Protein AF-0000000072275595 (afdb_homodimer)

Organism: Rhodospirillum rubrum (strain ATCC 11170 / ATH 1.1.1 / DSM 467 / LMG 4362 / NCIMB 8255 / S1) (NCBI:txid269796)

Structure (mmCIF, N/CA/C/O backbone):
data_AF-0000000072275595-model_v1
#
loop_
_entity.id
_entity.type
_entity.pdbx_description
1 polymer 'ABC transporter, transmembrane region'
#
loop_
_atom_site.group_PDB
_atom_site.id
_atom_site.type_symbol
_atom_site.label_atom_id
_atom_site.label_alt_id
_atom_site.label_comp_id
_atom_site.label_asym_id
_atom_site.label_entity_id
_atom_site.label_seq_id
_atom_site.pdbx_PDB_ins_code
_atom_site.Cartn_x
_atom_site.Cartn_y
_atom_site.Cartn_z
_atom_site.occupancy
_atom_site.B_iso_or_equiv
_atom_site.auth_seq_id
_atom_site.auth_comp_id
_atom_site.auth_asym_id
_atom_site.auth_atom_id
_atom_site.pdbx_PDB_model_num
ATOM 1 N N . MET A 1 1 ? -19.344 17.109 -0.827 1 80.06 1 MET A N 1
ATOM 2 C CA . MET A 1 1 ? -19.906 16.859 0.5 1 80.06 1 MET A CA 1
ATOM 3 C C . MET A 1 1 ? -21.375 16.453 0.407 1 80.06 1 MET A C 1
ATOM 5 O O . MET A 1 1 ? -21.781 15.461 1.021 1 80.06 1 MET A O 1
ATOM 9 N N . ASN A 1 2 ? -22.094 17.125 -0.398 1 80.25 2 ASN A N 1
ATOM 10 C CA . ASN A 1 2 ? -23.516 16.781 -0.571 1 80.25 2 ASN A CA 1
ATOM 11 C C . ASN A 1 2 ? -23.688 15.375 -1.135 1 80.25 2 ASN A C 1
ATOM 13 O O . ASN A 1 2 ? -24.594 14.648 -0.724 1 80.25 2 ASN A O 1
ATOM 17 N N . ARG A 1 3 ? -22.875 15.078 -1.979 1 83.25 3 ARG A N 1
ATOM 18 C CA . ARG A 1 3 ? -22.938 13.75 -2.576 1 83.25 3 ARG A CA 1
ATOM 19 C C . ARG A 1 3 ? -22.703 12.672 -1.527 1 83.25 3 ARG A C 1
ATOM 21 O O . ARG A 1 3 ? -23.406 11.648 -1.514 1 83.25 3 ARG A O 1
ATOM 28 N N . VAL A 1 4 ? -21.734 12.922 -0.68 1 84.81 4 VAL A N 1
ATOM 29 C CA . VAL A 1 4 ? -21.375 11.938 0.339 1 84.81 4 VAL A CA 1
ATOM 30 C C . VAL A 1 4 ? -22.516 11.82 1.354 1 84.81 4 VAL A C 1
ATOM 32 O O . VAL A 1 4 ? -22.859 10.719 1.775 1 84.81 4 VAL A O 1
ATOM 35 N N . ILE A 1 5 ? -23.078 12.953 1.67 1 85.62 5 ILE A N 1
ATOM 36 C CA . ILE A 1 5 ? -24.172 12.977 2.631 1 85.62 5 ILE A CA 1
ATOM 37 C C . ILE A 1 5 ? -25.391 12.281 2.039 1 85.62 5 ILE A C 1
ATOM 39 O O . ILE A 1 5 ? -26.062 11.5 2.723 1 85.62 5 ILE A O 1
ATOM 43 N N . ALA A 1 6 ? -25.656 12.445 0.818 1 84.62 6 ALA A N 1
ATOM 44 C CA . ALA A 1 6 ? -26.797 11.82 0.156 1 84.62 6 ALA A CA 1
ATOM 45 C C . ALA A 1 6 ? -26.609 10.312 0.046 1 84.62 6 ALA A C 1
ATOM 47 O O . ALA A 1 6 ? -27.562 9.547 0.236 1 84.62 6 ALA A O 1
ATOM 48 N N . THR A 1 7 ? -25.422 9.961 -0.141 1 83.94 7 THR A N 1
ATOM 49 C CA . THR A 1 7 ? -25.125 8.547 -0.344 1 83.94 7 THR A CA 1
ATOM 50 C C . THR A 1 7 ? -25.156 7.789 0.98 1 83.94 7 THR A C 1
ATOM 52 O O . THR A 1 7 ? -25.5 6.605 1.018 1 83.94 7 THR A O 1
ATOM 55 N N . SER A 1 8 ? -24.766 8.352 2.041 1 86 8 SER A N 1
ATOM 56 C CA . SER A 1 8 ? -24.703 7.68 3.334 1 86 8 SER A CA 1
ATOM 57 C C . SER A 1 8 ? -26.094 7.332 3.855 1 86 8 SER A C 1
ATOM 59 O O . SER A 1 8 ? -26.25 6.348 4.582 1 86 8 SER A O 1
ATOM 61 N N . GLY A 1 9 ? -27.109 8.062 3.502 1 81.25 9 GLY A N 1
ATOM 62 C CA . GLY A 1 9 ? -28.484 7.824 3.939 1 81.25 9 GLY A CA 1
ATOM 63 C C . GLY A 1 9 ? -28.672 8.008 5.434 1 81.25 9 GLY A C 1
ATOM 64 O O . GLY A 1 9 ? -29.641 7.52 6.008 1 81.25 9 GLY A O 1
ATOM 65 N N . ARG A 1 10 ? -27.703 8.602 6.125 1 83.19 10 ARG A N 1
ATOM 66 C CA . ARG A 1 10 ? -27.766 8.758 7.574 1 83.19 10 ARG A CA 1
ATOM 67 C C . ARG A 1 10 ? -28.172 10.18 7.953 1 83.19 10 ARG A C 1
ATOM 69 O O . ARG A 1 10 ? -28.078 11.102 7.133 1 83.19 10 ARG A O 1
ATOM 76 N N . PRO A 1 11 ? -28.641 10.258 9.156 1 80.94 11 PRO A N 1
ATOM 77 C CA . PRO A 1 11 ? -29.031 11.602 9.586 1 80.94 11 PRO A CA 1
ATOM 78 C C . PRO A 1 11 ? -27.844 12.539 9.766 1 80.94 11 PRO A C 1
ATOM 80 O O . PRO A 1 11 ? -26.781 12.109 10.219 1 80.94 11 PRO A O 1
ATOM 83 N N . LYS A 1 12 ? -28.094 13.766 9.375 1 85.25 12 LYS A N 1
ATOM 84 C CA . LYS A 1 12 ? -27.016 14.75 9.414 1 85.25 12 LYS A CA 1
ATOM 85 C C . LYS A 1 12 ? -27.188 15.703 10.602 1 85.25 12 LYS A C 1
ATOM 87 O O . LYS A 1 12 ? -26.484 16.703 10.703 1 85.25 12 LYS A O 1
ATOM 92 N N . GLY A 1 13 ? -28.094 15.414 11.477 1 88.06 13 GLY A N 1
ATOM 93 C CA . GLY A 1 13 ? -28.422 16.312 12.57 1 88.06 13 GLY A CA 1
ATOM 94 C C . GLY A 1 13 ? -27.25 16.547 13.516 1 88.06 13 GLY A C 1
ATOM 95 O O . GLY A 1 13 ? -26.969 17.672 13.891 1 88.06 13 GLY A O 1
ATOM 96 N N . ALA A 1 14 ? -26.562 15.508 13.844 1 89.12 14 ALA A N 1
ATOM 97 C CA . ALA A 1 14 ? -25.453 15.617 14.781 1 89.12 14 ALA A CA 1
ATOM 98 C C . ALA A 1 14 ? -24.328 16.453 14.195 1 89.12 14 ALA A C 1
ATOM 100 O O . ALA A 1 14 ? -23.688 17.234 14.906 1 89.12 14 ALA A O 1
ATOM 101 N N . LEU A 1 15 ? -24.109 16.344 12.953 1 88.88 15 LEU A N 1
ATOM 102 C CA . LEU A 1 15 ? -23.047 17.094 12.289 1 88.88 15 LEU A CA 1
ATOM 103 C C . LEU A 1 15 ? -23.359 18.594 12.312 1 88.88 15 LEU A C 1
ATOM 105 O O . LEU A 1 15 ? -22.5 19.406 12.648 1 88.88 15 LEU A O 1
ATOM 109 N N . TRP A 1 16 ? -24.609 18.984 12.055 1 89.19 16 TRP A N 1
ATOM 110 C CA . TRP A 1 16 ? -25 20.391 12.023 1 89.19 16 TRP A CA 1
ATOM 111 C C . TRP A 1 16 ? -25.031 20.984 13.43 1 89.19 16 TRP A C 1
ATOM 113 O O . TRP A 1 16 ? -24.688 22.156 13.625 1 89.19 16 TRP A O 1
ATOM 123 N N . ARG A 1 17 ? -25.406 20.141 14.32 1 91.31 17 ARG A N 1
ATOM 124 C CA . ARG A 1 17 ? -25.359 20.578 15.711 1 91.31 17 ARG A CA 1
ATOM 125 C C . ARG A 1 17 ? -23.938 20.844 16.172 1 91.31 17 ARG A C 1
ATOM 127 O O . ARG A 1 17 ? -23.672 21.828 16.875 1 91.31 17 ARG A O 1
ATOM 134 N N . GLY A 1 18 ? -23.109 19.953 15.742 1 91.31 18 GLY A N 1
ATOM 135 C CA . GLY A 1 18 ? -21.703 20.141 16.094 1 91.31 18 GLY A CA 1
ATOM 136 C C . GLY A 1 18 ? -21.109 21.406 15.484 1 91.31 18 GLY A C 1
ATOM 137 O O . GLY A 1 18 ? -20.406 22.156 16.156 1 91.31 18 GLY A O 1
ATOM 138 N N . LEU A 1 19 ? -21.484 21.734 14.289 1 89.69 19 LEU A N 1
ATOM 139 C CA . LEU A 1 19 ? -21 22.938 13.617 1 89.69 19 LEU A CA 1
ATOM 140 C C . LEU A 1 19 ? -21.562 24.188 14.273 1 89.69 19 LEU A C 1
ATOM 142 O O . LEU A 1 19 ? -20.859 25.188 14.414 1 89.69 19 LEU A O 1
ATOM 146 N N . GLY A 1 20 ? -22.812 24.094 14.641 1 91.19 20 GLY A N 1
ATOM 147 C CA . GLY A 1 20 ? -23.422 25.219 15.352 1 91.19 20 GLY A CA 1
ATOM 148 C C . GLY A 1 20 ? -22.75 25.516 16.672 1 91.19 20 GLY A C 1
ATOM 149 O O . GLY A 1 20 ? -22.531 26.672 17.016 1 91.19 20 GLY A O 1
ATOM 150 N N . LEU A 1 21 ? -22.422 24.453 17.359 1 92.69 21 LEU A N 1
ATOM 151 C CA . LEU A 1 21 ? -21.75 24.609 18.641 1 92.69 21 LEU A CA 1
ATOM 152 C C . LEU A 1 21 ? -20.344 25.172 18.469 1 92.69 21 LEU A C 1
ATOM 154 O O . LEU A 1 21 ? -19.859 25.922 19.312 1 92.69 21 LEU A O 1
ATOM 158 N N . ARG A 1 22 ? -19.812 24.875 17.375 1 87.25 22 ARG A N 1
ATOM 159 C CA . ARG A 1 22 ? -18.469 25.406 17.109 1 87.25 22 ARG A CA 1
ATOM 160 C C . ARG A 1 22 ? -18.516 26.906 16.812 1 87.25 22 ARG A C 1
ATOM 162 O O . ARG A 1 22 ? -17.609 27.641 17.203 1 87.25 22 ARG A O 1
ATOM 169 N N . VAL A 1 23 ? -19.562 27.297 16.141 1 88.94 23 VAL A N 1
ATOM 170 C CA . VAL A 1 23 ? -19.734 28.719 15.875 1 88.94 23 VAL A CA 1
ATOM 171 C C . VAL A 1 23 ? -19.984 29.469 17.188 1 88.94 23 VAL A C 1
ATOM 173 O O . VAL A 1 23 ? -19.453 30.547 17.406 1 88.94 23 VAL A O 1
ATOM 176 N N . LEU A 1 24 ? -20.766 28.828 18 1 90.94 24 LEU A N 1
ATOM 177 C CA . LEU A 1 24 ? -21.031 29.406 19.312 1 90.94 24 LEU A CA 1
ATOM 178 C C . LEU A 1 24 ? -19.75 29.5 20.125 1 90.94 24 LEU A C 1
ATOM 180 O O . LEU A 1 24 ? -19.547 30.469 20.875 1 90.94 24 LEU A O 1
ATOM 184 N N . GLU A 1 25 ? -18.938 28.5 20 1 89.56 25 GLU A N 1
ATOM 185 C CA . GLU A 1 25 ? -17.641 28.5 20.672 1 89.56 25 GLU A CA 1
ATOM 186 C C . GLU A 1 25 ? -16.812 29.703 20.266 1 89.56 25 GLU A C 1
ATOM 188 O O . GLU A 1 25 ? -16.141 30.312 21.094 1 89.56 25 GLU A O 1
ATOM 193 N N . ARG A 1 26 ? -16.859 30.062 19.031 1 84 26 ARG A N 1
ATOM 194 C CA . ARG A 1 26 ? -16.109 31.203 18.547 1 84 26 ARG A CA 1
ATOM 195 C C . ARG A 1 26 ? -16.656 32.5 19.125 1 84 26 ARG A C 1
ATOM 197 O O . ARG A 1 26 ? -15.891 33.438 19.391 1 84 26 ARG A O 1
ATOM 204 N N . ILE A 1 27 ? -17.875 32.531 19.312 1 87.31 27 ILE A N 1
ATOM 205 C CA . ILE A 1 27 ? -18.484 33.719 19.906 1 87.31 27 ILE A CA 1
ATOM 206 C C . ILE A 1 27 ? -18 33.875 21.344 1 87.31 27 ILE A C 1
ATOM 208 O O . ILE A 1 27 ? -17.641 35 21.766 1 87.31 27 ILE A O 1
ATOM 212 N N . PHE A 1 28 ? -17.906 32.781 22.031 1 88.06 28 PHE A N 1
ATOM 213 C CA . PHE A 1 28 ? -17.391 32.812 23.391 1 88.06 28 PHE A CA 1
ATOM 214 C C . PHE A 1 28 ? -15.93 33.219 23.422 1 88.06 28 PHE A C 1
ATOM 216 O O . PHE A 1 28 ? -15.469 33.844 24.375 1 88.06 28 PHE A O 1
ATOM 223 N N . ALA A 1 29 ? -15.281 32.844 22.391 1 81.06 29 ALA A N 1
ATOM 224 C CA . ALA A 1 29 ? -13.844 33.094 22.344 1 81.06 29 ALA A CA 1
ATOM 225 C C . ALA A 1 29 ? -13.539 34.531 22.047 1 81.06 29 ALA A C 1
ATOM 227 O O . ALA A 1 29 ? -12.516 35.062 22.484 1 81.06 29 ALA A O 1
ATOM 228 N N . ILE A 1 30 ? -14.477 35.188 21.422 1 81.06 30 ILE A N 1
ATOM 229 C CA . ILE A 1 30 ? -14.242 36.562 20.969 1 81.06 30 ILE A CA 1
ATOM 230 C C . ILE A 1 30 ? -14.75 37.562 22.016 1 81.06 30 ILE A C 1
ATOM 232 O O . ILE A 1 30 ? -14.172 38.625 22.203 1 81.06 30 ILE A O 1
ATOM 236 N N . THR A 1 31 ? -15.672 37.219 22.828 1 82 31 THR A N 1
ATOM 237 C CA . THR A 1 31 ? -16.406 38.094 23.734 1 82 31 THR A CA 1
ATOM 238 C C . THR A 1 31 ? -15.484 38.656 24.812 1 82 31 THR A C 1
ATOM 240 O O . THR A 1 31 ? -15.594 39.812 25.203 1 82 31 THR A O 1
ATOM 243 N N . PRO A 1 32 ? -14.516 37.844 25.25 1 80.31 32 PRO A N 1
ATOM 244 C CA . PRO A 1 32 ? -13.648 38.344 26.312 1 80.31 32 PRO A CA 1
ATOM 245 C C . PRO A 1 32 ? -12.852 39.594 25.859 1 80.31 32 PRO A C 1
ATOM 247 O O . PRO A 1 32 ? -12.602 40.469 26.656 1 80.31 32 PRO A O 1
ATOM 250 N N . PHE A 1 33 ? -12.5 39.625 24.656 1 77 33 PHE A N 1
ATOM 251 C CA . PHE A 1 33 ? -11.703 40.75 24.156 1 77 33 PHE A CA 1
ATOM 252 C C . PHE A 1 33 ? -12.523 42.031 24.141 1 77 33 PHE A C 1
ATOM 254 O O . PHE A 1 33 ? -12.016 43.125 24.453 1 77 33 PHE A O 1
ATOM 261 N N . PHE A 1 34 ? -13.742 41.938 23.906 1 78.5 34 PHE A N 1
ATOM 262 C CA . PHE A 1 34 ? -14.617 43.094 23.875 1 78.5 34 PHE A CA 1
ATOM 263 C C . PHE A 1 34 ? -14.961 43.562 25.297 1 78.5 34 PHE A C 1
ATOM 265 O O . PHE A 1 34 ? -14.93 44.75 25.578 1 78.5 34 PHE A O 1
ATOM 272 N N . LEU A 1 35 ? -15.195 42.594 26.094 1 78.06 35 LEU A N 1
ATOM 273 C CA . LEU A 1 35 ? -15.5 42.938 27.484 1 78.06 35 LEU A CA 1
ATOM 274 C C . LEU A 1 35 ? -14.289 43.531 28.188 1 78.06 35 LEU A C 1
ATOM 276 O O . LEU A 1 35 ? -14.414 44.5 28.938 1 78.06 35 LEU A O 1
ATOM 280 N N . GLY A 1 36 ? -13.203 42.906 27.938 1 74.12 36 GLY A N 1
ATOM 281 C CA . GLY A 1 36 ? -11.977 43.406 28.531 1 74.12 36 GLY A CA 1
ATOM 282 C C . GLY A 1 36 ? -11.625 44.812 28.031 1 74.12 36 GLY A C 1
ATOM 283 O O . GLY A 1 36 ? -11.211 45.656 28.828 1 74.12 36 GLY A O 1
ATOM 284 N N . SER A 1 37 ? -11.836 45.125 26.812 1 72.5 37 SER A N 1
ATOM 285 C CA . SER A 1 37 ? -11.539 46.438 26.25 1 72.5 37 SER A CA 1
ATOM 286 C C . SER A 1 37 ? -12.477 47.5 26.797 1 72.5 37 SER A C 1
ATOM 288 O O . SER A 1 37 ? -12.055 48.625 27.062 1 72.5 37 SER A O 1
ATOM 290 N N . LEU A 1 38 ? -13.703 47.125 27 1 73.19 38 LEU A N 1
ATOM 291 C CA . LEU A 1 38 ? -14.672 48.062 27.531 1 73.19 38 LEU A CA 1
ATOM 292 C C . LEU A 1 38 ? -14.344 48.438 28.984 1 73.19 38 LEU A C 1
ATOM 294 O O . LEU A 1 38 ? -14.438 49.594 29.375 1 73.19 38 LEU A O 1
ATOM 298 N N . TRP A 1 39 ? -13.977 47.438 29.625 1 76.19 39 TRP A N 1
ATOM 299 C CA . TRP A 1 39 ? -13.617 47.656 31.016 1 76.19 39 TRP A CA 1
ATOM 300 C C . TRP A 1 39 ? -12.367 48.531 31.125 1 76.19 39 TRP A C 1
ATOM 302 O O . TRP A 1 39 ? -12.305 49.438 31.953 1 76.19 39 TRP A O 1
ATOM 312 N N . LEU A 1 40 ? -11.461 48.25 30.328 1 70.94 40 LEU A N 1
ATOM 313 C CA . LEU A 1 40 ? -10.203 49 30.344 1 70.94 40 LEU A CA 1
ATOM 314 C C . LEU A 1 40 ? -10.422 50.438 29.922 1 70.94 40 LEU A C 1
ATOM 316 O O . LEU A 1 40 ? -9.773 51.344 30.438 1 70.94 40 LEU A O 1
ATOM 320 N N . ALA A 1 41 ? -11.289 50.625 29.047 1 69 41 ALA A N 1
ATOM 321 C CA . ALA A 1 41 ? -11.617 51.969 28.594 1 69 41 ALA A CA 1
ATOM 322 C C . ALA A 1 41 ? -12.18 52.812 29.75 1 69 41 ALA A C 1
ATOM 324 O O . ALA A 1 41 ? -11.82 53.969 29.906 1 69 41 ALA A O 1
ATOM 325 N N . ASP A 1 42 ? -12.953 52.188 30.516 1 71.81 42 ASP A N 1
ATOM 326 C CA . ASP A 1 42 ? -13.539 52.906 31.656 1 71.81 42 ASP A CA 1
ATOM 327 C C . ASP A 1 42 ? -12.492 53.188 32.719 1 71.81 42 ASP A C 1
ATOM 329 O O . ASP A 1 42 ? -12.477 54.281 33.281 1 71.81 42 ASP A O 1
ATOM 333 N N . ALA A 1 43 ? -11.68 52.344 32.875 1 68.44 43 ALA A N 1
ATOM 334 C CA . ALA A 1 43 ? -10.656 52.5 33.906 1 68.44 43 ALA A CA 1
ATOM 335 C C . ALA A 1 43 ? -9.664 53.594 33.562 1 68.44 43 ALA A C 1
ATOM 337 O O . ALA A 1 43 ? -9.227 54.344 34.438 1 68.44 43 ALA A O 1
ATOM 338 N N . VAL A 1 44 ? -9.336 53.656 32.312 1 65.31 44 VAL A N 1
ATOM 339 C CA . VAL A 1 44 ? -8.336 54.625 31.875 1 65.31 44 VAL A CA 1
ATOM 340 C C . VAL A 1 44 ? -8.953 56.031 31.812 1 65.31 44 VAL A C 1
ATOM 342 O O . VAL A 1 44 ? -8.281 57.031 32.062 1 65.31 44 VAL A O 1
ATOM 345 N N . SER A 1 45 ? -10.188 56.094 31.5 1 65.94 45 SER A N 1
ATOM 346 C CA . SER A 1 45 ? -10.859 57.375 31.375 1 65.94 45 SER A CA 1
ATOM 347 C C . SER A 1 45 ? -11.234 57.938 32.75 1 65.94 45 SER A C 1
ATOM 349 O O . SER A 1 45 ? -11.727 59.062 32.844 1 65.94 45 SER A O 1
ATOM 351 N N . GLY A 1 46 ? -10.789 57.281 33.812 1 65.12 46 GLY A N 1
ATOM 352 C CA . GLY A 1 46 ? -11.086 57.75 35.156 1 65.12 46 GLY A CA 1
ATOM 353 C C . GLY A 1 46 ? -12.531 57.562 35.562 1 65.12 46 GLY A C 1
ATOM 354 O O . GLY A 1 46 ? -12.984 58.094 36.562 1 65.12 46 GLY A O 1
ATOM 355 N N . ARG A 1 47 ? -13.188 56.938 34.656 1 70.5 47 ARG A N 1
ATOM 356 C CA . ARG A 1 47 ? -14.578 56.625 34.969 1 70.5 47 ARG A CA 1
ATOM 357 C C . ARG A 1 47 ? -14.68 55.344 35.812 1 70.5 47 ARG A C 1
ATOM 359 O O . ARG A 1 47 ? -13.766 54.531 35.812 1 70.5 47 ARG A O 1
ATOM 366 N N . GLU A 1 48 ? -15.562 55.344 36.656 1 71.38 48 GLU A N 1
ATOM 367 C CA . GLU A 1 48 ? -15.781 54.125 37.406 1 71.38 48 GLU A CA 1
ATOM 368 C C . GLU A 1 48 ? -16.188 52.969 36.5 1 71.38 48 GLU A C 1
ATOM 370 O O . GLU A 1 48 ? -17.188 53.062 35.781 1 71.38 48 GLU A O 1
ATOM 375 N N . PRO A 1 49 ? -15.336 51.969 36.375 1 73.44 49 PRO A N 1
ATOM 376 C CA . PRO A 1 49 ? -15.672 50.875 35.469 1 73.44 49 PRO A CA 1
ATOM 377 C C . PRO A 1 49 ? -17.031 50.25 35.781 1 73.44 49 PRO A C 1
ATOM 379 O O . PRO A 1 49 ? -17.422 50.188 36.969 1 73.44 49 PRO A O 1
ATOM 382 N N . ALA A 1 50 ? -17.875 50.094 34.75 1 70.69 50 ALA A N 1
ATOM 383 C CA . ALA A 1 50 ? -19.219 49.531 34.906 1 70.69 50 ALA A CA 1
ATOM 384 C C . ALA A 1 50 ? -19.203 48.219 35.688 1 70.69 50 ALA A C 1
ATOM 386 O O . ALA A 1 50 ? -20.141 47.938 36.406 1 70.69 50 ALA A O 1
ATOM 387 N N . LEU A 1 51 ? -18.125 47.469 35.531 1 78.81 51 LEU A N 1
ATOM 388 C CA . LEU A 1 51 ? -18 46.188 36.25 1 78.81 51 LEU A CA 1
ATOM 389 C C . LEU A 1 51 ? -16.844 46.219 37.219 1 78.81 51 LEU A C 1
ATOM 391 O O . LEU A 1 51 ? -15.781 46.812 36.938 1 78.81 51 LEU A O 1
ATOM 395 N N . SER A 1 52 ? -17.188 45.719 38.438 1 82.94 52 SER A N 1
ATOM 396 C CA . SER A 1 52 ? -16.094 45.562 39.375 1 82.94 52 SER A CA 1
ATOM 397 C C . SER A 1 52 ? -15.094 44.531 38.875 1 82.94 52 SER A C 1
ATOM 399 O O . SER A 1 52 ? -15.414 43.719 38.031 1 82.94 52 SER A O 1
ATOM 401 N N . LEU A 1 53 ? -13.922 44.562 39.25 1 82.44 53 LEU A N 1
ATOM 402 C CA . LEU A 1 53 ? -12.859 43.688 38.812 1 82.44 53 LEU A CA 1
ATOM 403 C C . LEU A 1 53 ? -13.211 42.219 39.094 1 82.44 53 LEU A C 1
ATOM 405 O O . LEU A 1 53 ? -13.016 41.344 38.219 1 82.44 53 LEU A O 1
ATOM 409 N N . PRO A 1 54 ? -13.734 41.906 40.25 1 83.88 54 PRO A N 1
ATOM 410 C CA . PRO A 1 54 ? -14.109 40.531 40.469 1 83.88 54 PRO A CA 1
ATOM 411 C C . PRO A 1 54 ? -15.242 40.062 39.562 1 83.88 54 PRO A C 1
ATOM 413 O O . PRO A 1 54 ? -15.266 38.906 39.156 1 83.88 54 PRO A O 1
ATOM 416 N N . LEU A 1 55 ? -16.125 40.969 39.281 1 86.44 55 LEU A N 1
ATOM 417 C CA . LEU A 1 55 ? -17.219 40.594 38.375 1 86.44 55 LEU A CA 1
ATOM 418 C C . LEU A 1 55 ? -16.719 40.406 36.969 1 86.44 55 LEU A C 1
ATOM 420 O O . LEU A 1 55 ? -17.203 39.531 36.219 1 86.44 55 LEU A O 1
ATOM 424 N N . LEU A 1 56 ? -15.805 41.188 36.562 1 86.31 56 LEU A N 1
ATOM 425 C CA . LEU A 1 56 ? -15.18 41 35.281 1 86.31 56 LEU A CA 1
ATOM 426 C C . LEU A 1 56 ? -14.477 39.656 35.188 1 86.31 56 LEU A C 1
ATOM 428 O O . LEU A 1 56 ? -14.594 38.938 34.188 1 86.31 56 LEU A O 1
ATOM 432 N N . GLY A 1 57 ? -13.758 39.344 36.25 1 85.94 57 GLY A N 1
ATOM 433 C CA . GLY A 1 57 ? -13.086 38.062 36.312 1 85.94 57 GLY A CA 1
ATOM 434 C C . GLY A 1 57 ? -14.039 36.875 36.219 1 85.94 57 GLY A C 1
ATOM 435 O O . GLY A 1 57 ? -13.758 35.906 35.5 1 85.94 57 GLY A O 1
ATOM 436 N N . MET A 1 58 ? -15.109 36.969 36.844 1 88.38 58 MET A N 1
ATOM 437 C CA . MET A 1 58 ? -16.109 35.906 36.812 1 88.38 58 MET A CA 1
ATOM 438 C C . MET A 1 58 ? -16.734 35.812 35.438 1 88.38 58 MET A C 1
ATOM 440 O O . MET A 1 58 ? -16.984 34.688 34.969 1 88.38 58 MET A O 1
ATOM 444 N N . CYS A 1 59 ? -16.984 36.906 34.781 1 90 59 CYS A N 1
ATOM 445 C CA . CYS A 1 59 ? -17.547 36.906 33.438 1 90 59 CYS A CA 1
ATOM 446 C C . CYS A 1 59 ? -16.562 36.281 32.469 1 90 59 CYS A C 1
ATOM 448 O O . CYS A 1 59 ? -16.969 35.469 31.609 1 90 59 CYS A O 1
ATOM 450 N N . LEU A 1 60 ? -15.328 36.625 32.625 1 88.56 60 LEU A N 1
ATOM 451 C CA . LEU A 1 60 ? -14.32 36.062 31.734 1 88.56 60 LEU A CA 1
ATOM 452 C C . LEU A 1 60 ? -14.164 34.562 31.953 1 88.56 60 LEU A C 1
ATOM 454 O O . LEU A 1 60 ? -14.008 33.812 30.984 1 88.56 60 LEU A O 1
ATOM 458 N N . ALA A 1 61 ? -14.219 34.156 33.156 1 87.19 61 ALA A N 1
ATOM 459 C CA . ALA A 1 61 ? -14.141 32.719 33.469 1 87.19 61 ALA A CA 1
ATOM 460 C C . ALA A 1 61 ? -15.328 31.969 32.906 1 87.19 61 ALA A C 1
ATOM 462 O O . ALA A 1 61 ? -15.18 30.859 32.406 1 87.19 61 ALA A O 1
ATOM 463 N N . ALA A 1 62 ? -16.438 32.562 33.031 1 91.31 62 ALA A N 1
ATOM 464 C CA . ALA A 1 62 ? -17.656 31.953 32.5 1 91.31 62 ALA A CA 1
ATOM 465 C C . ALA A 1 62 ? -17.578 31.828 30.969 1 91.31 62 ALA A C 1
ATOM 467 O O . ALA A 1 62 ? -18.031 30.828 30.406 1 91.31 62 ALA A O 1
ATOM 468 N N . LEU A 1 63 ? -17.062 32.781 30.328 1 91.44 63 LEU A N 1
ATOM 469 C CA . LEU A 1 63 ? -16.922 32.75 28.875 1 91.44 63 LEU A CA 1
ATOM 470 C C . LEU A 1 63 ? -15.906 31.688 28.453 1 91.44 63 LEU A C 1
ATOM 472 O O . LEU A 1 63 ? -16.109 31 27.453 1 91.44 63 LEU A O 1
ATOM 476 N N . LEU A 1 64 ? -14.875 31.594 29.203 1 88.62 64 LEU A N 1
ATOM 477 C CA . LEU A 1 64 ? -13.883 30.562 28.922 1 88.62 64 LEU A CA 1
ATOM 478 C C . LEU A 1 64 ? -14.477 29.172 29.109 1 88.62 64 LEU A C 1
ATOM 480 O O . LEU A 1 64 ? -14.195 28.266 28.328 1 88.62 64 LEU A O 1
ATOM 484 N N . ALA A 1 65 ? -15.211 29.047 30.141 1 89.25 65 ALA A N 1
ATOM 485 C CA . ALA A 1 65 ? -15.875 27.766 30.391 1 89.25 65 ALA A CA 1
ATOM 486 C C . ALA A 1 65 ? -16.875 27.453 29.281 1 89.25 65 ALA A C 1
ATOM 488 O O . ALA A 1 65 ? -16.984 26.297 28.844 1 89.25 65 ALA A O 1
ATOM 489 N N . GLY A 1 66 ? -17.641 28.469 28.953 1 92.19 66 GLY A N 1
ATOM 490 C CA . GLY A 1 66 ? -18.562 28.297 27.844 1 92.19 66 GLY A CA 1
ATOM 491 C C . GLY A 1 66 ? -17.859 27.922 26.547 1 92.19 66 GLY A C 1
ATOM 492 O O . GLY A 1 66 ? -18.359 27.062 25.797 1 92.19 66 GLY A O 1
ATOM 493 N N . GLN A 1 67 ? -16.797 28.5 26.297 1 90 67 GLN A N 1
ATOM 494 C CA . GLN A 1 67 ? -16 28.172 25.109 1 90 67 GLN A CA 1
ATOM 495 C C . GLN A 1 67 ? -15.539 26.719 25.141 1 90 67 GLN A C 1
ATOM 497 O O . GLN A 1 67 ? -15.641 26.016 24.141 1 90 67 GLN A O 1
ATOM 502 N N . MET A 1 68 ? -15.086 26.359 26.266 1 88.38 68 MET A N 1
ATOM 503 C CA . MET A 1 68 ? -14.586 25 26.422 1 88.38 68 MET A CA 1
ATOM 504 C C . MET A 1 68 ? -15.703 23.984 26.219 1 88.38 68 MET A C 1
ATOM 506 O O . MET A 1 68 ? -15.516 22.969 25.531 1 88.38 68 MET A O 1
ATOM 510 N N . LEU A 1 69 ? -16.766 24.312 26.812 1 91.12 69 LEU A N 1
ATOM 511 C CA . LEU A 1 69 ? -17.891 23.391 26.719 1 91.12 69 LEU A CA 1
ATOM 512 C C . LEU A 1 69 ? -18.406 23.297 25.297 1 91.12 69 LEU A C 1
ATOM 514 O O . LEU A 1 69 ? -18.641 22.188 24.797 1 91.12 69 LEU A O 1
ATOM 518 N N . CYS A 1 70 ? -18.562 24.391 24.656 1 91.88 70 CYS A N 1
ATOM 519 C CA . CYS A 1 70 ? -19.031 24.391 23.281 1 91.88 70 CYS A CA 1
ATOM 520 C C . CYS A 1 70 ? -18.016 23.75 22.344 1 91.88 70 CYS A C 1
ATOM 522 O O . CYS A 1 70 ? -18.391 23.047 21.391 1 91.88 70 CYS A O 1
ATOM 524 N N . SER A 1 71 ? -16.828 23.938 22.656 1 88 71 SER A N 1
ATOM 525 C CA . SER A 1 71 ? -15.773 23.344 21.844 1 88 71 SER A CA 1
ATOM 526 C C . SER A 1 71 ? -15.773 21.828 21.969 1 88 71 SER A C 1
ATOM 528 O O . SER A 1 71 ? -15.719 21.109 20.969 1 88 71 SER A O 1
ATOM 530 N N . TYR A 1 72 ? -15.867 21.375 23.172 1 87.94 72 TYR A N 1
ATOM 531 C CA . TYR A 1 72 ? -15.836 19.938 23.422 1 87.94 72 TYR A CA 1
ATOM 532 C C . TYR A 1 72 ? -17.078 19.266 22.875 1 87.94 72 TYR A C 1
ATOM 534 O O . TYR A 1 72 ? -16.984 18.266 22.141 1 87.94 72 TYR A O 1
ATOM 542 N N . LEU A 1 73 ? -18.188 19.844 23.203 1 90.94 73 LEU A N 1
ATOM 543 C CA . LEU A 1 73 ? -19.438 19.25 22.75 1 90.94 73 LEU A CA 1
ATOM 544 C C . LEU A 1 73 ? -19.578 19.344 21.234 1 90.94 73 LEU A C 1
ATOM 546 O O . LEU A 1 73 ? -20.125 18.453 20.594 1 90.94 73 LEU A O 1
ATOM 550 N N . GLY A 1 74 ? -19.172 20.453 20.766 1 89.06 74 GLY A N 1
ATOM 551 C CA . GLY A 1 74 ? -19.203 20.625 19.328 1 89.06 74 GLY A CA 1
ATOM 552 C C . GLY A 1 74 ? -18.328 19.625 18.594 1 89.06 74 GLY A C 1
ATOM 553 O O . GLY A 1 74 ? -18.75 19.047 17.578 1 89.06 74 GLY A O 1
ATOM 554 N N . GLN A 1 75 ? -17.172 19.406 19.094 1 86.31 75 GLN A N 1
ATOM 555 C CA . GLN A 1 75 ? -16.25 18.453 18.5 1 86.31 75 GLN A CA 1
ATOM 556 C C . GLN A 1 75 ? -16.812 17.031 18.562 1 86.31 75 GLN A C 1
ATOM 558 O O . GLN A 1 75 ? -16.766 16.297 17.578 1 86.31 75 GLN A O 1
ATOM 563 N N . MET A 1 76 ? -17.312 16.719 19.688 1 88.31 76 MET A N 1
ATOM 564 C CA . MET A 1 76 ? -17.875 15.383 19.875 1 88.31 76 MET A CA 1
ATOM 565 C C . MET A 1 76 ? -19.078 15.156 18.969 1 88.31 76 MET A C 1
ATOM 567 O O . MET A 1 76 ? -19.219 14.078 18.391 1 88.31 76 MET A O 1
ATOM 571 N N . ALA A 1 77 ? -19.844 16.156 18.906 1 90.19 77 ALA A N 1
ATOM 572 C CA . ALA A 1 77 ? -21.016 16.047 18.047 1 90.19 77 ALA A CA 1
ATOM 573 C C . ALA A 1 77 ? -20.625 15.898 16.578 1 90.19 77 ALA A C 1
ATOM 575 O O . ALA A 1 77 ? -21.234 15.117 15.836 1 90.19 77 ALA A O 1
ATOM 576 N N . CYS A 1 78 ? -19.672 16.594 16.188 1 87.88 78 CYS A N 1
ATOM 577 C CA . CYS A 1 78 ? -19.203 16.516 14.805 1 87.88 78 CYS A CA 1
ATOM 578 C C . CYS A 1 78 ? -18.625 15.141 14.508 1 87.88 78 CYS A C 1
ATOM 580 O O . CYS A 1 78 ? -18.875 14.57 13.453 1 87.88 78 CYS A O 1
ATOM 582 N N . PHE A 1 79 ? -17.922 14.578 15.43 1 87.19 79 PHE A N 1
ATOM 583 C CA . PHE A 1 79 ? -17.312 13.273 15.227 1 87.19 79 PHE A CA 1
ATOM 584 C C . PHE A 1 79 ? -18.359 12.18 15.195 1 87.19 79 PHE A C 1
ATOM 586 O O . PHE A 1 79 ? -18.281 11.258 14.383 1 87.19 79 PHE A O 1
ATOM 593 N N . LEU A 1 80 ? -19.297 12.359 16.109 1 88.62 80 LEU A N 1
ATOM 594 C CA . LEU A 1 80 ? -20.391 11.391 16.125 1 88.62 80 LEU A CA 1
ATOM 595 C C . LEU A 1 80 ? -21.156 11.422 14.797 1 88.62 80 LEU A C 1
ATOM 597 O O . LEU A 1 80 ? -21.438 10.367 14.219 1 88.62 80 LEU A O 1
ATOM 601 N N . GLY A 1 81 ? -21.453 12.602 14.375 1 87.56 81 GLY A N 1
ATOM 602 C CA . GLY A 1 81 ? -22.125 12.742 13.094 1 87.56 81 GLY A CA 1
ATOM 603 C C . GLY A 1 81 ? -21.297 12.258 11.922 1 87.56 81 GLY A C 1
ATOM 604 O O . GLY A 1 81 ? -21.812 11.594 11.023 1 87.56 81 GLY A O 1
ATOM 605 N N . ALA A 1 82 ? -20.047 12.57 11.914 1 87.94 82 ALA A N 1
ATOM 606 C CA . ALA A 1 82 ? -19.141 12.211 10.812 1 87.94 82 ALA A CA 1
ATOM 607 C C . ALA A 1 82 ? -18.984 10.703 10.719 1 87.94 82 ALA A C 1
ATOM 609 O O . ALA A 1 82 ? -19.031 10.133 9.625 1 87.94 82 ALA A O 1
ATOM 610 N N . TYR A 1 83 ? -18.812 10.062 11.875 1 86.94 83 TYR A N 1
ATOM 611 C CA . TYR A 1 83 ? -18.609 8.625 11.859 1 86.94 83 TYR A CA 1
ATOM 612 C C . TYR A 1 83 ? -19.875 7.898 11.422 1 86.94 83 TYR A C 1
ATOM 614 O O . TYR A 1 83 ? -19.812 6.898 10.703 1 86.94 83 TYR A O 1
ATOM 622 N N . ASP A 1 84 ? -20.969 8.414 11.859 1 87.62 84 ASP A N 1
ATOM 623 C CA . ASP A 1 84 ? -22.234 7.824 11.422 1 87.62 84 ASP A CA 1
ATOM 624 C C . ASP A 1 84 ? -22.406 7.949 9.906 1 87.62 84 ASP A C 1
ATOM 626 O O . ASP A 1 84 ? -22.812 6.992 9.25 1 87.62 84 ASP A O 1
ATOM 630 N N . LEU A 1 85 ? -22.125 9.047 9.453 1 87.62 85 LEU A N 1
ATOM 631 C CA . LEU A 1 85 ? -22.219 9.289 8.016 1 87.62 85 LEU A CA 1
ATOM 632 C C . LEU A 1 85 ? -21.25 8.375 7.25 1 87.62 85 LEU A C 1
ATOM 634 O O . LEU A 1 85 ? -21.609 7.836 6.199 1 87.62 85 LEU A O 1
ATOM 638 N N . MET A 1 86 ? -20.125 8.18 7.762 1 86.88 86 MET A N 1
ATOM 639 C CA . MET A 1 86 ? -19.094 7.434 7.051 1 86.88 86 MET A CA 1
ATOM 640 C C . MET A 1 86 ? -19.375 5.938 7.078 1 86.88 86 MET A C 1
ATOM 642 O O . MET A 1 86 ? -19.047 5.223 6.129 1 86.88 86 MET A O 1
ATOM 646 N N . ILE A 1 87 ? -19.953 5.473 8.164 1 85.31 87 ILE A N 1
ATOM 647 C CA . ILE A 1 87 ? -20.359 4.07 8.219 1 85.31 87 ILE A CA 1
ATOM 648 C C . ILE A 1 87 ? -21.391 3.783 7.137 1 85.31 87 ILE A C 1
ATOM 650 O O . ILE A 1 87 ? -21.281 2.799 6.398 1 85.31 87 ILE A O 1
ATOM 654 N N . GLY A 1 88 ? -22.312 4.672 7.066 1 86.56 88 GLY A N 1
ATOM 655 C CA . GLY A 1 88 ? -23.297 4.523 6.012 1 86.56 88 GLY A CA 1
ATOM 656 C C . GLY A 1 88 ? -22.703 4.598 4.617 1 86.56 88 GLY A C 1
ATOM 657 O O . GLY A 1 88 ? -23.078 3.826 3.734 1 86.56 88 GLY A O 1
ATOM 658 N N . TYR A 1 89 ? -21.812 5.457 4.441 1 89.19 89 TYR A N 1
ATOM 659 C CA . TYR A 1 89 ? -21.156 5.641 3.154 1 89.19 89 TYR A CA 1
ATOM 660 C C . TYR A 1 89 ? -20.344 4.406 2.773 1 89.19 89 TYR A C 1
ATOM 662 O O . TYR A 1 89 ? -20.438 3.92 1.644 1 89.19 89 TYR A O 1
ATOM 670 N N . ARG A 1 90 ? -19.578 3.928 3.654 1 85.88 90 ARG A N 1
ATOM 671 C CA . ARG A 1 90 ? -18.766 2.74 3.42 1 85.88 90 ARG A CA 1
ATOM 672 C C . ARG A 1 90 ? -19.641 1.53 3.104 1 85.88 90 ARG A C 1
ATOM 674 O O . ARG A 1 90 ? -19.297 0.725 2.232 1 85.88 90 ARG A O 1
ATOM 681 N N . GLU A 1 91 ? -20.703 1.395 3.834 1 86.31 91 GLU A N 1
ATOM 682 C CA . GLU A 1 91 ? -21.625 0.287 3.615 1 86.31 91 GLU A CA 1
ATOM 683 C C . GLU A 1 91 ? -22.172 0.302 2.193 1 86.31 91 GLU A C 1
ATOM 685 O O . GLU A 1 91 ? -22.281 -0.745 1.551 1 86.31 91 GLU A O 1
ATOM 690 N N . GLN A 1 92 ? -22.484 1.439 1.764 1 88.44 92 GLN A N 1
ATOM 691 C CA . GLN A 1 92 ? -23.031 1.556 0.421 1 88.44 92 GLN A CA 1
ATOM 692 C C . GLN A 1 92 ? -21.984 1.23 -0.641 1 88.44 92 GLN A C 1
ATOM 694 O O . GLN A 1 92 ? -22.312 0.629 -1.669 1 88.44 92 GLN A O 1
ATOM 699 N N . VAL A 1 93 ? -20.812 1.684 -0.411 1 89.19 93 VAL A N 1
ATOM 700 C CA . VAL A 1 93 ? -19.75 1.438 -1.367 1 89.19 93 VAL A CA 1
ATOM 701 C C . VAL A 1 93 ? -19.422 -0.053 -1.412 1 89.19 93 VAL A C 1
ATOM 703 O O . VAL A 1 93 ? -19.312 -0.637 -2.492 1 89.19 93 VAL A O 1
ATOM 706 N N . ILE A 1 94 ? -19.344 -0.662 -0.276 1 89.06 94 ILE A N 1
ATOM 707 C CA . ILE A 1 94 ? -19.016 -2.078 -0.193 1 89.06 94 ILE A CA 1
ATOM 708 C C . ILE A 1 94 ? -20.156 -2.916 -0.766 1 89.06 94 ILE A C 1
ATOM 710 O O . ILE A 1 94 ? -19.922 -3.91 -1.455 1 89.06 94 ILE A O 1
ATOM 714 N N . ASP A 1 95 ? -21.344 -2.504 -0.433 1 88.06 95 ASP A N 1
ATOM 715 C CA . ASP A 1 95 ? -22.5 -3.191 -0.989 1 88.06 95 ASP A CA 1
ATOM 716 C C . ASP A 1 95 ? -22.5 -3.129 -2.514 1 88.06 95 ASP A C 1
ATOM 718 O O . ASP A 1 95 ? -22.812 -4.117 -3.182 1 88.06 95 ASP A O 1
ATOM 722 N N . HIS A 1 96 ? -22.125 -2.023 -2.996 1 89.38 96 HIS A N 1
ATOM 723 C CA . HIS A 1 96 ? -22.078 -1.874 -4.445 1 89.38 96 HIS A CA 1
ATOM 724 C C . HIS A 1 96 ? -21 -2.764 -5.051 1 89.38 96 HIS A C 1
ATOM 726 O O . HIS A 1 96 ? -21.203 -3.389 -6.094 1 89.38 96 HIS A O 1
ATOM 732 N N . ILE A 1 97 ? -19.875 -2.828 -4.48 1 87.75 97 ILE A N 1
ATOM 733 C CA . ILE A 1 97 ? -18.781 -3.672 -4.941 1 87.75 97 ILE A CA 1
ATOM 734 C C . ILE A 1 97 ? -19.219 -5.137 -4.918 1 87.75 97 ILE A C 1
ATOM 736 O O . ILE A 1 97 ? -18.891 -5.898 -5.832 1 87.75 97 ILE A O 1
ATOM 740 N N . GLY A 1 98 ? -19.922 -5.492 -3.883 1 86.62 98 GLY A N 1
ATOM 741 C CA . GLY A 1 98 ? -20.406 -6.855 -3.752 1 86.62 98 GLY A CA 1
ATOM 742 C C . GLY A 1 98 ? -21.391 -7.246 -4.844 1 86.62 98 GLY A C 1
ATOM 743 O O . GLY A 1 98 ? -21.562 -8.43 -5.137 1 86.62 98 GLY A O 1
ATOM 744 N N . ARG A 1 99 ? -21.953 -6.191 -5.496 1 86.56 99 ARG A N 1
ATOM 745 C CA . ARG A 1 99 ? -22.984 -6.469 -6.492 1 86.56 99 ARG A CA 1
ATOM 746 C C . ARG A 1 99 ? -22.469 -6.234 -7.906 1 86.56 99 ARG A C 1
ATOM 748 O O . ARG A 1 99 ? -23.172 -6.48 -8.883 1 86.56 99 ARG A O 1
ATOM 755 N N . LEU A 1 100 ? -21.219 -5.852 -7.977 1 86.5 100 LEU A N 1
ATOM 756 C CA . LEU A 1 100 ? -20.625 -5.609 -9.289 1 86.5 100 LEU A CA 1
ATOM 757 C C . LEU A 1 100 ? -20.453 -6.918 -10.055 1 86.5 100 LEU A C 1
ATOM 759 O O . LEU A 1 100 ? -20.203 -7.965 -9.461 1 86.5 100 LEU A O 1
ATOM 763 N N . PRO A 1 101 ? -20.594 -6.789 -11.391 1 85.12 101 PRO A N 1
ATOM 764 C CA . PRO A 1 101 ? -20.328 -8 -12.172 1 85.12 101 PRO A CA 1
ATOM 765 C C . PRO A 1 101 ? -18.906 -8.539 -11.961 1 85.12 101 PRO A C 1
ATOM 767 O O . PRO A 1 101 ? -17.953 -7.766 -11.852 1 85.12 101 PRO A O 1
ATOM 770 N N . LEU A 1 102 ? -18.812 -9.797 -11.797 1 80.75 102 LEU A N 1
ATOM 771 C CA . LEU A 1 102 ? -17.531 -10.438 -11.508 1 80.75 102 LEU A CA 1
ATOM 772 C C . LEU A 1 102 ? -16.531 -10.188 -12.625 1 80.75 102 LEU A C 1
ATOM 774 O O . LEU A 1 102 ? -15.32 -10.18 -12.391 1 80.75 102 LEU A O 1
ATOM 778 N N . GLY A 1 103 ? -17.031 -9.961 -13.805 1 76.44 103 GLY A N 1
ATOM 779 C CA . GLY A 1 103 ? -16.156 -9.648 -14.922 1 76.44 103 GLY A CA 1
ATOM 780 C C . GLY A 1 103 ? -15.406 -8.336 -14.75 1 76.44 103 GLY A C 1
ATOM 781 O O . GLY A 1 103 ? -14.25 -8.219 -15.156 1 76.44 103 GLY A O 1
ATOM 782 N N . VAL A 1 104 ? -16.109 -7.426 -14.188 1 72.69 104 VAL A N 1
ATOM 783 C CA . VAL A 1 104 ? -15.516 -6.117 -13.938 1 72.69 104 VAL A CA 1
ATOM 784 C C . VAL A 1 104 ? -14.406 -6.246 -12.891 1 72.69 104 VAL A C 1
ATOM 786 O O . VAL A 1 104 ? -13.367 -5.59 -12.992 1 72.69 104 VAL A O 1
ATOM 789 N N . LEU A 1 105 ? -14.633 -7.082 -11.977 1 72.44 105 LEU A N 1
ATOM 790 C CA . LEU A 1 105 ? -13.68 -7.289 -10.891 1 72.44 105 LEU A CA 1
ATOM 791 C C . LEU A 1 105 ? -12.406 -7.945 -11.398 1 72.44 105 LEU A C 1
ATOM 793 O O . LEU A 1 105 ? -11.328 -7.738 -10.844 1 72.44 105 LEU A O 1
ATOM 797 N N . GLN A 1 106 ? -12.531 -8.742 -12.375 1 65.62 106 GLN A N 1
ATOM 798 C CA . GLN A 1 106 ? -11.383 -9.414 -12.969 1 65.62 106 GLN A CA 1
ATOM 799 C C . GLN A 1 106 ? -10.5 -8.43 -13.727 1 65.62 106 GLN A C 1
ATOM 801 O O . GLN A 1 106 ? -9.273 -8.594 -13.766 1 65.62 106 GLN A O 1
ATOM 806 N N . LYS A 1 107 ? -11.148 -7.477 -14.273 1 60.19 107 LYS A N 1
ATOM 807 C CA . LYS A 1 107 ? -10.445 -6.492 -15.094 1 60.19 107 LYS A CA 1
ATOM 808 C C . LYS A 1 107 ? -9.656 -5.52 -14.219 1 60.19 107 LYS A C 1
ATOM 810 O O . LYS A 1 107 ? -8.586 -5.055 -14.602 1 60.19 107 LYS A O 1
ATOM 815 N N . ARG A 1 108 ? -10.305 -5.34 -13.164 1 59.88 108 ARG A N 1
ATOM 816 C CA . ARG A 1 108 ? -9.656 -4.371 -12.297 1 59.88 108 ARG A CA 1
ATOM 817 C C . ARG A 1 108 ? -8.656 -5.055 -11.359 1 59.88 108 ARG A C 1
ATOM 819 O O . ARG A 1 108 ? -8.875 -6.191 -10.938 1 59.88 108 ARG A O 1
ATOM 826 N N . ARG A 1 109 ? -7.629 -4.363 -11.219 1 62.91 109 ARG A N 1
ATOM 827 C CA . ARG A 1 109 ? -6.633 -4.863 -10.273 1 62.91 109 ARG A CA 1
ATOM 828 C C . ARG A 1 109 ? -7.184 -4.875 -8.852 1 62.91 109 ARG A C 1
ATOM 830 O O . ARG A 1 109 ? -7.711 -3.867 -8.375 1 62.91 109 ARG A O 1
ATOM 837 N N . ILE A 1 110 ? -7.289 -6.055 -8.336 1 67.81 110 ILE A N 1
ATOM 838 C CA . ILE A 1 110 ? -7.793 -6.281 -6.984 1 67.81 110 ILE A CA 1
ATOM 839 C C . ILE A 1 110 ? -7.156 -5.285 -6.02 1 67.81 110 ILE A C 1
ATOM 841 O O . ILE A 1 110 ? -7.828 -4.746 -5.141 1 67.81 110 ILE A O 1
ATOM 845 N N . GLY A 1 111 ? -5.957 -5 -6.262 1 64.69 111 GLY A N 1
ATOM 846 C CA . GLY A 1 111 ? -5.254 -4.051 -5.414 1 64.69 111 GLY A CA 1
ATOM 847 C C . GLY A 1 111 ? -5.812 -2.643 -5.508 1 64.69 111 GLY A C 1
ATOM 848 O O . GLY A 1 111 ? -5.902 -1.939 -4.5 1 64.69 111 GLY A O 1
ATOM 849 N N . HIS A 1 112 ? -6.238 -2.293 -6.699 1 73.5 112 HIS A N 1
ATOM 850 C CA . HIS A 1 112 ? -6.797 -0.964 -6.918 1 73.5 112 HIS A CA 1
ATOM 851 C C . HIS A 1 112 ? -8.148 -0.815 -6.227 1 73.5 112 HIS A C 1
ATOM 853 O O . HIS A 1 112 ? -8.422 0.209 -5.598 1 73.5 112 HIS A O 1
ATOM 859 N N . LEU A 1 113 ? -8.961 -1.813 -6.375 1 79.62 113 LEU A N 1
ATOM 860 C CA . LEU A 1 113 ? -10.266 -1.778 -5.73 1 79.62 113 LEU A CA 1
ATOM 861 C C . LEU A 1 113 ? -10.125 -1.743 -4.211 1 79.62 113 LEU A C 1
ATOM 863 O O . LEU A 1 113 ? -10.836 -1.001 -3.531 1 79.62 113 LEU A O 1
ATOM 867 N N . ALA A 1 114 ? -9.242 -2.52 -3.771 1 78.5 114 ALA A N 1
ATOM 868 C CA . ALA A 1 114 ? -8.984 -2.531 -2.334 1 78.5 114 ALA A CA 1
ATOM 869 C C . ALA A 1 114 ? -8.508 -1.163 -1.851 1 78.5 114 ALA A C 1
ATOM 871 O O . ALA A 1 114 ? -8.906 -0.705 -0.777 1 78.5 114 ALA A O 1
ATOM 872 N N . ALA A 1 115 ? -7.703 -0.454 -2.625 1 75 115 ALA A N 1
ATOM 873 C CA . ALA A 1 115 ? -7.18 0.865 -2.275 1 75 115 ALA A CA 1
ATOM 874 C C . ALA A 1 115 ? -8.305 1.901 -2.227 1 75 115 ALA A C 1
ATOM 876 O O . ALA A 1 115 ? -8.289 2.799 -1.381 1 75 115 ALA A O 1
ATOM 877 N N . ILE A 1 116 ? -9.234 1.82 -3.082 1 80.88 116 ILE A N 1
ATOM 878 C CA . ILE A 1 116 ? -10.359 2.75 -3.117 1 80.88 116 ILE A CA 1
ATOM 879 C C . ILE A 1 116 ? -11.188 2.605 -1.843 1 80.88 116 ILE A C 1
ATOM 881 O O . ILE A 1 116 ? -11.531 3.604 -1.205 1 80.88 116 ILE A O 1
ATOM 885 N N . VAL A 1 117 ? -11.375 1.385 -1.462 1 82.5 117 VAL A N 1
ATOM 886 C CA . VAL A 1 117 ? -12.25 1.124 -0.322 1 82.5 117 VAL A CA 1
ATOM 887 C C . VAL A 1 117 ? -11.531 1.482 0.975 1 82.5 117 VAL A C 1
ATOM 889 O O . VAL A 1 117 ? -12.156 1.928 1.939 1 82.5 117 VAL A O 1
ATOM 892 N N . THR A 1 118 ? -10.25 1.37 0.943 1 80.56 118 THR A N 1
ATOM 893 C CA . THR A 1 118 ? -9.508 1.616 2.176 1 80.56 118 THR A CA 1
ATOM 894 C C . THR A 1 118 ? -9 3.055 2.225 1 80.56 118 THR A C 1
ATOM 896 O O . THR A 1 118 ? -9.484 3.863 3.018 1 80.56 118 THR A O 1
ATOM 899 N N . ASP A 1 119 ? -8.258 3.453 1.252 1 77 119 ASP A N 1
ATOM 900 C CA . ASP A 1 119 ? -7.555 4.73 1.298 1 77 119 ASP A CA 1
ATOM 901 C C . ASP A 1 119 ? -8.477 5.879 0.902 1 77 119 ASP A C 1
ATOM 903 O O . ASP A 1 119 ? -8.523 6.91 1.579 1 77 119 ASP A O 1
ATOM 907 N N . ASP A 1 120 ? -9.156 5.719 -0.189 1 81.44 120 ASP A N 1
ATOM 908 C CA . ASP A 1 120 ? -9.984 6.809 -0.686 1 81.44 120 ASP A CA 1
ATOM 909 C C . ASP A 1 120 ? -11.156 7.082 0.262 1 81.44 120 ASP A C 1
ATOM 911 O O . ASP A 1 120 ? -11.492 8.242 0.518 1 81.44 120 ASP A O 1
ATOM 915 N N . VAL A 1 121 ? -11.711 6.039 0.771 1 84.12 121 VAL A N 1
ATOM 916 C CA . VAL A 1 121 ? -12.82 6.223 1.703 1 84.12 121 VAL A CA 1
ATOM 917 C C . VAL A 1 121 ? -12.32 6.891 2.98 1 84.12 121 VAL A C 1
ATOM 919 O O . VAL A 1 121 ? -13 7.742 3.555 1 84.12 121 VAL A O 1
ATOM 922 N N . LYS A 1 122 ? -11.188 6.559 3.393 1 82.75 122 LYS A N 1
ATOM 923 C CA . LYS A 1 122 ? -10.594 7.188 4.566 1 82.75 122 LYS A CA 1
ATOM 924 C C . LYS A 1 122 ? -10.359 8.68 4.332 1 82.75 122 LYS A C 1
ATOM 926 O O . LYS A 1 122 ? -10.594 9.5 5.227 1 82.75 122 LYS A O 1
ATOM 931 N N . ARG A 1 123 ? -9.945 9.031 3.217 1 81.12 123 ARG A N 1
ATOM 932 C CA . ARG A 1 123 ? -9.719 10.43 2.877 1 81.12 123 ARG A CA 1
ATOM 933 C C . ARG A 1 123 ? -11.031 11.219 2.912 1 81.12 123 ARG A C 1
ATOM 935 O O . ARG A 1 123 ? -11.062 12.352 3.387 1 81.12 123 ARG A O 1
ATOM 942 N N . VAL A 1 124 ? -12.07 10.586 2.41 1 85.62 124 VAL A N 1
ATOM 943 C CA . VAL A 1 124 ? -13.375 11.234 2.426 1 85.62 124 VAL A CA 1
ATOM 944 C C . VAL A 1 124 ? -13.867 11.383 3.865 1 85.62 124 VAL A C 1
ATOM 946 O O . VAL A 1 124 ? -14.492 12.383 4.215 1 85.62 124 VAL A O 1
ATOM 949 N N . GLU A 1 125 ? -13.57 10.375 4.645 1 84.88 125 GLU A N 1
ATOM 950 C CA . GLU A 1 125 ? -13.922 10.43 6.059 1 84.88 125 GLU A CA 1
ATOM 951 C C . GLU A 1 125 ? -13.266 11.625 6.746 1 84.88 125 GLU A C 1
ATOM 953 O O . GLU A 1 125 ? -13.898 12.305 7.559 1 84.88 125 GLU A O 1
ATOM 958 N N . GLU A 1 126 ? -12.086 11.938 6.414 1 83 126 GLU A N 1
ATOM 959 C CA . GLU A 1 126 ? -11.328 13.023 7.031 1 83 126 GLU A CA 1
ATOM 960 C C . GLU A 1 126 ? -11.945 14.383 6.699 1 83 126 GLU A C 1
ATOM 962 O O . GLU A 1 126 ? -11.781 15.344 7.457 1 83 126 GLU A O 1
ATOM 967 N N . ILE A 1 127 ? -12.656 14.445 5.594 1 83.31 127 ILE A N 1
ATOM 968 C CA . ILE A 1 127 ? -13.352 15.68 5.227 1 83.31 127 ILE A CA 1
ATOM 969 C C . ILE A 1 127 ? -14.375 16.031 6.301 1 83.31 127 ILE A C 1
ATOM 971 O O . ILE A 1 127 ? -14.438 17.188 6.754 1 83.31 127 ILE A O 1
ATOM 975 N N . PHE A 1 128 ? -15.023 15.008 6.781 1 82.25 128 PHE A N 1
ATOM 976 C CA . PHE A 1 128 ? -16.156 15.258 7.672 1 82.25 128 PHE A CA 1
ATOM 977 C C . PHE A 1 128 ? -15.719 15.234 9.125 1 82.25 128 PHE A C 1
ATOM 979 O O . PHE A 1 128 ? -16.344 15.859 9.984 1 82.25 128 PHE A O 1
ATOM 986 N N . THR A 1 129 ? -14.586 14.594 9.336 1 79.44 129 THR A N 1
ATOM 987 C CA . THR A 1 129 ? -14.164 14.469 10.727 1 79.44 129 THR A CA 1
ATOM 988 C C . THR A 1 129 ? -13.258 15.633 11.125 1 79.44 129 THR A C 1
ATOM 990 O O . THR A 1 129 ? -13.203 16.016 12.297 1 79.44 129 THR A O 1
ATOM 993 N N . HIS A 1 130 ? -12.5 16.125 10.117 1 79.81 130 HIS A N 1
ATOM 994 C CA . HIS A 1 130 ? -11.516 17.141 10.5 1 79.81 130 HIS A CA 1
ATOM 995 C C . HIS A 1 130 ? -11.625 18.375 9.617 1 79.81 130 HIS A C 1
ATOM 997 O O . HIS A 1 130 ? -12 19.453 10.102 1 79.81 130 HIS A O 1
ATOM 1003 N N . VAL A 1 131 ? -11.586 18.234 8.367 1 80.44 131 VAL A N 1
ATOM 1004 C CA . VAL A 1 131 ? -11.359 19.344 7.449 1 80.44 131 VAL A CA 1
ATOM 1005 C C . VAL A 1 131 ? -12.578 20.266 7.445 1 80.44 131 VAL A C 1
ATOM 1007 O O . VAL A 1 131 ? -12.445 21.484 7.566 1 80.44 131 VAL A O 1
ATOM 1010 N N . ALA A 1 132 ? -13.742 19.688 7.352 1 79.56 132 ALA A N 1
ATOM 1011 C CA . ALA A 1 132 ? -14.953 20.5 7.297 1 79.56 132 ALA A CA 1
ATOM 1012 C C . ALA A 1 132 ? -15.148 21.281 8.594 1 79.56 132 ALA A C 1
ATOM 1014 O O . ALA A 1 132 ? -15.531 22.453 8.562 1 79.56 132 ALA A O 1
ATOM 1015 N N . ILE A 1 133 ? -14.82 20.672 9.664 1 78.81 133 ILE A N 1
ATOM 1016 C CA . ILE A 1 133 ? -14.977 21.297 10.969 1 78.81 133 ILE A CA 1
ATOM 1017 C C . ILE A 1 133 ? -14 22.469 11.109 1 78.81 133 ILE A C 1
ATOM 1019 O O . ILE A 1 133 ? -14.383 23.562 11.516 1 78.81 133 ILE A O 1
ATOM 1023 N N . ASP A 1 134 ? -12.812 22.234 10.703 1 79.75 134 ASP A N 1
ATOM 1024 C CA . ASP A 1 134 ? -11.766 23.25 10.828 1 79.75 134 ASP A CA 1
ATOM 1025 C C . ASP A 1 134 ? -11.992 24.391 9.844 1 79.75 134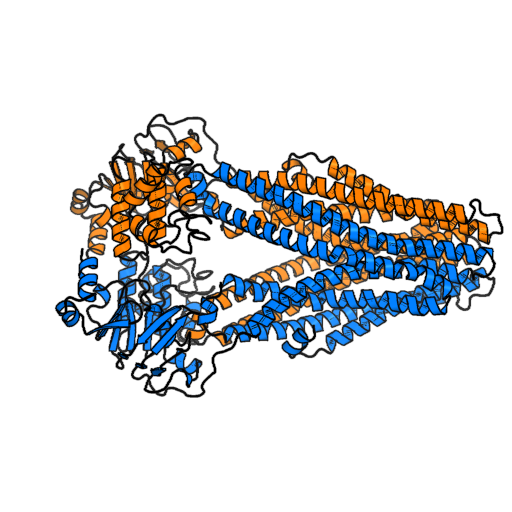 ASP A C 1
ATOM 1027 O O . ASP A 1 134 ? -11.703 25.547 10.164 1 79.75 134 ASP A O 1
ATOM 1031 N N . LEU A 1 135 ? -12.508 24.062 8.727 1 81.5 135 LEU A N 1
ATOM 1032 C CA . LEU A 1 135 ? -12.789 25.078 7.719 1 81.5 135 LEU A CA 1
ATOM 1033 C C . LEU A 1 135 ? -13.898 26.016 8.18 1 81.5 135 LEU A C 1
ATOM 1035 O O . LEU A 1 135 ? -13.812 27.234 8 1 81.5 135 LEU A O 1
ATOM 1039 N N . VAL A 1 136 ? -14.93 25.484 8.766 1 80.5 136 VAL A N 1
ATOM 1040 C CA . VAL A 1 136 ? -16.031 26.281 9.273 1 80.5 136 VAL A CA 1
ATOM 1041 C C . VAL A 1 136 ? -15.562 27.156 10.43 1 80.5 136 VAL A C 1
ATOM 1043 O O . VAL A 1 136 ? -15.906 28.344 10.508 1 80.5 136 VAL A O 1
ATOM 1046 N N . ALA A 1 137 ? -14.773 26.531 11.234 1 74.81 137 ALA A N 1
ATOM 1047 C CA . ALA A 1 137 ? -14.227 27.297 12.359 1 74.81 137 ALA A CA 1
ATOM 1048 C C . ALA A 1 137 ? -13.305 28.406 11.867 1 74.81 137 ALA A C 1
ATOM 1050 O O . ALA A 1 137 ? -13.344 29.531 12.391 1 74.81 137 ALA A O 1
ATOM 1051 N N . ALA A 1 138 ? -12.516 28.109 10.867 1 78.81 138 ALA A N 1
ATOM 1052 C CA . ALA A 1 138 ? -11.547 29.062 10.336 1 78.81 138 ALA A CA 1
ATOM 1053 C C . ALA A 1 138 ? -12.242 30.203 9.602 1 78.81 138 ALA A C 1
ATOM 1055 O O . ALA A 1 138 ? -11.75 31.328 9.578 1 78.81 138 ALA A O 1
ATOM 1056 N N . ALA A 1 139 ? -13.391 29.953 9.086 1 80.69 139 ALA A N 1
ATOM 1057 C CA . ALA A 1 139 ? -14.133 30.984 8.336 1 80.69 139 ALA A CA 1
ATOM 1058 C C . ALA A 1 139 ? -15.016 31.797 9.266 1 80.69 139 ALA A C 1
ATOM 1060 O O . ALA A 1 139 ? -15.156 33 9.094 1 80.69 139 ALA A O 1
ATOM 1061 N N . SER A 1 140 ? -15.539 31.203 10.258 1 82.62 140 SER A N 1
ATOM 1062 C CA . SER A 1 140 ? -16.516 31.875 11.109 1 82.62 140 SER A CA 1
ATOM 1063 C C . SER A 1 140 ? -15.852 32.938 12 1 82.62 140 SER A C 1
ATOM 1065 O O . SER A 1 140 ? -16.375 34.031 12.172 1 82.62 140 SER A O 1
ATOM 1067 N N . ALA A 1 141 ? -14.688 32.594 12.422 1 79.88 141 ALA A N 1
ATOM 1068 C CA . ALA A 1 141 ? -14.031 33.5 13.367 1 79.88 141 ALA A CA 1
ATOM 1069 C C . ALA A 1 141 ? -13.703 34.812 12.711 1 79.88 141 ALA A C 1
ATOM 1071 O O . ALA A 1 141 ? -14.102 35.875 13.211 1 79.88 141 ALA A O 1
ATOM 1072 N N . PRO A 1 142 ? -13.039 34.812 11.57 1 79.69 142 PRO A N 1
ATOM 1073 C CA . PRO A 1 142 ? -12.727 36.094 10.938 1 79.69 142 PRO A CA 1
ATOM 1074 C C . PRO A 1 142 ? -13.977 36.906 10.562 1 79.69 142 PRO A C 1
ATOM 1076 O O . PRO A 1 142 ? -14 38.125 10.703 1 79.69 142 PRO A O 1
ATOM 1079 N N . LEU A 1 143 ? -14.961 36.25 10.211 1 83.94 143 LEU A N 1
ATOM 1080 C CA . LEU A 1 143 ? -16.188 36.938 9.82 1 83.94 143 LEU A CA 1
ATOM 1081 C C . LEU A 1 143 ? -16.859 37.594 11.023 1 83.94 143 LEU A C 1
ATOM 1083 O O . LEU A 1 143 ? -17.328 38.719 10.93 1 83.94 143 LEU A O 1
ATOM 1087 N N . LEU A 1 144 ? -16.891 36.906 12.094 1 83.81 144 LEU A N 1
ATOM 1088 C CA . LEU A 1 144 ? -17.5 37.438 13.297 1 83.81 144 LEU A CA 1
ATOM 1089 C C . LEU A 1 144 ? -16.688 38.594 13.844 1 83.81 144 LEU A C 1
ATOM 1091 O O . LEU A 1 144 ? -17.234 39.625 14.234 1 83.81 144 LEU A O 1
ATOM 1095 N N . PHE A 1 145 ? -15.406 38.438 13.852 1 82.44 145 PHE A N 1
ATOM 1096 C CA . PHE A 1 145 ? -14.531 39.531 14.305 1 82.44 145 PHE A CA 1
ATOM 1097 C C . PHE A 1 145 ? -14.68 40.75 13.422 1 82.44 145 PHE A C 1
ATOM 1099 O O . PHE A 1 145 ? -14.758 41.875 13.922 1 82.44 145 PHE A O 1
ATOM 1106 N N . LEU A 1 146 ? -14.719 40.469 12.18 1 83.31 146 LEU A N 1
ATOM 1107 C CA . LEU A 1 146 ? -14.812 41.594 11.242 1 83.31 146 LEU A CA 1
ATOM 1108 C C . LEU A 1 146 ? -16.141 42.312 11.414 1 83.31 146 LEU A C 1
ATOM 1110 O O . LEU A 1 146 ? -16.172 43.562 11.312 1 83.31 146 LEU A O 1
ATOM 1114 N N . ALA A 1 147 ? -17.156 41.625 11.672 1 85.5 147 ALA A N 1
ATOM 1115 C CA . ALA A 1 147 ? -18.469 42.219 11.859 1 85.5 147 ALA A CA 1
ATOM 1116 C C . ALA A 1 147 ? -18.469 43.156 13.086 1 85.5 147 ALA A C 1
ATOM 1118 O O . ALA A 1 147 ? -18.938 44.281 13.016 1 85.5 147 ALA A O 1
ATOM 1119 N N . VAL A 1 148 ? -17.875 42.75 14.117 1 82.75 148 VAL A N 1
ATOM 1120 C CA . VAL A 1 148 ? -17.875 43.5 15.359 1 82.75 148 VAL A CA 1
ATOM 1121 C C . VAL A 1 148 ? -16.906 44.688 15.234 1 82.75 148 VAL A C 1
ATOM 1123 O O . VAL A 1 148 ? -17.203 45.781 15.68 1 82.75 148 VAL A O 1
ATOM 1126 N N . LEU A 1 149 ? -15.766 44.438 14.625 1 86.12 149 LEU A N 1
ATOM 1127 C CA . LEU A 1 149 ? -14.742 45.469 14.5 1 86.12 149 LEU A CA 1
ATOM 1128 C C . LEU A 1 149 ? -15.219 46.594 13.578 1 86.12 149 LEU A C 1
ATOM 1130 O O . LEU A 1 149 ? -14.906 47.781 13.805 1 86.12 149 LEU A O 1
ATOM 1134 N N . THR A 1 150 ? -15.953 46.25 12.57 1 87.69 150 THR A N 1
ATOM 1135 C CA . THR A 1 150 ? -16.5 47.25 11.664 1 87.69 150 THR A CA 1
ATOM 1136 C C . THR A 1 150 ? -17.5 48.156 12.383 1 87.69 150 THR A C 1
ATOM 1138 O O . THR A 1 150 ? -17.609 49.344 12.078 1 87.69 150 THR A O 1
ATOM 1141 N N . TRP A 1 151 ? -18.156 47.594 13.305 1 85 151 TRP A N 1
ATOM 1142 C CA . TRP A 1 151 ? -19.094 48.344 14.102 1 85 151 TRP A CA 1
ATOM 1143 C C . TRP A 1 151 ? -18.375 49.344 15.008 1 85 151 TRP A C 1
ATOM 1145 O O . TRP A 1 151 ? -18.859 50.438 15.25 1 85 151 TRP A O 1
ATOM 1155 N N . VAL A 1 152 ? -17.203 49 15.484 1 84.25 152 VAL A N 1
ATOM 1156 C CA . VAL A 1 152 ? -16.422 49.844 16.359 1 84.25 152 VAL A CA 1
ATOM 1157 C C . VAL A 1 152 ? -15.781 50.969 15.555 1 84.25 152 VAL A C 1
ATOM 1159 O O . VAL A 1 152 ? -15.938 52.156 15.867 1 84.25 152 VAL A O 1
ATOM 1162 N N . ASP A 1 153 ? -15.016 50.625 14.57 1 89.06 153 ASP A N 1
ATOM 1163 C CA . ASP A 1 153 ? -14.391 51.594 13.68 1 89.06 153 ASP A CA 1
ATOM 1164 C C . ASP A 1 153 ? -14.195 51.031 12.281 1 89.06 153 ASP A C 1
ATOM 1166 O O . ASP A 1 153 ? -13.328 50.156 12.07 1 89.06 153 ASP A O 1
ATOM 1170 N N . TRP A 1 154 ? -14.875 51.469 11.359 1 88.56 154 TRP A N 1
ATOM 1171 C CA . TRP A 1 154 ? -14.852 50.906 10.016 1 88.56 154 TRP A CA 1
ATOM 1172 C C . TRP A 1 154 ? -13.547 51.25 9.305 1 88.56 154 TRP A C 1
ATOM 1174 O O . TRP A 1 154 ? -13.125 50.531 8.391 1 88.56 154 TRP A O 1
ATOM 1184 N N . ARG A 1 155 ? -12.875 52.344 9.688 1 90.19 155 ARG A N 1
ATOM 1185 C CA . ARG A 1 155 ? -11.633 52.75 9.039 1 90.19 155 ARG A CA 1
ATOM 1186 C C . ARG A 1 155 ? -10.5 51.781 9.359 1 90.19 155 ARG A C 1
ATOM 1188 O O . ARG A 1 155 ? -9.758 51.375 8.461 1 90.19 155 ARG A O 1
ATOM 1195 N N . LEU A 1 156 ? -10.438 51.406 10.648 1 89.19 156 LEU A N 1
ATOM 1196 C CA . LEU A 1 156 ? -9.406 50.469 11.07 1 89.19 156 LEU A CA 1
ATOM 1197 C C . LEU A 1 156 ? -9.688 49.062 10.508 1 89.19 156 LEU A C 1
ATOM 1199 O O . LEU A 1 156 ? -8.766 48.344 10.148 1 89.19 156 LEU A O 1
ATOM 1203 N N . SER A 1 157 ? -10.969 48.719 10.461 1 89.56 157 SER A N 1
ATOM 1204 C CA . SER A 1 157 ? -11.352 47.438 9.891 1 89.56 157 SER A CA 1
ATOM 1205 C C . SER A 1 157 ? -10.969 47.344 8.422 1 89.56 157 SER A C 1
ATOM 1207 O O . SER A 1 157 ? -10.5 46.312 7.957 1 89.56 157 SER A O 1
ATOM 1209 N N . LEU A 1 158 ? -11.172 48.375 7.699 1 89.56 158 LEU A N 1
ATOM 1210 C CA . LEU A 1 158 ? -10.828 48.375 6.285 1 89.56 158 LEU A CA 1
ATOM 1211 C C . LEU A 1 158 ? -9.312 48.312 6.09 1 89.56 158 LEU A C 1
ATOM 1213 O O . LEU A 1 158 ? -8.844 47.688 5.141 1 89.56 158 LEU A O 1
ATOM 1217 N N . ALA A 1 159 ? -8.57 48.906 6.984 1 87.81 159 ALA A N 1
ATOM 1218 C CA . ALA A 1 159 ? -7.113 48.844 6.91 1 87.81 159 ALA A CA 1
ATOM 1219 C C . ALA A 1 159 ? -6.609 47.438 7.098 1 87.81 159 ALA A C 1
ATOM 1221 O O . ALA A 1 159 ? -5.637 47 6.461 1 87.81 159 ALA A O 1
ATOM 1222 N N . LEU A 1 160 ? -7.289 46.719 7.949 1 84.5 160 LEU A N 1
ATOM 1223 C CA . LEU A 1 160 ? -6.902 45.344 8.227 1 84.5 160 LEU A CA 1
ATOM 1224 C C . LEU A 1 160 ? -7.293 44.438 7.066 1 84.5 160 LEU A C 1
ATOM 1226 O O . LEU A 1 160 ? -6.562 43.469 6.742 1 84.5 160 LEU A O 1
ATOM 1230 N N . MET A 1 161 ? -8.391 44.688 6.375 1 85.19 161 MET A N 1
ATOM 1231 C CA . MET A 1 161 ? -8.953 43.812 5.375 1 85.19 161 MET A CA 1
ATOM 1232 C C . MET A 1 161 ? -8.422 44.125 3.986 1 85.19 161 MET A C 1
ATOM 1234 O O . MET A 1 161 ? -8.523 43.312 3.07 1 85.19 161 MET A O 1
ATOM 1238 N N . VAL A 1 162 ? -7.852 45.188 3.877 1 83.69 162 VAL A N 1
ATOM 1239 C CA . VAL A 1 162 ? -7.461 45.688 2.557 1 83.69 162 VAL A CA 1
ATOM 1240 C C . VAL A 1 162 ? -6.434 44.75 1.938 1 83.69 162 VAL A C 1
ATOM 1242 O O . VAL A 1 162 ? -6.359 44.625 0.713 1 83.69 162 VAL A O 1
ATOM 1245 N N . THR A 1 163 ? -5.711 44.031 2.766 1 81.81 163 THR A N 1
ATOM 1246 C CA . THR A 1 163 ? -4.645 43.219 2.217 1 81.81 163 THR A CA 1
ATOM 1247 C C . THR A 1 163 ? -5.156 41.812 1.918 1 81.81 163 THR A C 1
ATOM 1249 O O . THR A 1 163 ? -4.461 41 1.283 1 81.81 163 THR A O 1
ATOM 1252 N N . LEU A 1 164 ? -6.375 41.531 2.33 1 81.25 164 LEU A N 1
ATOM 1253 C CA . LEU A 1 164 ? -6.91 40.188 2.195 1 81.25 164 LEU A CA 1
ATOM 1254 C C . LEU A 1 164 ? -7.074 39.781 0.726 1 81.25 164 LEU A C 1
ATOM 1256 O O . LEU A 1 164 ? -6.688 38.688 0.315 1 81.25 164 LEU A O 1
ATOM 1260 N N . PRO A 1 165 ? -7.664 40.719 -0.031 1 81 165 PRO A N 1
ATOM 1261 C CA . PRO A 1 165 ? -7.77 40.375 -1.45 1 81 165 PRO A CA 1
ATOM 1262 C C . PRO A 1 165 ? -6.41 40.125 -2.1 1 81 165 PRO A C 1
ATOM 1264 O O . PRO A 1 165 ? -6.273 39.219 -2.932 1 81 165 PRO A O 1
ATOM 1267 N N . MET A 1 166 ? -5.457 40.875 -1.664 1 81.19 166 MET A N 1
ATOM 1268 C CA . MET A 1 166 ? -4.113 40.688 -2.199 1 81.19 166 MET A CA 1
ATOM 1269 C C . MET A 1 166 ? -3.537 39.344 -1.781 1 81.19 166 MET A C 1
ATOM 1271 O O . MET A 1 166 ? -2.82 38.719 -2.553 1 81.19 166 MET A O 1
ATOM 1275 N N . ALA A 1 167 ? -3.844 38.969 -0.62 1 81.94 167 ALA A N 1
ATOM 1276 C CA . ALA A 1 167 ? -3.387 37.688 -0.123 1 81.94 167 ALA A CA 1
ATOM 1277 C C . ALA A 1 167 ? -4.008 36.531 -0.92 1 81.94 167 ALA A C 1
ATOM 1279 O O . ALA A 1 167 ? -3.312 35.594 -1.313 1 81.94 167 ALA A O 1
ATOM 1280 N N . ILE A 1 168 ? -5.23 36.688 -1.203 1 79.81 168 ILE A N 1
ATOM 1281 C CA . ILE A 1 168 ? -5.953 35.625 -1.919 1 79.81 168 ILE A CA 1
ATOM 1282 C C . ILE A 1 168 ? -5.449 35.562 -3.359 1 79.81 168 ILE A C 1
ATOM 1284 O O . ILE A 1 168 ? -5.273 34.469 -3.9 1 79.81 168 ILE A O 1
ATOM 1288 N N . ILE A 1 169 ? -5.234 36.656 -3.904 1 78 169 ILE A N 1
ATOM 1289 C CA . ILE A 1 169 ? -4.723 36.719 -5.27 1 78 169 ILE A CA 1
ATOM 1290 C C . ILE A 1 169 ? -3.324 36.125 -5.324 1 78 169 ILE A C 1
ATOM 1292 O O . ILE A 1 169 ? -3.008 35.344 -6.238 1 78 169 ILE A O 1
ATOM 1296 N N . GLY A 1 170 ? -2.488 36.469 -4.344 1 73.19 170 GLY A N 1
ATOM 1297 C CA . GLY A 1 170 ? -1.153 35.906 -4.281 1 73.19 170 GLY A CA 1
ATOM 1298 C C . GLY A 1 170 ? -1.156 34.406 -4.133 1 73.19 170 GLY A C 1
ATOM 1299 O O . GLY A 1 170 ? -0.375 33.688 -4.785 1 73.19 170 GLY A O 1
ATOM 1300 N N . LEU A 1 171 ? -2.08 33.938 -3.363 1 75.25 171 LEU A N 1
ATOM 1301 C CA . LEU A 1 171 ? -2.178 32.5 -3.117 1 75.25 171 LEU A CA 1
ATOM 1302 C C . LEU A 1 171 ? -2.643 31.766 -4.371 1 75.25 171 LEU A C 1
ATOM 1304 O O . LEU A 1 171 ? -2.176 30.656 -4.656 1 75.25 171 LEU A O 1
ATOM 1308 N N . ASN A 1 172 ? -3.523 32.406 -5.156 1 76.31 172 ASN A N 1
ATOM 1309 C CA . ASN A 1 172 ? -4.117 31.719 -6.305 1 76.31 172 ASN A CA 1
ATOM 1310 C C . ASN A 1 172 ? -3.301 31.938 -7.574 1 76.31 172 ASN A C 1
ATOM 1312 O O . ASN A 1 172 ? -3.451 31.219 -8.555 1 76.31 172 ASN A O 1
ATOM 1316 N N . ALA A 1 173 ? -2.494 32.938 -7.566 1 74.25 173 ALA A N 1
ATOM 1317 C CA . ALA A 1 173 ? -1.716 33.25 -8.758 1 74.25 173 ALA A CA 1
ATOM 1318 C C . ALA A 1 173 ? -0.764 32.125 -9.125 1 74.25 173 ALA A C 1
ATOM 1320 O O . ALA A 1 173 ? -0.54 31.828 -10.305 1 74.25 173 ALA A O 1
ATOM 1321 N N . ALA A 1 174 ? -0.23 31.438 -8.117 1 73.69 174 ALA A N 1
ATOM 1322 C CA . ALA A 1 174 ? 0.734 30.375 -8.391 1 73.69 174 ALA A CA 1
ATOM 1323 C C . ALA A 1 174 ? 0.061 29 -8.375 1 73.69 174 ALA A C 1
ATOM 1325 O O . ALA A 1 174 ? 0.736 27.969 -8.43 1 73.69 174 ALA A O 1
ATOM 1326 N N . ARG A 1 175 ? -1.23 29.078 -8.359 1 73.75 175 ARG A N 1
ATOM 1327 C CA . ARG A 1 175 ? -1.988 27.844 -8.211 1 73.75 175 ARG A CA 1
ATOM 1328 C C . ARG A 1 175 ? -1.785 26.938 -9.422 1 73.75 175 ARG A C 1
ATOM 1330 O O . ARG A 1 175 ? -1.569 25.734 -9.273 1 73.75 175 ARG A O 1
ATOM 1337 N N . GLY A 1 176 ? -1.897 27.5 -10.641 1 71.94 176 GLY A N 1
ATOM 1338 C CA . GLY A 1 176 ? -1.713 26.703 -11.844 1 71.94 176 GLY A CA 1
ATOM 1339 C C . GLY A 1 176 ? -0.339 26.062 -11.93 1 71.94 176 GLY A C 1
ATOM 1340 O O . GLY A 1 176 ? -0.218 24.891 -12.25 1 71.94 176 GLY A O 1
ATOM 1341 N N . PHE A 1 177 ? 0.628 26.812 -11.555 1 74.75 177 PHE A N 1
ATOM 1342 C CA . PHE A 1 177 ? 1.999 26.312 -11.57 1 74.75 177 PHE A CA 1
ATOM 1343 C C . PHE A 1 177 ? 2.184 25.203 -10.547 1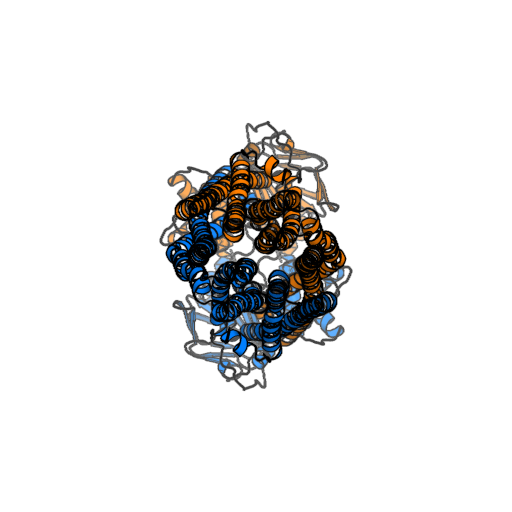 74.75 177 PHE A C 1
ATOM 1345 O O . PHE A 1 177 ? 2.793 24.172 -10.844 1 74.75 177 PHE A O 1
ATOM 1352 N N . PHE A 1 178 ? 1.613 25.344 -9.43 1 74.38 178 PHE A N 1
ATOM 1353 C CA . PHE A 1 178 ? 1.727 24.375 -8.344 1 74.38 178 PHE A CA 1
ATOM 1354 C C . PHE A 1 178 ? 1.038 23.062 -8.711 1 74.38 178 PHE A C 1
ATOM 1356 O O . PHE A 1 178 ? 1.572 21.984 -8.453 1 74.38 178 PHE A O 1
ATOM 1363 N N . LEU A 1 179 ? -0.043 23.281 -9.352 1 72.06 179 LEU A N 1
ATOM 1364 C CA . LEU A 1 179 ? -0.799 22.078 -9.68 1 72.06 179 LEU A CA 1
ATOM 1365 C C . LEU A 1 179 ? -0.095 21.281 -10.766 1 72.06 179 LEU A C 1
ATOM 1367 O O . LEU A 1 179 ? -0.017 20.047 -10.68 1 72.06 179 LEU A O 1
ATOM 1371 N N . ALA A 1 180 ? 0.43 21.984 -11.695 1 79.12 180 ALA A N 1
ATOM 1372 C CA . ALA A 1 180 ? 1.12 21.297 -12.781 1 79.12 180 ALA A CA 1
ATOM 1373 C C . ALA A 1 180 ? 2.393 20.609 -12.281 1 79.12 180 ALA A C 1
ATOM 1375 O O . ALA A 1 180 ? 2.646 19.453 -12.594 1 79.12 180 ALA A O 1
ATOM 1376 N N . ARG A 1 181 ? 3.217 21.312 -11.523 1 80.44 181 ARG A N 1
ATOM 1377 C CA . ARG A 1 181 ? 4.465 20.75 -11.008 1 80.44 181 ARG A CA 1
ATOM 1378 C C . ARG A 1 181 ? 4.195 19.688 -9.945 1 80.44 181 ARG A C 1
ATOM 1380 O O . ARG A 1 181 ? 4.949 18.719 -9.828 1 80.44 181 ARG A O 1
ATOM 1387 N N . GLY A 1 182 ? 3.131 19.922 -9.266 1 78.19 182 GLY A N 1
ATOM 1388 C CA . GLY A 1 182 ? 2.719 18.922 -8.281 1 78.19 182 GLY A CA 1
ATOM 1389 C C . GLY A 1 182 ? 2.342 17.594 -8.898 1 78.19 182 GLY A C 1
ATOM 1390 O O . GLY A 1 182 ? 2.693 16.531 -8.367 1 78.19 182 GLY A O 1
ATOM 1391 N N . ARG A 1 183 ? 1.729 17.688 -10.031 1 80.31 183 ARG A N 1
ATOM 1392 C CA . ARG A 1 183 ? 1.362 16.469 -10.742 1 80.31 183 ARG A CA 1
ATOM 1393 C C . ARG A 1 183 ? 2.602 15.727 -11.242 1 80.31 183 ARG A C 1
ATOM 1395 O O . ARG A 1 183 ? 2.686 14.5 -11.148 1 80.31 183 ARG A O 1
ATOM 1402 N N . THR A 1 184 ? 3.447 16.516 -11.781 1 85.06 184 THR A N 1
ATOM 1403 C CA . THR A 1 184 ? 4.691 15.922 -12.266 1 85.06 184 THR A CA 1
ATOM 1404 C C . THR A 1 184 ? 5.465 15.281 -11.117 1 85.06 184 THR A C 1
ATOM 1406 O O . THR A 1 184 ? 6.027 14.195 -11.266 1 85.06 184 THR A O 1
ATOM 1409 N N . LYS A 1 185 ? 5.535 15.938 -9.992 1 85.06 185 LYS A N 1
ATOM 1410 C CA . LYS A 1 185 ? 6.211 15.406 -8.812 1 85.06 185 LYS A CA 1
ATOM 1411 C C . LYS A 1 185 ? 5.562 14.102 -8.352 1 85.06 185 LYS A C 1
ATOM 1413 O O . LYS A 1 185 ? 6.254 13.133 -8.031 1 85.06 185 LYS A O 1
ATOM 1418 N N . GLN A 1 186 ? 4.32 14.125 -8.398 1 79.56 186 GLN A N 1
ATOM 1419 C CA . GLN A 1 186 ? 3.592 12.945 -7.949 1 79.56 186 GLN A CA 1
ATOM 1420 C C . GLN A 1 186 ? 3.859 11.75 -8.867 1 79.56 186 GLN A C 1
ATOM 1422 O O . GLN A 1 186 ? 4.02 10.625 -8.398 1 79.56 186 GLN A O 1
ATOM 1427 N N . THR A 1 187 ? 3.824 11.992 -10.141 1 83.12 187 THR A N 1
ATOM 1428 C CA . THR A 1 187 ? 4.129 10.93 -11.094 1 83.12 187 THR A CA 1
ATOM 1429 C C . THR A 1 187 ? 5.535 10.383 -10.859 1 83.12 187 THR A C 1
ATOM 1431 O O . THR A 1 187 ? 5.738 9.164 -10.844 1 83.12 187 THR A O 1
ATOM 1434 N N . LEU A 1 188 ? 6.434 11.281 -10.641 1 85.38 188 LEU A N 1
ATOM 1435 C CA . LEU A 1 188 ? 7.82 10.883 -10.43 1 85.38 188 LEU A CA 1
ATOM 1436 C C . LEU A 1 188 ? 7.961 10.094 -9.133 1 85.38 188 LEU A C 1
ATOM 1438 O O . LEU A 1 188 ? 8.742 9.141 -9.055 1 85.38 188 LEU A O 1
ATOM 1442 N N . VAL A 1 189 ? 7.293 10.516 -8.148 1 82.06 189 VAL A N 1
ATOM 1443 C CA . VAL A 1 189 ? 7.301 9.805 -6.875 1 82.06 189 VAL A CA 1
ATOM 1444 C C . VAL A 1 189 ? 6.758 8.391 -7.062 1 82.06 189 VAL A C 1
ATOM 1446 O O . VAL A 1 189 ? 7.336 7.426 -6.562 1 82.06 189 VAL A O 1
ATOM 1449 N N . GLN A 1 190 ? 5.688 8.258 -7.809 1 77.62 190 GLN A N 1
ATOM 1450 C CA . GLN A 1 190 ? 5.074 6.957 -8.062 1 77.62 190 GLN A CA 1
ATOM 1451 C C . GLN A 1 190 ? 6.016 6.051 -8.852 1 77.62 190 GLN A C 1
ATOM 1453 O O . GLN A 1 190 ? 6.168 4.871 -8.531 1 77.62 190 GLN A O 1
ATOM 1458 N N . GLU A 1 191 ? 6.559 6.617 -9.797 1 84.5 191 GLU A N 1
ATOM 1459 C CA . GLU A 1 191 ? 7.492 5.855 -10.625 1 84.5 191 GLU A CA 1
ATOM 1460 C C . GLU A 1 191 ? 8.703 5.402 -9.805 1 84.5 191 GLU A C 1
ATOM 1462 O O . GLU A 1 191 ? 9.172 4.273 -9.961 1 84.5 191 GLU A O 1
ATOM 1467 N N . THR A 1 192 ? 9.211 6.309 -9.031 1 85.56 192 THR A N 1
ATOM 1468 C CA . THR A 1 192 ? 10.367 5.984 -8.195 1 85.56 192 THR A CA 1
ATOM 1469 C C . THR A 1 192 ? 10.008 4.906 -7.172 1 85.56 192 THR A C 1
ATOM 1471 O O . THR A 1 192 ? 10.797 3.992 -6.926 1 85.56 192 THR A O 1
ATOM 1474 N N . SER A 1 193 ? 8.867 5.043 -6.578 1 80.62 193 SER A N 1
ATOM 1475 C CA . SER A 1 193 ? 8.391 4.02 -5.652 1 80.62 193 SER A CA 1
ATOM 1476 C C . SER A 1 193 ? 8.273 2.662 -6.34 1 80.62 193 SER A C 1
ATOM 1478 O O . SER A 1 193 ? 8.617 1.633 -5.758 1 80.62 193 SER A O 1
ATOM 1480 N N . GLY A 1 194 ? 7.75 2.666 -7.566 1 81.12 194 GLY A N 1
ATOM 1481 C CA . GLY A 1 194 ? 7.695 1.444 -8.352 1 81.12 194 GLY A CA 1
ATOM 1482 C C . GLY A 1 194 ? 9.062 0.835 -8.602 1 81.12 194 GLY A C 1
ATOM 1483 O O . GLY A 1 194 ? 9.227 -0.384 -8.516 1 81.12 194 GLY A O 1
ATOM 1484 N N . LEU A 1 195 ? 10.008 1.666 -8.922 1 86.69 195 LEU A N 1
ATOM 1485 C CA . LEU A 1 195 ? 11.367 1.208 -9.18 1 86.69 195 LEU A CA 1
ATOM 1486 C C . LEU A 1 195 ? 11.984 0.604 -7.918 1 86.69 195 LEU A C 1
ATOM 1488 O O . LEU A 1 195 ? 12.734 -0.368 -7.996 1 86.69 195 LEU A O 1
ATOM 1492 N N . ILE A 1 196 ? 11.719 1.18 -6.805 1 85.44 196 ILE A N 1
ATOM 1493 C CA . ILE A 1 196 ? 12.227 0.668 -5.539 1 85.44 196 ILE A CA 1
ATOM 1494 C C . ILE A 1 196 ? 11.641 -0.716 -5.27 1 85.44 196 ILE A C 1
ATOM 1496 O O . ILE A 1 196 ? 12.359 -1.635 -4.867 1 85.44 196 ILE A O 1
ATOM 1500 N N . VAL A 1 197 ? 10.352 -0.864 -5.453 1 80.44 197 VAL A N 1
ATOM 1501 C CA . VAL A 1 197 ? 9.68 -2.146 -5.25 1 80.44 197 VAL A CA 1
ATOM 1502 C C . VAL A 1 197 ? 10.281 -3.193 -6.188 1 80.44 197 VAL A C 1
ATOM 1504 O O . VAL A 1 197 ? 10.555 -4.324 -5.773 1 80.44 197 VAL A O 1
ATOM 1507 N N . GLU A 1 198 ? 10.422 -2.795 -7.395 1 84.56 198 GLU A N 1
ATOM 1508 C CA . GLU A 1 198 ? 11.039 -3.691 -8.375 1 84.56 198 GLU A CA 1
ATOM 1509 C C . GLU A 1 198 ? 12.453 -4.086 -7.949 1 84.56 198 GLU A C 1
ATOM 1511 O O . GLU A 1 198 ? 12.859 -5.234 -8.125 1 84.56 198 GLU A O 1
ATOM 1516 N N . PHE A 1 199 ? 13.195 -3.184 -7.438 1 87.19 199 PHE A N 1
ATOM 1517 C CA . PHE A 1 199 ? 14.547 -3.445 -6.965 1 87.19 199 PHE A CA 1
ATOM 1518 C C . PHE A 1 199 ? 14.539 -4.461 -5.828 1 87.19 199 PHE A C 1
ATOM 1520 O O . PHE A 1 199 ? 15.289 -5.434 -5.852 1 87.19 199 PHE A O 1
ATOM 1527 N N . VAL A 1 200 ? 13.711 -4.211 -4.941 1 83.44 200 VAL A N 1
ATOM 1528 C CA . VAL A 1 200 ? 13.672 -5.074 -3.764 1 83.44 200 VAL A CA 1
ATOM 1529 C C . VAL A 1 200 ? 13.18 -6.465 -4.16 1 83.44 200 VAL A C 1
ATOM 1531 O O . VAL A 1 200 ? 13.734 -7.477 -3.719 1 83.44 200 VAL A O 1
ATOM 1534 N N . THR A 1 201 ? 12.18 -6.512 -5.004 1 80.56 201 THR A N 1
ATOM 1535 C CA . THR A 1 201 ? 11.625 -7.785 -5.441 1 80.56 201 THR A CA 1
ATOM 1536 C C . THR A 1 201 ? 12.625 -8.539 -6.32 1 80.56 201 THR A C 1
ATOM 1538 O O . THR A 1 201 ? 12.688 -9.766 -6.281 1 80.56 201 THR A O 1
ATOM 1541 N N . GLY A 1 202 ? 13.32 -7.812 -7.113 1 86.44 202 GLY A N 1
ATOM 1542 C CA . GLY A 1 202 ? 14.25 -8.422 -8.055 1 86.44 202 GLY A CA 1
ATOM 1543 C C . GLY A 1 202 ? 15.672 -8.492 -7.527 1 86.44 202 GLY A C 1
ATOM 1544 O O . GLY A 1 202 ? 16.594 -8.812 -8.273 1 86.44 202 GLY A O 1
ATOM 1545 N N . LEU A 1 203 ? 15.875 -8.219 -6.297 1 87.31 203 LEU A N 1
ATOM 1546 C CA . LEU A 1 203 ? 17.219 -8.117 -5.754 1 87.31 203 LEU A CA 1
ATOM 1547 C C . LEU A 1 203 ? 17.984 -9.43 -5.922 1 87.31 203 LEU A C 1
ATOM 1549 O O . LEU A 1 203 ? 19.172 -9.43 -6.227 1 87.31 203 LEU A O 1
ATOM 1553 N N . LYS A 1 204 ? 17.297 -10.531 -5.699 1 85.94 204 LYS A N 1
ATOM 1554 C CA . LYS A 1 204 ? 17.922 -11.836 -5.875 1 85.94 204 LYS A CA 1
ATOM 1555 C C . LYS A 1 204 ? 18.484 -11.992 -7.281 1 85.94 204 LYS A C 1
ATOM 1557 O O . LYS A 1 204 ? 19.656 -12.328 -7.453 1 85.94 204 LYS A O 1
ATOM 1562 N N . THR A 1 205 ? 17.656 -11.711 -8.234 1 88.5 205 THR A N 1
ATOM 1563 C CA . THR A 1 205 ? 18.062 -11.828 -9.633 1 88.5 205 THR A CA 1
ATOM 1564 C C . THR A 1 205 ? 19.156 -10.828 -9.953 1 88.5 205 THR A C 1
ATOM 1566 O O . THR A 1 205 ? 20.141 -11.164 -10.609 1 88.5 205 THR A O 1
ATOM 1569 N N . LEU A 1 206 ? 19.062 -9.641 -9.5 1 90.69 206 LEU A N 1
ATOM 1570 C CA . LEU A 1 206 ? 20.047 -8.594 -9.789 1 90.69 206 LEU A CA 1
ATOM 1571 C C . LEU A 1 206 ? 21.406 -8.945 -9.203 1 90.69 206 LEU A C 1
ATOM 1573 O O . LEU A 1 206 ? 22.438 -8.711 -9.836 1 90.69 206 LEU A O 1
ATOM 1577 N N . ARG A 1 207 ? 21.422 -9.5 -8.078 1 88.88 207 ARG A N 1
ATOM 1578 C CA . ARG A 1 207 ? 22.672 -9.891 -7.438 1 88.88 207 ARG A CA 1
ATOM 1579 C C . ARG A 1 207 ? 23.328 -11.062 -8.164 1 88.88 207 ARG A C 1
ATOM 1581 O O . ARG A 1 207 ? 24.531 -11.07 -8.391 1 88.88 207 ARG A O 1
ATOM 1588 N N . LEU A 1 208 ? 22.469 -12.039 -8.453 1 89.44 208 LEU A N 1
ATOM 1589 C CA . LEU A 1 208 ? 22.984 -13.242 -9.102 1 89.44 208 LEU A CA 1
ATOM 1590 C C . LEU A 1 208 ? 23.562 -12.914 -10.469 1 89.44 208 LEU A C 1
ATOM 1592 O O . LEU A 1 208 ? 24.453 -13.617 -10.961 1 89.44 208 LEU A O 1
ATOM 1596 N N . PHE A 1 209 ? 23.125 -11.812 -11.039 1 91.19 209 PHE A N 1
ATOM 1597 C CA . PHE A 1 209 ? 23.609 -11.414 -12.352 1 91.19 209 PHE A CA 1
ATOM 1598 C C . PHE A 1 209 ? 24.547 -10.219 -12.242 1 91.19 209 PHE A C 1
ATOM 1600 O O . PHE A 1 209 ? 24.922 -9.625 -13.258 1 91.19 209 PHE A O 1
ATOM 1607 N N . ASN A 1 210 ? 24.953 -9.773 -11.031 1 88.5 210 ASN A N 1
ATOM 1608 C CA . ASN A 1 210 ? 25.875 -8.68 -10.758 1 88.5 210 ASN A CA 1
ATOM 1609 C C . ASN A 1 210 ? 25.406 -7.375 -11.398 1 88.5 210 ASN A C 1
ATOM 1611 O O . ASN A 1 210 ? 26.188 -6.68 -12.047 1 88.5 210 ASN A O 1
ATOM 1615 N N . GLN A 1 211 ? 24.109 -7.148 -11.289 1 89.44 211 GLN A N 1
ATOM 1616 C CA . GLN A 1 211 ? 23.531 -5.953 -11.898 1 89.44 211 GLN A CA 1
ATOM 1617 C C . GLN A 1 211 ? 22.938 -5.027 -10.836 1 89.44 211 GLN A C 1
ATOM 1619 O O . GLN A 1 211 ? 22.125 -4.156 -11.156 1 89.44 211 GLN A O 1
ATOM 1624 N N . THR A 1 212 ? 23.375 -5.141 -9.648 1 89.69 212 THR A N 1
ATOM 1625 C CA . THR A 1 212 ? 22.859 -4.309 -8.57 1 89.69 212 THR A CA 1
ATOM 1626 C C . THR A 1 212 ? 23.344 -2.867 -8.719 1 89.69 212 THR A C 1
ATOM 1628 O O . THR A 1 212 ? 22.562 -1.926 -8.547 1 89.69 212 THR A O 1
ATOM 1631 N N . ALA A 1 213 ? 24.609 -2.658 -9.133 1 88.31 213 ALA A N 1
ATOM 1632 C CA . ALA A 1 213 ? 25.219 -1.329 -9.188 1 88.31 213 ALA A CA 1
ATOM 1633 C C . ALA A 1 213 ? 24.547 -0.464 -10.25 1 88.31 213 ALA A C 1
ATOM 1635 O O . ALA A 1 213 ? 24.141 0.67 -9.977 1 88.31 213 ALA A O 1
ATOM 1636 N N . PRO A 1 214 ? 24.328 -1.022 -11.414 1 88.44 214 PRO A N 1
ATOM 1637 C CA . PRO A 1 214 ? 23.625 -0.21 -12.406 1 88.44 214 PRO A CA 1
ATOM 1638 C C . PRO A 1 214 ? 22.219 0.166 -11.977 1 88.44 214 PRO A C 1
ATOM 1640 O O . PRO A 1 214 ? 21.734 1.255 -12.305 1 88.44 214 PRO A O 1
ATOM 1643 N N . TRP A 1 215 ? 21.594 -0.724 -11.383 1 89.06 215 TRP A N 1
ATOM 1644 C CA . TRP A 1 215 ? 20.25 -0.46 -10.914 1 89.06 215 TRP A CA 1
ATOM 1645 C C . TRP A 1 215 ? 20.25 0.621 -9.836 1 89.06 215 TRP A C 1
ATOM 1647 O O . TRP A 1 215 ? 19.344 1.467 -9.797 1 89.06 215 TRP A O 1
ATOM 1657 N N . LEU A 1 216 ? 21.266 0.607 -8.992 1 89.56 216 LEU A N 1
ATOM 1658 C CA . LEU A 1 216 ? 21.391 1.635 -7.965 1 89.56 216 LEU A CA 1
ATOM 1659 C C . LEU A 1 216 ? 21.672 2.998 -8.594 1 89.56 216 LEU A C 1
ATOM 1661 O O . LEU A 1 216 ? 21.188 4.02 -8.094 1 89.56 216 LEU A O 1
ATOM 1665 N N . ASP A 1 217 ? 22.391 2.992 -9.648 1 90.69 217 ASP A N 1
ATOM 1666 C CA . ASP A 1 217 ? 22.656 4.234 -10.367 1 90.69 217 ASP A CA 1
ATOM 1667 C C . ASP A 1 217 ? 21.375 4.809 -10.969 1 90.69 217 ASP A C 1
ATOM 1669 O O . ASP A 1 217 ? 21.188 6.023 -10.977 1 90.69 217 ASP A O 1
ATOM 1673 N N . ARG A 1 218 ? 20.609 3.912 -11.477 1 89.62 218 ARG A N 1
ATOM 1674 C CA . ARG A 1 218 ? 19.312 4.324 -12.016 1 89.62 218 ARG A CA 1
ATOM 1675 C C . ARG A 1 218 ? 18.438 4.941 -10.93 1 89.62 218 ARG A C 1
ATOM 1677 O O . ARG A 1 218 ? 17.766 5.953 -11.164 1 89.62 218 ARG A O 1
ATOM 1684 N N . LEU A 1 219 ? 18.453 4.367 -9.781 1 89.19 219 LEU A N 1
ATOM 1685 C CA . LEU A 1 219 ? 17.688 4.891 -8.656 1 89.19 219 LEU A CA 1
ATOM 1686 C C . LEU A 1 219 ? 18.234 6.246 -8.219 1 89.19 219 LEU A C 1
ATOM 1688 O O . LEU A 1 219 ? 17.453 7.16 -7.914 1 89.19 219 LEU A O 1
ATOM 1692 N N . ASP A 1 220 ? 19.562 6.402 -8.219 1 89.62 220 ASP A N 1
ATOM 1693 C CA . ASP A 1 220 ? 20.203 7.664 -7.84 1 89.62 220 ASP A CA 1
ATOM 1694 C C . ASP A 1 220 ? 19.781 8.789 -8.781 1 89.62 220 ASP A C 1
ATOM 1696 O O . ASP A 1 220 ? 19.531 9.914 -8.336 1 89.62 220 ASP A O 1
ATOM 1700 N N . ARG A 1 221 ? 19.672 8.469 -9.984 1 91.38 221 ARG A N 1
ATOM 1701 C CA . ARG A 1 221 ? 19.266 9.469 -10.961 1 91.38 221 ARG A CA 1
ATOM 1702 C C . ARG A 1 221 ? 17.812 9.875 -10.75 1 91.38 221 ARG A C 1
ATOM 1704 O O . ARG A 1 221 ? 17.453 11.047 -10.875 1 91.38 221 ARG A O 1
ATOM 1711 N N . ARG A 1 222 ? 17.031 8.914 -10.422 1 89.69 222 ARG A N 1
ATOM 1712 C CA . ARG A 1 222 ? 15.617 9.203 -10.164 1 89.69 222 ARG A CA 1
ATOM 1713 C C . ARG A 1 222 ? 15.461 10.047 -8.898 1 89.69 222 ARG A C 1
ATOM 1715 O O . ARG A 1 222 ? 14.609 10.945 -8.852 1 89.69 222 ARG A O 1
ATOM 1722 N N . PHE A 1 223 ? 16.312 9.789 -7.914 1 86.56 223 PHE A N 1
ATOM 1723 C CA . PHE A 1 223 ? 16.281 10.578 -6.688 1 86.56 223 PHE A CA 1
ATOM 1724 C C . PHE A 1 223 ? 16.719 12.016 -6.949 1 86.56 223 PHE A C 1
ATOM 1726 O O . PHE A 1 223 ? 16.156 12.953 -6.379 1 86.56 223 PHE A O 1
ATOM 1733 N N . ALA A 1 224 ? 17.672 12.148 -7.785 1 89.56 224 ALA A N 1
ATOM 1734 C CA . ALA A 1 224 ? 18.141 13.492 -8.141 1 89.56 224 ALA A CA 1
ATOM 1735 C C . ALA A 1 224 ? 17.047 14.273 -8.867 1 89.56 224 ALA A C 1
ATOM 1737 O O . ALA A 1 224 ? 16.859 15.461 -8.609 1 89.56 224 ALA A O 1
ATOM 1738 N N . ALA A 1 225 ? 16.391 13.586 -9.719 1 91.44 225 ALA A N 1
ATOM 1739 C CA . ALA A 1 225 ? 15.281 14.227 -10.438 1 91.44 225 ALA A CA 1
ATOM 1740 C C . ALA A 1 225 ? 14.156 14.617 -9.477 1 91.44 225 ALA A C 1
ATOM 1742 O O . ALA A 1 225 ? 13.57 15.688 -9.609 1 91.44 225 ALA A O 1
ATOM 1743 N N . LEU A 1 226 ? 13.875 13.75 -8.578 1 86.94 226 LEU A N 1
ATOM 1744 C CA . LEU A 1 226 ? 12.836 14.016 -7.586 1 86.94 226 LEU A CA 1
ATOM 1745 C C . LEU A 1 226 ? 13.211 15.203 -6.707 1 86.94 226 LEU A C 1
ATOM 1747 O O . LEU A 1 226 ? 12.352 16.016 -6.359 1 86.94 226 LEU A O 1
ATOM 1751 N N . ARG A 1 227 ? 14.477 15.281 -6.383 1 87.38 227 ARG A N 1
ATOM 1752 C CA . ARG A 1 227 ? 14.961 16.406 -5.59 1 87.38 227 ARG A CA 1
ATOM 1753 C C . ARG A 1 227 ? 14.766 17.734 -6.332 1 87.38 227 ARG A C 1
ATOM 1755 O O . ARG A 1 227 ? 14.258 18.703 -5.762 1 87.38 227 ARG A O 1
ATOM 1762 N N . GLU A 1 228 ? 15.062 17.75 -7.539 1 90.06 228 GLU A N 1
ATOM 1763 C CA . GLU A 1 228 ? 14.977 18.969 -8.336 1 90.06 228 GLU A CA 1
ATOM 1764 C C . GLU A 1 228 ? 13.531 19.438 -8.469 1 90.06 228 GLU A C 1
ATOM 1766 O O . GLU A 1 228 ? 13.234 20.609 -8.258 1 90.06 228 GLU A O 1
ATOM 1771 N N . ILE A 1 229 ? 12.695 18.516 -8.758 1 88.12 229 ILE A N 1
ATOM 1772 C CA . ILE A 1 229 ? 11.297 18.891 -8.945 1 88.12 229 ILE A CA 1
ATOM 1773 C C . ILE A 1 229 ? 10.68 19.281 -7.602 1 88.12 229 ILE A C 1
ATOM 1775 O O . ILE A 1 229 ? 9.852 20.188 -7.531 1 88.12 229 ILE A O 1
ATOM 1779 N N . SER A 1 230 ? 11.023 18.562 -6.559 1 85.75 230 SER A N 1
ATOM 1780 C CA . SER A 1 230 ? 10.508 18.875 -5.23 1 85.75 230 SER A CA 1
ATOM 1781 C C . SER A 1 230 ? 10.938 20.266 -4.781 1 85.75 230 SER A C 1
ATOM 1783 O O . SER A 1 230 ? 10.148 21 -4.188 1 85.75 230 SER A O 1
ATOM 1785 N N . LEU A 1 231 ? 12.203 20.625 -5.078 1 86.56 231 LEU A N 1
ATOM 1786 C CA . LEU A 1 231 ? 12.703 21.953 -4.734 1 86.56 231 LEU A CA 1
ATOM 1787 C C . LEU A 1 231 ? 11.977 23.031 -5.539 1 86.56 231 LEU A C 1
ATOM 1789 O O . LEU A 1 231 ? 11.688 24.109 -5.016 1 86.56 231 LEU A O 1
ATOM 1793 N N . GLY A 1 232 ? 11.68 22.719 -6.762 1 83.19 232 GLY A N 1
ATOM 1794 C CA . GLY A 1 232 ? 10.914 23.656 -7.57 1 83.19 232 GLY A CA 1
ATOM 1795 C C . GLY A 1 232 ? 9.516 23.891 -7.039 1 83.19 232 GLY A C 1
ATOM 1796 O O . GLY A 1 232 ? 9.055 25.031 -6.965 1 83.19 232 GLY A O 1
ATOM 1797 N N . VAL A 1 233 ? 8.891 22.859 -6.621 1 81.12 233 VAL A N 1
ATOM 1798 C CA . VAL A 1 233 ? 7.543 22.938 -6.07 1 81.12 233 VAL A CA 1
ATOM 1799 C C . VAL A 1 233 ? 7.57 23.719 -4.754 1 81.12 233 VAL A C 1
ATOM 1801 O O . VAL A 1 233 ? 6.703 24.562 -4.504 1 81.12 233 VAL A O 1
ATOM 1804 N N . GLU A 1 234 ? 8.547 23.406 -4.004 1 77.81 234 GLU A N 1
ATOM 1805 C CA . GLU A 1 234 ? 8.648 24.078 -2.711 1 77.81 234 GLU A CA 1
ATOM 1806 C C . GLU A 1 234 ? 8.977 25.562 -2.881 1 77.81 234 GLU A C 1
ATOM 1808 O O . GLU A 1 234 ? 8.477 26.406 -2.131 1 77.81 234 GLU A O 1
ATOM 1813 N N . ALA A 1 235 ? 9.867 25.891 -3.781 1 80.62 235 ALA A N 1
ATOM 1814 C CA . ALA A 1 235 ? 10.227 27.281 -4.031 1 80.62 235 ALA A CA 1
ATOM 1815 C C . ALA A 1 235 ? 9 28.094 -4.43 1 80.62 235 ALA A C 1
ATOM 1817 O O . ALA A 1 235 ? 8.797 29.203 -3.924 1 80.62 235 ALA A O 1
ATOM 1818 N N . TRP A 1 236 ? 8.18 27.516 -5.148 1 74.69 236 TRP A N 1
ATOM 1819 C CA . TRP A 1 236 ? 7.02 28.25 -5.629 1 74.69 236 TRP A CA 1
ATOM 1820 C C . TRP A 1 236 ? 5.852 28.125 -4.652 1 74.69 236 TRP A C 1
ATOM 1822 O O . TRP A 1 236 ? 5.145 29.109 -4.395 1 74.69 236 TRP A O 1
ATOM 1832 N N . GLY A 1 237 ? 5.645 26.875 -4.207 1 73.75 237 GLY A N 1
ATOM 1833 C CA . GLY A 1 237 ? 4.594 26.703 -3.217 1 73.75 237 GLY A CA 1
ATOM 1834 C C . GLY A 1 237 ? 4.863 27.438 -1.917 1 73.75 237 GLY A C 1
ATOM 1835 O O . GLY A 1 237 ? 4.012 28.172 -1.429 1 73.75 237 GLY A O 1
ATOM 1836 N N . GLY A 1 238 ? 6.09 27.188 -1.418 1 73.06 238 GLY A N 1
ATOM 1837 C CA . GLY A 1 238 ? 6.504 27.906 -0.217 1 73.06 238 GLY A CA 1
ATOM 1838 C C . GLY A 1 238 ? 6.527 29.406 -0.393 1 73.06 238 GLY A C 1
ATOM 1839 O O . GLY A 1 238 ? 6.109 30.156 0.499 1 73.06 238 GLY A O 1
ATOM 1840 N N . GLY A 1 239 ? 6.875 29.859 -1.597 1 75.5 239 GLY A N 1
ATOM 1841 C CA . GLY A 1 239 ? 6.891 31.281 -1.887 1 75.5 239 GLY A CA 1
ATOM 1842 C C . GLY A 1 239 ? 5.508 31.906 -1.896 1 75.5 239 GLY A C 1
ATOM 1843 O O . GLY A 1 239 ? 5.316 33 -1.396 1 75.5 239 GLY A O 1
ATOM 1844 N N . SER A 1 240 ? 4.594 31.219 -2.414 1 78.25 240 SER A N 1
ATOM 1845 C CA . SER A 1 240 ? 3.23 31.734 -2.469 1 78.25 240 SER A CA 1
ATOM 1846 C C . SER A 1 240 ? 2.623 31.844 -1.074 1 78.25 240 SER A C 1
ATOM 1848 O O . SER A 1 240 ? 1.916 32.812 -0.769 1 78.25 240 SER A O 1
ATOM 1850 N N . ILE A 1 241 ? 2.934 30.859 -0.319 1 76.94 241 ILE A N 1
ATOM 1851 C CA . ILE A 1 241 ? 2.418 30.875 1.046 1 76.94 241 ILE A CA 1
ATOM 1852 C C . ILE A 1 241 ? 3.068 32 1.83 1 76.94 241 ILE A C 1
ATOM 1854 O O . ILE A 1 241 ? 2.404 32.688 2.619 1 76.94 241 ILE A O 1
ATOM 1858 N N . GLN A 1 242 ? 4.301 32.188 1.586 1 77.06 242 GLN A N 1
ATOM 1859 C CA . GLN A 1 242 ? 4.996 33.281 2.246 1 77.06 242 GLN A CA 1
ATOM 1860 C C . GLN A 1 242 ? 4.438 34.625 1.807 1 77.06 242 GLN A C 1
ATOM 1862 O O . GLN A 1 242 ? 4.309 35.562 2.617 1 77.06 242 GLN A O 1
ATOM 1867 N N . LEU A 1 243 ? 4.16 34.719 0.544 1 78.44 243 LEU A N 1
ATOM 1868 C CA . LEU A 1 243 ? 3.562 35.938 0.046 1 78.44 243 LEU A CA 1
ATOM 1869 C C . LEU A 1 243 ? 2.189 36.188 0.671 1 78.44 243 LEU A C 1
ATOM 1871 O O . LEU A 1 243 ? 1.841 37.312 1.019 1 78.44 243 LEU A O 1
ATOM 1875 N N . TYR A 1 244 ? 1.47 35.156 0.795 1 80.56 244 TYR A N 1
ATOM 1876 C CA . TYR A 1 244 ? 0.17 35.219 1.453 1 80.56 244 TYR A CA 1
ATOM 1877 C C . TYR A 1 244 ? 0.312 35.688 2.895 1 80.56 244 TYR A C 1
ATOM 1879 O O . TYR A 1 244 ? -0.406 36.594 3.33 1 80.56 244 TYR A O 1
ATOM 1887 N N . ARG A 1 245 ? 1.207 35.125 3.555 1 78.81 245 ARG A N 1
ATOM 1888 C CA . ARG A 1 245 ? 1.457 35.5 4.945 1 78.81 245 ARG A CA 1
ATOM 1889 C C . ARG A 1 245 ? 1.896 36.938 5.059 1 78.81 245 ARG A C 1
ATOM 1891 O O . ARG A 1 245 ? 1.495 37.656 5.988 1 78.81 245 ARG A O 1
ATOM 1898 N N . LEU A 1 246 ? 2.633 37.344 4.121 1 79.69 246 LEU A N 1
ATOM 1899 C CA . LEU A 1 246 ? 3.119 38.719 4.105 1 79.69 246 LEU A CA 1
ATOM 1900 C C . LEU A 1 246 ? 1.97 39.688 3.904 1 79.69 246 LEU A C 1
ATOM 1902 O O . LEU A 1 246 ? 1.93 40.75 4.543 1 79.69 246 LEU A O 1
ATOM 1906 N N . CYS A 1 247 ? 1.18 39.344 3.053 1 83.31 247 CYS A N 1
ATOM 1907 C CA . CYS A 1 247 ? 0.033 40.188 2.797 1 83.31 247 CYS A CA 1
ATOM 1908 C C . CYS A 1 247 ? -0.849 40.312 4.035 1 83.31 247 CYS A C 1
ATOM 1910 O O . CYS A 1 247 ? -1.33 41.406 4.359 1 83.31 247 CYS A O 1
ATOM 1912 N N . LEU A 1 248 ? -0.978 39.219 4.648 1 79.5 248 LEU A N 1
ATOM 1913 C CA . LEU A 1 248 ? -1.799 39.25 5.855 1 79.5 248 LEU A CA 1
ATOM 1914 C C . LEU A 1 248 ? -1.13 40.094 6.949 1 79.5 248 LEU A C 1
ATOM 1916 O O . LEU A 1 248 ? -1.789 40.875 7.625 1 79.5 248 LEU A O 1
ATOM 1920 N N . GLU A 1 249 ? 0.118 39.875 7.133 1 78.12 249 GLU A N 1
ATOM 1921 C CA . GLU A 1 249 ? 0.857 40.656 8.125 1 78.12 249 GLU A CA 1
ATOM 1922 C C . GLU A 1 249 ? 0.92 42.125 7.73 1 78.12 249 GLU A C 1
ATOM 1924 O O . GLU A 1 249 ? 0.991 43 8.594 1 78.12 249 GLU A O 1
ATOM 1929 N N . GLY A 1 250 ? 0.946 42.344 6.434 1 82 250 GLY A N 1
ATOM 1930 C CA . GLY A 1 250 ? 0.85 43.719 5.949 1 82 250 GLY A CA 1
ATOM 1931 C C . GLY A 1 250 ? -0.412 44.406 6.406 1 82 250 GLY A C 1
ATOM 1932 O O . GLY A 1 250 ? -0.421 45.656 6.566 1 82 250 GLY A O 1
ATOM 1933 N N . GLY A 1 251 ? -1.434 43.562 6.59 1 81.44 251 GLY A N 1
ATOM 1934 C CA . GLY A 1 251 ? -2.65 44.156 7.145 1 81.44 251 GLY A CA 1
ATOM 1935 C C . GLY A 1 251 ? -2.453 44.75 8.523 1 81.44 251 GLY A C 1
ATOM 1936 O O . GLY A 1 251 ? -3.018 45.781 8.844 1 81.44 251 GLY A O 1
ATOM 1937 N N . LEU A 1 252 ? -1.646 44.125 9.312 1 78.38 252 LEU A N 1
ATOM 1938 C CA . LEU A 1 252 ? -1.339 44.656 10.641 1 78.38 252 LEU A CA 1
ATOM 1939 C C . LEU A 1 252 ? -0.557 45.938 10.539 1 78.38 252 LEU A C 1
ATOM 1941 O O . LEU A 1 252 ? -0.787 46.875 11.32 1 78.38 252 LEU A O 1
ATOM 1945 N N . VAL A 1 253 ? 0.356 45.969 9.641 1 79.38 253 VAL A N 1
ATOM 1946 C CA . VAL A 1 253 ? 1.135 47.188 9.422 1 79.38 253 VAL A CA 1
ATOM 1947 C C . VAL A 1 253 ? 0.214 48.312 8.969 1 79.38 253 VAL A C 1
ATOM 1949 O O . VAL A 1 253 ? 0.329 49.469 9.445 1 79.38 253 VAL A O 1
ATOM 1952 N N . SER A 1 254 ? -0.611 48 8.078 1 84.38 254 SER A N 1
ATOM 1953 C CA . SER A 1 254 ? -1.585 48.969 7.605 1 84.38 254 SER A CA 1
ATOM 1954 C C . SER A 1 254 ? -2.455 49.469 8.75 1 84.38 254 SER A C 1
ATOM 1956 O O . SER A 1 254 ? -2.785 50.656 8.805 1 84.38 254 SER A O 1
ATOM 1958 N N . LEU A 1 255 ? -2.809 48.594 9.578 1 82.81 255 LEU A N 1
ATOM 1959 C CA . LEU A 1 255 ? -3.604 48.969 10.75 1 82.81 255 LEU A CA 1
ATOM 1960 C C . LEU A 1 255 ? -2.85 49.938 11.633 1 82.81 255 LEU A C 1
ATOM 1962 O O . LEU A 1 255 ? -3.412 50.938 12.07 1 82.81 255 LEU A O 1
ATOM 1966 N N . LEU A 1 256 ? -1.597 49.719 11.859 1 78.62 256 LEU A N 1
ATOM 1967 C CA . LEU A 1 256 ? -0.781 50.562 12.719 1 78.62 256 LEU A CA 1
ATOM 1968 C C . LEU A 1 256 ? -0.605 51.938 12.102 1 78.62 256 LEU A C 1
ATOM 1970 O O . LEU A 1 256 ? -0.67 52.969 12.805 1 78.62 256 LEU A O 1
ATOM 1974 N N . LEU A 1 257 ? -0.439 51.969 10.859 1 82.12 257 LEU A N 1
ATOM 1975 C CA . LEU A 1 257 ? -0.251 53.25 10.164 1 82.12 257 LEU A CA 1
ATOM 1976 C C . LEU A 1 257 ? -1.537 54.062 10.172 1 82.12 257 LEU A C 1
ATOM 1978 O O . LEU A 1 257 ? -1.502 55.281 10.383 1 82.12 257 LEU A O 1
ATOM 1982 N N . THR A 1 258 ? -2.564 53.406 9.922 1 84.81 258 THR A N 1
ATOM 1983 C CA . THR A 1 258 ? -3.85 54.094 9.945 1 84.81 258 THR A CA 1
ATOM 1984 C C . THR A 1 258 ? -4.172 54.594 11.352 1 84.81 258 THR A C 1
ATOM 1986 O O . THR A 1 258 ? -4.688 55.719 11.516 1 84.81 258 THR A O 1
ATOM 1989 N N . ALA A 1 259 ? -3.926 53.781 12.266 1 80.94 259 ALA A N 1
ATOM 1990 C CA . ALA A 1 259 ? -4.141 54.188 13.648 1 80.94 259 ALA A CA 1
ATOM 1991 C C . ALA A 1 259 ? -3.285 55.406 14 1 80.94 259 ALA A C 1
ATOM 1993 O O . ALA A 1 259 ? -3.752 56.312 14.672 1 80.94 259 ALA A O 1
ATOM 1994 N N . GLY A 1 260 ? -2.039 55.375 13.586 1 77.69 260 GLY A N 1
ATOM 1995 C CA . GLY A 1 260 ? -1.17 56.531 13.805 1 77.69 260 GLY A CA 1
ATOM 1996 C C . GLY A 1 260 ? -1.673 57.781 13.141 1 77.69 260 GLY A C 1
ATOM 1997 O O . GLY A 1 260 ? -1.605 58.875 13.719 1 77.69 260 GLY A O 1
ATOM 1998 N N . TRP A 1 261 ? -2.121 57.594 11.992 1 83.5 261 TRP A N 1
ATOM 1999 C CA . TRP A 1 261 ? -2.645 58.719 11.234 1 83.5 261 TRP A CA 1
ATOM 2000 C C . TRP A 1 261 ? -3.879 59.312 11.914 1 83.5 261 TRP A C 1
ATOM 2002 O O . TRP A 1 261 ? -3.996 60.531 12.062 1 83.5 261 TRP A O 1
ATOM 2012 N N . LEU A 1 262 ? -4.762 58.531 12.359 1 85.31 262 LEU A N 1
ATOM 2013 C CA . LEU A 1 262 ? -5.992 58.969 13.008 1 85.31 262 LEU A CA 1
ATOM 2014 C C . LEU A 1 262 ? -5.699 59.562 14.383 1 85.31 262 LEU A C 1
ATOM 2016 O O . LEU A 1 262 ? -6.352 60.531 14.805 1 85.31 262 LEU A O 1
ATOM 2020 N N . ALA A 1 263 ? -4.801 59.031 15.016 1 77.62 263 ALA A N 1
ATOM 2021 C CA . ALA A 1 263 ? -4.418 59.531 16.328 1 77.62 263 ALA A CA 1
ATOM 2022 C C . ALA A 1 263 ? -3.814 60.938 16.219 1 77.62 263 ALA A C 1
ATOM 2024 O O . ALA A 1 263 ? -4.066 61.781 17.078 1 77.62 263 ALA A O 1
ATOM 2025 N N . ASN A 1 264 ? -2.955 61.125 15.219 1 75.5 264 ASN A N 1
ATOM 2026 C CA . ASN A 1 264 ? -2.33 62.406 15.008 1 75.5 264 ASN A CA 1
ATOM 2027 C C . ASN A 1 264 ? -3.369 63.5 14.719 1 75.5 264 ASN A C 1
ATOM 2029 O O . ASN A 1 264 ? -3.141 64.688 15.008 1 75.5 264 ASN A O 1
ATOM 2033 N N . ARG A 1 265 ? -4.461 63.125 14.266 1 81.94 265 ARG A N 1
ATOM 2034 C CA . ARG A 1 265 ? -5.516 64.062 13.953 1 81.94 265 ARG A CA 1
ATOM 2035 C C . ARG A 1 265 ? -6.543 64.125 15.07 1 81.94 265 ARG A C 1
ATOM 2037 O O . ARG A 1 265 ? -7.555 64.875 14.953 1 81.94 265 ARG A O 1
ATOM 2044 N N . GLY A 1 266 ? -6.352 63.406 16.094 1 77.5 266 GLY A N 1
ATOM 2045 C CA . GLY A 1 266 ? -7.25 63.375 17.234 1 77.5 266 GLY A CA 1
ATOM 2046 C C . GLY A 1 266 ? -8.555 62.656 16.953 1 77.5 266 GLY A C 1
ATOM 2047 O O . GLY A 1 266 ? -9.562 62.906 17.625 1 77.5 266 GLY A O 1
ATOM 2048 N N . ALA A 1 267 ? -8.57 61.875 15.992 1 80.44 267 ALA A N 1
ATOM 2049 C CA . ALA A 1 267 ? -9.812 61.25 15.555 1 80.44 267 ALA A CA 1
ATOM 2050 C C . ALA A 1 267 ? -9.875 59.781 15.984 1 80.44 267 ALA A C 1
ATOM 2052 O O . ALA A 1 267 ? -10.742 59.031 15.539 1 80.44 267 ALA A O 1
ATOM 2053 N N . LEU A 1 268 ? -8.953 59.375 16.781 1 78.5 268 LEU A N 1
ATOM 2054 C CA . LEU A 1 268 ? -8.938 57.969 17.172 1 78.5 268 LEU A CA 1
ATOM 2055 C C . LEU A 1 268 ? -9.234 57.812 18.656 1 78.5 268 LEU A C 1
ATOM 2057 O O . LEU A 1 268 ? -8.633 58.5 19.5 1 78.5 268 LEU A O 1
ATOM 2061 N N . ASP A 1 269 ? -10.242 56.906 18.812 1 72.81 269 ASP A N 1
ATOM 2062 C CA . ASP A 1 269 ? -10.5 56.5 20.188 1 72.81 269 ASP A CA 1
ATOM 2063 C C . ASP A 1 269 ? -9.453 55.5 20.672 1 72.81 269 ASP A C 1
ATOM 2065 O O . ASP A 1 269 ? -9.211 54.5 20.016 1 72.81 269 ASP A O 1
ATOM 2069 N N . PRO A 1 270 ? -8.688 55.938 21.672 1 67.5 270 PRO A N 1
ATOM 2070 C CA . PRO A 1 270 ? -7.633 55.031 22.156 1 67.5 270 PRO A CA 1
ATOM 2071 C C . PRO A 1 270 ? -8.141 53.625 22.469 1 67.5 270 PRO A C 1
ATOM 2073 O O . PRO A 1 270 ? -7.418 52.656 22.266 1 67.5 270 PRO A O 1
ATOM 2076 N N . LEU A 1 271 ? -9.352 53.562 22.859 1 68.62 271 LEU A N 1
ATOM 2077 C CA . LEU A 1 271 ? -9.922 52.25 23.188 1 68.62 271 LEU A CA 1
ATOM 2078 C C . LEU A 1 271 ? -10.133 51.406 21.938 1 68.62 271 LEU A C 1
ATOM 2080 O O . LEU A 1 271 ? -9.961 50.188 21.969 1 68.62 271 LEU A O 1
ATOM 2084 N N . ALA A 1 272 ? -10.539 52.062 20.938 1 75.5 272 ALA A N 1
ATOM 2085 C CA . ALA A 1 272 ? -10.75 51.375 19.672 1 75.5 272 ALA A CA 1
ATOM 2086 C C . ALA A 1 272 ? -9.445 50.719 19.172 1 75.5 272 ALA A C 1
ATOM 2088 O O . ALA A 1 272 ? -9.445 49.594 18.688 1 75.5 272 ALA A O 1
ATOM 2089 N N . TRP A 1 273 ? -8.445 51.344 19.422 1 72.44 273 TRP A N 1
ATOM 2090 C CA . TRP A 1 273 ? -7.148 50.844 18.953 1 72.44 273 TRP A CA 1
ATOM 2091 C C . TRP A 1 273 ? -6.719 49.625 19.75 1 72.44 273 TRP A C 1
ATOM 2093 O O . TRP A 1 273 ? -6.168 48.656 19.188 1 72.44 273 TRP A O 1
ATOM 2103 N N . VAL A 1 274 ? -6.863 49.719 21.031 1 69.25 274 VAL A N 1
ATOM 2104 C CA . VAL A 1 274 ? -6.477 48.594 21.875 1 69.25 274 VAL A CA 1
ATOM 2105 C C . VAL A 1 274 ? -7.246 47.344 21.484 1 69.25 274 VAL A C 1
ATOM 2107 O O . VAL A 1 274 ? -6.68 46.25 21.422 1 69.25 274 VAL A O 1
ATOM 2110 N N . LEU A 1 275 ? -8.484 47.562 21.172 1 76.31 275 LEU A N 1
ATOM 2111 C CA . LEU A 1 275 ? -9.32 46.438 20.766 1 76.31 275 LEU A CA 1
ATOM 2112 C C . LEU A 1 275 ? -8.812 45.844 19.453 1 76.31 275 LEU A C 1
ATOM 2114 O O . LEU A 1 275 ? -8.727 44.625 19.328 1 76.31 275 LEU A O 1
ATOM 2118 N N . PHE A 1 276 ? -8.516 46.625 18.5 1 78.62 276 PHE A N 1
ATOM 2119 C CA . PHE A 1 276 ? -8.031 46.156 17.203 1 78.62 276 PHE A CA 1
ATOM 2120 C C . PHE A 1 276 ? -6.691 45.438 17.359 1 78.62 276 PHE A C 1
ATOM 2122 O O . PHE A 1 276 ? -6.445 44.406 16.719 1 78.62 276 PHE A O 1
ATOM 2129 N N . ALA A 1 277 ? -5.852 45.875 18.188 1 71.12 277 ALA A N 1
ATOM 2130 C CA . ALA A 1 277 ? -4.539 45.281 18.406 1 71.12 277 ALA A CA 1
ATOM 2131 C C . ALA A 1 277 ? -4.672 43.906 19.031 1 71.12 277 ALA A C 1
ATOM 2133 O O . ALA A 1 277 ? -3.914 42.969 18.703 1 71.12 277 ALA A O 1
ATOM 2134 N N . LEU A 1 278 ? -5.637 43.75 19.875 1 69.5 278 LEU A N 1
ATOM 2135 C CA . LEU A 1 278 ? -5.844 42.5 20.578 1 69.5 278 LEU A CA 1
ATOM 2136 C C . LEU A 1 278 ? -6.402 41.438 19.641 1 69.5 278 LEU A C 1
ATOM 2138 O O . LEU A 1 278 ? -6.062 40.25 19.766 1 69.5 278 LEU A O 1
ATOM 2142 N N . VAL A 1 279 ? -7.207 41.906 18.734 1 75.44 279 VAL A N 1
ATOM 2143 C CA . VAL A 1 279 ? -8.016 40.938 18 1 75.44 279 VAL A CA 1
ATOM 2144 C C . VAL A 1 279 ? -7.402 40.688 16.625 1 75.44 279 VAL A C 1
ATOM 2146 O O . VAL A 1 279 ? -7.727 39.688 15.961 1 75.44 279 VAL A O 1
ATOM 2149 N N . ALA A 1 280 ? -6.496 41.531 16.203 1 73.69 280 ALA A N 1
ATOM 2150 C CA . ALA A 1 280 ? -5.934 41.438 14.859 1 73.69 280 ALA A CA 1
ATOM 2151 C C . ALA A 1 280 ? -5.324 40.062 14.617 1 73.69 280 ALA A C 1
ATOM 2153 O O . ALA A 1 280 ? -5.555 39.438 13.578 1 73.69 280 ALA A O 1
ATOM 2154 N N . GLY A 1 281 ? -4.523 39.531 15.57 1 70.88 281 GLY A N 1
ATOM 2155 C CA . GLY A 1 281 ? -3.91 38.219 15.43 1 70.88 281 GLY A CA 1
ATOM 2156 C C . GLY A 1 281 ? -4.926 37.094 15.336 1 70.88 281 GLY A C 1
ATOM 2157 O O . GLY A 1 281 ? -4.738 36.156 14.57 1 70.88 281 GLY A O 1
ATOM 2158 N N . LYS A 1 282 ? -5.957 37.156 16.031 1 72.94 282 LYS A N 1
ATOM 2159 C CA . LYS A 1 282 ? -7.004 36.156 16.047 1 72.94 282 LYS A CA 1
ATOM 2160 C C . LYS A 1 282 ? -7.785 36.125 14.742 1 72.94 282 LYS A C 1
ATOM 2162 O O . LYS A 1 282 ? -8.383 35.125 14.375 1 72.94 282 LYS A O 1
ATOM 2167 N N . LEU A 1 283 ? -7.762 37.25 14.086 1 75.62 283 LEU A N 1
ATOM 2168 C CA . LEU A 1 283 ? -8.453 37.344 12.805 1 75.62 283 LEU A CA 1
ATOM 2169 C C . LEU A 1 283 ? -7.621 36.75 11.672 1 75.62 283 LEU A C 1
ATOM 2171 O O . LEU A 1 283 ? -8.148 36.094 10.781 1 75.62 283 LEU A O 1
ATOM 2175 N N . LEU A 1 284 ? -6.383 36.969 11.75 1 74.19 284 LEU A N 1
ATOM 2176 C CA . LEU A 1 284 ? -5.535 36.656 10.609 1 74.19 284 LEU A CA 1
ATOM 2177 C C . LEU A 1 284 ? -5.133 35.188 10.625 1 74.19 284 LEU A C 1
ATOM 2179 O O . LEU A 1 284 ? -5.02 34.562 9.578 1 74.19 284 LEU A O 1
ATOM 2183 N N . GLU A 1 285 ? -4.98 34.562 11.711 1 73.56 285 GLU A N 1
ATOM 2184 C CA . GLU A 1 285 ? -4.457 33.188 11.836 1 73.56 285 GLU A CA 1
ATOM 2185 C C . GLU A 1 285 ? -5.395 32.188 11.188 1 73.56 285 GLU A C 1
ATOM 2187 O O . GLU A 1 285 ? -4.953 31.328 10.422 1 73.56 285 GLU A O 1
ATOM 2192 N N . PRO A 1 286 ? -6.699 32.281 11.508 1 74.94 286 PRO A N 1
ATOM 2193 C CA . PRO A 1 286 ? -7.609 31.312 10.883 1 74.94 286 PRO A CA 1
ATOM 2194 C C . PRO A 1 286 ? -7.633 31.422 9.359 1 74.94 286 PRO A C 1
ATOM 2196 O O . PRO A 1 286 ? -7.895 30.438 8.664 1 74.94 286 PRO A O 1
ATOM 2199 N N . LEU A 1 287 ? -7.332 32.562 8.875 1 74.88 287 LEU A N 1
ATOM 2200 C CA . LEU A 1 287 ? -7.312 32.75 7.43 1 74.88 287 LEU A CA 1
ATOM 2201 C C . LEU A 1 287 ? -6.137 32 6.801 1 74.88 287 LEU A C 1
ATOM 2203 O O . LEU A 1 287 ? -6.246 31.5 5.684 1 74.88 287 LEU A O 1
ATOM 2207 N N . LEU A 1 288 ? -5.055 31.953 7.531 1 74.06 288 LEU A N 1
ATOM 2208 C CA . LEU A 1 288 ? -3.898 31.188 7.066 1 74.06 288 LEU A CA 1
ATOM 2209 C C . LEU A 1 288 ? -4.199 29.688 7.055 1 74.06 288 LEU A C 1
ATOM 2211 O O . LEU A 1 288 ? -3.857 29 6.098 1 74.06 288 LEU A O 1
ATOM 2215 N N . ASP A 1 289 ? -4.887 29.234 8.055 1 74.81 289 ASP A N 1
ATOM 2216 C CA . ASP A 1 289 ? -5.25 27.828 8.164 1 74.81 289 ASP A CA 1
ATOM 2217 C C . ASP A 1 289 ? -6.23 27.422 7.062 1 74.81 289 ASP A C 1
ATOM 2219 O O . ASP A 1 289 ? -6.168 26.297 6.547 1 74.81 289 ASP A O 1
ATOM 2223 N N . ALA A 1 290 ? -7.09 28.328 6.707 1 74.19 290 ALA A N 1
ATOM 2224 C CA . ALA A 1 290 ? -8.109 28.047 5.699 1 74.19 290 ALA A CA 1
ATOM 2225 C C . ALA A 1 290 ? -7.484 27.688 4.359 1 74.19 290 ALA A C 1
ATOM 2227 O O . ALA A 1 290 ? -8 26.828 3.641 1 74.19 290 ALA A O 1
ATOM 2228 N N . ALA A 1 291 ? -6.355 28.328 4.109 1 69.75 291 ALA A N 1
ATOM 2229 C CA . ALA A 1 291 ? -5.68 28.031 2.848 1 69.75 291 ALA A CA 1
ATOM 2230 C C . ALA A 1 291 ? -5.18 26.594 2.822 1 69.75 291 ALA A C 1
ATOM 2232 O O . ALA A 1 291 ? -5.273 25.922 1.795 1 69.75 291 ALA A O 1
ATOM 2233 N N . ALA A 1 292 ? -4.656 26.125 3.898 1 70.38 292 ALA A N 1
ATOM 2234 C CA . ALA A 1 292 ? -4.172 24.75 4.004 1 70.38 292 ALA A CA 1
ATOM 2235 C C . ALA A 1 292 ? -5.32 23.75 3.875 1 70.38 292 ALA A C 1
ATOM 2237 O O . ALA A 1 292 ? -5.195 22.734 3.188 1 70.38 292 ALA A O 1
ATOM 2238 N N . PHE A 1 293 ? -6.469 24.094 4.438 1 75.12 293 PHE A N 1
ATOM 2239 C CA . PHE A 1 293 ? -7.621 23.203 4.426 1 75.12 293 PHE A CA 1
ATOM 2240 C C . PHE A 1 293 ? -8.227 23.109 3.031 1 75.12 293 PHE A C 1
ATOM 2242 O O . PHE A 1 293 ? -8.703 22.062 2.617 1 75.12 293 PHE A O 1
ATOM 2249 N N . LEU A 1 294 ? -8.141 24.219 2.344 1 71.44 294 LEU A N 1
ATOM 2250 C CA . LEU A 1 294 ? -8.711 24.234 1 1 71.44 294 LEU A CA 1
ATOM 2251 C C . LEU A 1 294 ? -7.91 23.328 0.061 1 71.44 294 LEU A C 1
ATOM 2253 O O . LEU A 1 294 ? -8.484 22.641 -0.789 1 71.44 294 LEU A O 1
ATOM 2257 N N . THR A 1 295 ? -6.668 23.359 0.23 1 66.81 295 THR A N 1
ATOM 2258 C CA . THR A 1 295 ? -5.812 22.5 -0.573 1 66.81 295 THR A CA 1
ATOM 2259 C C . THR A 1 295 ? -6.102 21.031 -0.273 1 66.81 295 THR A C 1
ATOM 2261 O O . THR A 1 295 ? -6.188 20.203 -1.188 1 66.81 295 THR A O 1
ATOM 2264 N N . GLU A 1 296 ? -6.258 20.703 0.972 1 71.38 296 GLU A N 1
ATOM 2265 C CA . GLU A 1 296 ? -6.578 19.344 1.386 1 71.38 296 GLU A CA 1
ATOM 2266 C C . GLU A 1 296 ? -7.934 18.906 0.838 1 71.38 296 GLU A C 1
ATOM 2268 O O . GLU A 1 296 ? -8.094 17.766 0.407 1 71.38 296 GLU A O 1
ATOM 2273 N N . LEU A 1 297 ? -8.836 19.781 0.831 1 75 297 LEU A N 1
ATOM 2274 C CA . LEU A 1 297 ? -10.18 19.5 0.348 1 75 297 LEU A CA 1
ATOM 2275 C C . LEU A 1 297 ? -10.164 19.141 -1.136 1 75 297 LEU A C 1
ATOM 2277 O O . LEU A 1 297 ? -10.891 18.25 -1.573 1 75 297 LEU A O 1
ATOM 2281 N N . ARG A 1 298 ? -9.328 19.812 -1.824 1 70.25 298 ARG A N 1
ATOM 2282 C CA . ARG A 1 298 ? -9.242 19.562 -3.258 1 70.25 298 ARG A CA 1
ATOM 2283 C C . ARG A 1 298 ? -8.758 18.141 -3.527 1 70.25 298 ARG A C 1
ATOM 2285 O O . ARG A 1 298 ? -9.266 17.469 -4.43 1 70.25 298 ARG A O 1
ATOM 2292 N N . LEU A 1 299 ? -7.867 17.688 -2.746 1 68.69 299 LEU A N 1
ATOM 2293 C CA . LEU A 1 299 ? -7.348 16.328 -2.904 1 68.69 299 LEU A CA 1
ATOM 2294 C C . LEU A 1 299 ? -8.406 15.305 -2.523 1 68.69 299 LEU A C 1
ATOM 2296 O O . LEU A 1 299 ? -8.5 14.242 -3.15 1 68.69 299 LEU A O 1
ATOM 2300 N N . MET A 1 300 ? -9.148 15.625 -1.594 1 76 300 MET A N 1
ATOM 2301 C CA . MET A 1 300 ? -10.164 14.695 -1.104 1 76 300 MET A CA 1
ATOM 2302 C C . MET A 1 300 ? -11.328 14.586 -2.088 1 76 300 MET A C 1
ATOM 2304 O O . MET A 1 300 ? -11.953 13.531 -2.203 1 76 300 MET A O 1
ATOM 2308 N N . VAL A 1 301 ? -11.461 15.664 -2.82 1 77.31 301 VAL A N 1
ATOM 2309 C CA . VAL A 1 301 ? -12.5 15.664 -3.848 1 77.31 301 VAL A CA 1
ATOM 2310 C C . VAL A 1 301 ? -12.117 14.703 -4.969 1 77.31 301 VAL A C 1
ATOM 2312 O O . VAL A 1 301 ? -12.977 14.023 -5.543 1 77.31 301 VAL A O 1
ATOM 2315 N N . LEU A 1 302 ? -10.82 14.609 -5.199 1 75.88 302 LEU A N 1
ATOM 2316 C CA . LEU A 1 302 ? -10.352 13.672 -6.215 1 75.88 302 LEU A CA 1
ATOM 2317 C C . LEU A 1 302 ? -10.602 12.227 -5.785 1 75.88 302 LEU A C 1
ATOM 2319 O O . LEU A 1 302 ? -10.992 11.391 -6.598 1 75.88 302 LEU A O 1
ATOM 2323 N N . ALA A 1 303 ? -10.336 11.969 -4.512 1 79.81 303 ALA A N 1
ATOM 2324 C CA . ALA A 1 303 ? -10.594 10.633 -3.977 1 79.81 303 ALA A CA 1
ATOM 2325 C C . ALA A 1 303 ? -12.078 10.289 -4.066 1 79.81 303 ALA A C 1
ATOM 2327 O O . ALA A 1 303 ? -12.438 9.164 -4.414 1 79.81 303 ALA A O 1
ATOM 2328 N N . GLU A 1 304 ? -12.891 11.219 -3.785 1 85.81 304 GLU A N 1
ATOM 2329 C CA . GLU A 1 304 ? -14.336 11.008 -3.879 1 85.81 304 GLU A CA 1
ATOM 2330 C C . GLU A 1 304 ? -14.766 10.75 -5.32 1 85.81 304 GLU A C 1
ATOM 2332 O O . GLU A 1 304 ? -15.688 9.969 -5.566 1 85.81 304 GLU A O 1
ATOM 2337 N N . GLY A 1 305 ? -14.133 11.375 -6.211 1 85.69 305 GLY A N 1
ATOM 2338 C CA . GLY A 1 305 ? -14.422 11.141 -7.613 1 85.69 305 GLY A CA 1
ATOM 2339 C C . GLY A 1 305 ? -14.18 9.703 -8.039 1 85.69 305 GLY A C 1
ATOM 2340 O O . GLY A 1 305 ? -14.961 9.133 -8.805 1 85.69 305 GLY A O 1
ATOM 2341 N N . ARG A 1 306 ? -13.172 9.117 -7.539 1 85 306 ARG A N 1
ATOM 2342 C CA . ARG A 1 306 ? -12.883 7.723 -7.84 1 85 306 ARG A CA 1
ATOM 2343 C C . ARG A 1 306 ? -13.945 6.801 -7.258 1 85 306 ARG A C 1
ATOM 2345 O O . ARG A 1 306 ? -14.352 5.828 -7.898 1 85 306 ARG A O 1
ATOM 2352 N N . ILE A 1 307 ? -14.312 7.082 -6.078 1 89 307 ILE A N 1
ATOM 2353 C CA . ILE A 1 307 ? -15.352 6.289 -5.43 1 89 307 ILE A CA 1
ATOM 2354 C C . ILE A 1 307 ? -16.672 6.43 -6.199 1 89 307 ILE A C 1
ATOM 2356 O O . ILE A 1 307 ? -17.375 5.441 -6.422 1 89 307 ILE A O 1
ATOM 2360 N N . ALA A 1 308 ? -16.891 7.664 -6.59 1 88.62 308 ALA A N 1
ATOM 2361 C CA . ALA A 1 308 ? -18.109 7.926 -7.34 1 88.62 308 ALA A CA 1
ATOM 2362 C C . ALA A 1 308 ? -18.094 7.195 -8.68 1 88.62 308 ALA A C 1
ATOM 2364 O O . ALA A 1 308 ? -19.141 6.703 -9.133 1 88.62 308 ALA A O 1
ATOM 2365 N N . ALA A 1 309 ? -16.969 7.125 -9.297 1 87.62 309 ALA A N 1
ATOM 2366 C CA . ALA A 1 309 ? -16.828 6.402 -10.562 1 87.62 309 ALA A CA 1
ATOM 2367 C C . ALA A 1 309 ? -17.094 4.91 -10.367 1 87.62 309 ALA A C 1
ATOM 2369 O O . ALA A 1 309 ? -17.719 4.27 -11.219 1 87.62 309 ALA A O 1
ATOM 2370 N N . LEU A 1 310 ? -16.547 4.418 -9.32 1 87.12 310 LEU A N 1
ATOM 2371 C CA . LEU A 1 310 ? -16.781 3.012 -9.008 1 87.12 310 LEU A CA 1
ATOM 2372 C C . LEU A 1 310 ? -18.25 2.742 -8.758 1 87.12 310 LEU A C 1
ATOM 2374 O O . LEU A 1 310 ? -18.797 1.728 -9.203 1 87.12 310 LEU A O 1
ATOM 2378 N N . ARG A 1 311 ? -18.938 3.59 -8.094 1 88.69 311 ARG A N 1
ATOM 2379 C CA . ARG A 1 311 ? -20.359 3.441 -7.766 1 88.69 311 ARG A CA 1
ATOM 2380 C C . ARG A 1 311 ? -21.219 3.609 -9.008 1 88.69 311 ARG A C 1
ATOM 2382 O O . ARG A 1 311 ? -22.344 3.113 -9.062 1 88.69 311 ARG A O 1
ATOM 2389 N N . ALA A 1 312 ? -20.688 4.297 -9.922 1 88.75 312 ALA A N 1
ATOM 2390 C CA . ALA A 1 312 ? -21.453 4.551 -11.141 1 88.75 312 ALA A CA 1
ATOM 2391 C C . ALA A 1 312 ? -21.375 3.357 -12.094 1 88.75 312 ALA A C 1
ATOM 2393 O O . ALA A 1 312 ? -22.156 3.26 -13.039 1 88.75 312 ALA A O 1
ATOM 2394 N N . GLU A 1 313 ? -20.453 2.459 -11.812 1 87.12 313 GLU A N 1
ATOM 2395 C CA . GLU A 1 313 ? -20.391 1.255 -12.633 1 87.12 313 GLU A CA 1
ATOM 2396 C C . GLU A 1 313 ? -21.719 0.498 -12.617 1 87.12 313 GLU A C 1
ATOM 2398 O O . GLU A 1 313 ? -22.266 0.225 -11.547 1 87.12 313 GLU A O 1
ATOM 2403 N N . PRO A 1 314 ? -22.172 0.136 -13.758 1 86.5 314 PRO A N 1
ATOM 2404 C CA . PRO A 1 314 ? -23.5 -0.489 -13.828 1 86.5 314 PRO A CA 1
ATOM 2405 C C . PRO A 1 314 ? -23.516 -1.91 -13.273 1 86.5 314 PRO A C 1
ATOM 2407 O O . PRO A 1 314 ? -22.547 -2.654 -13.453 1 86.5 314 PRO A O 1
ATOM 2410 N N . LEU A 1 315 ? -24.578 -2.283 -12.602 1 87 315 LEU A N 1
ATOM 2411 C CA . LEU A 1 315 ? -24.812 -3.627 -12.094 1 87 315 LEU A CA 1
ATOM 2412 C C . LEU A 1 315 ? -25.578 -4.469 -13.117 1 87 315 LEU A C 1
ATOM 2414 O O . LEU A 1 315 ? -26.203 -3.924 -14.031 1 87 315 LEU A O 1
ATOM 2418 N N . LEU A 1 316 ? -25.297 -5.797 -13.055 1 84.94 316 LEU A N 1
ATOM 2419 C CA . LEU A 1 316 ? -26.125 -6.672 -13.883 1 84.94 316 LEU A CA 1
ATOM 2420 C C . LEU A 1 316 ? -27.562 -6.707 -13.375 1 84.94 316 LEU A C 1
ATOM 2422 O O . LEU A 1 316 ? -27.797 -6.773 -12.164 1 84.94 316 LEU A O 1
ATOM 2426 N N . PRO A 1 317 ? -28.516 -6.566 -14.344 1 86.06 317 PRO A N 1
ATOM 2427 C CA . PRO A 1 317 ? -29.906 -6.633 -13.914 1 86.06 317 PRO A CA 1
ATOM 2428 C C . PRO A 1 317 ? -30.25 -7.961 -13.242 1 86.06 317 PRO A C 1
ATOM 2430 O O . PRO A 1 317 ? -29.781 -9.016 -13.672 1 86.06 317 PRO A O 1
ATOM 2433 N N . GLU A 1 318 ? -30.859 -7.855 -12.141 1 87.25 318 GLU A N 1
ATOM 2434 C CA . GLU A 1 318 ? -31.219 -9.055 -11.383 1 87.25 318 GLU A CA 1
ATOM 2435 C C . GLU A 1 318 ? -32.594 -9.586 -11.805 1 87.25 318 GLU A C 1
ATOM 2437 O O . GLU A 1 318 ? -33.531 -8.812 -11.945 1 87.25 318 GLU A O 1
ATOM 2442 N N . GLY A 1 319 ? -32.531 -10.914 -12.18 1 88.69 319 GLY A N 1
ATOM 2443 C CA . GLY A 1 319 ? -33.812 -11.547 -12.445 1 88.69 319 GLY A CA 1
ATOM 2444 C C . GLY A 1 319 ? -34.469 -12.062 -11.188 1 88.69 319 GLY A C 1
ATOM 2445 O O . GLY A 1 319 ? -33.938 -11.961 -10.094 1 88.69 319 GLY A O 1
ATOM 2446 N N . THR A 1 320 ? -35.781 -12.469 -11.344 1 89.94 320 THR A N 1
ATOM 2447 C CA . THR A 1 320 ? -36.531 -12.914 -10.18 1 89.94 320 THR A CA 1
ATOM 2448 C C . THR A 1 320 ? -36.938 -14.375 -10.312 1 89.94 320 THR A C 1
ATOM 2450 O O . THR A 1 320 ? -37.438 -14.984 -9.367 1 89.94 320 THR A O 1
ATOM 2453 N N . ALA A 1 321 ? -36.5 -14.922 -11.406 1 90.88 321 ALA A N 1
ATOM 2454 C CA . ALA A 1 321 ? -36.906 -16.312 -11.617 1 90.88 321 ALA A CA 1
ATOM 2455 C C . ALA A 1 321 ? -36 -17.266 -10.852 1 90.88 321 ALA A C 1
ATOM 2457 O O . ALA A 1 321 ? -34.875 -16.922 -10.492 1 90.88 321 ALA A O 1
ATOM 2458 N N . THR A 1 322 ? -36.562 -18.453 -10.438 1 92.06 322 THR A N 1
ATOM 2459 C CA . THR A 1 322 ? -35.812 -19.5 -9.727 1 92.06 322 THR A CA 1
ATOM 2460 C C . THR A 1 322 ? -35.812 -20.797 -10.516 1 92.06 322 THR A C 1
ATOM 2462 O O . THR A 1 322 ? -36.719 -21.047 -11.32 1 92.06 322 THR A O 1
ATOM 2465 N N . LEU A 1 323 ? -34.781 -21.562 -10.336 1 89.94 323 LEU A N 1
ATOM 2466 C CA . LEU A 1 323 ? -34.688 -22.859 -11 1 89.94 323 LEU A CA 1
ATOM 2467 C C . LEU A 1 323 ? -35.25 -23.969 -10.117 1 89.94 323 LEU A C 1
ATOM 2469 O O . LEU A 1 323 ? -34.969 -24.031 -8.922 1 89.94 323 LEU A O 1
ATOM 2473 N N . ALA A 1 324 ? -36.156 -24.719 -10.641 1 82.81 324 ALA A N 1
ATOM 2474 C CA . ALA A 1 324 ? -36.688 -25.859 -9.898 1 82.81 324 ALA A CA 1
ATOM 2475 C C . ALA A 1 324 ? -35.719 -27.016 -9.875 1 82.81 324 ALA A C 1
ATOM 2477 O O . ALA A 1 324 ? -35.594 -27.719 -8.875 1 82.81 324 ALA A O 1
ATOM 2478 N N . ALA A 1 325 ? -35.062 -27.406 -10.906 1 81.88 325 ALA A N 1
ATOM 2479 C CA . ALA A 1 325 ? -34.062 -28.469 -11.008 1 81.88 325 ALA A CA 1
ATOM 2480 C C . ALA A 1 325 ? -32.938 -28.078 -11.969 1 81.88 325 ALA A C 1
ATOM 2482 O O . ALA A 1 325 ? -33.125 -27.172 -12.789 1 81.88 325 ALA A O 1
ATOM 2483 N N . ALA A 1 326 ? -31.859 -28.781 -11.469 1 77.69 326 ALA A N 1
ATOM 2484 C CA . ALA A 1 326 ? -30.781 -28.594 -12.438 1 77.69 326 ALA A CA 1
ATOM 2485 C C . ALA A 1 326 ? -31.078 -29.328 -13.742 1 77.69 326 ALA A C 1
ATOM 2487 O O . ALA A 1 326 ? -31.719 -30.391 -13.734 1 77.69 326 ALA A O 1
ATOM 2488 N N . GLY A 1 327 ? -31.094 -28.75 -14.922 1 82.44 327 GLY A N 1
ATOM 2489 C CA . GLY A 1 327 ? -31.391 -29.266 -16.25 1 82.44 327 GLY A CA 1
ATOM 2490 C C . GLY A 1 327 ? -30.234 -29.141 -17.219 1 82.44 327 GLY A C 1
ATOM 2491 O O . GLY A 1 327 ? -29.062 -29.156 -16.812 1 82.44 327 GLY A O 1
ATOM 2492 N N . GLU A 1 328 ? -30.672 -29.266 -18.375 1 92.69 328 GLU A N 1
ATOM 2493 C CA . GLU A 1 328 ? -29.719 -29.156 -19.469 1 92.69 328 GLU A CA 1
ATOM 2494 C C . GLU A 1 328 ? -29.125 -27.75 -19.562 1 92.69 328 GLU A C 1
ATOM 2496 O O . GLU A 1 328 ? -29.828 -26.766 -19.312 1 92.69 328 GLU A O 1
ATOM 2501 N N . VAL A 1 329 ? -27.859 -27.703 -19.719 1 96.31 329 VAL A N 1
ATOM 2502 C CA . VAL A 1 329 ? -27.203 -26.422 -19.969 1 96.31 329 VAL A CA 1
ATOM 2503 C C . VAL A 1 329 ? -27 -26.234 -21.469 1 96.31 329 VAL A C 1
ATOM 2505 O O . VAL A 1 329 ? -26.656 -27.188 -22.188 1 96.31 329 VAL A O 1
ATOM 2508 N N . ALA A 1 330 ? -27.312 -25.031 -21.969 1 97.12 330 ALA A N 1
ATOM 2509 C CA . ALA A 1 330 ? -27.188 -24.828 -23.422 1 97.12 330 ALA A CA 1
ATOM 2510 C C . ALA A 1 330 ? -26.656 -23.438 -23.734 1 97.12 330 ALA A C 1
ATOM 2512 O O . ALA A 1 330 ? -27 -22.469 -23.062 1 97.12 330 ALA A O 1
ATOM 2513 N N . PHE A 1 331 ? -25.734 -23.406 -24.609 1 97.38 331 PHE A N 1
ATOM 2514 C CA . PHE A 1 331 ? -25.312 -22.172 -25.266 1 97.38 331 PHE A CA 1
ATOM 2515 C C . PHE A 1 331 ? -25.969 -22.031 -26.625 1 97.38 331 PHE A C 1
ATOM 2517 O O . PHE A 1 331 ? -25.906 -22.953 -27.453 1 97.38 331 PHE A O 1
ATOM 2524 N N . GLN A 1 332 ? -26.625 -20.922 -26.828 1 97.44 332 GLN A N 1
ATOM 2525 C CA . GLN A 1 332 ? -27.328 -20.688 -28.094 1 97.44 332 GLN A CA 1
ATOM 2526 C C . GLN A 1 332 ? -26.75 -19.469 -28.797 1 97.44 332 GLN A C 1
ATOM 2528 O O . GLN A 1 332 ? -27.125 -18.328 -28.5 1 97.44 332 GLN A O 1
ATOM 2533 N N . ASN A 1 333 ? -25.906 -19.672 -29.844 1 97.19 333 ASN A N 1
ATOM 2534 C CA . ASN A 1 333 ? -25.312 -18.641 -30.688 1 97.19 333 ASN A CA 1
ATOM 2535 C C . ASN A 1 333 ? -24.672 -17.531 -29.859 1 97.19 333 ASN A C 1
ATOM 2537 O O . ASN A 1 333 ? -24.938 -16.344 -30.078 1 97.19 333 ASN A O 1
ATOM 2541 N N . VAL A 1 334 ? -23.953 -17.953 -28.938 1 97.19 334 VAL A N 1
ATOM 2542 C CA . VAL A 1 334 ? -23.391 -17.016 -27.969 1 97.19 334 VAL A CA 1
ATOM 2543 C C . VAL A 1 334 ? -22.141 -16.359 -28.547 1 97.19 334 VAL A C 1
ATOM 2545 O O . VAL A 1 334 ? -21.25 -17.047 -29.062 1 97.19 334 VAL A O 1
ATOM 2548 N N . SER A 1 335 ? -22.094 -15.047 -28.562 1 97 335 SER A N 1
ATOM 2549 C CA . SER A 1 335 ? -20.938 -14.242 -28.922 1 97 335 SER A CA 1
ATOM 2550 C C . SER A 1 335 ? -20.562 -13.281 -27.797 1 97 335 SER A C 1
ATOM 2552 O O . SER A 1 335 ? -21.438 -12.719 -27.141 1 97 335 SER A O 1
ATOM 2554 N N . PHE A 1 336 ? -19.328 -13.203 -27.531 1 94.69 336 PHE A N 1
ATOM 2555 C CA . PHE A 1 336 ? -18.875 -12.375 -26.422 1 94.69 336 PHE A CA 1
ATOM 2556 C C . PHE A 1 336 ? -17.547 -11.711 -26.75 1 94.69 336 PHE A C 1
ATOM 2558 O O . PHE A 1 336 ? -16.672 -12.32 -27.375 1 94.69 336 PHE A O 1
ATOM 2565 N N . ARG A 1 337 ? -17.359 -10.492 -26.453 1 90.62 337 ARG A N 1
ATOM 2566 C CA . ARG A 1 337 ? -16.109 -9.742 -26.594 1 90.62 337 ARG A CA 1
ATOM 2567 C C . ARG A 1 337 ? -15.766 -9.008 -25.312 1 90.62 337 ARG A C 1
ATOM 2569 O O . ARG A 1 337 ? -16.656 -8.547 -24.594 1 90.62 337 ARG A O 1
ATOM 2576 N N . TYR A 1 338 ? -14.492 -9.141 -24.953 1 81.12 338 TYR A N 1
ATOM 2577 C CA . TYR A 1 338 ? -13.984 -8.234 -23.922 1 81.12 338 TYR A CA 1
ATOM 2578 C C . TYR A 1 338 ? -13.656 -6.867 -24.516 1 81.12 338 TYR A C 1
ATOM 2580 O O . TYR A 1 338 ? -12.773 -6.746 -25.359 1 81.12 338 TYR A O 1
ATOM 2588 N N . ASP A 1 339 ? -14.281 -5.891 -24.078 1 77.31 339 ASP A N 1
ATOM 2589 C CA . ASP A 1 339 ? -14.094 -4.562 -24.641 1 77.31 339 ASP A CA 1
ATOM 2590 C C . ASP A 1 339 ? -14.242 -4.594 -26.172 1 77.31 339 ASP A C 1
ATOM 2592 O O . ASP A 1 339 ? -15.336 -4.82 -26.688 1 77.31 339 ASP A O 1
ATOM 2596 N N . ASP A 1 340 ? -13.055 -4.613 -26.875 1 77.75 340 ASP A N 1
ATOM 2597 C CA . ASP A 1 340 ? -13.188 -4.512 -28.328 1 77.75 340 ASP A CA 1
ATOM 2598 C C . ASP A 1 340 ? -12.68 -5.777 -29.016 1 77.75 340 ASP A C 1
ATOM 2600 O O . ASP A 1 340 ? -12.656 -5.855 -30.234 1 77.75 340 ASP A O 1
ATOM 2604 N N . ALA A 1 341 ? -12.398 -6.805 -28.297 1 80.88 341 ALA A N 1
ATOM 2605 C CA . ALA A 1 341 ? -11.859 -8.023 -28.906 1 80.88 341 ALA A CA 1
ATOM 2606 C C . ALA A 1 341 ? -12.828 -9.188 -28.734 1 80.88 341 ALA A C 1
ATOM 2608 O O . ALA A 1 341 ? -13.156 -9.578 -27.609 1 80.88 341 ALA A O 1
ATOM 2609 N N . TRP A 1 342 ? -13.227 -9.719 -29.859 1 89.88 342 TRP A N 1
ATOM 2610 C CA . TRP A 1 342 ? -14.125 -10.875 -29.828 1 89.88 342 TRP A CA 1
ATOM 2611 C C . TRP A 1 342 ? -13.375 -12.125 -29.375 1 89.88 342 TRP A C 1
ATOM 2613 O O . TRP A 1 342 ? -12.336 -12.477 -29.953 1 89.88 342 TRP A O 1
ATOM 2623 N N . VAL A 1 343 ? -13.867 -12.766 -28.328 1 90.81 343 VAL A N 1
ATOM 2624 C CA . VAL A 1 343 ? -13.234 -13.961 -27.781 1 90.81 343 VAL A CA 1
ATOM 2625 C C . VAL A 1 343 ? -14.047 -15.195 -28.172 1 90.81 343 VAL A C 1
ATOM 2627 O O . VAL A 1 343 ? -13.484 -16.25 -28.438 1 90.81 343 VAL A O 1
ATOM 2630 N N . LEU A 1 344 ? -15.359 -15.078 -28.141 1 95.06 344 LEU A N 1
ATOM 2631 C CA . LEU A 1 344 ? -16.266 -16.141 -28.578 1 95.06 344 LEU A CA 1
ATOM 2632 C C . LEU A 1 344 ? -17.156 -15.648 -29.719 1 95.06 344 LEU A C 1
ATOM 2634 O O . LEU A 1 344 ? -17.609 -14.5 -29.719 1 95.06 344 LEU A O 1
ATOM 2638 N N . ARG A 1 345 ? -17.312 -16.5 -30.719 1 95.94 345 ARG A N 1
ATOM 2639 C CA . ARG A 1 345 ? -18.109 -16.156 -31.891 1 95.94 345 ARG A CA 1
ATOM 2640 C C . ARG A 1 345 ? -19.125 -17.25 -32.219 1 95.94 345 ARG A C 1
ATOM 2642 O O . ARG A 1 345 ? -18.766 -18.312 -32.75 1 95.94 345 ARG A O 1
ATOM 2649 N N . ASP A 1 346 ? -20.312 -16.953 -31.984 1 95.62 346 ASP A N 1
ATOM 2650 C CA . ASP A 1 346 ? -21.438 -17.797 -32.375 1 95.62 346 ASP A CA 1
ATOM 2651 C C . ASP A 1 346 ? -21.266 -19.219 -31.875 1 95.62 346 ASP A C 1
ATOM 2653 O O . ASP A 1 346 ? -21.312 -20.172 -32.656 1 95.62 346 ASP A O 1
ATOM 2657 N N . VAL A 1 347 ? -21.078 -19.375 -30.625 1 96.75 347 VAL A N 1
ATOM 2658 C CA . VAL A 1 347 ? -20.828 -20.672 -29.984 1 96.75 347 VAL A CA 1
ATOM 2659 C C . VAL A 1 347 ? -22.156 -21.297 -29.562 1 96.75 347 VAL A C 1
ATOM 2661 O O . VAL A 1 347 ? -22.938 -20.672 -28.859 1 96.75 347 VAL A O 1
ATOM 2664 N N . SER A 1 348 ? -22.406 -22.516 -30.062 1 97.25 348 SER A N 1
ATOM 2665 C CA . SER A 1 348 ? -23.609 -23.25 -29.688 1 97.25 348 SER A CA 1
ATOM 2666 C C . SER A 1 348 ? -23.281 -24.688 -29.297 1 97.25 348 SER A C 1
ATOM 2668 O O . SER A 1 348 ? -22.547 -25.375 -30 1 97.25 348 SER A O 1
ATOM 2670 N N . PHE A 1 349 ? -23.781 -25.141 -28.141 1 96.69 349 PHE A N 1
ATOM 2671 C CA . PHE A 1 349 ? -23.672 -26.531 -27.719 1 96.69 349 PHE A CA 1
ATOM 2672 C C . PHE A 1 349 ? -24.609 -26.828 -26.562 1 96.69 349 PHE A C 1
ATOM 2674 O O . PHE A 1 349 ? -25.203 -25.906 -25.984 1 96.69 349 PHE A O 1
ATOM 2681 N N . ARG A 1 350 ? -24.812 -28.094 -26.297 1 96.5 350 ARG A N 1
ATOM 2682 C CA . ARG A 1 350 ? -25.688 -28.531 -25.219 1 96.5 350 ARG A CA 1
ATOM 2683 C C . ARG A 1 350 ? -24.984 -29.531 -24.312 1 96.5 350 ARG A C 1
ATOM 2685 O O . ARG A 1 350 ? -24.172 -30.328 -24.766 1 96.5 350 ARG A O 1
ATOM 2692 N N . VAL A 1 351 ? -25.281 -29.406 -23.078 1 96.31 351 VAL A N 1
ATOM 2693 C CA . VAL A 1 351 ? -24.781 -30.328 -22.062 1 96.31 351 VAL A CA 1
ATOM 2694 C C . VAL A 1 351 ? -25.938 -31 -21.359 1 96.31 351 VAL A C 1
ATOM 2696 O O . VAL A 1 351 ? -26.734 -30.344 -20.672 1 96.31 351 VAL A O 1
ATOM 2699 N N . GLY A 1 352 ? -25.969 -32.312 -21.547 1 94.38 352 GLY A N 1
ATOM 2700 C CA . GLY A 1 352 ? -27.031 -33.062 -20.906 1 94.38 352 GLY A CA 1
ATOM 2701 C C . GLY A 1 352 ? -26.891 -33.125 -19.391 1 94.38 352 GLY A C 1
ATOM 2702 O O . GLY A 1 352 ? -25.766 -33.062 -18.875 1 94.38 352 GLY A O 1
ATOM 2703 N N . ALA A 1 353 ? -28.062 -33.281 -18.703 1 94.06 353 ALA A N 1
ATOM 2704 C CA . ALA A 1 353 ? -28.047 -33.406 -17.25 1 94.06 353 ALA A CA 1
ATOM 2705 C C . ALA A 1 353 ? -27.312 -34.688 -16.828 1 94.06 353 ALA A C 1
ATOM 2707 O O . ALA A 1 353 ? -27.5 -35.75 -17.406 1 94.06 353 ALA A O 1
ATOM 2708 N N . GLY A 1 354 ? -26.328 -34.5 -15.898 1 93.06 354 GLY A N 1
ATOM 2709 C CA . GLY A 1 354 ? -25.625 -35.625 -15.32 1 93.06 354 GLY A CA 1
ATOM 2710 C C . GLY A 1 354 ? -24.5 -36.125 -16.188 1 93.06 354 GLY A C 1
ATOM 2711 O O . GLY A 1 354 ? -23.922 -37.188 -15.93 1 93.06 354 GLY A O 1
ATOM 2712 N N . THR A 1 355 ? -24.188 -35.375 -17.25 1 94.81 355 THR A N 1
ATOM 2713 C CA . THR A 1 355 ? -23.125 -35.781 -18.156 1 94.81 355 THR A CA 1
ATOM 2714 C C . THR A 1 355 ? -21.875 -34.906 -17.953 1 94.81 355 THR A C 1
ATOM 2716 O O . THR A 1 355 ? -21.953 -33.875 -17.297 1 94.81 355 THR A O 1
ATOM 2719 N N . MET A 1 356 ? -20.766 -35.438 -18.469 1 94.56 356 MET A N 1
ATOM 2720 C CA . MET A 1 356 ? -19.5 -34.719 -18.391 1 94.56 356 MET A CA 1
ATOM 2721 C C . MET A 1 356 ? -19.094 -34.188 -19.75 1 94.56 356 MET A C 1
ATOM 2723 O O . MET A 1 356 ? -18.969 -34.938 -20.719 1 94.56 356 MET A O 1
ATOM 2727 N N . THR A 1 357 ? -18.953 -32.875 -19.828 1 95.69 357 THR A N 1
ATOM 2728 C CA . THR A 1 357 ? -18.469 -32.219 -21.047 1 95.69 357 THR A CA 1
ATOM 2729 C C . THR A 1 357 ? -17.109 -31.578 -20.812 1 95.69 357 THR A C 1
ATOM 2731 O O . THR A 1 357 ? -16.953 -30.797 -19.875 1 95.69 357 THR A O 1
ATOM 2734 N N . ALA A 1 358 ? -16.141 -31.922 -21.609 1 94.75 358 ALA A N 1
ATOM 2735 C CA . ALA A 1 358 ? -14.797 -31.359 -21.5 1 94.75 358 ALA A CA 1
ATOM 2736 C C . ALA A 1 358 ? -14.539 -30.359 -22.625 1 94.75 358 ALA A C 1
ATOM 2738 O O . ALA A 1 358 ? -14.945 -30.578 -23.766 1 94.75 358 ALA A O 1
ATOM 2739 N N . ILE A 1 359 ? -13.992 -29.266 -22.281 1 94.31 359 ILE A N 1
ATOM 2740 C CA . ILE A 1 359 ? -13.609 -28.234 -23.234 1 94.31 359 ILE A CA 1
ATOM 2741 C C . ILE A 1 359 ? -12.086 -28.203 -23.375 1 94.31 359 ILE A C 1
ATOM 2743 O O . ILE A 1 359 ? -11.375 -28.031 -22.375 1 94.31 359 ILE A O 1
ATOM 2747 N N . VAL A 1 360 ? -11.586 -28.391 -24.594 1 91.25 360 VAL A N 1
ATOM 2748 C CA . VAL A 1 360 ? -10.148 -28.422 -24.844 1 91.25 360 VAL A CA 1
ATOM 2749 C C . VAL A 1 360 ? -9.805 -27.484 -26 1 91.25 360 VAL A C 1
ATOM 2751 O O . VAL A 1 360 ? -10.695 -27.062 -26.75 1 91.25 360 VAL A O 1
ATOM 2754 N N . GLY A 1 361 ? -8.617 -27.109 -26.062 1 87.88 361 GLY A N 1
ATOM 2755 C CA . GLY A 1 361 ? -8.133 -26.234 -27.109 1 87.88 361 GLY A CA 1
ATOM 2756 C C . GLY A 1 361 ? -6.852 -25.516 -26.734 1 87.88 361 GLY A C 1
ATOM 2757 O O . GLY A 1 361 ? -6.387 -25.609 -25.594 1 87.88 361 GLY A O 1
ATOM 2758 N N . PRO A 1 362 ? -6.312 -24.891 -27.719 1 81 362 PRO A N 1
ATOM 2759 C CA . PRO A 1 362 ? -5.086 -24.141 -27.422 1 81 362 PRO A CA 1
ATOM 2760 C C . PRO A 1 362 ? -5.316 -22.984 -26.453 1 81 362 PRO A C 1
ATOM 2762 O O . PRO A 1 362 ? -6.461 -22.625 -26.172 1 81 362 PRO A O 1
ATOM 2765 N N . SER A 1 363 ? -4.23 -22.5 -25.875 1 73.19 363 SER A N 1
ATOM 2766 C CA . SER A 1 363 ? -4.316 -21.344 -24.984 1 73.19 363 SER A CA 1
ATOM 2767 C C . SER A 1 363 ? -4.91 -20.141 -25.703 1 73.19 363 SER A C 1
ATOM 2769 O O . SER A 1 363 ? -4.582 -19.875 -26.859 1 73.19 363 SER A O 1
ATOM 2771 N N . GLY A 1 364 ? -5.785 -19.453 -25.078 1 76 364 GLY A N 1
ATOM 2772 C CA . GLY A 1 364 ? -6.391 -18.266 -25.641 1 76 364 GLY A CA 1
ATOM 2773 C C . GLY A 1 364 ? -7.594 -18.562 -26.516 1 76 364 GLY A C 1
ATOM 2774 O O . GLY A 1 364 ? -8.141 -17.656 -27.156 1 76 364 GLY A O 1
ATOM 2775 N N . SER A 1 365 ? -7.984 -19.781 -26.562 1 84.81 365 SER A N 1
ATOM 2776 C CA . SER A 1 365 ? -9.078 -20.172 -27.453 1 84.81 365 SER A CA 1
ATOM 2777 C C . SER A 1 365 ? -10.422 -19.734 -26.891 1 84.81 365 SER A C 1
ATOM 2779 O O . SER A 1 365 ? -11.43 -19.75 -27.594 1 84.81 365 SER A O 1
ATOM 2781 N N . GLY A 1 366 ? -10.492 -19.312 -25.625 1 87.25 366 GLY A N 1
ATOM 2782 C CA . GLY A 1 366 ? -11.734 -18.828 -25.031 1 87.25 366 GLY A CA 1
ATOM 2783 C C . GLY A 1 366 ? -12.352 -19.812 -24.062 1 87.25 366 GLY A C 1
ATOM 2784 O O . GLY A 1 366 ? -13.484 -19.625 -23.609 1 87.25 366 GLY A O 1
ATOM 2785 N N . LYS A 1 367 ? -11.695 -20.859 -23.734 1 89.38 367 LYS A N 1
ATOM 2786 C CA . LYS A 1 367 ? -12.195 -21.922 -22.859 1 89.38 367 LYS A CA 1
ATOM 2787 C C . LYS A 1 367 ? -12.68 -21.359 -21.531 1 89.38 367 LYS A C 1
ATOM 2789 O O . LYS A 1 367 ? -13.812 -21.609 -21.109 1 89.38 367 LYS A O 1
ATOM 2794 N N . THR A 1 368 ? -11.867 -20.516 -20.875 1 85.19 368 THR A N 1
ATOM 2795 C CA . THR A 1 368 ? -12.18 -19.953 -19.578 1 85.19 368 THR A CA 1
ATOM 2796 C C . THR A 1 368 ? -13.352 -18.984 -19.672 1 85.19 368 THR A C 1
ATOM 2798 O O . THR A 1 368 ? -14.164 -18.875 -18.75 1 85.19 368 T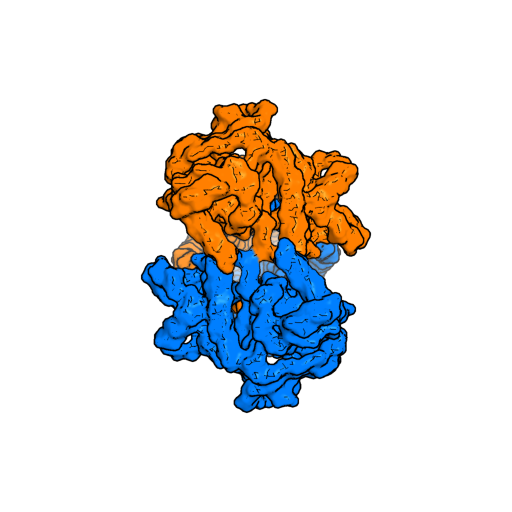HR A O 1
ATOM 2801 N N . THR A 1 369 ? -13.453 -18.297 -20.781 1 89.31 369 THR A N 1
ATOM 2802 C CA . THR A 1 369 ? -14.539 -17.359 -21 1 89.31 369 THR A CA 1
ATOM 2803 C C . THR A 1 369 ? -15.891 -18.078 -21.016 1 89.31 369 THR A C 1
ATOM 2805 O O . THR A 1 369 ? -16.891 -17.531 -20.547 1 89.31 369 THR A O 1
ATOM 2808 N N . LEU A 1 370 ? -15.906 -19.266 -21.562 1 92.94 370 LEU A N 1
ATOM 2809 C CA . LEU A 1 370 ? -17.141 -20.031 -21.594 1 92.94 370 LEU A CA 1
ATOM 2810 C C . LEU A 1 370 ? -17.625 -20.328 -20.172 1 92.94 370 LEU A C 1
ATOM 2812 O O . LEU A 1 370 ? -18.828 -20.188 -19.891 1 92.94 370 LEU A O 1
ATOM 2816 N N . LEU A 1 371 ? -16.719 -20.688 -19.328 1 91.06 371 LEU A N 1
ATOM 2817 C CA . LEU A 1 371 ? -17.094 -20.969 -17.938 1 91.06 371 LEU A CA 1
ATOM 2818 C C . LEU A 1 371 ? -17.562 -19.703 -17.234 1 91.06 371 LEU A C 1
ATOM 2820 O O . LEU A 1 371 ? -18.5 -19.75 -16.438 1 91.06 371 LEU A O 1
ATOM 2824 N N . HIS A 1 372 ? -16.953 -18.625 -17.578 1 90.19 372 HIS A N 1
ATOM 2825 C CA . HIS A 1 372 ? -17.328 -17.359 -16.953 1 90.19 372 HIS A CA 1
ATOM 2826 C C . HIS A 1 372 ? -18.734 -16.938 -17.344 1 90.19 372 HIS A C 1
ATOM 2828 O O . HIS A 1 372 ? -19.469 -16.375 -16.531 1 90.19 372 HIS A O 1
ATOM 2834 N N . LEU A 1 373 ? -19.047 -17.172 -18.562 1 92.75 373 LEU A N 1
ATOM 2835 C CA . LEU A 1 373 ? -20.391 -16.828 -19.031 1 92.75 373 LEU A CA 1
ATOM 2836 C C . LEU A 1 373 ? -21.438 -17.703 -18.375 1 92.75 373 LEU A C 1
ATOM 2838 O O . LEU A 1 373 ? -22.531 -17.234 -18.031 1 92.75 373 LEU A O 1
ATOM 2842 N N . LEU A 1 374 ? -21.047 -18.938 -18.234 1 92.62 374 LEU A N 1
ATOM 2843 C CA . LEU A 1 374 ? -21.969 -19.859 -17.578 1 92.62 374 LEU A CA 1
ATOM 2844 C C . LEU A 1 374 ? -22.203 -19.453 -16.125 1 92.62 374 LEU A C 1
ATOM 2846 O O . LEU A 1 374 ? -23.297 -19.609 -15.594 1 92.62 374 LEU A O 1
ATOM 2850 N N . ALA A 1 375 ? -21.172 -18.969 -15.531 1 91.06 375 ALA A N 1
ATOM 2851 C CA . ALA A 1 375 ? -21.266 -18.484 -14.156 1 91.06 375 ALA A CA 1
ATOM 2852 C C . ALA A 1 375 ? -21.812 -17.047 -14.117 1 91.06 375 ALA A C 1
ATOM 2854 O O . ALA A 1 375 ? -21.891 -16.438 -13.047 1 91.06 375 ALA A O 1
ATOM 2855 N N . ARG A 1 376 ? -22.094 -16.438 -15.242 1 91.44 376 ARG A N 1
ATOM 2856 C CA . ARG A 1 376 ? -22.641 -15.109 -15.438 1 91.44 376 ARG A CA 1
ATOM 2857 C C . ARG A 1 376 ? -21.734 -14.039 -14.836 1 91.44 376 ARG A C 1
ATOM 2859 O O . ARG A 1 376 ? -22.203 -13.148 -14.125 1 91.44 376 ARG A O 1
ATOM 2866 N N . PHE A 1 377 ? -20.469 -14.352 -14.984 1 88.12 377 PHE A N 1
ATOM 2867 C CA . PHE A 1 377 ? -19.547 -13.258 -14.688 1 88.12 377 PHE A CA 1
ATOM 2868 C C . PHE A 1 377 ? -19.797 -12.078 -15.617 1 88.12 377 PHE A C 1
ATOM 2870 O O . PHE A 1 377 ? -19.531 -10.93 -15.25 1 88.12 377 PHE A O 1
ATOM 2877 N N . PHE A 1 378 ? -20.281 -12.438 -16.781 1 88.44 378 PHE A N 1
ATOM 2878 C CA . PHE A 1 378 ? -20.688 -11.516 -17.844 1 88.44 378 PHE A CA 1
ATOM 2879 C C . PHE A 1 378 ? -21.969 -11.984 -18.5 1 88.44 378 PHE A C 1
ATOM 2881 O O . PHE A 1 378 ? -22.297 -13.172 -18.453 1 88.44 378 PHE A O 1
ATOM 2888 N N . ASP A 1 379 ? -22.578 -10.945 -19.016 1 91.69 379 ASP A N 1
ATOM 2889 C CA . ASP A 1 379 ? -23.672 -11.297 -19.938 1 91.69 379 ASP A CA 1
ATOM 2890 C C . ASP A 1 379 ? -23.188 -11.266 -21.391 1 91.69 379 ASP A C 1
ATOM 2892 O O . ASP A 1 379 ? -22.422 -10.383 -21.766 1 91.69 379 ASP A O 1
ATOM 2896 N N . PRO A 1 380 ? -23.516 -12.305 -22.109 1 94 380 PRO A N 1
ATOM 2897 C CA . PRO A 1 380 ? -23.109 -12.289 -23.516 1 94 380 PRO A CA 1
ATOM 2898 C C . PRO A 1 380 ? -23.766 -11.156 -24.312 1 94 380 PRO A C 1
ATOM 2900 O O . PRO A 1 380 ? -24.875 -10.727 -23.969 1 94 380 PRO A O 1
ATOM 2903 N N . GLN A 1 381 ? -23.094 -10.617 -25.328 1 93.69 381 GLN A N 1
ATOM 2904 C CA . GLN A 1 381 ? -23.609 -9.539 -26.156 1 93.69 381 GLN A CA 1
ATOM 2905 C C . GLN A 1 381 ? -24.641 -10.062 -27.156 1 93.69 381 GLN A C 1
ATOM 2907 O O . GLN A 1 381 ? -25.547 -9.328 -27.547 1 93.69 381 GLN A O 1
ATOM 2912 N N . ALA A 1 382 ? -24.422 -11.25 -27.594 1 95.69 382 ALA A N 1
ATOM 2913 C CA . ALA A 1 382 ? -25.359 -11.914 -28.484 1 95.69 382 ALA A CA 1
ATOM 2914 C C . ALA A 1 382 ? -25.594 -13.359 -28.062 1 95.69 382 ALA A C 1
ATOM 2916 O O . ALA A 1 382 ? -24.703 -14 -27.5 1 95.69 382 ALA A O 1
ATOM 2917 N N . GLY A 1 383 ? -26.797 -13.805 -28.297 1 96.69 383 GLY A N 1
ATOM 2918 C CA . GLY A 1 383 ? -27.156 -15.156 -27.922 1 96.69 383 GLY A CA 1
ATOM 2919 C C . GLY A 1 383 ? -27.609 -15.273 -26.469 1 96.69 383 GLY A C 1
ATOM 2920 O O . GLY A 1 383 ? -27.953 -14.273 -25.844 1 96.69 383 GLY A O 1
ATOM 2921 N N . ALA A 1 384 ? -27.719 -16.578 -26.031 1 96.62 384 ALA A N 1
ATOM 2922 C CA . ALA A 1 384 ? -28.188 -16.797 -24.656 1 96.62 384 ALA A CA 1
ATOM 2923 C C . ALA A 1 384 ? -27.609 -18.062 -24.062 1 96.62 384 ALA A C 1
ATOM 2925 O O . ALA A 1 384 ? -27.359 -19.031 -24.781 1 96.62 384 ALA A O 1
ATOM 2926 N N . VAL A 1 385 ? -27.359 -18.031 -22.859 1 96.62 385 VAL A N 1
ATOM 2927 C CA . VAL A 1 385 ? -27 -19.203 -22.062 1 96.62 385 VAL A CA 1
ATOM 2928 C C . VAL A 1 385 ? -28.188 -19.609 -21.203 1 96.62 385 VAL A C 1
ATOM 2930 O O . VAL A 1 385 ? -28.75 -18.797 -20.469 1 96.62 385 VAL A O 1
ATOM 2933 N N . THR A 1 386 ? -28.562 -20.859 -21.375 1 96.06 386 THR A N 1
ATOM 2934 C CA . THR A 1 386 ? -29.766 -21.297 -20.672 1 96.06 386 THR A CA 1
ATOM 2935 C C . THR A 1 386 ? -29.469 -22.5 -19.781 1 96.06 386 THR A C 1
ATOM 2937 O O . THR A 1 386 ? -28.578 -23.297 -20.094 1 96.06 386 THR A O 1
ATOM 2940 N N . ILE A 1 387 ? -30.141 -22.578 -18.688 1 95.81 387 ILE A N 1
ATOM 2941 C CA . ILE A 1 387 ? -30.172 -23.719 -17.797 1 95.81 387 ILE A CA 1
ATOM 2942 C C . ILE A 1 387 ? -31.609 -24.203 -17.625 1 95.81 387 ILE A C 1
ATOM 2944 O O . ILE A 1 387 ? -32.469 -23.438 -17.234 1 95.81 387 ILE A O 1
ATOM 2948 N N . ALA A 1 388 ? -31.844 -25.438 -17.891 1 94.5 388 ALA A N 1
ATOM 2949 C CA . ALA A 1 388 ? -33.188 -26 -17.859 1 94.5 388 ALA A CA 1
ATOM 2950 C C . ALA A 1 388 ? -34.156 -25.172 -18.703 1 94.5 388 ALA A C 1
ATOM 2952 O O . ALA A 1 388 ? -35.281 -24.891 -18.281 1 94.5 388 ALA A O 1
ATOM 2953 N N . GLY A 1 389 ? -33.594 -24.641 -19.703 1 92.25 389 GLY A N 1
ATOM 2954 C CA . GLY A 1 389 ? -34.438 -23.922 -20.656 1 92.25 389 GLY A CA 1
ATOM 2955 C C . GLY A 1 389 ? -34.625 -22.469 -20.297 1 92.25 389 GLY A C 1
ATOM 2956 O O . GLY A 1 389 ? -35.25 -21.703 -21.062 1 92.25 389 GLY A O 1
ATOM 2957 N N . ARG A 1 390 ? -34.156 -22.031 -19.266 1 94.12 390 ARG A N 1
ATOM 2958 C CA . ARG A 1 390 ? -34.344 -20.641 -18.844 1 94.12 390 ARG A CA 1
ATOM 2959 C C . ARG A 1 390 ? -33.062 -19.844 -19.047 1 94.12 390 ARG A C 1
ATOM 2961 O O . ARG A 1 390 ? -31.969 -20.297 -18.703 1 94.12 390 ARG A O 1
ATOM 2968 N N . ASP A 1 391 ? -33.25 -18.672 -19.531 1 95.25 391 ASP A N 1
ATOM 2969 C CA . ASP A 1 391 ? -32.125 -17.766 -19.688 1 95.25 391 ASP A CA 1
ATOM 2970 C C . ASP A 1 391 ? -31.562 -17.344 -18.344 1 95.25 391 ASP A C 1
ATOM 2972 O O . ASP A 1 391 ? -32.312 -16.922 -17.453 1 95.25 391 ASP A O 1
ATOM 2976 N N . ILE A 1 392 ? -30.281 -17.453 -18.219 1 94.38 392 ILE A N 1
ATOM 2977 C CA . ILE A 1 392 ? -29.656 -17.188 -16.938 1 94.38 392 ILE A CA 1
ATOM 2978 C C . ILE A 1 392 ? -29.828 -15.719 -16.562 1 94.38 392 ILE A C 1
ATOM 2980 O O . ILE A 1 392 ? -29.734 -15.359 -15.383 1 94.38 392 ILE A O 1
ATOM 2984 N N . ARG A 1 393 ? -30.156 -14.805 -17.438 1 94.06 393 ARG A N 1
ATOM 2985 C CA . ARG A 1 393 ? -30.359 -13.375 -17.203 1 94.06 393 ARG A CA 1
ATOM 2986 C C . ARG A 1 393 ? -31.672 -13.125 -16.453 1 94.06 393 ARG A C 1
ATOM 2988 O O . ARG A 1 393 ? -31.844 -12.086 -15.82 1 94.06 393 ARG A O 1
ATOM 2995 N N . THR A 1 394 ? -32.469 -14.039 -16.547 1 94.06 394 THR A N 1
ATOM 2996 C CA . THR A 1 394 ? -33.781 -13.883 -15.914 1 94.06 394 THR A CA 1
ATOM 2997 C C . THR A 1 394 ? -33.781 -14.523 -14.531 1 94.06 394 THR A C 1
ATOM 2999 O O . THR A 1 394 ? -34.75 -14.352 -13.773 1 94.06 394 THR A O 1
ATOM 3002 N N . LEU A 1 395 ? -32.781 -15.156 -14.156 1 93.12 395 LEU A N 1
ATOM 3003 C CA . LEU A 1 395 ? -32.719 -15.875 -12.883 1 93.12 395 LEU A CA 1
ATOM 3004 C C . LEU A 1 395 ? -32.188 -14.961 -11.781 1 93.12 395 LEU A C 1
ATOM 3006 O O . LEU A 1 395 ? -31.422 -14.023 -12.055 1 93.12 395 LEU A O 1
ATOM 3010 N N . ASP A 1 396 ? -32.688 -15.32 -10.602 1 92.19 396 ASP A N 1
ATOM 3011 C CA . ASP A 1 396 ? -32.031 -14.734 -9.422 1 92.19 396 ASP A CA 1
ATOM 3012 C C . ASP A 1 396 ? -30.609 -15.242 -9.266 1 92.19 396 ASP A C 1
ATOM 3014 O O . ASP A 1 396 ? -30.359 -16.438 -9.352 1 92.19 396 ASP A O 1
ATOM 3018 N N . THR A 1 397 ? -29.734 -14.344 -9.055 1 90.38 397 THR A N 1
ATOM 3019 C CA . THR A 1 397 ? -28.312 -14.688 -9.039 1 90.38 397 THR A CA 1
ATOM 3020 C C . THR A 1 397 ? -28 -15.656 -7.91 1 90.38 397 THR A C 1
ATOM 3022 O O . THR A 1 397 ? -27.172 -16.562 -8.062 1 90.38 397 THR A O 1
ATOM 3025 N N . GLN A 1 398 ? -28.625 -15.461 -6.758 1 89.56 398 GLN A N 1
ATOM 3026 C CA . GLN A 1 398 ? -28.406 -16.359 -5.637 1 89.56 398 GLN A CA 1
ATOM 3027 C C . GLN A 1 398 ? -28.891 -17.781 -5.957 1 89.56 398 GLN A C 1
ATOM 3029 O O . GLN A 1 398 ? -28.25 -18.766 -5.574 1 89.56 398 GLN A O 1
ATOM 3034 N N . ASP A 1 399 ? -29.938 -17.75 -6.652 1 92.5 399 ASP A N 1
ATOM 3035 C CA . ASP A 1 399 ? -30.484 -19.047 -7.051 1 92.5 399 ASP A CA 1
ATOM 3036 C C . ASP A 1 399 ? -29.578 -19.719 -8.086 1 92.5 399 ASP A C 1
ATOM 3038 O O . ASP A 1 399 ? -29.359 -20.922 -8.047 1 92.5 399 ASP A O 1
ATOM 3042 N N . LEU A 1 400 ? -29.141 -18.969 -8.961 1 93.25 400 LEU A N 1
ATOM 3043 C CA . LEU A 1 400 ? -28.203 -19.484 -9.961 1 93.25 400 LEU A CA 1
ATOM 3044 C C . LEU A 1 400 ? -26.984 -20.109 -9.297 1 93.25 400 LEU A C 1
ATOM 3046 O O . LEU A 1 400 ? -26.609 -21.234 -9.617 1 93.25 400 LEU A O 1
ATOM 3050 N N . TYR A 1 401 ? -26.484 -19.469 -8.375 1 93.06 401 TYR A N 1
ATOM 3051 C CA . TYR A 1 401 ? -25.234 -19.906 -7.754 1 93.06 401 TYR A CA 1
ATOM 3052 C C . TYR A 1 401 ? -25.5 -21.078 -6.797 1 93.06 401 TYR A C 1
ATOM 3054 O O . TYR A 1 401 ? -24.594 -21.844 -6.492 1 93.06 401 TYR A O 1
ATOM 3062 N N . ARG A 1 402 ? -26.719 -21.203 -6.359 1 92.38 402 ARG A N 1
ATOM 3063 C CA . ARG A 1 402 ? -27.062 -22.359 -5.559 1 92.38 402 ARG A CA 1
ATOM 3064 C C . ARG A 1 402 ? -26.969 -23.641 -6.383 1 92.38 402 ARG A C 1
ATOM 3066 O O . ARG A 1 402 ? -26.656 -24.703 -5.848 1 92.38 402 ARG A O 1
ATOM 3073 N N . HIS A 1 403 ? -27.109 -23.484 -7.641 1 94.38 403 HIS A N 1
ATOM 3074 C CA . HIS A 1 403 ? -27.125 -24.641 -8.516 1 94.38 403 HIS A CA 1
ATOM 3075 C C . HIS A 1 403 ? -25.766 -24.875 -9.164 1 94.38 403 HIS A C 1
ATOM 3077 O O . HIS A 1 403 ? -25.547 -25.891 -9.82 1 94.38 403 HIS A O 1
ATOM 3083 N N . LEU A 1 404 ? -24.891 -23.938 -8.961 1 94.44 404 LEU A N 1
ATOM 3084 C CA . LEU A 1 404 ? -23.578 -24.031 -9.602 1 94.44 404 LEU A CA 1
ATOM 3085 C C . LEU A 1 404 ? -22.484 -24.25 -8.562 1 94.44 404 LEU A C 1
ATOM 3087 O O . LEU A 1 404 ? -22.469 -23.578 -7.523 1 94.44 404 LEU A O 1
ATOM 3091 N N . GLY A 1 405 ? -21.656 -25.25 -8.766 1 93 405 GLY A N 1
ATOM 3092 C CA . GLY A 1 405 ? -20.422 -25.422 -8.031 1 93 405 GLY A CA 1
ATOM 3093 C C . GLY A 1 405 ? -19.188 -25.094 -8.859 1 93 405 GLY A C 1
ATOM 3094 O O . GLY A 1 405 ? -19.172 -25.281 -10.078 1 93 405 GLY A O 1
ATOM 3095 N N . PHE A 1 406 ? -18.188 -24.578 -8.141 1 90 406 PHE A N 1
ATOM 3096 C CA . PHE A 1 406 ? -17.016 -24.109 -8.875 1 90 406 PHE A CA 1
ATOM 3097 C C . PHE A 1 406 ? -15.734 -24.594 -8.203 1 90 406 PHE A C 1
ATOM 3099 O O . PHE A 1 406 ? -15.625 -24.578 -6.977 1 90 406 PHE A O 1
ATOM 3106 N N . VAL A 1 407 ? -14.828 -25.062 -9.023 1 88.81 407 VAL A N 1
ATOM 3107 C CA . VAL A 1 407 ? -13.453 -25.312 -8.617 1 88.81 407 VAL A CA 1
ATOM 3108 C C . VAL A 1 407 ? -12.492 -24.656 -9.609 1 88.81 407 VAL A C 1
ATOM 3110 O O . VAL A 1 407 ? -12.383 -25.109 -10.758 1 88.81 407 VAL A O 1
ATOM 3113 N N . PHE A 1 408 ? -11.852 -23.641 -9.148 1 79.75 408 PHE A N 1
ATOM 3114 C CA . PHE A 1 408 ? -10.984 -22.875 -10.031 1 79.75 408 PHE A CA 1
ATOM 3115 C C . PHE A 1 408 ? -9.531 -23.297 -9.875 1 79.75 408 PHE A C 1
ATOM 3117 O O . PHE A 1 408 ? -9.172 -23.969 -8.906 1 79.75 408 PHE A O 1
ATOM 3124 N N . GLN A 1 409 ? -8.828 -22.812 -10.93 1 72.81 409 GLN A N 1
ATOM 3125 C CA . GLN A 1 409 ? -7.391 -23.031 -10.898 1 72.81 409 GLN A CA 1
ATOM 3126 C C . GLN A 1 409 ? -6.738 -22.234 -9.766 1 72.81 409 GLN A C 1
ATOM 3128 O O . GLN A 1 409 ? -5.91 -22.781 -9.023 1 72.81 409 GLN A O 1
ATOM 3133 N N . ASP A 1 410 ? -7.164 -21 -9.703 1 75.69 410 ASP A N 1
ATOM 3134 C CA . ASP A 1 410 ? -6.68 -20.141 -8.625 1 75.69 410 ASP A CA 1
ATOM 3135 C C . ASP A 1 410 ? -7.59 -20.234 -7.402 1 75.69 410 ASP A C 1
ATOM 3137 O O . ASP A 1 410 ? -8.633 -19.578 -7.352 1 75.69 410 ASP A O 1
ATOM 3141 N N . VAL A 1 411 ? -7.109 -21.016 -6.371 1 85.44 411 VAL A N 1
ATOM 3142 C CA . VAL A 1 411 ? -7.914 -21.266 -5.18 1 85.44 411 VAL A CA 1
ATOM 3143 C C . VAL A 1 411 ? -7.832 -20.062 -4.238 1 85.44 411 VAL A C 1
ATOM 3145 O O . VAL A 1 411 ? -6.746 -19.531 -3.986 1 85.44 411 VAL A O 1
ATOM 3148 N N . GLN A 1 412 ? -8.984 -19.625 -3.922 1 87.88 412 GLN A N 1
ATOM 3149 C CA . GLN A 1 412 ? -9.055 -18.547 -2.938 1 87.88 412 GLN A CA 1
ATOM 3150 C C . GLN A 1 412 ? -9.508 -19.078 -1.578 1 87.88 412 GLN A C 1
ATOM 3152 O O . GLN A 1 412 ? -10.594 -19.641 -1.454 1 87.88 412 GLN A O 1
ATOM 3157 N N . LEU A 1 413 ? -8.633 -18.953 -0.618 1 90.44 413 LEU A N 1
ATOM 3158 C CA . LEU A 1 413 ? -8.961 -19.266 0.77 1 90.44 413 LEU A CA 1
ATOM 3159 C C . LEU A 1 413 ? -8.93 -18 1.634 1 90.44 413 LEU A C 1
ATOM 3161 O O . LEU A 1 413 ? -8.484 -16.953 1.185 1 90.44 413 LEU A O 1
ATOM 3165 N N . PHE A 1 414 ? -9.578 -18.078 2.73 1 90.69 414 PHE A N 1
ATOM 3166 C CA . PHE A 1 414 ? -9.727 -16.922 3.6 1 90.69 414 PHE A CA 1
ATOM 3167 C C . PHE A 1 414 ? -8.969 -17.125 4.906 1 90.69 414 PHE A C 1
ATOM 3169 O O . PHE A 1 414 ? -8.75 -18.25 5.332 1 90.69 414 PHE A O 1
ATOM 3176 N N . ASP A 1 415 ? -8.531 -15.984 5.457 1 87.75 415 ASP A N 1
ATOM 3177 C CA . ASP A 1 415 ? -7.863 -16.062 6.754 1 87.75 415 ASP A CA 1
ATOM 3178 C C . ASP A 1 415 ? -8.812 -16.609 7.82 1 87.75 415 ASP A C 1
ATOM 3180 O O . ASP A 1 415 ? -9.906 -16.094 8.016 1 87.75 415 ASP A O 1
ATOM 3184 N N . GLY A 1 416 ? -8.438 -17.656 8.453 1 89 416 GLY A N 1
ATOM 3185 C CA . GLY A 1 416 ? -9.242 -18.359 9.43 1 89 416 GLY A CA 1
ATOM 3186 C C . GLY A 1 416 ? -8.844 -19.812 9.594 1 89 416 GLY A C 1
ATOM 3187 O O . GLY A 1 416 ? -7.707 -20.188 9.305 1 89 416 GLY A O 1
ATOM 3188 N N . THR A 1 417 ? -9.773 -20.578 10.109 1 93.56 417 THR A N 1
ATOM 3189 C CA . THR A 1 417 ? -9.508 -22 10.32 1 93.56 417 THR A CA 1
ATOM 3190 C C . THR A 1 417 ? -9.898 -22.812 9.086 1 93.56 417 THR A C 1
ATOM 3192 O O . THR A 1 417 ? -10.594 -22.312 8.203 1 93.56 417 THR A O 1
ATOM 3195 N N . LEU A 1 418 ? -9.344 -24.016 9.039 1 95.19 418 LEU A N 1
ATOM 3196 C CA . LEU A 1 418 ? -9.758 -24.938 7.988 1 95.19 418 LEU A CA 1
ATOM 3197 C C . LEU A 1 418 ? -11.266 -25.141 7.996 1 95.19 418 LEU A C 1
ATOM 3199 O O . LEU A 1 418 ? -11.898 -25.156 6.938 1 95.19 418 LEU A O 1
ATOM 3203 N N . LEU A 1 419 ? -11.805 -25.234 9.195 1 95.12 419 LEU A N 1
ATOM 3204 C CA . LEU A 1 419 ? -13.242 -25.453 9.344 1 95.12 419 LEU A CA 1
ATOM 3205 C C . LEU A 1 419 ? -14.031 -24.266 8.773 1 95.12 419 LEU A C 1
ATOM 3207 O O . LEU A 1 419 ? -15.008 -24.469 8.047 1 95.12 419 LEU A O 1
ATOM 3211 N N . GLU A 1 420 ? -13.672 -23.109 9.109 1 93.38 420 GLU A N 1
ATOM 3212 C CA . GLU A 1 420 ? -14.359 -21.922 8.633 1 93.38 420 GLU A CA 1
ATOM 3213 C C . GLU A 1 420 ? -14.344 -21.844 7.109 1 93.38 420 GLU A C 1
ATOM 3215 O O . GLU A 1 420 ? -15.312 -21.406 6.492 1 93.38 420 GLU A O 1
ATOM 3220 N N . ASN A 1 421 ? -13.203 -22.188 6.523 1 94.94 421 ASN A N 1
ATOM 3221 C CA . ASN A 1 421 ? -13.07 -22.172 5.07 1 94.94 421 ASN A CA 1
ATOM 3222 C C . ASN A 1 421 ? -13.961 -23.234 4.418 1 94.94 421 ASN A C 1
ATOM 3224 O O . ASN A 1 421 ? -14.523 -23 3.35 1 94.94 421 ASN A O 1
ATOM 3228 N N . LEU A 1 422 ? -14.062 -24.359 5.078 1 95.62 422 LEU A N 1
ATOM 3229 C CA . LEU A 1 422 ? -14.906 -25.422 4.559 1 95.62 422 LEU A CA 1
ATOM 3230 C C . LEU A 1 422 ? -16.391 -25.047 4.656 1 95.62 422 LEU A C 1
ATOM 3232 O O . LEU A 1 422 ? -17.156 -25.328 3.742 1 95.62 422 LEU A O 1
ATOM 3236 N N . LEU A 1 423 ? -16.719 -24.344 5.715 1 94.62 423 LEU A N 1
ATOM 3237 C CA . LEU A 1 423 ? -18.109 -24.016 5.98 1 94.62 423 LEU A CA 1
ATOM 3238 C C . LEU A 1 423 ? -18.609 -22.938 5.027 1 94.62 423 LEU A C 1
ATOM 3240 O O . LEU A 1 423 ? -19.828 -22.688 4.941 1 94.62 423 LEU A O 1
ATOM 3244 N N . ILE A 1 424 ? -17.75 -22.375 4.27 1 92.5 424 ILE A N 1
ATOM 3245 C CA . ILE A 1 424 ? -18.172 -21.469 3.213 1 92.5 424 ILE A CA 1
ATOM 3246 C C . ILE A 1 424 ? -19.016 -22.203 2.188 1 92.5 424 ILE A C 1
ATOM 3248 O O . ILE A 1 424 ? -19.938 -21.641 1.608 1 92.5 424 ILE A O 1
ATOM 3252 N N . GLY A 1 425 ? -18.672 -23.453 1.976 1 93.38 425 GLY A N 1
ATOM 3253 C CA . GLY A 1 425 ? -19.422 -24.297 1.057 1 93.38 425 GLY A CA 1
ATOM 3254 C C . GLY A 1 425 ? -20.859 -24.531 1.509 1 93.38 425 GLY A C 1
ATOM 3255 O O . GLY A 1 425 ? -21.781 -24.562 0.688 1 93.38 425 GLY A O 1
ATOM 3256 N N . ARG A 1 426 ? -21.078 -24.766 2.723 1 94.25 426 ARG A N 1
ATOM 3257 C CA . ARG A 1 426 ? -22.375 -24.969 3.357 1 94.25 426 ARG A CA 1
ATOM 3258 C C . ARG A 1 426 ? -22.344 -24.531 4.816 1 94.25 426 ARG A C 1
ATOM 3260 O O . ARG A 1 426 ? -22.016 -25.328 5.703 1 94.25 426 ARG A O 1
ATOM 3267 N N . PRO A 1 427 ? -22.984 -23.312 4.945 1 90.94 427 PRO A N 1
ATOM 3268 C CA . PRO A 1 427 ? -22.984 -22.812 6.324 1 90.94 427 PRO A CA 1
ATOM 3269 C C . PRO A 1 427 ? -23.828 -23.688 7.254 1 90.94 427 PRO A C 1
ATOM 3271 O O . PRO A 1 427 ? -24.922 -24.125 6.875 1 90.94 427 PRO A O 1
ATOM 3274 N N . GLY A 1 428 ? -23.375 -24.172 8.344 1 89.94 428 GLY A N 1
ATOM 3275 C CA . GLY A 1 428 ? -24.125 -24.938 9.32 1 89.94 428 GLY A CA 1
ATOM 3276 C C . GLY A 1 428 ? -23.953 -26.438 9.164 1 89.94 428 GLY A C 1
ATOM 3277 O O . GLY A 1 428 ? -24.609 -27.219 9.852 1 89.94 428 GLY A O 1
ATOM 3278 N N . ALA A 1 429 ? -23.172 -26.812 8.102 1 93.75 429 ALA A N 1
ATOM 3279 C CA . ALA A 1 429 ? -22.922 -28.234 7.953 1 93.75 429 ALA A CA 1
ATOM 3280 C C . ALA A 1 429 ? -22.422 -28.844 9.266 1 93.75 429 ALA A C 1
ATOM 3282 O O . ALA A 1 429 ? -21.672 -28.219 10 1 93.75 429 ALA A O 1
ATOM 3283 N N . ASP A 1 430 ? -22.875 -30.016 9.562 1 94 430 ASP A N 1
ATOM 3284 C CA . ASP A 1 430 ? -22.469 -30.688 10.789 1 94 430 ASP A CA 1
ATOM 3285 C C . ASP A 1 430 ? -21.078 -31.297 10.641 1 94 430 ASP A C 1
ATOM 3287 O O . ASP A 1 430 ? -20.531 -31.375 9.531 1 94 430 ASP A O 1
ATOM 3291 N N . GLU A 1 431 ? -20.594 -31.781 11.719 1 93.31 431 GLU A N 1
ATOM 3292 C CA . GLU A 1 431 ? -19.234 -32.312 11.766 1 93.31 431 GLU A CA 1
ATOM 3293 C C . GLU A 1 431 ? -19.078 -33.562 10.906 1 93.31 431 GLU A C 1
ATOM 3295 O O . GLU A 1 431 ? -18.031 -33.781 10.289 1 93.31 431 GLU A O 1
ATOM 3300 N N . ALA A 1 432 ? -20.109 -34.281 10.883 1 94.81 432 ALA A N 1
ATOM 3301 C CA . ALA A 1 432 ? -20.078 -35.5 10.102 1 94.81 432 ALA A CA 1
ATOM 3302 C C . ALA A 1 432 ? -19.984 -35.219 8.609 1 94.81 432 ALA A C 1
ATOM 3304 O O . ALA A 1 432 ? -19.219 -35.875 7.883 1 94.81 432 ALA A O 1
ATOM 3305 N N . ALA A 1 433 ? -20.719 -34.281 8.188 1 95.88 433 ALA A N 1
ATOM 3306 C CA . ALA A 1 433 ? -20.719 -33.906 6.777 1 95.88 433 ALA A CA 1
ATOM 3307 C C . ALA A 1 433 ? -19.359 -33.312 6.375 1 95.88 433 ALA A C 1
ATOM 3309 O O . ALA A 1 433 ? -18.859 -33.594 5.281 1 95.88 433 ALA A O 1
ATOM 3310 N N . VAL A 1 434 ? -18.828 -32.531 7.234 1 96.44 434 VAL A N 1
ATOM 3311 C CA . VAL A 1 434 ? -17.531 -31.922 6.977 1 96.44 434 VAL A CA 1
ATOM 3312 C C . VAL A 1 434 ? -16.453 -33 6.883 1 96.44 434 VAL A C 1
ATOM 3314 O O . VAL A 1 434 ? -15.609 -32.969 5.98 1 96.44 434 VAL A O 1
ATOM 3317 N N . ALA A 1 435 ? -16.5 -33.906 7.785 1 95.19 435 ALA A N 1
ATOM 3318 C CA . ALA A 1 435 ? -15.531 -35 7.781 1 95.19 435 ALA A CA 1
ATOM 3319 C C . ALA A 1 435 ? -15.641 -35.844 6.508 1 95.19 435 ALA A C 1
ATOM 3321 O O . ALA A 1 435 ? -14.633 -36.25 5.934 1 95.19 435 ALA A O 1
ATOM 3322 N N . ALA A 1 436 ? -16.844 -36.125 6.117 1 95.62 436 ALA A N 1
ATOM 3323 C CA . ALA A 1 436 ? -17.078 -36.906 4.906 1 95.62 436 ALA A CA 1
ATOM 3324 C C . ALA A 1 436 ? -16.531 -36.188 3.674 1 95.62 436 ALA A C 1
ATOM 3326 O O . ALA A 1 436 ? -15.945 -36.812 2.791 1 95.62 436 ALA A O 1
ATOM 3327 N N . ALA A 1 437 ? -16.766 -34.906 3.607 1 96.12 437 ALA A N 1
ATOM 3328 C CA . ALA A 1 437 ? -16.281 -34.125 2.479 1 96.12 437 ALA A CA 1
ATOM 3329 C C . ALA A 1 437 ? -14.75 -34.125 2.443 1 96.12 437 ALA A C 1
ATOM 3331 O O . ALA A 1 437 ? -14.148 -34.219 1.371 1 96.12 437 ALA A O 1
ATOM 3332 N N . CYS A 1 438 ? -14.164 -34 3.586 1 96.25 438 CYS A N 1
ATOM 3333 C CA . CYS A 1 438 ? -12.711 -34 3.68 1 96.25 438 CYS A CA 1
ATOM 3334 C C . CYS A 1 438 ? -12.133 -35.344 3.236 1 96.25 438 CYS A C 1
ATOM 3336 O O . CYS A 1 438 ? -11.125 -35.375 2.529 1 96.25 438 CYS A O 1
ATOM 3338 N N . THR A 1 439 ? -12.766 -36.344 3.643 1 95.56 439 THR A N 1
ATOM 3339 C CA . THR A 1 439 ? -12.328 -37.688 3.258 1 95.56 439 THR A CA 1
ATOM 3340 C C . THR A 1 439 ? -12.453 -37.875 1.749 1 95.56 439 THR A C 1
ATOM 3342 O O . THR A 1 439 ? -11.531 -38.375 1.104 1 95.56 439 THR A O 1
ATOM 3345 N N . ALA A 1 440 ? -13.539 -37.438 1.247 1 94.75 440 ALA A N 1
ATOM 3346 C CA . ALA A 1 440 ? -13.789 -37.562 -0.186 1 94.75 440 ALA A CA 1
ATOM 3347 C C . ALA A 1 440 ? -12.781 -36.75 -0.994 1 94.75 440 ALA A C 1
ATOM 3349 O O . ALA A 1 440 ? -12.43 -37.125 -2.117 1 94.75 440 ALA A O 1
ATOM 3350 N N . ALA A 1 441 ? -12.312 -35.688 -0.421 1 95 441 ALA A N 1
ATOM 3351 C CA . ALA A 1 441 ? -11.375 -34.812 -1.113 1 95 441 ALA A CA 1
ATOM 3352 C C . ALA A 1 441 ? -9.938 -35.188 -0.765 1 95 441 ALA A C 1
ATOM 3354 O O . ALA A 1 441 ? -9 -34.469 -1.142 1 95 441 ALA A O 1
ATOM 3355 N N . TYR A 1 442 ? -9.742 -36.219 0.017 1 93.56 442 TYR A N 1
ATOM 3356 C CA . TYR A 1 442 ? -8.414 -36.719 0.386 1 93.56 442 TYR A CA 1
ATOM 3357 C C . TYR A 1 442 ? -7.672 -35.688 1.237 1 93.56 442 TYR A C 1
ATOM 3359 O O . TYR A 1 442 ? -6.477 -35.469 1.049 1 93.56 442 TYR A O 1
ATOM 3367 N N . CYS A 1 443 ? -8.375 -35.031 2.07 1 93.56 443 CYS A N 1
ATOM 3368 C CA . CYS A 1 443 ? -7.762 -34.062 2.963 1 93.56 443 CYS A CA 1
ATOM 3369 C C . CYS A 1 443 ? -7.25 -34.719 4.234 1 93.56 443 CYS A C 1
ATOM 3371 O O . CYS A 1 443 ? -6.453 -34.156 4.969 1 93.56 443 CYS A O 1
ATOM 3373 N N . ASP A 1 444 ? -7.562 -35.938 4.512 1 91.94 444 ASP A N 1
ATOM 3374 C CA . ASP A 1 444 ? -7.316 -36.625 5.777 1 91.94 444 ASP A CA 1
ATOM 3375 C C . ASP A 1 444 ? -5.82 -36.688 6.074 1 91.94 444 ASP A C 1
ATOM 3377 O O . ASP A 1 444 ? -5.391 -36.406 7.195 1 91.94 444 ASP A O 1
ATOM 3381 N N . PRO A 1 445 ? -5.094 -37.031 5.109 1 86 445 PRO A N 1
ATOM 3382 C CA . PRO A 1 445 ? -3.666 -37.188 5.402 1 86 445 PRO A CA 1
ATOM 3383 C C . PRO A 1 445 ? -3.031 -35.906 5.957 1 86 445 PRO A C 1
ATOM 3385 O O . PRO A 1 445 ? -2.225 -35.969 6.887 1 86 445 PRO A O 1
ATOM 3388 N N . PHE A 1 446 ? -3.348 -34.781 5.41 1 84.62 446 PHE A N 1
ATOM 3389 C CA . PHE A 1 446 ? -2.664 -33.594 5.902 1 84.62 446 PHE A CA 1
ATOM 3390 C C . PHE A 1 446 ? -3.369 -33.031 7.133 1 84.62 446 PHE A C 1
ATOM 3392 O O . PHE A 1 446 ? -2.75 -32.344 7.961 1 84.62 446 PHE A O 1
ATOM 3399 N N . LEU A 1 447 ? -4.672 -33.344 7.273 1 90.81 447 LEU A N 1
ATOM 3400 C CA . LEU A 1 447 ? -5.379 -32.969 8.492 1 90.81 447 LEU A CA 1
ATOM 3401 C C . LEU A 1 447 ? -4.797 -33.656 9.711 1 90.81 447 LEU A C 1
ATOM 3403 O O . LEU A 1 447 ? -4.738 -33.094 10.797 1 90.81 447 LEU A O 1
ATOM 3407 N N . ALA A 1 448 ? -4.375 -34.812 9.477 1 87.81 448 ALA A N 1
ATOM 3408 C CA . ALA A 1 448 ? -3.811 -35.625 10.562 1 87.81 448 ALA A CA 1
ATOM 3409 C C . ALA A 1 448 ? -2.465 -35.062 11.016 1 87.81 448 ALA A C 1
ATOM 3411 O O . ALA A 1 448 ? -2.068 -35.25 12.164 1 87.81 448 ALA A O 1
ATOM 3412 N N . ARG A 1 449 ? -1.831 -34.375 10.164 1 83.06 449 ARG A N 1
ATOM 3413 C CA . ARG A 1 449 ? -0.518 -33.812 10.469 1 83.06 449 ARG A CA 1
ATOM 3414 C C . ARG A 1 449 ? -0.644 -32.469 11.188 1 83.06 449 ARG A C 1
ATOM 3416 O O . ARG A 1 449 ? 0.313 -32 11.805 1 83.06 449 ARG A O 1
ATOM 3423 N N . LEU A 1 450 ? -1.754 -31.922 11.133 1 87.94 450 LEU A N 1
ATOM 3424 C CA . LEU A 1 450 ? -1.967 -30.625 11.766 1 87.94 450 LEU A CA 1
ATOM 3425 C C . LEU A 1 450 ? -2.4 -30.812 13.219 1 87.94 450 LEU A C 1
ATOM 3427 O O . LEU A 1 450 ? -3.361 -31.531 13.5 1 87.94 450 LEU A O 1
ATOM 3431 N N . PRO A 1 451 ? -1.703 -30.156 14.117 1 85.94 451 PRO A N 1
ATOM 3432 C CA . PRO A 1 451 ? -1.98 -30.344 15.547 1 85.94 451 PRO A CA 1
ATOM 3433 C C . PRO A 1 451 ? -3.422 -30 15.914 1 85.94 451 PRO A C 1
ATOM 3435 O O . PRO A 1 451 ? -4.031 -30.672 16.75 1 85.94 451 PRO A O 1
ATOM 3438 N N . ASP A 1 452 ? -4.09 -29.047 15.32 1 91.38 452 ASP A N 1
ATOM 3439 C CA . ASP A 1 452 ? -5.43 -28.594 15.68 1 91.38 452 ASP A CA 1
ATOM 3440 C C . ASP A 1 452 ? -6.461 -29.078 14.664 1 91.38 452 ASP A C 1
ATOM 3442 O O . ASP A 1 452 ? -7.617 -28.656 14.695 1 91.38 452 ASP A O 1
ATOM 3446 N N . GLY A 1 453 ? -5.988 -29.906 13.789 1 91.38 453 GLY A N 1
ATOM 3447 C CA . GLY A 1 453 ? -6.902 -30.438 12.797 1 91.38 453 GLY A CA 1
ATOM 3448 C C . GLY A 1 453 ? -7.699 -29.375 12.078 1 91.38 453 GLY A C 1
ATOM 3449 O O . GLY A 1 453 ? -7.129 -28.406 11.562 1 91.38 453 GLY A O 1
ATOM 3450 N N . LEU A 1 454 ? -9.031 -29.484 12.227 1 92.88 454 LEU A N 1
ATOM 3451 C CA . LEU A 1 454 ? -9.93 -28.578 11.531 1 92.88 454 LEU A CA 1
ATOM 3452 C C . LEU A 1 454 ? -9.898 -27.188 12.164 1 92.88 454 LEU A C 1
ATOM 3454 O O . LEU A 1 454 ? -10.289 -26.203 11.523 1 92.88 454 LEU A O 1
ATOM 3458 N N . ALA A 1 455 ? -9.43 -27.141 13.281 1 92.88 455 ALA A N 1
ATOM 3459 C CA . ALA A 1 455 ? -9.375 -25.859 13.984 1 92.88 455 ALA A CA 1
ATOM 3460 C C . ALA A 1 455 ? -8.07 -25.141 13.695 1 92.88 455 ALA A C 1
ATOM 3462 O O . ALA A 1 455 ? -7.871 -24 14.141 1 92.88 455 ALA A O 1
ATOM 3463 N N . SER A 1 456 ? -7.262 -25.703 12.836 1 92.31 456 SER A N 1
ATOM 3464 C CA . SER A 1 456 ? -5.973 -25.094 12.516 1 92.31 456 SER A CA 1
ATOM 3465 C C . SER A 1 456 ? -6.152 -23.828 11.695 1 92.31 456 SER A C 1
ATOM 3467 O O . SER A 1 456 ? -6.969 -23.781 10.766 1 92.31 456 SER A O 1
ATOM 3469 N N . ARG A 1 457 ? -5.492 -22.828 12.086 1 90.06 457 ARG A N 1
ATOM 3470 C CA . ARG A 1 457 ? -5.484 -21.594 11.32 1 90.06 457 ARG A CA 1
ATOM 3471 C C . ARG A 1 457 ? -4.578 -21.703 10.102 1 90.06 457 ARG A C 1
ATOM 3473 O O . ARG A 1 457 ? -3.449 -22.188 10.203 1 90.06 457 ARG A O 1
ATOM 3480 N N . ILE A 1 458 ? -5.008 -21.281 8.945 1 87.75 458 ILE A N 1
ATOM 3481 C CA . ILE A 1 458 ? -4.27 -21.531 7.711 1 87.75 458 ILE A CA 1
ATOM 3482 C C . ILE A 1 458 ? -3.648 -20.234 7.203 1 87.75 458 ILE A C 1
ATOM 3484 O O . ILE A 1 458 ? -2.855 -20.25 6.258 1 87.75 458 ILE A O 1
ATOM 3488 N N . GLY A 1 459 ? -3.992 -19.141 7.801 1 80.69 459 GLY A N 1
ATOM 3489 C CA . GLY A 1 459 ? -3.4 -17.859 7.41 1 80.69 459 GLY A CA 1
ATOM 3490 C C . GLY A 1 459 ? -4.074 -17.234 6.203 1 80.69 459 GLY A C 1
ATOM 3491 O O . GLY A 1 459 ? -5.051 -17.781 5.684 1 80.69 459 GLY A O 1
ATOM 3492 N N . GLU A 1 460 ? -3.48 -16.141 5.688 1 78.12 460 GLU A N 1
ATOM 3493 C CA . GLU A 1 460 ? -4.027 -15.414 4.543 1 78.12 460 GLU A CA 1
ATOM 3494 C C . GLU A 1 460 ? -3.949 -16.25 3.27 1 78.12 460 GLU A C 1
ATOM 3496 O O . GLU A 1 460 ? -2.881 -16.75 2.92 1 78.12 460 GLU A O 1
ATOM 3501 N N . ASN A 1 461 ? -5.062 -16.422 2.68 1 79.19 461 ASN A N 1
ATOM 3502 C CA . ASN A 1 461 ? -5.188 -17.172 1.438 1 79.19 461 ASN A CA 1
ATOM 3503 C C . ASN A 1 461 ? -4.547 -18.547 1.553 1 79.19 461 ASN A C 1
ATOM 3505 O O . ASN A 1 461 ? -3.963 -19.062 0.59 1 79.19 461 ASN A O 1
ATOM 3509 N N . GLY A 1 462 ? -4.473 -19.094 2.699 1 81.12 462 GLY A N 1
ATOM 3510 C CA . GLY A 1 462 ? -3.959 -20.438 2.91 1 81.12 462 GLY A CA 1
ATOM 3511 C C . GLY A 1 462 ? -2.455 -20.531 2.744 1 81.12 462 GLY A C 1
ATOM 3512 O O . GLY A 1 462 ? -1.947 -21.516 2.215 1 81.12 462 GLY A O 1
ATOM 3513 N N . GLN A 1 463 ? -1.811 -19.562 3.105 1 72.69 463 GLN A N 1
ATOM 3514 C CA . GLN A 1 463 ? -0.369 -19.5 2.889 1 72.69 463 GLN A CA 1
ATOM 3515 C C . GLN A 1 463 ? 0.35 -20.609 3.641 1 72.69 463 GLN A C 1
ATOM 3517 O O . GLN A 1 463 ? 1.47 -20.984 3.285 1 72.69 463 GLN A O 1
ATOM 3522 N N . ARG A 1 464 ? -0.229 -21.219 4.621 1 77.25 464 ARG A N 1
ATOM 3523 C CA . ARG A 1 464 ? 0.395 -22.25 5.434 1 77.25 464 ARG A CA 1
ATOM 3524 C C . ARG A 1 464 ? 0.177 -23.641 4.824 1 77.25 464 ARG A C 1
ATOM 3526 O O . ARG A 1 464 ? 0.662 -24.641 5.355 1 77.25 464 ARG A O 1
ATOM 3533 N N . LEU A 1 465 ? -0.567 -23.688 3.689 1 81.81 465 LEU A N 1
ATOM 3534 C CA . LEU A 1 465 ? -0.87 -24.938 3.006 1 81.81 465 LEU A CA 1
ATOM 3535 C C . LEU A 1 465 ? -0.127 -25.031 1.677 1 81.81 465 LEU A C 1
ATOM 3537 O O . LEU A 1 465 ? 0.205 -24 1.079 1 81.81 465 LEU A O 1
ATOM 3541 N N . SER A 1 466 ? 0.156 -26.266 1.336 1 75.25 466 SER A N 1
ATOM 3542 C CA . SER A 1 466 ? 0.721 -26.469 0.006 1 75.25 466 SER A CA 1
ATOM 3543 C C . SER A 1 466 ? -0.329 -26.25 -1.079 1 75.25 466 SER A C 1
ATOM 3545 O O . SER A 1 466 ? -1.526 -26.203 -0.791 1 75.25 466 SER A O 1
ATOM 3547 N N . GLY A 1 467 ? 0.13 -26.031 -2.293 1 79.25 467 GLY A N 1
ATOM 3548 C CA . GLY A 1 467 ? -0.791 -25.859 -3.406 1 79.25 467 GLY A CA 1
ATOM 3549 C C . GLY A 1 467 ? -1.791 -27 -3.531 1 79.25 467 GLY A C 1
ATOM 3550 O O . GLY A 1 467 ? -2.975 -26.766 -3.785 1 79.25 467 GLY A O 1
ATOM 3551 N N . GLY A 1 468 ? -1.249 -28.234 -3.361 1 82.56 468 GLY A N 1
ATOM 3552 C CA . GLY A 1 468 ? -2.125 -29.391 -3.434 1 82.56 468 GLY A CA 1
ATOM 3553 C C . GLY A 1 468 ? -3.148 -29.438 -2.314 1 82.56 468 GLY A C 1
ATOM 3554 O O . GLY A 1 468 ? -4.297 -29.828 -2.533 1 82.56 468 GLY A O 1
ATOM 3555 N N . GLU A 1 469 ? -2.67 -29.047 -1.167 1 86.81 469 GLU A N 1
ATOM 3556 C CA . GLU A 1 469 ? -3.574 -29.031 -0.02 1 86.81 469 GLU A CA 1
ATOM 3557 C C . GLU A 1 469 ? -4.664 -27.984 -0.197 1 86.81 469 GLU A C 1
ATOM 3559 O O . GLU A 1 469 ? -5.828 -28.219 0.132 1 86.81 469 GLU A O 1
ATOM 3564 N N . ARG A 1 470 ? -4.32 -26.844 -0.736 1 89.38 470 ARG A N 1
ATOM 3565 C CA . ARG A 1 470 ? -5.277 -25.781 -0.996 1 89.38 470 ARG A CA 1
ATOM 3566 C C . ARG A 1 470 ? -6.34 -26.219 -1.997 1 89.38 470 ARG A C 1
ATOM 3568 O O . ARG A 1 470 ? -7.523 -25.938 -1.822 1 89.38 470 ARG A O 1
ATOM 3575 N N . GLN A 1 471 ? -5.895 -26.906 -2.982 1 89.5 471 GLN A N 1
ATOM 3576 C CA . GLN A 1 471 ? -6.812 -27.391 -4.008 1 89.5 471 GLN A CA 1
ATOM 3577 C C . GLN A 1 471 ? -7.785 -28.406 -3.439 1 89.5 471 GLN A C 1
ATOM 3579 O O . GLN A 1 471 ? -8.984 -28.375 -3.742 1 89.5 471 GLN A O 1
ATOM 3584 N N . ARG A 1 472 ? -7.234 -29.328 -2.662 1 91.81 472 ARG A N 1
ATOM 3585 C CA . ARG A 1 472 ? -8.086 -30.359 -2.076 1 91.81 472 ARG A CA 1
ATOM 3586 C C . ARG A 1 472 ? -9.117 -29.75 -1.132 1 91.81 472 ARG A C 1
ATOM 3588 O O . ARG A 1 472 ? -10.25 -30.219 -1.053 1 91.81 472 ARG A O 1
ATOM 3595 N N . LEU A 1 473 ? -8.703 -28.734 -0.463 1 92.88 473 LEU A N 1
ATOM 3596 C CA . LEU A 1 473 ? -9.648 -28.016 0.396 1 92.88 473 LEU A CA 1
ATOM 3597 C C . LEU A 1 473 ? -10.758 -27.375 -0.429 1 92.88 473 LEU A C 1
ATOM 3599 O O . LEU A 1 473 ? -11.914 -27.359 -0.012 1 92.88 473 LEU A O 1
ATOM 3603 N N . SER A 1 474 ? -10.383 -26.766 -1.522 1 93.06 474 SER A N 1
ATOM 3604 C CA . SER A 1 474 ? -11.359 -26.156 -2.416 1 93.06 474 SER A CA 1
ATOM 3605 C C . SER A 1 474 ? -12.344 -27.188 -2.945 1 93.06 474 SER A C 1
ATOM 3607 O O . SER A 1 474 ? -13.539 -26.922 -3.07 1 93.06 474 SER A O 1
ATOM 3609 N N . ILE A 1 475 ? -11.828 -28.359 -3.223 1 93.81 475 ILE A N 1
ATOM 3610 C CA . ILE A 1 475 ? -12.68 -29.438 -3.691 1 93.81 475 ILE A CA 1
ATOM 3611 C C . ILE A 1 475 ? -13.625 -29.875 -2.572 1 93.81 475 ILE A C 1
ATOM 3613 O O . ILE A 1 475 ? -14.812 -30.094 -2.809 1 93.81 475 ILE A O 1
ATOM 3617 N N . ALA A 1 476 ? -13.07 -29.984 -1.347 1 95.56 476 ALA A N 1
ATOM 3618 C CA . ALA A 1 476 ? -13.906 -30.344 -0.199 1 95.56 476 ALA A CA 1
ATOM 3619 C C . ALA A 1 476 ? -15.047 -29.344 -0.028 1 95.56 476 ALA A C 1
ATOM 3621 O O . ALA A 1 476 ? -16.172 -29.734 0.282 1 95.56 476 ALA A O 1
ATOM 3622 N N . ARG A 1 477 ? -14.75 -28.141 -0.201 1 94.75 477 ARG A N 1
ATOM 3623 C CA . ARG A 1 477 ? -15.766 -27.078 -0.12 1 94.75 477 ARG A CA 1
ATOM 3624 C C . ARG A 1 477 ? -16.859 -27.297 -1.163 1 94.75 477 ARG A C 1
ATOM 3626 O O . ARG A 1 477 ? -18.047 -27.109 -0.872 1 94.75 477 ARG A O 1
ATOM 3633 N N . ALA A 1 478 ? -16.453 -27.594 -2.324 1 94.44 478 ALA A N 1
ATOM 3634 C CA . ALA A 1 478 ? -17.406 -27.828 -3.408 1 94.44 478 ALA A CA 1
ATOM 3635 C C . ALA A 1 478 ? -18.25 -29.062 -3.127 1 94.44 478 ALA A C 1
ATOM 3637 O O . ALA A 1 478 ? -19.438 -29.094 -3.467 1 94.44 478 ALA A O 1
ATOM 3638 N N . ILE A 1 479 ? -17.625 -30.078 -2.557 1 95.69 479 ILE A N 1
ATOM 3639 C CA . ILE A 1 479 ? -18.359 -31.297 -2.199 1 95.69 479 ILE A CA 1
ATOM 3640 C C . ILE A 1 479 ? -19.438 -30.969 -1.175 1 95.69 479 ILE A C 1
ATOM 3642 O O . ILE A 1 479 ? -20.578 -31.438 -1.285 1 95.69 479 ILE A O 1
ATOM 3646 N N . LEU A 1 480 ? -19.078 -30.156 -0.203 1 95.25 480 LEU A N 1
ATOM 3647 C CA . LEU A 1 480 ? -20.016 -29.766 0.838 1 95.25 480 LEU A CA 1
ATOM 3648 C C . LEU A 1 480 ? -21.188 -28.984 0.245 1 95.25 480 LEU A C 1
ATOM 3650 O O . LEU A 1 480 ? -22.328 -29.141 0.688 1 95.25 480 LEU A O 1
ATOM 3654 N N . LYS A 1 481 ? -20.922 -28.141 -0.698 1 94.62 481 LYS A N 1
ATOM 3655 C CA . LYS A 1 481 ? -21.969 -27.344 -1.331 1 94.62 481 LYS A CA 1
ATOM 3656 C C . LYS A 1 481 ? -22.969 -28.234 -2.055 1 94.62 481 LYS A C 1
ATOM 3658 O O . LYS A 1 481 ? -24.172 -27.953 -2.066 1 94.62 481 LYS A O 1
ATOM 3663 N N . ASP A 1 482 ? -22.422 -29.312 -2.707 1 93.69 482 ASP A N 1
ATOM 3664 C CA . ASP A 1 482 ? -23.234 -30.344 -3.344 1 93.69 482 ASP A CA 1
ATOM 3665 C C . ASP A 1 482 ? -24.156 -29.734 -4.406 1 93.69 482 ASP A C 1
ATOM 3667 O O . ASP A 1 482 ? -25.359 -30.016 -4.426 1 93.69 482 ASP A O 1
ATOM 3671 N N . ALA A 1 483 ? -23.656 -28.891 -5.309 1 94.88 483 ALA A N 1
ATOM 3672 C CA . ALA A 1 483 ? -24.422 -28.297 -6.406 1 94.88 483 ALA A CA 1
ATOM 3673 C C . ALA A 1 483 ? -24.578 -29.297 -7.555 1 94.88 483 ALA A C 1
ATOM 3675 O O . ALA A 1 483 ? -23.656 -30.062 -7.84 1 94.88 483 ALA A O 1
ATOM 3676 N N . PRO A 1 484 ? -25.625 -29.234 -8.266 1 95.44 484 PRO A N 1
ATOM 3677 C CA . PRO A 1 484 ? -25.891 -30.219 -9.328 1 95.44 484 PRO A CA 1
ATOM 3678 C C . PRO A 1 484 ? -25.062 -29.969 -10.578 1 95.44 484 PRO A C 1
ATOM 3680 O O . PRO A 1 484 ? -24.797 -30.891 -11.344 1 95.44 484 PRO A O 1
ATOM 3683 N N . ILE A 1 485 ? -24.672 -28.766 -10.828 1 96 485 ILE A N 1
ATOM 3684 C CA . ILE A 1 485 ? -23.844 -28.438 -11.977 1 96 485 ILE A CA 1
ATOM 3685 C C . ILE A 1 485 ? -22.453 -28 -11.5 1 96 485 ILE A C 1
ATOM 3687 O O . ILE A 1 485 ? -22.328 -27.094 -10.672 1 96 485 ILE A O 1
ATOM 3691 N N . LEU A 1 486 ? -21.453 -28.656 -12 1 95.12 486 LEU A N 1
ATOM 3692 C CA . LEU A 1 486 ? -20.094 -28.406 -11.562 1 95.12 486 LEU A CA 1
ATOM 3693 C C . LEU A 1 486 ? -19.266 -27.812 -12.703 1 95.12 486 LEU A C 1
ATOM 3695 O O . LEU A 1 486 ? -19.234 -28.359 -13.805 1 95.12 486 LEU A O 1
ATOM 3699 N N . LEU A 1 487 ? -18.688 -26.703 -12.414 1 93.88 487 LEU A N 1
ATOM 3700 C CA . LEU A 1 487 ? -17.75 -26.062 -13.344 1 93.88 487 LEU A CA 1
ATOM 3701 C C . LEU A 1 487 ? -16.312 -26.203 -12.844 1 93.88 487 LEU A C 1
ATOM 3703 O O . LEU A 1 487 ? -15.984 -25.734 -11.758 1 93.88 487 LEU A O 1
ATOM 3707 N N . LEU A 1 488 ? -15.43 -26.812 -13.641 1 91 488 LEU A N 1
ATOM 3708 C CA . LEU A 1 488 ? -14.047 -27.062 -13.266 1 91 488 LEU A CA 1
ATOM 3709 C C . LEU A 1 488 ? -13.086 -26.375 -14.227 1 91 488 LEU A C 1
ATOM 3711 O O . LEU A 1 488 ? -13.148 -26.578 -15.438 1 91 488 L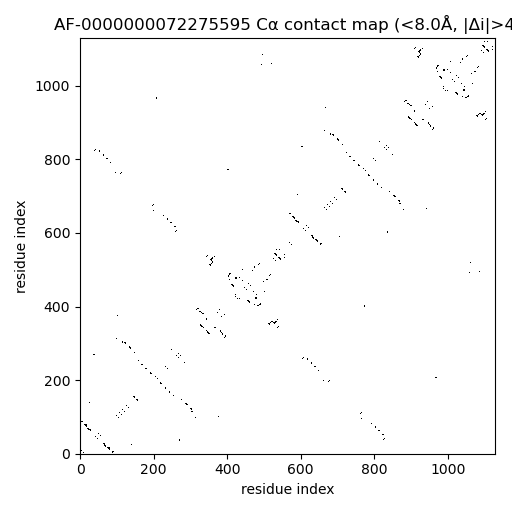EU A O 1
ATOM 3715 N N . ASP A 1 489 ? -12.18 -25.484 -13.68 1 85.38 489 ASP A N 1
ATOM 3716 C CA . ASP A 1 489 ? -11.172 -24.812 -14.492 1 85.38 489 ASP A CA 1
ATOM 3717 C C . ASP A 1 489 ? -9.773 -25.312 -14.148 1 85.38 489 ASP A C 1
ATOM 3719 O O . ASP A 1 489 ? -9.164 -24.859 -13.18 1 85.38 489 ASP A O 1
ATOM 3723 N N . GLU A 1 490 ? -9.07 -25.984 -14.984 1 70.38 490 GLU A N 1
ATOM 3724 C CA . GLU A 1 490 ? -7.707 -26.5 -14.922 1 70.38 490 GLU A CA 1
ATOM 3725 C C . GLU A 1 490 ? -7.297 -26.797 -13.484 1 70.38 490 GLU A C 1
ATOM 3727 O O . GLU A 1 490 ? -6.227 -26.391 -13.039 1 70.38 490 GLU A O 1
ATOM 3732 N N . ALA A 1 491 ? -7.805 -27.609 -12.688 1 57.5 491 ALA A N 1
ATOM 3733 C CA . ALA A 1 491 ? -7.641 -27.75 -11.242 1 57.5 491 ALA A CA 1
ATOM 3734 C C . ALA A 1 491 ? -6.344 -28.484 -10.906 1 57.5 491 ALA A C 1
ATOM 3736 O O . ALA A 1 491 ? -6.051 -28.75 -9.742 1 57.5 491 ALA A O 1
ATOM 3737 N N . THR A 1 492 ? -5.41 -28.797 -11.789 1 56.44 492 THR A N 1
ATOM 3738 C CA . THR A 1 492 ? -4.27 -29.641 -11.43 1 56.44 492 THR A CA 1
ATOM 3739 C C . THR A 1 492 ? -2.957 -28.953 -11.797 1 56.44 492 THR A C 1
ATOM 3741 O O . THR A 1 492 ? -1.898 -29.578 -11.789 1 56.44 492 THR A O 1
ATOM 3744 N N . ALA A 1 493 ? -2.912 -27.625 -11.938 1 55.31 493 ALA A N 1
ATOM 3745 C CA . ALA A 1 493 ? -1.688 -27 -12.43 1 55.31 493 ALA A CA 1
ATOM 3746 C C . ALA A 1 493 ? -0.721 -26.719 -11.281 1 55.31 493 ALA A C 1
ATOM 3748 O O . ALA A 1 493 ? -1.144 -26.438 -10.156 1 55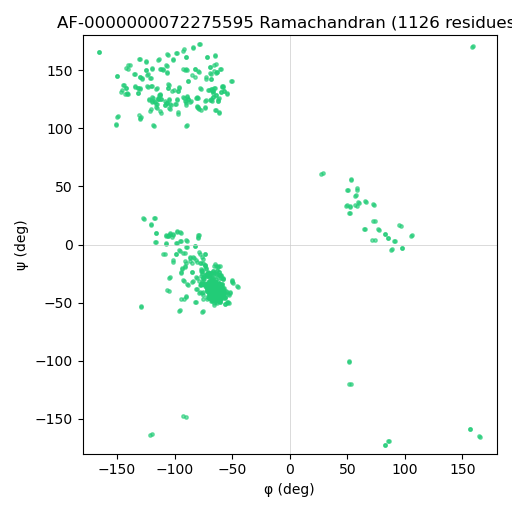.31 493 ALA A O 1
ATOM 3749 N N . SER A 1 494 ? 0.513 -27.203 -11.266 1 58.88 494 SER A N 1
ATOM 3750 C CA . SER A 1 494 ? 1.662 -26.75 -10.492 1 58.88 494 SER A CA 1
ATOM 3751 C C . SER A 1 494 ? 1.835 -27.578 -9.227 1 58.88 494 SER A C 1
ATOM 3753 O O . SER A 1 494 ? 2.371 -27.094 -8.227 1 58.88 494 SER A O 1
ATOM 3755 N N . VAL A 1 495 ? 1.174 -28.734 -9.172 1 64.38 495 VAL A N 1
ATOM 3756 C CA . VAL A 1 495 ? 1.298 -29.531 -7.953 1 64.38 495 VAL A CA 1
ATOM 3757 C C . VAL A 1 495 ? 2.17 -30.75 -8.211 1 64.38 495 VAL A C 1
ATOM 3759 O O . VAL A 1 495 ? 2.361 -31.156 -9.367 1 64.38 495 VAL A O 1
ATOM 3762 N N . ASP A 1 496 ? 2.811 -31.266 -7.18 1 67.81 496 ASP A N 1
ATOM 3763 C CA . ASP A 1 496 ? 3.609 -32.5 -7.309 1 67.81 496 ASP A CA 1
ATOM 3764 C C . ASP A 1 496 ? 2.754 -33.656 -7.77 1 67.81 496 ASP A C 1
ATOM 3766 O O . ASP A 1 496 ? 1.532 -33.656 -7.598 1 67.81 496 ASP A O 1
ATOM 3770 N N . PRO A 1 497 ? 3.33 -34.562 -8.438 1 67.88 497 PRO A N 1
ATOM 3771 C CA . PRO A 1 497 ? 2.596 -35.688 -9.016 1 67.88 497 PRO A CA 1
ATOM 3772 C C . PRO A 1 497 ? 1.724 -36.406 -7.992 1 67.88 497 PRO A C 1
ATOM 3774 O O . PRO A 1 497 ? 0.61 -36.844 -8.312 1 67.88 497 PRO A O 1
ATOM 3777 N N . ALA A 1 498 ? 2.275 -36.594 -6.777 1 70.5 498 ALA A N 1
ATOM 3778 C CA . ALA A 1 498 ? 1.468 -37.25 -5.758 1 70.5 498 ALA A CA 1
ATOM 3779 C C . ALA A 1 498 ? 0.208 -36.469 -5.449 1 70.5 498 ALA A C 1
ATOM 3781 O O . ALA A 1 498 ? -0.883 -37.031 -5.336 1 70.5 498 ALA A O 1
ATOM 3782 N N . ALA A 1 499 ? 0.367 -35.281 -5.297 1 77.12 499 ALA A N 1
ATOM 3783 C CA . ALA A 1 499 ? -0.767 -34.375 -5.051 1 77.12 499 ALA A CA 1
ATOM 3784 C C . ALA A 1 499 ? -1.718 -34.375 -6.242 1 77.12 499 ALA A C 1
ATOM 3786 O O . ALA A 1 499 ? -2.936 -34.281 -6.074 1 77.12 499 ALA A O 1
ATOM 3787 N N . GLN A 1 500 ? -1.114 -34.469 -7.398 1 78.44 500 GLN A N 1
ATOM 3788 C CA . GLN A 1 500 ? -1.939 -34.469 -8.602 1 78.44 500 GLN A CA 1
ATOM 3789 C C . GLN A 1 500 ? -2.885 -35.688 -8.602 1 78.44 500 GLN A C 1
ATOM 3791 O O . GLN A 1 500 ? -4.047 -35.562 -8.992 1 78.44 500 GLN A O 1
ATOM 3796 N N . TYR A 1 501 ? -2.33 -36.75 -8.227 1 78 501 TYR A N 1
ATOM 3797 C CA . TYR A 1 501 ? -3.137 -37.969 -8.172 1 78 501 TYR A CA 1
ATOM 3798 C C . TYR A 1 501 ? -4.289 -37.812 -7.184 1 78 501 TYR A C 1
ATOM 3800 O O . TYR A 1 501 ? -5.434 -38.125 -7.5 1 78 501 TYR A O 1
ATOM 3808 N N . GLU A 1 502 ? -3.975 -37.344 -6.031 1 84.5 502 GLU A N 1
ATOM 3809 C CA . GLU A 1 502 ? -4.996 -37.156 -5.004 1 84.5 502 GLU A CA 1
ATOM 3810 C C . GLU A 1 502 ? -6.062 -36.156 -5.465 1 84.5 502 GLU A C 1
ATOM 3812 O O . GLU A 1 502 ? -7.254 -36.375 -5.23 1 84.5 502 GLU A O 1
ATOM 3817 N N . ILE A 1 503 ? -5.68 -35.156 -6.121 1 86.56 503 ILE A N 1
ATOM 3818 C CA . ILE A 1 503 ? -6.594 -34.125 -6.617 1 86.56 503 ILE A CA 1
ATOM 3819 C C . ILE A 1 503 ? -7.504 -34.75 -7.688 1 86.56 503 ILE A C 1
ATOM 3821 O O . ILE A 1 503 ? -8.711 -34.5 -7.691 1 86.56 503 ILE A O 1
ATOM 3825 N N . GLN A 1 504 ? -6.891 -35.5 -8.547 1 84.06 504 GLN A N 1
ATOM 3826 C CA . GLN A 1 504 ? -7.672 -36.125 -9.609 1 84.06 504 GLN A CA 1
ATOM 3827 C C . GLN A 1 504 ? -8.734 -37.062 -9.039 1 84.06 504 GLN A C 1
ATOM 3829 O O . GLN A 1 504 ? -9.859 -37.094 -9.531 1 84.06 504 GLN A O 1
ATOM 3834 N N . ARG A 1 505 ? -8.359 -37.812 -8.086 1 87.12 505 ARG A N 1
ATOM 3835 C CA . ARG A 1 505 ? -9.312 -38.719 -7.445 1 87.12 505 ARG A CA 1
ATOM 3836 C C . ARG A 1 505 ? -10.43 -37.938 -6.754 1 87.12 505 ARG A C 1
ATOM 3838 O O . ARG A 1 505 ? -11.594 -38.344 -6.797 1 87.12 505 ARG A O 1
ATOM 3845 N N . ALA A 1 506 ? -10.023 -36.938 -6.102 1 89.94 506 ALA A N 1
ATOM 3846 C CA . ALA A 1 506 ? -11 -36.094 -5.426 1 89.94 506 ALA A CA 1
ATOM 3847 C C . ALA A 1 506 ? -11.984 -35.5 -6.426 1 89.94 506 ALA A C 1
ATOM 3849 O O . ALA A 1 506 ? -13.195 -35.438 -6.168 1 89.94 506 ALA A O 1
ATOM 3850 N N . LEU A 1 507 ? -11.492 -35.062 -7.527 1 89.06 507 LEU A N 1
ATOM 3851 C CA . LEU A 1 507 ? -12.328 -34.469 -8.57 1 89.06 507 LEU A CA 1
ATOM 3852 C C . LEU A 1 507 ? -13.281 -35.5 -9.156 1 89.06 507 LEU A C 1
ATOM 3854 O O . LEU A 1 507 ? -14.43 -35.188 -9.477 1 89.06 507 LEU A O 1
ATOM 3858 N N . SER A 1 508 ? -12.742 -36.688 -9.336 1 87.81 508 SER A N 1
ATOM 3859 C CA . SER A 1 508 ? -13.586 -37.75 -9.852 1 87.81 508 SER A CA 1
ATOM 3860 C C . SER A 1 508 ? -14.75 -38.062 -8.914 1 87.81 508 SER A C 1
ATOM 3862 O O . SER A 1 508 ? -15.867 -38.312 -9.367 1 87.81 508 SER A O 1
ATOM 3864 N N . HIS A 1 509 ? -14.43 -38.031 -7.699 1 90.38 509 HIS A N 1
ATOM 3865 C CA . HIS A 1 509 ? -15.484 -38.25 -6.711 1 90.38 509 HIS A CA 1
ATOM 3866 C C . HIS A 1 509 ? -16.516 -37.125 -6.773 1 90.38 509 HIS A C 1
ATOM 3868 O O . HIS A 1 509 ? -17.719 -37.375 -6.715 1 90.38 509 HIS A O 1
ATOM 3874 N N . LEU A 1 510 ? -16.062 -35.969 -6.836 1 90.69 510 LEU A N 1
ATOM 3875 C CA . LEU A 1 510 ? -16.922 -34.781 -6.879 1 90.69 510 LEU A CA 1
ATOM 3876 C C . LEU A 1 510 ? -17.812 -34.812 -8.117 1 90.69 510 LEU A C 1
ATOM 3878 O O . LEU A 1 510 ? -18.969 -34.375 -8.055 1 90.69 510 LEU A O 1
ATOM 3882 N N . ALA A 1 511 ? -17.297 -35.25 -9.141 1 90.88 511 ALA A N 1
ATOM 3883 C CA . ALA A 1 511 ? -17.969 -35.219 -10.438 1 90.88 511 ALA A CA 1
ATOM 3884 C C . ALA A 1 511 ? -19.078 -36.25 -10.516 1 90.88 511 ALA A C 1
ATOM 3886 O O . ALA A 1 511 ? -19.969 -36.156 -11.359 1 90.88 511 ALA A O 1
ATOM 3887 N N . GLN A 1 512 ? -19.062 -37.219 -9.672 1 89.81 512 GLN A N 1
ATOM 3888 C CA . GLN A 1 512 ? -20.016 -38.344 -9.758 1 89.81 512 GLN A CA 1
ATOM 3889 C C . GLN A 1 512 ? -21.453 -37.844 -9.602 1 89.81 512 GLN A C 1
ATOM 3891 O O . GLN A 1 512 ? -21.781 -37.188 -8.625 1 89.81 512 GLN A O 1
ATOM 3896 N N . GLY A 1 513 ? -22.234 -38.219 -10.594 1 88.81 513 GLY A N 1
ATOM 3897 C CA . GLY A 1 513 ? -23.672 -37.969 -10.508 1 88.81 513 GLY A CA 1
ATOM 3898 C C . GLY A 1 513 ? -24.047 -36.5 -10.781 1 88.81 513 GLY A C 1
ATOM 3899 O O . GLY A 1 513 ? -25.141 -36.062 -10.438 1 88.81 513 GLY A O 1
ATOM 3900 N N . ARG A 1 514 ? -23.172 -35.75 -11.281 1 94.06 514 ARG A N 1
ATOM 3901 C CA . ARG A 1 514 ? -23.422 -34.344 -11.516 1 94.06 514 ARG A CA 1
ATOM 3902 C C . ARG A 1 514 ? -23.172 -33.969 -12.969 1 94.06 514 ARG A C 1
ATOM 3904 O O . ARG A 1 514 ? -22.531 -34.719 -13.703 1 94.06 514 ARG A O 1
ATOM 3911 N N . THR A 1 515 ? -23.781 -32.875 -13.391 1 95.38 515 THR A N 1
ATOM 3912 C CA . THR A 1 515 ? -23.422 -32.25 -14.664 1 95.38 515 THR A CA 1
ATOM 3913 C C . THR A 1 515 ? -22.078 -31.531 -14.57 1 95.38 515 THR A C 1
ATOM 3915 O O . THR A 1 515 ? -21.922 -30.641 -13.742 1 95.38 515 THR A O 1
ATOM 3918 N N . VAL A 1 516 ? -21.141 -31.984 -15.328 1 94.94 516 VAL A N 1
ATOM 3919 C CA . VAL A 1 516 ? -19.797 -31.453 -15.18 1 94.94 516 VAL A CA 1
ATOM 3920 C C . VAL A 1 516 ? -19.359 -30.781 -16.484 1 94.94 516 VAL A C 1
ATOM 3922 O O . VAL A 1 516 ? -19.5 -31.359 -17.562 1 94.94 516 VAL A O 1
ATOM 3925 N N . ILE A 1 517 ? -18.969 -29.594 -16.391 1 94.81 517 ILE A N 1
ATOM 3926 C CA . ILE A 1 517 ? -18.297 -28.875 -17.469 1 94.81 517 ILE A CA 1
ATOM 3927 C C . ILE A 1 517 ? -16.875 -28.531 -17.062 1 94.81 517 ILE A C 1
ATOM 3929 O O . ILE A 1 517 ? -16.672 -27.766 -16.109 1 94.81 517 ILE A O 1
ATOM 3933 N N . MET A 1 518 ? -15.922 -29.031 -17.75 1 92 518 MET A N 1
ATOM 3934 C CA . MET A 1 518 ? -14.547 -28.859 -17.297 1 92 518 MET A CA 1
ATOM 3935 C C . MET A 1 518 ? -13.656 -28.391 -18.438 1 92 518 MET A C 1
ATOM 3937 O O . MET A 1 518 ? -13.805 -28.844 -19.578 1 92 518 MET A O 1
ATOM 3941 N N . VAL A 1 519 ? -12.852 -27.422 -18.156 1 89.75 519 VAL A N 1
ATOM 3942 C CA . VAL A 1 519 ? -11.781 -27.016 -19.062 1 89.75 519 VAL A CA 1
ATOM 3943 C C . VAL A 1 519 ? -10.508 -27.797 -18.75 1 89.75 519 VAL A C 1
ATOM 3945 O O . VAL A 1 519 ? -10.031 -27.812 -17.609 1 89.75 519 VAL A O 1
ATOM 3948 N N . ALA A 1 520 ? -9.961 -28.547 -19.734 1 83.25 520 ALA A N 1
ATOM 3949 C CA . ALA A 1 520 ? -8.797 -29.391 -19.484 1 83.25 520 ALA A CA 1
ATOM 3950 C C . ALA A 1 520 ? -7.629 -29 -20.391 1 83.25 520 ALA A C 1
ATOM 3952 O O . ALA A 1 520 ? -7.824 -28.656 -21.547 1 83.25 520 ALA A O 1
ATOM 3953 N N . HIS A 1 521 ? -6.566 -29.109 -19.812 1 73.81 521 HIS A N 1
ATOM 3954 C CA . HIS A 1 521 ? -5.344 -28.922 -20.594 1 73.81 521 HIS A CA 1
ATOM 3955 C C . HIS A 1 521 ? -4.676 -30.266 -20.875 1 73.81 521 HIS A C 1
ATOM 3957 O O . HIS A 1 521 ? -3.963 -30.406 -21.875 1 73.81 521 HIS A O 1
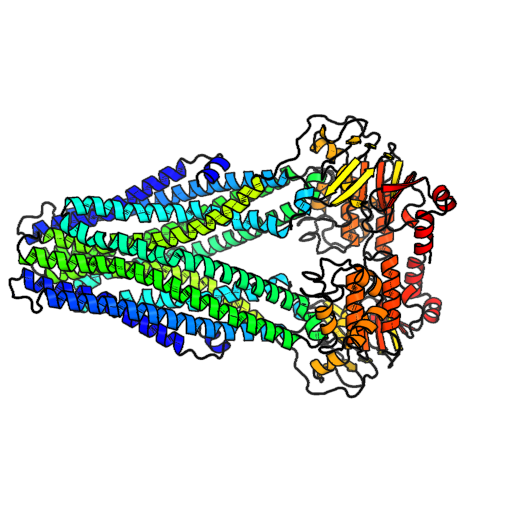ATOM 3963 N N . ARG A 1 522 ? -4.883 -31.172 -19.984 1 75.94 522 ARG A N 1
ATOM 3964 C CA . ARG A 1 522 ? -4.352 -32.531 -20.172 1 75.94 522 ARG A CA 1
ATOM 3965 C C . ARG A 1 522 ? -5.43 -33.469 -20.703 1 75.94 522 ARG A C 1
ATOM 3967 O O . ARG A 1 522 ? -6.363 -33.812 -19.969 1 75.94 522 ARG A O 1
ATOM 3974 N N . LEU A 1 523 ? -5.16 -34 -21.797 1 83.19 523 LEU A N 1
ATOM 3975 C CA . LEU A 1 523 ? -6.195 -34.75 -22.516 1 83.19 523 LEU A CA 1
ATOM 3976 C C . LEU A 1 523 ? -6.418 -36.125 -21.891 1 83.19 523 LEU A C 1
ATOM 3978 O O . LEU A 1 523 ? -7.504 -36.688 -22.016 1 83.19 523 LEU A O 1
ATOM 3982 N N . HIS A 1 524 ? -5.465 -36.625 -21.188 1 77.56 524 HIS A N 1
ATOM 3983 C CA . HIS A 1 524 ? -5.602 -37.938 -20.578 1 77.56 524 HIS A CA 1
ATOM 3984 C C . HIS A 1 524 ? -6.672 -37.938 -19.5 1 77.56 524 HIS A C 1
ATOM 3986 O O . HIS A 1 524 ? -7.297 -38.969 -19.234 1 77.56 524 HIS A O 1
ATOM 3992 N N . THR A 1 525 ? -6.973 -36.844 -18.969 1 77.38 525 THR A N 1
ATOM 3993 C CA . THR A 1 525 ? -7.902 -36.75 -17.859 1 77.38 525 THR A CA 1
ATOM 3994 C C . THR A 1 525 ? -9.344 -36.719 -18.359 1 77.38 525 THR A C 1
ATOM 3996 O O . THR A 1 525 ? -10.281 -36.875 -17.562 1 77.38 525 THR A O 1
ATOM 3999 N N . ILE A 1 526 ? -9.5 -36.562 -19.656 1 86.25 526 ILE A N 1
ATOM 4000 C CA . ILE A 1 526 ? -10.867 -36.375 -20.141 1 86.25 526 ILE A CA 1
ATOM 4001 C C . ILE A 1 526 ? -11.203 -37.5 -21.141 1 86.25 526 ILE A C 1
ATOM 4003 O O . ILE A 1 526 ? -12.125 -37.344 -21.953 1 86.25 526 ILE A O 1
ATOM 4007 N N . ARG A 1 527 ? -10.469 -38.5 -21.125 1 87.81 527 ARG A N 1
ATOM 4008 C CA . ARG A 1 527 ? -10.695 -39.625 -22.047 1 87.81 527 ARG A CA 1
ATOM 4009 C C . ARG A 1 527 ? -12.102 -40.188 -21.875 1 87.81 527 ARG A C 1
ATOM 4011 O O . ARG A 1 527 ? -12.695 -40.688 -22.828 1 87.81 527 ARG A O 1
ATOM 4018 N N . HIS A 1 528 ? -12.68 -40.094 -20.734 1 86.88 528 HIS A N 1
ATOM 4019 C CA . HIS A 1 528 ? -13.953 -40.75 -20.406 1 86.88 528 HIS A CA 1
ATOM 4020 C C . HIS A 1 528 ? -15.102 -39.75 -20.469 1 86.88 528 HIS A C 1
ATOM 4022 O O . HIS A 1 528 ? -16.219 -40.031 -20.062 1 86.88 528 HIS A O 1
ATOM 4028 N N . ALA A 1 529 ? -14.859 -38.562 -20.938 1 93.25 529 ALA A N 1
ATOM 4029 C CA . ALA A 1 529 ? -15.914 -37.562 -21.031 1 93.25 529 ALA A CA 1
ATOM 4030 C C . ALA A 1 529 ? -16.984 -37.969 -22.031 1 93.25 529 ALA A C 1
ATOM 4032 O O . ALA A 1 529 ? -16.688 -38.625 -23.047 1 93.25 529 ALA A O 1
ATOM 4033 N N . ASP A 1 530 ? -18.266 -37.531 -21.766 1 94.62 530 ASP A N 1
ATOM 4034 C CA . ASP A 1 530 ? -19.391 -37.844 -22.641 1 94.62 530 ASP A CA 1
ATOM 4035 C C . ASP A 1 530 ? -19.328 -36.969 -23.906 1 94.62 530 ASP A C 1
ATOM 4037 O O . ASP A 1 530 ? -19.844 -37.375 -24.953 1 94.62 530 ASP A O 1
ATOM 4041 N N . GLN A 1 531 ? -18.797 -35.844 -23.719 1 95.56 531 GLN A N 1
ATOM 4042 C CA . GLN A 1 531 ? -18.641 -34.906 -24.828 1 95.56 531 GLN A CA 1
ATOM 4043 C C . GLN A 1 531 ? -17.375 -34.094 -24.688 1 95.56 531 GLN A C 1
ATOM 4045 O O . GLN A 1 531 ? -17.047 -33.625 -23.578 1 95.56 531 GLN A O 1
ATOM 4050 N N . ILE A 1 532 ? -16.656 -34.031 -25.797 1 96.12 532 ILE A N 1
ATOM 4051 C CA . ILE A 1 532 ? -15.469 -33.188 -25.844 1 96.12 532 ILE A CA 1
ATOM 4052 C C . ILE A 1 532 ? -15.656 -32.094 -26.875 1 96.12 532 ILE A C 1
ATOM 4054 O O . ILE A 1 532 ? -16.016 -32.375 -28.031 1 96.12 532 ILE A O 1
ATOM 4058 N N . LEU A 1 533 ? -15.531 -30.859 -26.422 1 96.12 533 LEU A N 1
ATOM 4059 C CA . LEU A 1 533 ? -15.602 -29.688 -27.297 1 96.12 533 LEU A CA 1
ATOM 4060 C C . LEU A 1 533 ? -14.203 -29.125 -27.562 1 96.12 533 LEU A C 1
ATOM 4062 O O . LEU A 1 533 ? -13.5 -28.75 -26.641 1 96.12 533 LEU A O 1
ATOM 4066 N N . VAL A 1 534 ? -13.844 -29.109 -28.797 1 95.94 534 VAL A N 1
ATOM 4067 C CA . VAL A 1 534 ? -12.555 -28.531 -29.172 1 95.94 534 VAL A CA 1
ATOM 4068 C C . VAL A 1 534 ? -12.75 -27.094 -29.641 1 95.94 534 VAL A C 1
ATOM 4070 O O . VAL A 1 534 ? -13.375 -26.844 -30.688 1 95.94 534 VAL A O 1
ATOM 4073 N N . LEU A 1 535 ? -12.227 -26.234 -28.828 1 94.31 535 LEU A N 1
ATOM 4074 C CA . LEU A 1 535 ? -12.367 -24.812 -29.094 1 94.31 535 LEU A CA 1
ATOM 4075 C C . LEU A 1 535 ? -11.094 -24.25 -29.719 1 94.31 535 LEU A C 1
ATOM 4077 O O . LEU A 1 535 ? -9.992 -24.547 -29.281 1 94.31 535 LEU A O 1
ATOM 4081 N N . ASP A 1 536 ? -11.289 -23.484 -30.766 1 92.5 536 ASP A N 1
ATOM 4082 C CA . ASP A 1 536 ? -10.188 -22.797 -31.422 1 92.5 536 ASP A CA 1
ATOM 4083 C C . ASP A 1 536 ? -10.617 -21.406 -31.906 1 92.5 536 ASP A C 1
ATOM 4085 O O . ASP A 1 536 ? -11.656 -21.266 -32.531 1 92.5 536 ASP A O 1
ATOM 4089 N N . GLN A 1 537 ? -9.852 -20.422 -31.578 1 90.06 537 GLN A N 1
ATOM 4090 C CA . GLN A 1 537 ? -10.078 -19.047 -31.984 1 90.06 537 GLN A CA 1
ATOM 4091 C C . GLN A 1 537 ? -11.523 -18.625 -31.703 1 90.06 537 GLN A C 1
ATOM 4093 O O . GLN A 1 537 ? -12.164 -18.016 -32.562 1 90.06 537 GLN A O 1
ATOM 4098 N N . GLY A 1 538 ? -12.094 -19.125 -30.672 1 93 538 GLY A N 1
ATOM 4099 C CA . GLY A 1 538 ? -13.391 -18.672 -30.219 1 93 538 GLY A CA 1
ATOM 4100 C C . GLY A 1 538 ? -14.555 -19.438 -30.812 1 93 538 GLY A C 1
ATOM 4101 O O . GLY A 1 538 ? -15.711 -19.078 -30.625 1 93 538 GLY A O 1
ATOM 4102 N N . ARG A 1 539 ? -14.242 -20.453 -31.609 1 95.12 539 ARG A N 1
ATOM 4103 C CA . ARG A 1 539 ? -15.281 -21.266 -32.219 1 95.12 539 ARG A CA 1
ATOM 4104 C C . ARG A 1 539 ? -15.094 -22.75 -31.906 1 95.12 539 ARG A C 1
ATOM 4106 O O . ARG A 1 539 ? -13.977 -23.203 -31.656 1 95.12 539 ARG A O 1
ATOM 4113 N N . ILE A 1 540 ? -16.203 -23.438 -31.859 1 95.69 540 ILE A N 1
ATOM 4114 C CA . ILE A 1 540 ? -16.125 -24.875 -31.672 1 95.69 540 ILE A CA 1
ATOM 4115 C C . ILE A 1 540 ? -15.797 -25.547 -33 1 95.69 540 ILE A C 1
ATOM 4117 O O . ILE A 1 540 ? -16.609 -25.5 -33.938 1 95.69 540 ILE A O 1
ATOM 4121 N N . LEU A 1 541 ? -14.727 -26.188 -33.125 1 94.81 541 LEU A N 1
ATOM 4122 C CA . LEU A 1 541 ? -14.266 -26.812 -34.344 1 94.81 541 LEU A CA 1
ATOM 4123 C C . LEU A 1 541 ? -14.719 -28.266 -34.438 1 94.81 541 LEU A C 1
ATOM 4125 O O . LEU A 1 541 ? -14.992 -28.766 -35.531 1 94.81 541 LEU A O 1
ATOM 4129 N N . GLU A 1 542 ? -14.508 -28.938 -33.312 1 95.56 542 GLU A N 1
ATOM 4130 C CA . GLU A 1 542 ? -14.844 -30.359 -33.219 1 95.56 542 GLU A CA 1
ATOM 4131 C C . GLU A 1 542 ? -15.672 -30.656 -31.969 1 95.56 542 GLU A C 1
ATOM 4133 O O . GLU A 1 542 ? -15.539 -29.969 -30.953 1 95.56 542 GLU A O 1
ATOM 4138 N N . GLN A 1 543 ? -16.609 -31.609 -32.125 1 95.31 543 GLN A N 1
ATOM 4139 C CA . GLN A 1 543 ? -17.422 -32.062 -31 1 95.31 543 GLN A CA 1
ATOM 4140 C C . GLN A 1 543 ? -17.641 -33.594 -31.062 1 95.31 543 GLN A C 1
ATOM 4142 O O . GLN A 1 543 ? -17.906 -34.125 -32.156 1 95.31 543 GLN A O 1
ATOM 4147 N N . GLY A 1 544 ? -17.375 -34.219 -29.969 1 94.81 544 GLY A N 1
ATOM 4148 C CA . GLY A 1 544 ? -17.594 -35.656 -29.938 1 94.81 544 GLY A CA 1
ATOM 4149 C C . GLY A 1 544 ? -16.922 -36.312 -28.766 1 94.81 544 GLY A C 1
ATOM 4150 O O . GLY A 1 544 ? -16.578 -35.688 -27.766 1 94.81 544 GLY A O 1
ATOM 4151 N N . ARG A 1 545 ? -16.797 -37.625 -28.781 1 95.56 545 ARG A N 1
ATOM 4152 C CA . ARG A 1 545 ? -16.125 -38.406 -27.766 1 95.56 545 ARG A CA 1
ATOM 4153 C C . ARG A 1 545 ? -14.656 -38.625 -28.125 1 95.56 545 ARG A C 1
ATOM 4155 O O . ARG A 1 545 ? -14.25 -38.375 -29.266 1 95.56 545 ARG A O 1
ATOM 4162 N N . HIS A 1 546 ? -13.906 -39.094 -27.219 1 94.44 546 HIS A N 1
ATOM 4163 C CA . HIS A 1 546 ? -12.469 -39.25 -27.359 1 94.44 546 HIS A CA 1
ATOM 4164 C C . HIS A 1 546 ? -12.125 -40.062 -28.609 1 94.44 546 HIS A C 1
ATOM 4166 O O . HIS A 1 546 ? -11.391 -39.594 -29.484 1 94.44 546 HIS A O 1
ATOM 4172 N N . ASP A 1 547 ? -12.766 -41.219 -28.75 1 93.19 547 ASP A N 1
ATOM 4173 C CA . ASP A 1 547 ? -12.445 -42.156 -29.844 1 93.19 547 ASP A CA 1
ATOM 4174 C C . ASP A 1 547 ? -12.867 -41.594 -31.188 1 93.19 547 ASP A C 1
ATOM 4176 O O . ASP A 1 547 ? -12.148 -41.719 -32.188 1 93.19 547 ASP A O 1
ATOM 4180 N N . ASP A 1 548 ? -13.992 -40.938 -31.219 1 94.44 548 ASP A N 1
ATOM 4181 C CA . ASP A 1 548 ? -14.508 -40.344 -32.438 1 94.44 548 ASP A CA 1
ATOM 4182 C C . ASP A 1 548 ? -13.609 -39.188 -32.938 1 94.44 548 ASP A C 1
ATOM 4184 O O . ASP A 1 548 ? -13.359 -39.062 -34.125 1 94.44 548 ASP A O 1
ATOM 4188 N N . LEU A 1 549 ? -13.172 -38.438 -31.969 1 94.31 549 LEU A N 1
ATOM 4189 C CA . LEU A 1 549 ? -12.367 -37.281 -32.312 1 94.31 549 LEU A CA 1
ATOM 4190 C C . LEU A 1 549 ? -10.969 -37.719 -32.75 1 94.31 549 LEU A C 1
ATOM 4192 O O . LEU A 1 549 ? -10.352 -37.062 -33.594 1 94.31 549 LEU A O 1
ATOM 4196 N N . LEU A 1 550 ? -10.445 -38.75 -32.156 1 93.69 550 LEU A N 1
ATOM 4197 C CA . LEU A 1 550 ? -9.156 -39.281 -32.594 1 93.69 550 LEU A CA 1
ATOM 4198 C C . LEU A 1 550 ? -9.234 -39.781 -34.031 1 93.69 550 LEU A C 1
ATOM 4200 O O . LEU A 1 550 ? -8.289 -39.625 -34.812 1 93.69 550 LEU A O 1
ATOM 4204 N N . ALA A 1 551 ? -10.359 -40.375 -34.375 1 92.75 551 ALA A N 1
ATOM 4205 C CA . ALA A 1 551 ? -10.562 -40.938 -35.688 1 92.75 551 ALA A CA 1
ATOM 4206 C C . ALA A 1 551 ? -10.703 -39.875 -36.75 1 92.75 551 ALA A C 1
ATOM 4208 O O . ALA A 1 551 ? -10.336 -40.062 -37.906 1 92.75 551 ALA A O 1
ATOM 4209 N N . GLN A 1 552 ? -11.148 -38.781 -36.344 1 92.69 552 GLN A N 1
ATOM 4210 C CA . GLN A 1 552 ? -11.383 -37.656 -37.25 1 92.69 552 GLN A CA 1
ATOM 4211 C C . GLN A 1 552 ? -10.07 -36.969 -37.625 1 92.69 552 GLN A C 1
ATOM 4213 O O . GLN A 1 552 ? -10.016 -36.219 -38.625 1 92.69 552 GLN A O 1
ATOM 4218 N N . ALA A 1 553 ? -8.961 -37.188 -36.906 1 89 553 ALA A N 1
ATOM 4219 C CA . ALA A 1 553 ? -7.605 -36.719 -37.188 1 89 553 ALA A CA 1
ATOM 4220 C C . ALA A 1 553 ? -7.574 -35.188 -37.312 1 89 553 ALA A C 1
ATOM 4222 O O . ALA A 1 553 ? -6.914 -34.625 -38.188 1 89 553 ALA A O 1
ATOM 4223 N N . GLY A 1 554 ? -8.391 -34.594 -36.562 1 91.81 554 GLY A N 1
ATOM 4224 C CA . GLY A 1 554 ? -8.406 -33.156 -36.531 1 91.81 554 GLY A CA 1
ATOM 4225 C C . GLY A 1 554 ? -7.5 -32.562 -35.5 1 91.81 554 GLY A C 1
ATOM 4226 O O . GLY A 1 554 ? -6.422 -33.094 -35.219 1 91.81 554 GLY A O 1
ATOM 4227 N N . LEU A 1 555 ? -7.898 -31.406 -34.969 1 90.62 555 LEU A N 1
ATOM 4228 C CA . LEU A 1 555 ? -7.102 -30.672 -34 1 90.62 555 LEU A CA 1
ATOM 4229 C C . LEU A 1 555 ? -6.953 -31.484 -32.719 1 90.62 555 LEU A C 1
ATOM 4231 O O . LEU A 1 555 ? -5.887 -31.484 -32.094 1 90.62 555 LEU A O 1
ATOM 4235 N N . TYR A 1 556 ? -7.949 -32.156 -32.344 1 92.12 556 TYR A N 1
ATOM 4236 C CA . TYR A 1 556 ? -7.906 -32.969 -31.125 1 92.12 556 TYR A CA 1
ATOM 4237 C C . TYR A 1 556 ? -6.816 -34.031 -31.234 1 92.12 556 TYR A C 1
ATOM 4239 O O . TYR A 1 556 ? -6.043 -34.25 -30.297 1 92.12 556 TYR A O 1
ATOM 4247 N N . ALA A 1 557 ? -6.859 -34.688 -32.312 1 91.94 557 ALA A N 1
ATOM 4248 C CA . ALA A 1 557 ? -5.871 -35.75 -32.562 1 91.94 557 ALA A CA 1
ATOM 4249 C C . ALA A 1 557 ? -4.453 -35.156 -32.531 1 91.94 557 ALA A C 1
ATOM 4251 O O . ALA A 1 557 ? -3.527 -35.812 -32.031 1 91.94 557 ALA A O 1
ATOM 4252 N N . ALA A 1 558 ? -4.359 -34.031 -33.062 1 87.31 558 ALA A N 1
ATOM 4253 C CA . ALA A 1 558 ? -3.053 -33.375 -33.062 1 87.31 558 ALA A CA 1
ATOM 4254 C C . ALA A 1 558 ? -2.584 -33.062 -31.656 1 87.31 558 ALA A C 1
ATOM 4256 O O . ALA A 1 558 ? -1.417 -33.281 -31.328 1 87.31 558 ALA A O 1
ATOM 4257 N N . LEU A 1 559 ? -3.492 -32.531 -30.891 1 85.56 559 LEU A N 1
ATOM 4258 C CA . LEU A 1 559 ? -3.168 -32.188 -29.5 1 85.56 559 LEU A CA 1
ATOM 4259 C C . LEU A 1 559 ? -2.82 -33.469 -28.703 1 85.56 559 LEU A C 1
ATOM 4261 O O . LEU A 1 559 ? -1.913 -33.438 -27.875 1 85.56 559 LEU A O 1
ATOM 4265 N N . TRP A 1 560 ? -3.516 -34.5 -28.953 1 85.88 560 TRP A N 1
ATOM 4266 C CA . TRP A 1 560 ? -3.299 -35.75 -28.266 1 85.88 560 TRP A CA 1
ATOM 4267 C C . TRP A 1 560 ? -1.916 -36.312 -28.578 1 85.88 560 TRP A C 1
ATOM 4269 O O . TRP A 1 560 ? -1.22 -36.812 -27.688 1 85.88 560 TRP A O 1
ATOM 4279 N N . ARG A 1 561 ? -1.578 -36.25 -29.766 1 82.69 561 ARG A N 1
ATOM 4280 C CA . ARG A 1 561 ? -0.271 -36.75 -30.188 1 82.69 561 ARG A CA 1
ATOM 4281 C C . ARG A 1 561 ? 0.852 -35.938 -29.562 1 82.69 561 ARG A C 1
ATOM 4283 O O . ARG A 1 561 ? 1.888 -36.469 -29.172 1 82.69 561 ARG A O 1
ATOM 4290 N N . GLU A 1 562 ? 0.597 -34.75 -29.469 1 76.62 562 GLU A N 1
ATOM 4291 C CA . GLU A 1 562 ? 1.597 -33.844 -28.891 1 76.62 562 GLU A CA 1
ATOM 4292 C C . GLU A 1 562 ? 1.815 -34.156 -27.406 1 76.62 562 GLU A C 1
ATOM 4294 O O . GLU A 1 562 ? 2.934 -34.031 -26.906 1 76.62 562 GLU A O 1
ATOM 4299 N N . GLN A 1 563 ? 0.819 -34.5 -26.766 1 75.88 563 GLN A N 1
ATOM 4300 C CA . GLN A 1 563 ? 0.908 -34.75 -25.344 1 75.88 563 GLN A CA 1
ATOM 4301 C C . GLN A 1 563 ? 1.444 -36.156 -25.062 1 75.88 563 GLN A C 1
ATOM 4303 O O . GLN A 1 563 ? 2.006 -36.406 -23.984 1 75.88 563 GLN A O 1
ATOM 4308 N N . SER A 1 564 ? 1.229 -37.062 -25.922 1 65.94 564 SER A N 1
ATOM 4309 C CA . SER A 1 564 ? 1.685 -38.438 -25.75 1 65.94 564 SER A CA 1
ATOM 4310 C C . SER A 1 564 ? 3.172 -38.562 -26.062 1 65.94 564 SER A C 1
ATOM 4312 O O . SER A 1 564 ? 3.795 -39.594 -25.719 1 65.94 564 SER A O 1
ATOM 4314 N N . ARG A 1 565 ? 3.844 -37.531 -26.594 1 57.81 565 ARG A N 1
ATOM 4315 C CA . ARG A 1 565 ? 5.273 -37.562 -26.875 1 57.81 565 ARG A CA 1
ATOM 4316 C C . ARG A 1 565 ? 6.086 -37.156 -25.656 1 57.81 565 ARG A C 1
ATOM 4318 O O . ARG A 1 565 ? 5.688 -36.25 -24.922 1 57.81 565 ARG A O 1
ATOM 4325 N N . MET B 1 1 ? 17.188 12.289 15.156 1 80.12 1 MET B N 1
ATOM 4326 C CA . MET B 1 1 ? 17.688 13.242 14.172 1 80.12 1 MET B CA 1
ATOM 4327 C C . MET B 1 1 ? 19.203 13.109 14 1 80.12 1 MET B C 1
ATOM 4329 O O . MET B 1 1 ? 19.688 13.039 12.875 1 80.12 1 MET B O 1
ATOM 4333 N N . ASN B 1 2 ? 19.906 13 15.055 1 80.44 2 ASN B N 1
ATOM 4334 C CA . ASN B 1 2 ? 21.344 12.844 14.992 1 80.44 2 ASN B CA 1
ATOM 4335 C C . ASN B 1 2 ? 21.75 11.562 14.258 1 80.44 2 ASN B C 1
ATOM 4337 O O . ASN B 1 2 ? 22.703 11.555 13.492 1 80.44 2 ASN B O 1
ATOM 4341 N N . ARG B 1 3 ? 21.031 10.617 14.508 1 83.19 3 ARG B N 1
ATOM 4342 C CA . ARG B 1 3 ? 21.297 9.344 13.844 1 83.19 3 ARG B CA 1
ATOM 4343 C C . ARG B 1 3 ? 21.141 9.477 12.336 1 83.19 3 ARG B C 1
ATOM 4345 O O . ARG B 1 3 ? 21.953 8.945 11.578 1 83.19 3 ARG B O 1
ATOM 4352 N N . VAL B 1 4 ? 20.094 10.164 11.938 1 84.88 4 VAL B N 1
ATOM 4353 C CA . VAL B 1 4 ? 19.812 10.312 10.516 1 84.88 4 VAL B CA 1
ATOM 4354 C C . VAL B 1 4 ? 20.891 11.172 9.867 1 84.88 4 VAL B C 1
ATOM 4356 O O . VAL B 1 4 ? 21.359 10.875 8.766 1 84.88 4 VAL B O 1
ATOM 4359 N N . ILE B 1 5 ? 21.281 12.188 10.586 1 85.5 5 ILE B N 1
ATOM 4360 C CA . ILE B 1 5 ? 22.312 13.094 10.078 1 85.5 5 ILE B CA 1
ATOM 4361 C C . ILE B 1 5 ? 23.641 12.352 9.977 1 85.5 5 ILE B C 1
ATOM 4363 O O . ILE B 1 5 ? 24.359 12.492 8.984 1 85.5 5 ILE B O 1
ATOM 4367 N N . ALA B 1 6 ? 23.953 11.531 10.891 1 84.5 6 ALA B N 1
ATOM 4368 C CA . ALA B 1 6 ? 25.203 10.773 10.883 1 84.5 6 ALA B CA 1
ATOM 4369 C C . ALA B 1 6 ? 25.203 9.742 9.766 1 84.5 6 ALA B C 1
ATOM 4371 O O . ALA B 1 6 ? 26.234 9.531 9.109 1 84.5 6 ALA B O 1
ATOM 4372 N N . THR B 1 7 ? 24.094 9.242 9.523 1 83.94 7 THR B N 1
ATOM 4373 C CA . THR B 1 7 ? 24 8.18 8.531 1 83.94 7 THR B CA 1
ATOM 4374 C C . THR B 1 7 ? 24.047 8.758 7.117 1 83.94 7 THR B C 1
ATOM 4376 O O . THR B 1 7 ? 24.531 8.109 6.191 1 83.94 7 THR B O 1
ATOM 4379 N N . SER B 1 8 ? 23.516 9.875 6.875 1 86 8 SER B N 1
ATOM 4380 C CA . SER B 1 8 ? 23.453 10.469 5.543 1 86 8 SER B CA 1
ATOM 4381 C C . SER B 1 8 ? 24.844 10.836 5.031 1 86 8 SER B C 1
ATOM 4383 O O . SER B 1 8 ? 25.094 10.828 3.82 1 86 8 SER B O 1
ATOM 4385 N N . GLY B 1 9 ? 25.797 11.133 5.875 1 81.25 9 GLY B N 1
ATOM 4386 C CA . GLY B 1 9 ? 27.156 11.5 5.5 1 81.25 9 GLY B CA 1
ATOM 4387 C C . GLY B 1 9 ? 27.219 12.805 4.727 1 81.25 9 GLY B C 1
ATOM 4388 O O . GLY B 1 9 ? 28.219 13.07 4.043 1 81.25 9 GLY B O 1
ATOM 4389 N N . ARG B 1 10 ? 26.141 13.57 4.711 1 83.06 10 ARG B N 1
ATOM 4390 C CA . ARG B 1 10 ? 26.094 14.812 3.938 1 83.06 10 ARG B CA 1
ATOM 4391 C C . ARG B 1 10 ? 26.297 16.031 4.84 1 83.06 10 ARG B C 1
ATOM 4393 O O . ARG B 1 10 ? 26.125 15.938 6.059 1 83.06 10 ARG B O 1
ATOM 4400 N N . PRO B 1 11 ? 26.688 17.078 4.176 1 80.75 11 PRO B N 1
ATOM 4401 C CA . PRO B 1 11 ? 26.875 18.281 4.984 1 80.75 11 PRO B CA 1
ATOM 4402 C C . PRO B 1 11 ? 25.578 18.844 5.523 1 80.75 11 PRO B C 1
ATOM 4404 O O . PRO B 1 11 ? 24.547 18.797 4.84 1 80.75 11 PRO B O 1
ATOM 4407 N N . LYS B 1 12 ? 25.688 19.328 6.746 1 85.12 12 LYS B N 1
ATOM 4408 C CA . LYS B 1 12 ? 24.484 19.828 7.422 1 85.12 12 LYS B CA 1
ATOM 4409 C C . LYS B 1 12 ? 24.469 21.359 7.434 1 85.12 12 LYS B C 1
ATOM 4411 O O . LYS B 1 12 ? 23.641 21.969 8.109 1 85.12 12 LYS B O 1
ATOM 4416 N N . GLY B 1 13 ? 25.359 21.969 6.715 1 88.06 13 GLY B N 1
ATOM 4417 C CA . GLY B 1 13 ? 25.484 23.422 6.75 1 88.06 13 GLY B CA 1
ATOM 4418 C C . GLY B 1 13 ? 24.25 24.141 6.262 1 88.06 13 GLY B C 1
ATOM 4419 O O . GLY B 1 13 ? 23.797 25.094 6.895 1 88.06 13 GLY B O 1
ATOM 4420 N N . ALA B 1 14 ? 23.688 23.688 5.207 1 89.19 14 ALA B N 1
ATOM 4421 C CA . ALA B 1 14 ? 22.516 24.328 4.637 1 89.19 14 ALA B CA 1
ATOM 4422 C C . ALA B 1 14 ? 21.328 24.25 5.59 1 89.19 14 ALA B C 1
ATOM 4424 O O . ALA B 1 14 ? 20.547 25.203 5.711 1 89.19 14 ALA B O 1
ATOM 4425 N N . LEU B 1 15 ? 21.203 23.188 6.262 1 88.88 15 LEU B N 1
ATOM 4426 C CA . LEU B 1 15 ? 20.094 23 7.203 1 88.88 15 LEU B CA 1
ATOM 4427 C C . LEU B 1 15 ? 20.219 23.969 8.375 1 88.88 15 LEU B C 1
ATOM 4429 O O . LEU B 1 15 ? 19.234 24.625 8.75 1 88.88 15 LEU B O 1
ATOM 4433 N N . TRP B 1 16 ? 21.422 24.172 8.914 1 89.19 16 TRP B N 1
ATOM 4434 C CA . TRP B 1 16 ? 21.625 25.062 10.047 1 89.19 16 TRP B CA 1
ATOM 4435 C C . TRP B 1 16 ? 21.484 26.531 9.633 1 89.19 16 TRP B C 1
ATOM 4437 O O . TRP B 1 16 ? 21 27.359 10.406 1 89.19 16 TRP B O 1
ATOM 4447 N N . ARG B 1 17 ? 21.906 26.75 8.445 1 91.31 17 ARG B N 1
ATOM 4448 C CA . ARG B 1 17 ? 21.734 28.109 7.926 1 91.31 17 ARG B CA 1
ATOM 4449 C C . ARG B 1 17 ? 20.25 28.438 7.762 1 91.31 17 ARG B C 1
ATOM 4451 O O . ARG B 1 17 ? 19.828 29.562 8.062 1 91.31 17 ARG B O 1
ATOM 4458 N N . GLY B 1 18 ? 19.578 27.453 7.277 1 91.19 18 GLY B N 1
ATOM 4459 C CA . GLY B 1 18 ? 18.141 27.672 7.133 1 91.19 18 GLY B CA 1
ATOM 4460 C C . GLY B 1 18 ? 17.438 27.891 8.453 1 91.19 18 GLY B C 1
ATOM 4461 O O . GLY B 1 18 ? 16.594 28.797 8.57 1 91.19 18 GLY B O 1
ATOM 4462 N N . LEU B 1 19 ? 17.844 27.219 9.469 1 89.62 19 LEU B N 1
ATOM 4463 C CA . LEU B 1 19 ? 17.25 27.359 10.797 1 89.62 19 LEU B CA 1
ATOM 4464 C C . LEU B 1 19 ? 17.609 28.719 11.406 1 89.62 19 LEU B C 1
ATOM 4466 O O . LEU B 1 19 ? 16.766 29.344 12.055 1 89.62 19 LEU B O 1
ATOM 4470 N N . GLY B 1 20 ? 18.828 29.109 11.172 1 91.19 20 GLY B N 1
ATOM 4471 C CA . GLY B 1 20 ? 19.25 30.422 11.641 1 91.19 20 GLY B CA 1
ATOM 4472 C C . GLY B 1 20 ? 18.469 31.562 11.008 1 91.19 20 GLY B C 1
ATOM 4473 O O . GLY B 1 20 ? 18.062 32.5 11.688 1 91.19 20 GLY B O 1
ATOM 4474 N N . LEU B 1 21 ? 18.234 31.391 9.742 1 92.69 21 LEU B N 1
ATOM 4475 C CA . LEU B 1 21 ? 17.469 32.406 9.023 1 92.69 21 LEU B CA 1
ATOM 4476 C C . LEU B 1 21 ? 16.016 32.438 9.492 1 92.69 21 LEU B C 1
ATOM 4478 O O . LEU B 1 21 ? 15.383 33.469 9.516 1 92.69 21 LEU B O 1
ATOM 4482 N N . ARG B 1 22 ? 15.578 31.312 9.906 1 87.19 22 ARG B N 1
ATOM 4483 C CA . ARG B 1 22 ? 14.211 31.25 10.406 1 87.19 22 ARG B CA 1
ATOM 4484 C C . ARG B 1 22 ? 14.086 31.953 11.75 1 87.19 22 ARG B C 1
ATOM 4486 O O . ARG B 1 22 ? 13.07 32.594 12.039 1 87.19 22 ARG B O 1
ATOM 4493 N N . VAL B 1 23 ? 15.109 31.812 12.547 1 88.88 23 VAL B N 1
ATOM 4494 C CA . VAL B 1 23 ? 15.117 32.5 13.836 1 88.88 23 VAL B CA 1
ATOM 4495 C C . VAL B 1 23 ? 15.188 34 13.602 1 88.88 23 VAL B C 1
ATOM 4497 O O . VAL B 1 23 ? 14.5 34.781 14.281 1 88.88 23 VAL B O 1
ATOM 4500 N N . LEU B 1 24 ? 15.984 34.344 12.648 1 91 24 LEU B N 1
ATOM 4501 C CA . LEU B 1 24 ? 16.094 35.781 12.297 1 91 24 LEU B CA 1
ATOM 4502 C C . LEU B 1 24 ? 14.758 36.312 11.781 1 91 24 LEU B C 1
ATOM 4504 O O . LEU B 1 24 ? 14.383 37.438 12.062 1 91 24 LEU B O 1
ATOM 4508 N N . GLU B 1 25 ? 14.094 35.469 11.031 1 89.62 25 GLU B N 1
ATOM 4509 C CA . GLU B 1 25 ? 12.766 35.844 10.539 1 89.62 25 GLU B CA 1
ATOM 4510 C C . GLU B 1 25 ? 11.812 36.125 11.695 1 89.62 25 GLU B C 1
ATOM 4512 O O . GLU B 1 25 ? 11.016 37.062 11.609 1 89.62 25 GLU B O 1
ATOM 4517 N N . ARG B 1 26 ? 11.898 35.406 12.727 1 84 26 ARG B N 1
ATOM 4518 C CA . ARG B 1 26 ? 11.039 35.625 13.883 1 84 26 ARG B CA 1
ATOM 4519 C C . ARG B 1 26 ? 11.375 36.938 14.57 1 84 26 ARG B C 1
ATOM 4521 O O . ARG B 1 26 ? 10.484 37.625 15.086 1 84 26 ARG B O 1
ATOM 4528 N N . ILE B 1 27 ? 12.555 37.281 14.555 1 87.38 27 ILE B N 1
ATOM 4529 C CA . ILE B 1 27 ? 12.977 38.531 15.148 1 87.38 27 ILE B CA 1
ATOM 4530 C C . ILE B 1 27 ? 12.383 39.688 14.352 1 87.38 27 ILE B C 1
ATOM 4532 O O . ILE B 1 27 ? 11.859 40.656 14.93 1 87.38 27 ILE B O 1
ATOM 4536 N N . PHE B 1 28 ? 12.383 39.531 13.07 1 88.19 28 PHE B N 1
ATOM 4537 C CA . PHE B 1 28 ? 11.797 40.562 12.203 1 88.19 28 PHE B CA 1
ATOM 4538 C C . PHE B 1 28 ? 10.289 40.625 12.406 1 88.19 28 PHE B C 1
ATOM 4540 O O . PHE B 1 28 ? 9.695 41.719 12.289 1 88.19 28 PHE B O 1
ATOM 4547 N N . ALA B 1 29 ? 9.758 39.531 12.719 1 81.12 29 ALA B N 1
ATOM 4548 C CA . ALA B 1 29 ? 8.305 39.438 12.859 1 81.12 29 ALA B CA 1
ATOM 4549 C C . ALA B 1 29 ? 7.848 40.062 14.172 1 81.12 29 ALA B C 1
ATOM 4551 O O . ALA B 1 29 ? 6.734 40.594 14.258 1 81.12 29 ALA B O 1
ATOM 4552 N N . ILE B 1 30 ? 8.727 40.094 15.125 1 81.12 30 ILE B N 1
ATOM 4553 C CA . ILE B 1 30 ? 8.352 40.562 16.453 1 81.12 30 ILE B CA 1
ATOM 4554 C C . ILE B 1 30 ? 8.664 42.031 16.609 1 81.12 30 ILE B C 1
ATOM 4556 O O . ILE B 1 30 ? 7.938 42.75 17.297 1 81.12 30 ILE B O 1
ATOM 4560 N N . THR B 1 31 ? 9.562 42.594 15.883 1 81.94 31 THR B N 1
ATOM 4561 C CA . THR B 1 31 ? 10.117 43.906 16.047 1 81.94 31 THR B CA 1
ATOM 4562 C C . THR B 1 31 ? 9.062 44.969 15.758 1 81.94 31 THR B C 1
ATOM 4564 O O . THR B 1 31 ? 9 46 16.438 1 81.94 31 THR B O 1
ATOM 4567 N N . PRO B 1 32 ? 8.188 44.688 14.789 1 80.19 32 PRO B N 1
ATOM 4568 C CA . PRO B 1 32 ? 7.188 45.719 14.492 1 80.19 32 PRO B CA 1
ATOM 4569 C C . PRO B 1 32 ? 6.273 46.031 15.68 1 80.19 32 PRO B C 1
ATOM 4571 O O . PRO B 1 32 ? 5.859 47.156 15.875 1 80.19 32 PRO B O 1
ATOM 4574 N N . PHE B 1 33 ? 5.992 45.094 16.453 1 77 33 PHE B N 1
ATOM 4575 C CA . PHE B 1 33 ? 5.098 45.25 17.594 1 77 33 PHE B CA 1
ATOM 4576 C C . PHE B 1 33 ? 5.75 46.125 18.656 1 77 33 PHE B C 1
ATOM 4578 O O . PHE B 1 33 ? 5.082 46.969 19.266 1 77 33 PHE B O 1
ATOM 4585 N N . PHE B 1 34 ? 6.98 46.062 18.766 1 78.5 34 PHE B N 1
ATOM 4586 C CA . PHE B 1 34 ? 7.699 46.875 19.75 1 78.5 34 PHE B CA 1
ATOM 4587 C C . PHE B 1 34 ? 7.875 48.312 19.266 1 78.5 34 PHE B C 1
ATOM 4589 O O . PHE B 1 34 ? 7.676 49.25 20.016 1 78.5 34 PHE B O 1
ATOM 4596 N N . LEU B 1 35 ? 8.18 48.375 18.031 1 78 35 LEU B N 1
ATOM 4597 C CA . LEU B 1 35 ? 8.344 49.688 17.453 1 78 35 LEU B CA 1
ATOM 4598 C C . LEU B 1 35 ? 7.02 50.438 17.422 1 78 35 LEU B C 1
ATOM 4600 O O . LEU B 1 35 ? 6.969 51.656 17.703 1 78 35 LEU B O 1
ATOM 4604 N N . GLY B 1 36 ? 6.047 49.719 17.016 1 74.06 36 GLY B N 1
ATOM 4605 C CA . GLY B 1 36 ? 4.723 50.344 16.984 1 74.06 36 GLY B CA 1
ATOM 4606 C C . GLY B 1 36 ? 4.234 50.75 18.359 1 74.06 36 GLY B C 1
ATOM 4607 O O . GLY B 1 36 ? 3.654 51.844 18.516 1 74.06 36 GLY B O 1
ATOM 4608 N N . SER B 1 37 ? 4.496 50 19.375 1 72.44 37 SER B N 1
ATOM 4609 C CA . SER B 1 37 ? 4.078 50.344 20.734 1 72.44 37 SER B CA 1
ATOM 4610 C C . SER B 1 37 ? 4.828 51.531 21.281 1 72.44 37 SER B C 1
ATOM 4612 O O . SER B 1 37 ? 4.25 52.375 21.969 1 72.44 37 SER B O 1
ATOM 4614 N N . LEU B 1 38 ? 6.078 51.656 20.938 1 73.06 38 LEU B N 1
ATOM 4615 C CA . LEU B 1 38 ? 6.875 52.781 21.391 1 73.06 38 LEU B CA 1
ATOM 4616 C C . LEU B 1 38 ? 6.398 54.094 20.75 1 73.06 38 LEU B C 1
ATOM 4618 O O . LEU B 1 38 ? 6.324 55.125 21.406 1 73.06 38 LEU B O 1
ATOM 4622 N N . TRP B 1 39 ? 6.117 53.906 19.562 1 76 39 TRP B N 1
ATOM 4623 C CA . TRP B 1 39 ? 5.637 55.094 18.844 1 76 39 TRP B CA 1
ATOM 4624 C C . TRP B 1 39 ? 4.285 55.562 19.391 1 76 39 TRP B C 1
ATOM 4626 O O . TRP B 1 39 ? 4.055 56.75 19.578 1 76 39 TRP B O 1
ATOM 4636 N N . LEU B 1 40 ? 3.473 54.625 19.625 1 70.62 40 LEU B N 1
ATOM 4637 C CA . LEU B 1 40 ? 2.139 54.938 20.125 1 70.62 40 LEU B CA 1
ATOM 4638 C C . LEU B 1 40 ? 2.207 55.5 21.531 1 70.62 40 LEU B C 1
ATOM 4640 O O . LEU B 1 40 ? 1.416 56.375 21.891 1 70.62 40 LEU B O 1
ATOM 4644 N N . ALA B 1 41 ? 3.096 55.062 22.25 1 68.88 41 ALA B N 1
ATOM 4645 C CA . ALA B 1 41 ? 3.287 55.594 23.609 1 68.88 41 ALA B CA 1
ATOM 4646 C C . ALA B 1 41 ? 3.662 57.062 23.578 1 68.88 41 ALA B C 1
ATOM 4648 O O . ALA B 1 41 ? 3.143 57.844 24.375 1 68.88 41 ALA B O 1
ATOM 4649 N N . ASP B 1 42 ? 4.453 57.375 22.672 1 71.5 42 ASP B N 1
ATOM 4650 C CA . ASP B 1 42 ? 4.871 58.781 22.547 1 71.5 42 ASP B CA 1
ATOM 4651 C C . ASP B 1 42 ? 3.719 59.656 22.062 1 71.5 42 ASP B C 1
ATOM 4653 O O . ASP B 1 42 ? 3.525 60.75 22.578 1 71.5 42 ASP B O 1
ATOM 4657 N N . ALA B 1 43 ? 3.008 59.156 21.266 1 68.19 43 ALA B N 1
ATOM 4658 C CA . ALA B 1 43 ? 1.908 59.906 20.672 1 68.19 43 ALA B CA 1
ATOM 4659 C C . ALA B 1 43 ? 0.814 60.188 21.703 1 68.19 43 ALA B C 1
ATOM 4661 O O . ALA B 1 43 ? 0.225 61.25 21.719 1 68.19 43 ALA B O 1
ATOM 4662 N N . VAL B 1 44 ? 0.579 59.219 22.531 1 65.25 44 VAL B N 1
ATOM 4663 C CA . VAL B 1 44 ? -0.504 59.344 23.5 1 65.25 44 VAL B CA 1
ATOM 4664 C C . VAL B 1 44 ? -0.055 60.219 24.656 1 65.25 44 VAL B C 1
ATOM 4666 O O . VAL B 1 44 ? -0.859 60.938 25.234 1 65.25 44 VAL B O 1
ATOM 4669 N N . SER B 1 45 ? 1.163 60.188 24.969 1 65.88 45 SER B N 1
ATOM 4670 C CA . SER B 1 45 ? 1.673 60.969 26.094 1 65.88 45 SER B CA 1
ATOM 4671 C C . SER B 1 45 ? 1.875 62.438 25.703 1 65.88 45 SER B C 1
ATOM 4673 O O . SER B 1 45 ? 2.215 63.25 26.547 1 65.88 45 SER B O 1
ATOM 4675 N N . GLY B 1 46 ? 1.454 62.75 24.5 1 65 46 GLY B N 1
ATOM 4676 C CA . GLY B 1 46 ? 1.589 64.125 24.062 1 65 46 GLY B CA 1
ATOM 4677 C C . GLY B 1 46 ? 3.018 64.5 23.734 1 65 46 GLY B C 1
ATOM 4678 O O . GLY B 1 46 ? 3.32 65.688 23.531 1 65 46 GLY B O 1
ATOM 4679 N N . ARG B 1 47 ? 3.795 63.5 23.828 1 70.44 47 ARG B N 1
ATOM 4680 C CA . ARG B 1 47 ? 5.184 63.781 23.469 1 70.44 47 ARG B CA 1
ATOM 4681 C C . ARG B 1 47 ? 5.387 63.656 21.953 1 70.44 47 ARG B C 1
ATOM 4683 O O . ARG B 1 47 ? 4.582 63.031 21.266 1 70.44 47 ARG B O 1
ATOM 4690 N N . GLU B 1 48 ? 6.215 64.438 21.469 1 71.44 48 GLU B N 1
ATOM 4691 C CA . GLU B 1 48 ? 6.535 64.312 20.047 1 71.44 48 GLU B CA 1
ATOM 4692 C C . GLU B 1 48 ? 7.133 62.938 19.75 1 71.44 48 GLU B C 1
ATOM 4694 O O . GLU B 1 48 ? 8.156 62.562 20.328 1 71.44 48 GLU B O 1
ATOM 4699 N N . PRO B 1 49 ? 6.43 62.125 18.984 1 73.56 49 PRO B N 1
ATOM 4700 C CA . PRO B 1 49 ? 6.957 60.812 18.703 1 73.56 49 PRO B CA 1
ATOM 4701 C C . PRO B 1 49 ? 8.359 60.844 18.109 1 73.56 49 PRO B C 1
ATOM 4703 O O . PRO B 1 49 ? 8.695 61.75 17.359 1 73.56 49 PRO B O 1
ATOM 4706 N N . ALA B 1 50 ? 9.273 60.062 18.688 1 70.69 50 ALA B N 1
ATOM 4707 C CA . ALA B 1 50 ? 10.672 60 18.25 1 70.69 50 ALA B CA 1
ATOM 4708 C C . ALA B 1 50 ? 10.773 59.812 16.75 1 70.69 50 ALA B C 1
ATOM 4710 O O . ALA B 1 50 ? 11.703 60.312 16.109 1 70.69 50 ALA B O 1
ATOM 4711 N N . LEU B 1 51 ? 9.82 59.094 16.156 1 78.94 51 LEU B N 1
ATOM 4712 C CA . LEU B 1 51 ? 9.82 58.844 14.719 1 78.94 51 LEU B CA 1
ATOM 4713 C C . LEU B 1 51 ? 8.602 59.5 14.062 1 78.94 51 LEU B C 1
ATOM 4715 O O . LEU B 1 51 ? 7.5 59.469 14.625 1 78.94 51 LEU B O 1
ATOM 4719 N N . SER B 1 52 ? 8.953 60.156 12.945 1 82.94 52 SER B N 1
ATOM 4720 C CA . SER B 1 52 ? 7.824 60.656 12.164 1 82.94 52 SER B CA 1
ATOM 4721 C C . SER B 1 52 ? 7 59.531 11.594 1 82.94 52 SER B C 1
ATOM 4723 O O . SER B 1 52 ? 7.477 58.375 11.516 1 82.94 52 SER B O 1
ATOM 4725 N N . LEU B 1 53 ? 5.816 59.688 11.32 1 82.44 53 LEU B N 1
ATOM 4726 C CA . LEU B 1 53 ? 4.906 58.656 10.836 1 82.44 53 LEU B CA 1
ATOM 4727 C C . LEU B 1 53 ? 5.426 58.031 9.547 1 82.44 53 LEU B C 1
ATOM 4729 O O . LEU B 1 53 ? 5.402 56.812 9.391 1 82.44 53 LEU B O 1
ATOM 4733 N N . PRO B 1 54 ? 5.91 58.812 8.617 1 83.94 54 PRO B N 1
ATOM 4734 C CA . PRO B 1 54 ? 6.453 58.188 7.41 1 83.94 54 PRO B CA 1
ATOM 4735 C C . PRO B 1 54 ? 7.691 57.344 7.688 1 83.94 54 PRO B C 1
ATOM 4737 O O . PRO B 1 54 ? 7.891 56.312 7.047 1 83.94 54 PRO B O 1
ATOM 4740 N N . LEU B 1 55 ? 8.461 57.781 8.625 1 86.38 55 LEU B N 1
ATOM 4741 C CA . LEU B 1 55 ? 9.648 57 8.977 1 86.38 55 LEU B CA 1
ATOM 4742 C C . LEU B 1 55 ? 9.266 55.719 9.664 1 86.38 55 LEU B C 1
ATOM 4744 O O . LEU B 1 55 ? 9.906 54.688 9.461 1 86.38 55 LEU B O 1
ATOM 4748 N N . LEU B 1 56 ? 8.297 55.781 10.461 1 86.12 56 LEU B N 1
ATOM 4749 C CA . LEU B 1 56 ? 7.785 54.562 11.086 1 86.12 56 LEU B CA 1
ATOM 4750 C C . LEU B 1 56 ? 7.27 53.562 10.031 1 86.12 56 LEU B C 1
ATOM 4752 O O . LEU B 1 56 ? 7.543 52.375 10.109 1 86.12 56 LEU B O 1
ATOM 4756 N N . GLY B 1 57 ? 6.535 54.125 9.086 1 86 57 GLY B N 1
ATOM 4757 C CA . GLY B 1 57 ? 6.039 53.312 7.996 1 86 57 GLY B CA 1
ATOM 4758 C C . GLY B 1 57 ? 7.145 52.625 7.211 1 86 57 GLY B C 1
ATOM 4759 O O . GLY B 1 57 ? 7.031 51.438 6.863 1 86 57 GLY B O 1
ATOM 4760 N N . MET B 1 58 ? 8.141 53.312 6.957 1 88.38 58 MET B N 1
ATOM 4761 C CA . MET B 1 58 ? 9.266 52.781 6.211 1 88.38 58 MET B CA 1
ATOM 4762 C C . MET B 1 58 ? 9.984 51.719 7.02 1 88.38 58 MET B C 1
ATOM 4764 O O . MET B 1 58 ? 10.414 50.688 6.469 1 88.38 58 MET B O 1
ATOM 4768 N N . CYS B 1 59 ? 10.125 51.938 8.305 1 90 59 CYS B N 1
ATOM 4769 C CA . CYS B 1 59 ? 10.766 50.938 9.164 1 90 59 CYS B CA 1
ATOM 4770 C C . CYS B 1 59 ? 9.953 49.656 9.227 1 90 59 CYS B C 1
ATOM 4772 O O . CYS B 1 59 ? 10.5 48.562 9.156 1 90 59 CYS B O 1
ATOM 4774 N N . LEU B 1 60 ? 8.68 49.812 9.312 1 88.56 60 LEU B N 1
ATOM 4775 C CA . LEU B 1 60 ? 7.809 48.656 9.375 1 88.56 60 LEU B CA 1
ATOM 4776 C C . LEU B 1 60 ? 7.836 47.875 8.055 1 88.56 60 LEU B C 1
ATOM 4778 O O . LEU B 1 60 ? 7.84 46.656 8.055 1 88.56 60 LEU B O 1
ATOM 4782 N N . ALA B 1 61 ? 7.855 48.594 6.98 1 87.31 61 ALA B N 1
ATOM 4783 C CA . ALA B 1 61 ? 7.938 47.969 5.668 1 87.31 61 ALA B CA 1
ATOM 4784 C C . ALA B 1 61 ? 9.25 47.219 5.512 1 87.31 61 ALA B C 1
ATOM 4786 O O . ALA B 1 61 ? 9.273 46.125 4.945 1 87.31 61 ALA B O 1
ATOM 4787 N N . ALA B 1 62 ? 10.273 47.812 5.961 1 91.31 62 ALA B N 1
ATOM 4788 C CA . ALA B 1 62 ? 11.586 47.188 5.887 1 91.31 62 ALA B CA 1
ATOM 4789 C C . ALA B 1 62 ? 11.625 45.906 6.73 1 91.31 62 ALA B C 1
ATOM 4791 O O . ALA B 1 62 ? 12.227 44.906 6.332 1 91.31 62 ALA B O 1
ATOM 4792 N N . LEU B 1 63 ? 11.031 45.906 7.848 1 91.5 63 LEU B N 1
ATOM 4793 C CA . LEU B 1 63 ? 10.984 44.75 8.711 1 91.5 63 LEU B CA 1
ATOM 4794 C C . LEU B 1 63 ? 10.148 43.625 8.086 1 91.5 63 LEU B C 1
ATOM 4796 O O . LEU B 1 63 ? 10.5 42.438 8.18 1 91.5 63 LEU B O 1
ATOM 4800 N N . LEU B 1 64 ? 9.086 44.031 7.477 1 88.81 64 LEU B N 1
ATOM 4801 C CA . LEU B 1 64 ? 8.258 43.031 6.789 1 88.81 64 LEU B CA 1
ATOM 4802 C C . LEU B 1 64 ? 9.008 42.406 5.621 1 88.81 64 LEU B C 1
ATOM 4804 O O . LEU B 1 64 ? 8.898 41.219 5.379 1 88.81 64 LEU B O 1
ATOM 4808 N N . ALA B 1 65 ? 9.688 43.25 4.918 1 89.38 65 ALA B N 1
ATOM 4809 C CA . ALA B 1 65 ? 10.492 42.75 3.809 1 89.38 65 ALA B CA 1
ATOM 4810 C C . ALA B 1 65 ? 11.594 41.812 4.309 1 89.38 65 ALA B C 1
ATOM 4812 O O . ALA B 1 65 ? 11.875 40.781 3.695 1 89.38 65 ALA B O 1
ATOM 4813 N N . GLY B 1 66 ? 12.234 42.281 5.371 1 92.19 66 GLY B N 1
ATOM 4814 C CA . GLY B 1 66 ? 13.242 41.406 5.973 1 92.19 66 GLY B CA 1
ATOM 4815 C C . GLY B 1 66 ? 12.688 40.094 6.445 1 92.19 66 GLY B C 1
ATOM 4816 O O . GLY B 1 66 ? 13.328 39.031 6.273 1 92.19 66 GLY B O 1
ATOM 4817 N N . GLN B 1 67 ? 11.57 40.094 6.992 1 90.06 67 GLN B N 1
ATOM 4818 C CA . GLN B 1 67 ? 10.898 38.875 7.426 1 90.06 67 GLN B CA 1
ATOM 4819 C C . GLN B 1 67 ? 10.625 37.969 6.242 1 90.06 67 GLN B C 1
ATOM 4821 O O . GLN B 1 67 ? 10.883 36.75 6.316 1 90.06 67 GLN B O 1
ATOM 4826 N N . MET B 1 68 ? 10.156 38.531 5.234 1 88.31 68 MET B N 1
ATOM 4827 C CA . MET B 1 68 ? 9.828 37.781 4.043 1 88.31 68 MET B CA 1
ATOM 4828 C C . MET B 1 68 ? 11.078 37.125 3.449 1 88.31 68 MET B C 1
ATOM 4830 O O . MET B 1 68 ? 11.062 35.969 3.072 1 88.31 68 MET B O 1
ATOM 4834 N N . LEU B 1 69 ? 12.047 37.938 3.387 1 91.12 69 LEU B N 1
ATOM 4835 C CA . LEU B 1 69 ? 13.297 37.469 2.797 1 91.12 69 LEU B CA 1
ATOM 4836 C C . LEU B 1 69 ? 13.906 36.344 3.641 1 91.12 69 LEU B C 1
ATOM 4838 O O . LEU B 1 69 ? 14.305 35.312 3.109 1 91.12 69 LEU B O 1
ATOM 4842 N N . CYS B 1 70 ? 13.945 36.531 4.906 1 91.88 70 CYS B N 1
ATOM 4843 C CA . CYS B 1 70 ? 14.5 35.531 5.801 1 91.88 70 CYS B CA 1
ATOM 4844 C C . CYS B 1 70 ? 13.641 34.281 5.809 1 91.88 70 CYS B C 1
ATOM 4846 O O . CYS B 1 70 ? 14.156 33.156 5.891 1 91.88 70 CYS B O 1
ATOM 4848 N N . SER B 1 71 ? 12.414 34.5 5.699 1 87.94 71 SER B N 1
ATOM 4849 C CA . SER B 1 71 ? 11.508 33.344 5.68 1 87.94 71 SER B CA 1
ATOM 4850 C C . SER B 1 71 ? 11.695 32.5 4.414 1 87.94 71 SER B C 1
ATOM 4852 O O . SER B 1 71 ? 11.797 31.281 4.484 1 87.94 71 SER B O 1
ATOM 4854 N N . TYR B 1 72 ? 11.758 33.188 3.318 1 87.94 72 TYR B N 1
ATOM 4855 C CA . TYR B 1 72 ? 11.891 32.5 2.041 1 87.94 72 TYR B CA 1
ATOM 4856 C C . TYR B 1 72 ? 13.25 31.812 1.929 1 87.94 72 TYR B C 1
ATOM 4858 O O . TYR B 1 72 ? 13.328 30.625 1.604 1 87.94 72 TYR B O 1
ATOM 4866 N N . LEU B 1 73 ? 14.258 32.562 2.238 1 90.94 73 LEU B N 1
ATOM 4867 C CA . LEU B 1 73 ? 15.602 32.031 2.131 1 90.94 73 LEU B CA 1
ATOM 4868 C C . LEU B 1 73 ? 15.828 30.922 3.166 1 90.94 73 LEU B C 1
ATOM 4870 O O . LEU B 1 73 ? 16.516 29.938 2.893 1 90.94 73 LEU B O 1
ATOM 4874 N N . GLY B 1 74 ? 15.305 31.172 4.301 1 88.94 74 GLY B N 1
ATOM 4875 C CA . GLY B 1 74 ? 15.414 30.156 5.328 1 88.94 74 GLY B CA 1
ATOM 4876 C C . GLY B 1 74 ? 14.711 28.859 4.957 1 88.94 74 GLY B C 1
ATOM 4877 O O . GLY B 1 74 ? 15.258 27.766 5.156 1 88.94 74 GLY B O 1
ATOM 4878 N N . GLN B 1 75 ? 13.555 28.969 4.41 1 86.25 75 GLN B N 1
ATOM 4879 C CA . GLN B 1 75 ? 12.805 27.797 3.984 1 86.25 75 GLN B CA 1
ATOM 4880 C C . GLN B 1 75 ? 13.539 27.047 2.871 1 86.25 75 GLN B C 1
ATOM 4882 O O . GLN B 1 75 ? 13.648 25.828 2.908 1 86.25 75 GLN B O 1
ATOM 4887 N N . MET B 1 76 ? 14.008 27.797 1.952 1 88.19 76 MET B N 1
ATOM 4888 C CA . MET B 1 76 ? 14.711 27.203 0.823 1 88.19 76 MET B CA 1
ATOM 4889 C C . MET B 1 76 ? 15.984 26.516 1.284 1 88.19 76 MET B C 1
ATOM 4891 O O . MET B 1 76 ? 16.312 25.406 0.817 1 88.19 76 MET B O 1
ATOM 4895 N N . ALA B 1 77 ? 16.625 27.156 2.146 1 90.06 77 ALA B N 1
ATOM 4896 C CA . ALA B 1 77 ? 17.859 26.578 2.664 1 90.06 77 ALA B CA 1
ATOM 4897 C C . ALA B 1 77 ? 17.578 25.297 3.439 1 90.06 77 ALA B C 1
ATOM 4899 O O . ALA B 1 77 ? 18.328 24.312 3.332 1 90.06 77 ALA B O 1
ATOM 4900 N N . CYS B 1 78 ? 16.578 25.297 4.18 1 87.75 78 CYS B N 1
ATOM 4901 C CA . CYS B 1 78 ? 16.203 24.109 4.945 1 87.75 78 CYS B CA 1
ATOM 4902 C C . CYS B 1 78 ? 15.82 22.969 4.02 1 87.75 78 CYS B C 1
ATOM 4904 O O . CYS B 1 78 ? 16.219 21.828 4.246 1 87.75 78 CYS B O 1
ATOM 4906 N N . PHE B 1 79 ? 15.141 23.266 2.973 1 87 79 PHE B N 1
ATOM 4907 C CA . PHE B 1 79 ? 14.711 22.219 2.045 1 87 79 PHE B CA 1
ATOM 4908 C C . PHE B 1 79 ? 15.898 21.656 1.273 1 87 79 PHE B C 1
ATOM 4910 O O . PHE B 1 79 ? 15.984 20.438 1.059 1 87 79 PHE B O 1
ATOM 4917 N N . LEU B 1 80 ? 16.75 22.594 0.889 1 88.56 80 LEU B N 1
ATOM 4918 C CA . LEU B 1 80 ? 17.953 22.141 0.202 1 88.56 80 LEU B CA 1
ATOM 4919 C C . LEU B 1 80 ? 18.781 21.219 1.095 1 88.56 80 LEU B C 1
ATOM 4921 O O . LEU B 1 80 ? 19.234 20.156 0.652 1 88.56 80 LEU B O 1
ATOM 4925 N N . GLY B 1 81 ? 18.938 21.656 2.299 1 87.44 81 GLY B N 1
ATOM 4926 C CA . GLY B 1 81 ? 19.672 20.828 3.248 1 87.44 81 GLY B CA 1
ATOM 4927 C C . GLY B 1 81 ? 18.984 19.516 3.551 1 87.44 81 GLY B C 1
ATOM 4928 O O . GLY B 1 81 ? 19.641 18.469 3.629 1 87.44 81 GLY B O 1
ATOM 4929 N N . ALA B 1 82 ? 17.703 19.547 3.729 1 87.88 82 ALA B N 1
ATOM 4930 C CA . ALA B 1 82 ? 16.938 18.359 4.074 1 87.88 82 ALA B CA 1
ATOM 4931 C C . ALA B 1 82 ? 16.969 17.344 2.943 1 87.88 82 ALA B C 1
ATOM 4933 O O . ALA B 1 82 ? 17.156 16.141 3.184 1 87.88 82 ALA B O 1
ATOM 4934 N N . TYR B 1 83 ? 16.812 17.828 1.715 1 86.88 83 TYR B N 1
ATOM 4935 C CA . TYR B 1 83 ? 16.797 16.906 0.583 1 86.88 83 TYR B CA 1
ATOM 4936 C C . TYR B 1 83 ? 18.172 16.281 0.373 1 86.88 83 TYR B C 1
ATOM 4938 O O . TYR B 1 83 ? 18.281 15.094 0.04 1 86.88 83 TYR B O 1
ATOM 4946 N N . ASP B 1 84 ? 19.156 17.078 0.574 1 87.44 84 ASP B N 1
ATOM 4947 C CA . ASP B 1 84 ? 20.516 16.547 0.463 1 87.44 84 ASP B CA 1
ATOM 4948 C C . ASP B 1 84 ? 20.75 15.453 1.511 1 87.44 84 ASP B C 1
ATOM 4950 O O . ASP B 1 84 ? 21.312 14.406 1.203 1 87.44 84 ASP B O 1
ATOM 4954 N N . LEU B 1 85 ? 20.375 15.742 2.635 1 87.56 85 LEU B N 1
ATOM 4955 C CA . LEU B 1 85 ? 20.516 14.773 3.723 1 87.56 85 LEU B CA 1
ATOM 4956 C C . LEU B 1 85 ? 19.719 13.5 3.428 1 87.56 85 LEU B C 1
ATOM 4958 O O . LEU B 1 85 ? 20.203 12.398 3.68 1 87.56 85 LEU B O 1
ATOM 4962 N N . MET B 1 86 ? 18.609 13.633 2.875 1 86.94 86 MET B N 1
ATOM 4963 C CA . MET B 1 86 ? 17.719 12.492 2.674 1 86.94 86 MET B CA 1
ATOM 4964 C C . MET B 1 86 ? 18.188 11.633 1.507 1 86.94 86 MET B C 1
ATOM 4966 O O . MET B 1 86 ? 18.016 10.414 1.519 1 86.94 86 MET B O 1
ATOM 4970 N N . ILE B 1 87 ? 18.75 12.266 0.509 1 85.25 87 ILE B N 1
ATOM 4971 C CA . ILE B 1 87 ? 19.328 11.5 -0.595 1 85.25 87 ILE B CA 1
ATOM 4972 C C . ILE B 1 87 ? 20.453 10.617 -0.08 1 85.25 87 ILE B C 1
ATOM 4974 O O . ILE B 1 87 ? 20.516 9.422 -0.401 1 85.25 87 ILE B O 1
ATOM 4978 N N . GLY B 1 88 ? 21.266 11.219 0.713 1 86.44 88 GLY B N 1
ATOM 4979 C CA . GLY B 1 88 ? 22.328 10.438 1.315 1 86.44 88 GLY B CA 1
ATOM 4980 C C . GLY B 1 88 ? 21.812 9.312 2.201 1 86.44 88 GLY B C 1
ATOM 4981 O O . GLY B 1 88 ? 22.328 8.195 2.168 1 86.44 88 GLY B O 1
ATOM 4982 N N . TYR B 1 89 ? 20.828 9.594 2.924 1 89.12 89 TYR B N 1
ATOM 4983 C CA . TYR B 1 89 ? 20.234 8.609 3.826 1 89.12 89 TYR B CA 1
ATOM 4984 C C . TYR B 1 89 ? 19.609 7.457 3.049 1 89.12 89 TYR B C 1
ATOM 4986 O O . TYR B 1 89 ? 19.828 6.289 3.379 1 89.12 89 TYR B O 1
ATOM 4994 N N . ARG B 1 90 ? 18.859 7.762 2.082 1 85.88 90 ARG B N 1
ATOM 4995 C CA . ARG B 1 90 ? 18.219 6.746 1.251 1 85.88 90 ARG B CA 1
ATOM 4996 C C . ARG B 1 90 ? 19.25 5.871 0.559 1 85.88 90 ARG B C 1
ATOM 4998 O O . ARG B 1 90 ? 19.078 4.656 0.45 1 85.88 90 ARG B O 1
ATOM 5005 N N . GLU B 1 91 ? 20.281 6.496 0.057 1 86.25 91 GLU B N 1
ATOM 5006 C CA . GLU B 1 91 ? 21.359 5.766 -0.611 1 86.25 91 GLU B CA 1
ATOM 5007 C C . GLU B 1 91 ? 21.984 4.734 0.322 1 86.25 91 GLU B C 1
ATOM 5009 O O . GLU B 1 91 ? 22.266 3.604 -0.089 1 86.25 91 GLU B O 1
ATOM 5014 N N . GLN B 1 92 ? 22.156 5.125 1.496 1 88.44 92 GLN B N 1
ATOM 5015 C CA . GLN B 1 92 ? 22.781 4.219 2.459 1 88.44 92 GLN B CA 1
ATOM 5016 C C . GLN B 1 92 ? 21.844 3.061 2.799 1 88.44 92 GLN B C 1
ATOM 5018 O O . GLN B 1 92 ? 22.297 1.93 2.99 1 88.44 92 GLN B O 1
ATOM 5023 N N . VAL B 1 93 ? 20.609 3.371 2.936 1 89.19 93 VAL B N 1
ATOM 5024 C CA . VAL B 1 93 ? 19.641 2.34 3.27 1 89.19 93 VAL B CA 1
ATOM 5025 C C . VAL B 1 93 ? 19.516 1.351 2.113 1 89.19 93 VAL B C 1
ATOM 5027 O O . VAL B 1 93 ? 19.531 0.135 2.322 1 89.19 93 VAL B O 1
ATOM 5030 N N . ILE B 1 94 ? 19.438 1.853 0.928 1 88.88 94 ILE B N 1
ATOM 5031 C CA . ILE B 1 94 ? 19.281 1.007 -0.25 1 88.88 94 ILE B CA 1
ATOM 5032 C C . ILE B 1 94 ? 20.562 0.19 -0.474 1 88.88 94 ILE B C 1
ATOM 5034 O O . ILE B 1 94 ? 20.484 -0.985 -0.842 1 88.88 94 ILE B O 1
ATOM 5038 N N . ASP B 1 95 ? 21.672 0.855 -0.285 1 88 95 ASP B N 1
ATOM 5039 C CA . ASP B 1 95 ? 22.938 0.147 -0.402 1 88 95 ASP B CA 1
ATOM 5040 C C . ASP B 1 95 ? 23.016 -1.007 0.596 1 88 95 ASP B C 1
ATOM 5042 O O . ASP B 1 95 ? 23.484 -2.092 0.261 1 88 95 ASP B O 1
ATOM 5046 N N . HIS B 1 96 ? 22.531 -0.758 1.736 1 89.44 96 HIS B N 1
ATOM 5047 C CA . HIS B 1 96 ? 22.547 -1.807 2.75 1 89.44 96 HIS B CA 1
ATOM 5048 C C . HIS B 1 96 ? 21.625 -2.959 2.365 1 89.44 96 HIS B C 1
ATOM 5050 O O . HIS B 1 96 ? 21.984 -4.129 2.537 1 89.44 96 HIS B O 1
ATOM 5056 N N . ILE B 1 97 ? 20.5 -2.688 1.89 1 87.69 97 ILE B N 1
ATOM 5057 C CA . ILE B 1 97 ? 19.547 -3.703 1.451 1 87.69 97 ILE B CA 1
ATOM 5058 C C . ILE B 1 97 ? 20.172 -4.527 0.318 1 87.69 97 ILE B C 1
ATOM 5060 O O . ILE B 1 97 ? 20 -5.746 0.272 1 87.69 97 ILE B O 1
ATOM 5064 N N . GLY B 1 98 ? 20.844 -3.848 -0.563 1 86.44 98 GLY B N 1
ATOM 5065 C CA . GLY B 1 98 ? 21.5 -4.52 -1.679 1 86.44 98 GLY B CA 1
ATOM 5066 C C . GLY B 1 98 ? 22.578 -5.488 -1.243 1 86.44 98 GLY B C 1
ATOM 5067 O O . GLY B 1 98 ? 22.906 -6.426 -1.972 1 86.44 98 GLY B O 1
ATOM 5068 N N . ARG B 1 99 ? 23.047 -5.273 0.02 1 86.62 99 ARG B N 1
ATOM 5069 C CA . ARG B 1 99 ? 24.172 -6.09 0.488 1 86.62 99 ARG B CA 1
ATOM 5070 C C . ARG B 1 99 ? 23.703 -7.117 1.518 1 86.62 99 ARG B C 1
ATOM 5072 O O . ARG B 1 99 ? 2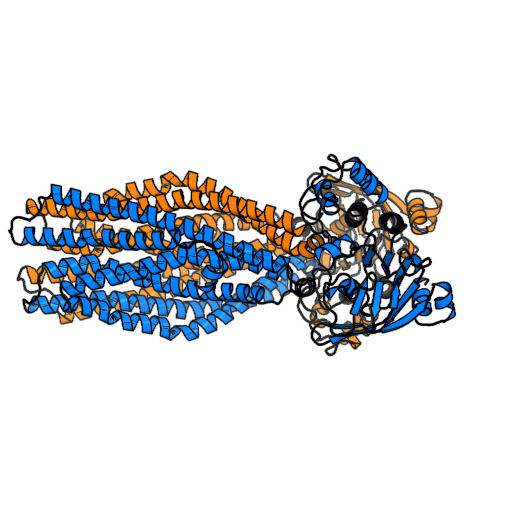4.484 -7.945 1.978 1 86.62 99 ARG B O 1
ATOM 5079 N N . LEU B 1 100 ? 22.422 -7.098 1.793 1 86.62 100 LEU B N 1
ATOM 5080 C CA . LEU B 1 100 ? 21.875 -8.047 2.756 1 86.62 100 LEU B CA 1
ATOM 5081 C C . LEU B 1 100 ? 21.922 -9.469 2.201 1 86.62 100 LEU B C 1
ATOM 5083 O O . LEU B 1 100 ? 21.781 -9.672 0.994 1 86.62 100 LEU B O 1
ATOM 5087 N N . PRO B 1 101 ? 22.125 -10.422 3.131 1 85 101 PRO B N 1
ATOM 5088 C CA . PRO B 1 101 ? 22.062 -11.805 2.656 1 85 101 PRO B CA 1
ATOM 5089 C C . PRO B 1 101 ? 20.719 -12.148 2.01 1 85 101 PRO B C 1
ATOM 5091 O O . PRO B 1 101 ? 19.672 -11.711 2.49 1 85 101 PRO B O 1
ATOM 5094 N N . LEU B 1 102 ? 20.766 -12.797 0.931 1 80.69 102 LEU B N 1
ATOM 5095 C CA . LEU B 1 102 ? 19.562 -13.125 0.166 1 80.69 102 LEU B CA 1
ATOM 5096 C C . LEU B 1 102 ? 18.609 -13.969 0.995 1 80.69 102 LEU B C 1
ATOM 5098 O O . LEU B 1 102 ? 17.391 -13.93 0.779 1 80.69 102 LEU B O 1
ATOM 5102 N N . GLY B 1 103 ? 19.141 -14.688 1.924 1 76.19 103 GLY B N 1
ATOM 5103 C CA . GLY B 1 103 ? 18.312 -15.484 2.811 1 76.19 103 GLY B CA 1
ATOM 5104 C C . GLY B 1 103 ? 17.391 -14.641 3.68 1 76.19 103 GLY B C 1
ATOM 5105 O O . GLY B 1 103 ? 16.266 -15.039 3.959 1 76.19 103 GLY B O 1
ATOM 5106 N N . VAL B 1 104 ? 17.938 -13.562 4.09 1 72.62 104 VAL B N 1
ATOM 5107 C CA . VAL B 1 104 ? 17.172 -12.641 4.922 1 72.62 104 VAL B CA 1
ATOM 5108 C C . VAL B 1 104 ? 16.031 -12.039 4.105 1 72.62 104 VAL B C 1
ATOM 5110 O O . VAL B 1 104 ? 14.922 -11.844 4.617 1 72.62 104 VAL B O 1
ATOM 5113 N N . LEU B 1 105 ? 16.297 -11.805 2.896 1 72.44 105 LEU B N 1
ATOM 5114 C CA . LEU B 1 105 ? 15.32 -11.195 2.006 1 72.44 105 LEU B CA 1
ATOM 5115 C C . LEU B 1 105 ? 14.172 -12.156 1.725 1 72.44 105 LEU B C 1
ATOM 5117 O O . LEU B 1 105 ? 13.047 -11.727 1.473 1 72.44 105 LEU B O 1
ATOM 5121 N N . GLN B 1 106 ? 14.453 -13.391 1.713 1 65.44 106 GLN B N 1
ATOM 5122 C CA . GLN B 1 106 ? 13.43 -14.414 1.477 1 65.44 106 GLN B CA 1
ATOM 5123 C C . GLN B 1 106 ? 12.469 -14.508 2.654 1 65.44 106 GLN B C 1
ATOM 5125 O O . GLN B 1 106 ? 11.281 -14.789 2.471 1 65.44 106 GLN B O 1
ATOM 5130 N N . LYS B 1 107 ? 13.023 -14.281 3.771 1 60 107 LYS B N 1
ATOM 5131 C CA . LYS B 1 107 ? 12.242 -14.398 4.996 1 60 107 LYS B CA 1
ATOM 5132 C C . LYS B 1 107 ? 11.289 -13.219 5.164 1 60 107 LYS B C 1
ATOM 5134 O O . LYS B 1 107 ? 10.195 -13.375 5.707 1 60 107 LYS B O 1
ATOM 5139 N N . ARG B 1 108 ? 11.844 -12.211 4.699 1 59.81 108 ARG B N 1
ATOM 5140 C CA . ARG B 1 108 ? 11.023 -11.016 4.875 1 59.81 108 ARG B CA 1
ATOM 5141 C C . ARG B 1 108 ? 10.07 -10.836 3.699 1 59.81 108 ARG B C 1
ATOM 5143 O O . ARG B 1 108 ? 10.406 -11.172 2.562 1 59.81 108 ARG B O 1
ATOM 5150 N N . ARG B 1 109 ? 8.953 -10.43 4.09 1 62.81 109 ARG B N 1
ATOM 5151 C CA . ARG B 1 109 ? 7.977 -10.117 3.055 1 62.81 109 ARG B CA 1
ATOM 5152 C C . ARG B 1 109 ? 8.438 -8.953 2.193 1 62.81 109 ARG B C 1
ATOM 5154 O O . ARG B 1 109 ? 8.805 -7.895 2.715 1 62.81 109 ARG B O 1
ATOM 5161 N N . ILE B 1 110 ? 8.656 -9.258 0.96 1 67.44 110 ILE B N 1
ATOM 5162 C CA . ILE B 1 110 ? 9.109 -8.281 -0.028 1 67.44 110 ILE B CA 1
ATOM 5163 C C . ILE B 1 110 ? 8.289 -7 0.108 1 67.44 110 ILE B C 1
ATOM 5165 O O . ILE B 1 110 ? 8.844 -5.898 0.025 1 67.44 110 ILE B O 1
ATOM 5169 N N . GLY B 1 111 ? 7.086 -7.16 0.403 1 64.56 111 GLY B N 1
ATOM 5170 C CA . GLY B 1 111 ? 6.223 -6.004 0.574 1 64.56 111 GLY B CA 1
ATOM 5171 C C . GLY B 1 111 ? 6.598 -5.145 1.766 1 64.56 111 GLY B C 1
ATOM 5172 O O . GLY B 1 111 ? 6.543 -3.916 1.694 1 64.56 111 GLY B O 1
ATOM 5173 N N . HIS B 1 112 ? 7.043 -5.801 2.805 1 73.5 112 HIS B N 1
ATOM 5174 C CA . HIS B 1 112 ? 7.445 -5.086 4.012 1 73.5 112 HIS B CA 1
ATOM 5175 C C . HIS B 1 112 ? 8.727 -4.289 3.785 1 73.5 112 HIS B C 1
ATOM 5177 O O . HIS B 1 112 ? 8.828 -3.137 4.211 1 73.5 112 HIS B O 1
ATOM 5183 N N . LEU B 1 113 ? 9.672 -4.914 3.16 1 79.56 113 LEU B N 1
ATOM 5184 C CA . LEU B 1 113 ? 10.922 -4.223 2.869 1 79.56 113 LEU B CA 1
ATOM 5185 C C . LEU B 1 113 ? 10.68 -3.035 1.943 1 79.56 113 LEU B C 1
ATOM 5187 O O . LEU B 1 113 ? 11.258 -1.965 2.141 1 79.56 113 LEU B O 1
ATOM 5191 N N . ALA B 1 114 ? 9.875 -3.283 1 1 78.25 114 ALA B N 1
ATOM 5192 C CA . ALA B 1 114 ? 9.539 -2.199 0.081 1 78.25 114 ALA B CA 1
ATOM 5193 C C . ALA B 1 114 ? 8.867 -1.044 0.818 1 78.25 114 ALA B C 1
ATOM 5195 O O . ALA B 1 114 ? 9.141 0.125 0.528 1 78.25 114 ALA B O 1
ATOM 5196 N N . ALA B 1 115 ? 8.023 -1.312 1.807 1 75.12 115 ALA B N 1
ATOM 5197 C CA . ALA B 1 115 ? 7.32 -0.295 2.586 1 75.12 115 ALA B CA 1
ATOM 5198 C C . ALA B 1 115 ? 8.297 0.515 3.436 1 75.12 115 ALA B C 1
ATOM 5200 O O . ALA B 1 115 ? 8.117 1.723 3.613 1 75.12 115 ALA B O 1
ATOM 5201 N N . ILE B 1 116 ? 9.281 -0.084 3.959 1 80.94 116 ILE B N 1
ATOM 5202 C CA . ILE B 1 116 ? 10.273 0.598 4.777 1 80.94 116 ILE B CA 1
ATOM 5203 C C . ILE B 1 116 ? 11.039 1.608 3.926 1 80.94 116 ILE B C 1
ATOM 5205 O O . ILE B 1 116 ? 11.227 2.76 4.332 1 80.94 116 ILE B O 1
ATOM 5209 N N . VAL B 1 117 ? 11.367 1.176 2.75 1 82.5 117 VAL B N 1
ATOM 5210 C CA . VAL B 1 117 ? 12.195 2.016 1.893 1 82.5 117 VAL B CA 1
ATOM 5211 C C . VAL B 1 117 ? 11.359 3.158 1.319 1 82.5 117 VAL B C 1
ATOM 5213 O O . VAL B 1 117 ? 11.867 4.258 1.098 1 82.5 117 VAL B O 1
ATOM 5216 N N . THR B 1 118 ? 10.102 2.9 1.18 1 80.56 118 THR B N 1
ATOM 5217 C CA . THR B 1 118 ? 9.266 3.92 0.557 1 80.56 118 THR B CA 1
ATOM 5218 C C . THR B 1 118 ? 8.578 4.773 1.616 1 80.56 118 THR B C 1
ATOM 5220 O O . THR B 1 118 ? 8.906 5.953 1.781 1 80.56 118 THR B O 1
ATOM 5223 N N . ASP B 1 119 ? 7.844 4.188 2.482 1 77.12 119 ASP B N 1
ATOM 5224 C CA . ASP B 1 119 ? 6.984 4.918 3.408 1 77.12 119 ASP B CA 1
ATOM 5225 C C . ASP B 1 119 ? 7.777 5.43 4.605 1 77.12 119 ASP B C 1
ATOM 5227 O O . ASP B 1 119 ? 7.648 6.594 4.992 1 77.12 119 ASP B O 1
ATOM 5231 N N . ASP B 1 120 ? 8.531 4.559 5.203 1 81.44 120 ASP B N 1
ATOM 5232 C CA . ASP B 1 120 ? 9.242 4.941 6.414 1 81.44 120 ASP B CA 1
ATOM 5233 C C . ASP B 1 120 ? 10.305 5.996 6.113 1 81.44 120 ASP B C 1
ATOM 5235 O O . ASP B 1 120 ? 10.484 6.945 6.879 1 81.44 120 ASP B O 1
ATOM 5239 N N . VAL B 1 121 ? 10.961 5.82 5.016 1 84.19 121 VAL B N 1
ATOM 5240 C CA . VAL B 1 121 ? 11.984 6.801 4.648 1 84.19 121 VAL B CA 1
ATOM 5241 C C . VAL B 1 121 ? 11.32 8.141 4.344 1 84.19 121 VAL B C 1
ATOM 5243 O O . VAL B 1 121 ? 11.852 9.195 4.695 1 84.19 121 VAL B O 1
ATOM 5246 N N . LYS B 1 122 ? 10.211 8.109 3.758 1 82.88 122 LYS B N 1
ATOM 5247 C CA . LYS B 1 122 ? 9.477 9.344 3.482 1 82.88 122 LYS B CA 1
ATOM 5248 C C . LYS B 1 122 ? 9.062 10.039 4.777 1 82.88 122 LYS B C 1
ATOM 5250 O O . LYS B 1 122 ? 9.141 11.266 4.879 1 82.88 122 LYS B O 1
ATOM 5255 N N . ARG B 1 123 ? 8.68 9.328 5.715 1 81.12 123 ARG B N 1
ATOM 5256 C CA . ARG B 1 123 ? 8.305 9.891 7.008 1 81.12 123 ARG B CA 1
ATOM 5257 C C . ARG B 1 123 ? 9.5 10.562 7.68 1 81.12 123 ARG B C 1
ATOM 5259 O O . ARG B 1 123 ? 9.359 11.641 8.273 1 81.12 123 ARG B O 1
ATOM 5266 N N . VAL B 1 124 ? 10.633 9.922 7.574 1 85.81 124 VAL B N 1
ATOM 5267 C CA . VAL B 1 124 ? 11.844 10.5 8.156 1 85.81 124 VAL B CA 1
ATOM 5268 C C . VAL B 1 124 ? 12.227 11.766 7.398 1 85.81 124 VAL B C 1
ATOM 5270 O O . VAL B 1 124 ? 12.695 12.734 8 1 85.81 124 VAL B O 1
ATOM 5273 N N . GLU B 1 125 ? 12 11.727 6.113 1 85.06 125 GLU B N 1
ATOM 5274 C CA . GLU B 1 125 ? 12.266 12.906 5.297 1 85.06 125 GLU B CA 1
ATOM 5275 C C . GLU B 1 125 ? 11.414 14.094 5.754 1 85.06 125 GLU B C 1
ATOM 5277 O O . GLU B 1 125 ? 11.906 15.219 5.816 1 85.06 125 GLU B O 1
ATOM 5282 N N . GLU B 1 126 ? 10.234 13.867 6.141 1 83.12 126 GLU B N 1
ATOM 5283 C CA . GLU B 1 126 ? 9.305 14.922 6.555 1 83.12 126 GLU B CA 1
ATOM 5284 C C . GLU B 1 126 ? 9.758 15.57 7.855 1 83.12 126 GLU B C 1
ATOM 5286 O O . GLU B 1 126 ? 9.438 16.734 8.117 1 83.12 126 GLU B O 1
ATOM 5291 N N . ILE B 1 127 ? 10.531 14.844 8.648 1 83.38 127 ILE B N 1
ATOM 5292 C CA . ILE B 1 127 ? 11.078 15.398 9.875 1 83.38 127 ILE B CA 1
ATOM 5293 C C . ILE B 1 127 ? 11.984 16.578 9.547 1 83.38 127 ILE B C 1
ATOM 5295 O O . ILE B 1 127 ? 11.875 17.641 10.164 1 83.38 127 ILE B O 1
ATOM 5299 N N . PHE B 1 128 ? 12.734 16.406 8.484 1 82.25 128 PHE B N 1
ATOM 5300 C CA . PHE B 1 128 ? 13.766 17.391 8.195 1 82.25 128 PHE B CA 1
ATOM 5301 C C . PHE B 1 128 ? 13.25 18.453 7.246 1 82.25 128 PHE B C 1
ATOM 5303 O O . PHE B 1 128 ? 13.75 19.578 7.234 1 82.25 128 PHE B O 1
ATOM 5310 N N . THR B 1 129 ? 12.18 18.094 6.547 1 79.44 129 THR B N 1
ATOM 5311 C CA . THR B 1 129 ? 11.703 19.047 5.559 1 79.44 129 THR B CA 1
ATOM 5312 C C . THR B 1 129 ? 10.625 19.953 6.156 1 79.44 129 THR B C 1
ATOM 5314 O O . THR B 1 129 ? 10.453 21.094 5.723 1 79.44 129 THR B O 1
ATOM 5317 N N . HIS B 1 130 ? 9.875 19.375 7.125 1 79.75 130 HIS B N 1
ATOM 5318 C CA . HIS B 1 130 ? 8.75 20.172 7.617 1 79.75 130 HIS B CA 1
ATOM 5319 C C . HIS B 1 130 ? 8.758 20.25 9.141 1 79.75 130 HIS B C 1
ATOM 5321 O O . HIS B 1 130 ? 8.977 21.328 9.703 1 79.75 130 HIS B O 1
ATOM 5327 N N . VAL B 1 131 ? 8.805 19.188 9.805 1 80.44 131 VAL B N 1
ATOM 5328 C CA . VAL B 1 131 ? 8.5 19.125 11.234 1 80.44 131 VAL B CA 1
ATOM 5329 C C . VAL B 1 131 ? 9.594 19.828 12.031 1 80.44 131 VAL B C 1
ATOM 5331 O O . VAL B 1 131 ? 9.297 20.656 12.898 1 80.44 131 VAL B O 1
ATOM 5334 N N . ALA B 1 132 ? 10.82 19.562 11.695 1 79.44 132 ALA B N 1
ATOM 5335 C CA . ALA B 1 132 ? 11.922 20.172 12.438 1 79.44 132 ALA B CA 1
ATOM 5336 C C . ALA B 1 132 ? 11.93 21.672 12.258 1 79.44 132 ALA B C 1
ATOM 5338 O O . ALA B 1 132 ? 12.164 22.422 13.219 1 79.44 132 ALA B O 1
ATOM 5339 N N . ILE B 1 133 ? 11.633 22.109 11.102 1 78.62 133 ILE B N 1
ATOM 5340 C CA . ILE B 1 133 ? 11.617 23.531 10.789 1 78.62 133 ILE B CA 1
ATOM 5341 C C . ILE B 1 133 ? 10.492 24.219 11.555 1 78.62 133 ILE B C 1
ATOM 5343 O O . ILE B 1 133 ? 10.703 25.266 12.18 1 78.62 133 ILE B O 1
ATOM 5347 N N . ASP B 1 134 ? 9.375 23.609 11.555 1 79.75 134 ASP B N 1
ATOM 5348 C CA . ASP B 1 134 ? 8.195 24.188 12.203 1 79.75 134 ASP B CA 1
ATOM 5349 C C . ASP B 1 134 ? 8.336 24.156 13.727 1 79.75 134 ASP B C 1
ATOM 5351 O O . ASP B 1 134 ? 7.879 25.062 14.414 1 79.75 134 ASP B O 1
ATOM 5355 N N . LEU B 1 135 ? 8.969 23.156 14.188 1 81.38 135 LEU B N 1
ATOM 5356 C CA . LEU B 1 135 ? 9.18 23.031 15.633 1 81.38 135 LEU B CA 1
ATOM 5357 C C . LEU B 1 135 ? 10.141 24.094 16.141 1 81.38 135 LEU B C 1
ATOM 5359 O O . LEU B 1 135 ? 9.906 24.688 17.188 1 81.38 135 LEU B O 1
ATOM 5363 N N . VAL B 1 136 ? 11.18 24.359 15.414 1 80.25 136 VAL B N 1
ATOM 5364 C CA . VAL B 1 136 ? 12.141 25.391 15.797 1 80.25 136 VAL B CA 1
ATOM 5365 C C . VAL B 1 136 ? 11.484 26.766 15.734 1 80.25 136 VAL B C 1
ATOM 5367 O O . VAL B 1 136 ? 11.672 27.594 16.625 1 80.25 136 VAL B O 1
ATOM 5370 N N . ALA B 1 137 ? 10.742 26.906 14.695 1 74.88 137 ALA B N 1
ATOM 5371 C CA . ALA B 1 137 ? 10.031 28.172 14.562 1 74.88 137 ALA B CA 1
ATOM 5372 C C . ALA B 1 137 ? 9.008 28.344 15.68 1 74.88 137 ALA B C 1
ATOM 5374 O O . ALA B 1 137 ? 8.875 29.453 16.234 1 74.88 137 ALA B O 1
ATOM 5375 N N . ALA B 1 138 ? 8.328 27.281 16.016 1 78.81 138 ALA B N 1
ATOM 5376 C CA . ALA B 1 138 ? 7.281 27.328 17.031 1 78.81 138 ALA B CA 1
ATOM 5377 C C . ALA B 1 138 ? 7.879 27.547 18.422 1 78.81 138 ALA B C 1
ATOM 5379 O O . ALA B 1 138 ? 7.246 28.156 19.297 1 78.81 138 ALA B O 1
ATOM 5380 N N . ALA B 1 139 ? 9.078 27.141 18.625 1 80.69 139 ALA B N 1
ATOM 5381 C CA . ALA B 1 139 ? 9.727 27.266 19.922 1 80.69 139 ALA B CA 1
ATOM 5382 C C . ALA B 1 139 ? 10.438 28.609 20.047 1 80.69 139 ALA B C 1
ATOM 5384 O O . ALA B 1 139 ? 10.438 29.234 21.109 1 80.69 139 ALA B O 1
ATOM 5385 N N . SER B 1 140 ? 10.977 29.094 19 1 82.62 140 SER B N 1
ATOM 5386 C CA . SER B 1 140 ? 11.805 30.297 19.047 1 82.62 140 SER B CA 1
ATOM 5387 C C . SER B 1 140 ? 10.961 31.547 19.281 1 82.62 140 SER B C 1
ATOM 5389 O O . SER B 1 140 ? 11.336 32.406 20.078 1 82.62 140 SER B O 1
ATOM 5391 N N . ALA B 1 141 ? 9.82 31.531 18.672 1 79.81 141 ALA B N 1
ATOM 5392 C CA . ALA B 1 141 ? 9.008 32.75 18.766 1 79.81 141 ALA B CA 1
ATOM 5393 C C . ALA B 1 141 ? 8.547 33 20.188 1 79.81 141 ALA B C 1
ATOM 5395 O O . ALA B 1 141 ? 8.773 34.062 20.734 1 79.81 141 ALA B O 1
ATOM 5396 N N . PRO B 1 142 ? 7.961 32 20.844 1 79.81 142 PRO B N 1
ATOM 5397 C CA . PRO B 1 142 ? 7.523 32.25 22.219 1 79.81 142 PRO B CA 1
ATOM 5398 C C . PRO B 1 142 ? 8.688 32.594 23.156 1 79.81 142 PRO B C 1
ATOM 5400 O O . PRO B 1 142 ? 8.539 33.469 24.031 1 79.81 142 PRO B O 1
ATOM 5403 N N . LEU B 1 143 ? 9.773 32.062 22.922 1 84 143 LEU B N 1
ATOM 5404 C CA . LEU B 1 143 ? 10.922 32.312 23.781 1 84 143 LEU B CA 1
ATOM 5405 C C . LEU B 1 143 ? 11.422 33.75 23.594 1 84 143 LEU B C 1
ATOM 5407 O O . LEU B 1 143 ? 11.75 34.438 24.562 1 84 143 LEU B O 1
ATOM 5411 N N . LEU B 1 144 ? 11.469 34.188 22.391 1 83.69 144 LEU B N 1
ATOM 5412 C CA . LEU B 1 144 ? 11.93 35.531 22.109 1 83.69 144 LEU B CA 1
ATOM 5413 C C . LEU B 1 144 ? 10.938 36.562 22.641 1 83.69 144 LEU B C 1
ATOM 5415 O O . LEU B 1 144 ? 11.336 37.562 23.234 1 83.69 144 LEU B O 1
ATOM 5419 N N . PHE B 1 145 ? 9.688 36.312 22.422 1 82.69 145 PHE B N 1
ATOM 5420 C CA . PHE B 1 145 ? 8.656 37.188 22.938 1 82.69 145 PHE B CA 1
ATOM 5421 C C . PHE B 1 145 ? 8.711 37.281 24.453 1 82.69 145 PHE B C 1
ATOM 5423 O O . PHE B 1 145 ? 8.617 38.375 25.031 1 82.69 145 PHE B O 1
ATOM 5430 N N . LEU B 1 146 ? 8.859 36.156 25 1 83.38 146 LEU B N 1
ATOM 5431 C CA . LEU B 1 146 ? 8.875 36.094 26.469 1 83.38 146 LEU B CA 1
ATOM 5432 C C . LEU B 1 146 ? 10.07 36.844 27.016 1 83.38 146 LEU B C 1
ATOM 5434 O O . LEU B 1 146 ? 9.961 37.531 28.047 1 83.38 146 LEU B O 1
ATOM 5438 N N . ALA B 1 147 ? 11.156 36.75 26.375 1 85.5 147 ALA B N 1
ATOM 5439 C CA . ALA B 1 147 ? 12.359 37.438 26.828 1 85.5 147 ALA B CA 1
ATOM 5440 C C . ALA B 1 147 ? 12.164 38.969 26.781 1 85.5 147 ALA B C 1
ATOM 5442 O O . ALA B 1 147 ? 12.492 39.656 27.734 1 85.5 147 ALA B O 1
ATOM 5443 N N . VAL B 1 148 ? 11.57 39.438 25.781 1 82.75 148 VAL B N 1
ATOM 5444 C CA . VAL B 1 148 ? 11.383 40.875 25.609 1 82.75 148 VAL B CA 1
ATOM 5445 C C . VAL B 1 148 ? 10.289 41.375 26.547 1 82.75 148 VAL B C 1
ATOM 5447 O O . VAL B 1 148 ? 10.414 42.438 27.156 1 82.75 148 VAL B O 1
ATOM 5450 N N . LEU B 1 149 ? 9.227 40.594 26.672 1 86.19 149 LEU B N 1
ATOM 5451 C CA . LEU B 1 149 ? 8.094 41 27.5 1 86.19 149 LEU B CA 1
ATOM 5452 C C . LEU B 1 149 ? 8.484 41.031 28.969 1 86.19 149 LEU B C 1
ATOM 5454 O O . LEU B 1 149 ? 8.008 41.875 29.734 1 86.19 149 LEU B O 1
ATOM 5458 N N . THR B 1 150 ? 9.312 40.125 29.359 1 87.75 150 THR B N 1
ATOM 5459 C CA . THR B 1 150 ? 9.773 40.094 30.75 1 87.75 150 THR B CA 1
ATOM 5460 C C . THR B 1 150 ? 10.609 41.344 31.062 1 87.75 150 THR B C 1
ATOM 5462 O O . THR B 1 150 ? 10.578 41.844 32.188 1 87.75 150 THR B O 1
ATOM 5465 N N . TRP B 1 151 ? 11.281 41.781 30.094 1 85.12 151 TRP B N 1
ATOM 5466 C CA . TRP B 1 151 ? 12.07 43 30.25 1 85.12 151 TRP B CA 1
ATOM 5467 C C . TRP B 1 151 ? 11.172 44.219 30.406 1 85.12 151 TRP B C 1
ATOM 5469 O O . TRP B 1 151 ? 11.5 45.156 31.156 1 85.12 151 TRP B O 1
ATOM 5479 N N . VAL B 1 152 ? 10.039 44.25 29.781 1 84.44 152 VAL B N 1
ATOM 5480 C CA . VAL B 1 152 ? 9.102 45.344 29.844 1 84.44 152 VAL B CA 1
ATOM 5481 C C . VAL B 1 152 ? 8.359 45.312 31.188 1 84.44 152 VAL B C 1
ATOM 5483 O O . VAL B 1 152 ? 8.352 46.312 31.922 1 84.44 152 VAL B O 1
ATOM 5486 N N . ASP B 1 153 ? 7.695 44.25 31.484 1 89.19 153 ASP B N 1
ATOM 5487 C CA . ASP B 1 153 ? 7.004 44.062 32.75 1 89.19 153 ASP B CA 1
ATOM 5488 C C . ASP B 1 153 ? 6.973 42.594 33.156 1 89.19 153 ASP B C 1
ATOM 5490 O O . ASP B 1 153 ? 6.242 41.812 32.562 1 89.19 153 ASP B O 1
ATOM 5494 N N . TRP B 1 154 ? 7.641 42.219 34.125 1 88.69 154 TRP B N 1
ATOM 5495 C CA . TRP B 1 154 ? 7.773 40.844 34.5 1 88.69 154 TRP B CA 1
ATOM 5496 C C . TRP B 1 154 ? 6.48 40.312 35.125 1 88.69 154 TRP B C 1
ATOM 5498 O O . TRP B 1 154 ? 6.211 39.125 35.125 1 88.69 154 TRP B O 1
ATOM 5508 N N . ARG B 1 155 ? 5.652 41.188 35.719 1 90.19 155 ARG B N 1
ATOM 5509 C CA . ARG B 1 155 ? 4.41 40.781 36.344 1 90.19 155 ARG B CA 1
ATOM 5510 C C . ARG B 1 155 ? 3.393 40.312 35.312 1 90.19 155 ARG B C 1
ATOM 5512 O O . ARG B 1 155 ? 2.768 39.25 35.5 1 90.19 155 ARG B O 1
ATOM 5519 N N . LEU B 1 156 ? 3.295 41.062 34.219 1 89.31 156 LEU B N 1
ATOM 5520 C CA . LEU B 1 156 ? 2.379 40.688 33.156 1 89.31 156 LEU B CA 1
ATOM 5521 C C . LEU B 1 156 ? 2.871 39.438 32.438 1 89.31 156 LEU B C 1
ATOM 5523 O O . LEU B 1 156 ? 2.068 38.594 32.031 1 89.31 156 LEU B O 1
ATOM 5527 N N . SER B 1 157 ? 4.176 39.375 32.281 1 89.56 157 SER B N 1
ATOM 5528 C CA . SER B 1 157 ? 4.758 38.188 31.656 1 89.56 157 SER B CA 1
ATOM 5529 C C . SER B 1 157 ? 4.48 36.938 32.469 1 89.56 157 SER B C 1
ATOM 5531 O O . SER B 1 157 ? 4.184 35.875 31.906 1 89.56 157 SER B O 1
ATOM 5533 N N . LEU B 1 158 ? 4.605 37 33.719 1 89.56 158 LEU B N 1
ATOM 5534 C CA . LEU B 1 158 ? 4.344 35.875 34.594 1 89.56 158 LEU B CA 1
ATOM 5535 C C . LEU B 1 158 ? 2.873 35.469 34.531 1 89.56 158 LEU B C 1
ATOM 5537 O O . LEU B 1 158 ? 2.545 34.281 34.625 1 89.56 158 LEU B O 1
ATOM 5541 N N . ALA B 1 159 ? 2.002 36.438 34.406 1 87.75 159 ALA B N 1
ATOM 5542 C CA . ALA B 1 159 ? 0.572 36.156 34.312 1 87.75 159 ALA B CA 1
ATOM 5543 C C . ALA B 1 159 ? 0.249 35.375 33.062 1 87.75 159 ALA B C 1
ATOM 5545 O O . ALA B 1 159 ? -0.625 34.5 33.062 1 87.75 159 ALA B O 1
ATOM 5546 N N . LEU B 1 160 ? 0.964 35.688 32.031 1 84.56 160 LEU B N 1
ATOM 5547 C CA . LEU B 1 160 ? 0.747 35.031 30.766 1 84.56 160 LEU B CA 1
ATOM 5548 C C . LEU B 1 160 ? 1.323 33.594 30.797 1 84.56 160 LEU B C 1
ATOM 5550 O O . LEU B 1 160 ? 0.747 32.688 30.219 1 84.56 160 LEU B O 1
ATOM 5554 N N . MET B 1 161 ? 2.414 33.375 31.5 1 85.12 161 MET B N 1
ATOM 5555 C CA . MET B 1 161 ? 3.154 32.125 31.469 1 85.12 161 MET B CA 1
ATOM 5556 C C . MET B 1 161 ? 2.66 31.156 32.531 1 85.12 161 MET B C 1
ATOM 5558 O O . MET B 1 161 ? 2.92 29.953 32.469 1 85.12 161 MET B O 1
ATOM 5562 N N . VAL B 1 162 ? 1.974 31.656 33.406 1 83.69 162 VAL B N 1
ATOM 5563 C CA . VAL B 1 162 ? 1.604 30.875 34.594 1 83.69 162 VAL B CA 1
ATOM 5564 C C . VAL B 1 162 ? 0.738 29.688 34.156 1 83.69 162 VAL B C 1
ATOM 5566 O O . VAL B 1 162 ? 0.747 28.641 34.812 1 83.69 162 VAL B O 1
ATOM 5569 N N . THR B 1 163 ? 0.06 29.812 33.062 1 82.12 163 THR B N 1
ATOM 5570 C CA . THR B 1 163 ? -0.86 28.75 32.688 1 82.12 163 THR B CA 1
ATOM 5571 C C . THR B 1 163 ? -0.157 27.719 31.797 1 82.12 163 THR B C 1
ATOM 5573 O O . THR B 1 163 ? -0.712 26.656 31.516 1 82.12 163 THR B O 1
ATOM 5576 N N . LEU B 1 164 ? 1.062 28.016 31.406 1 81.31 164 LEU B N 1
ATOM 5577 C CA . LEU B 1 164 ? 1.776 27.156 30.469 1 81.31 164 LEU B CA 1
ATOM 5578 C C . LEU B 1 164 ? 2.066 25.797 31.094 1 81.31 164 LEU B C 1
ATOM 5580 O O . LEU B 1 164 ? 1.844 24.75 30.469 1 81.31 164 LEU B O 1
ATOM 5584 N N . PRO B 1 165 ? 2.582 25.844 32.312 1 81 165 PRO B N 1
ATOM 5585 C CA . PRO B 1 165 ? 2.807 24.531 32.938 1 81 165 PRO B CA 1
ATOM 5586 C C . PRO B 1 165 ? 1.527 23.703 33.062 1 81 165 PRO B C 1
ATOM 5588 O O . PRO B 1 165 ? 1.553 22.484 32.875 1 81 165 PRO B O 1
ATOM 5591 N N . MET B 1 166 ? 0.467 24.391 33.312 1 81.31 166 MET B N 1
ATOM 5592 C CA . MET B 1 166 ? -0.814 23.703 33.406 1 81.31 166 MET B CA 1
ATOM 5593 C C . MET B 1 166 ? -1.234 23.141 32.062 1 81.31 166 MET B C 1
ATOM 5595 O O . MET B 1 166 ? -1.821 22.062 32 1 81.31 166 MET B O 1
ATOM 5599 N N . ALA B 1 167 ? -0.949 23.844 31.094 1 82.19 167 ALA B N 1
ATOM 5600 C CA . ALA B 1 167 ? -1.264 23.391 29.734 1 82.19 167 ALA B CA 1
ATOM 5601 C C . ALA B 1 167 ? -0.458 22.141 29.375 1 82.19 167 ALA B C 1
ATOM 5603 O O . ALA B 1 167 ? -1.005 21.172 28.844 1 82.19 167 ALA B O 1
ATOM 5604 N N . ILE B 1 168 ? 0.757 22.156 29.75 1 79.94 168 ILE B N 1
ATOM 5605 C CA . ILE B 1 168 ? 1.646 21.047 29.422 1 79.94 168 ILE B CA 1
ATOM 5606 C C . ILE B 1 168 ? 1.235 19.812 30.219 1 79.94 168 ILE B C 1
ATOM 5608 O O . ILE B 1 168 ? 1.231 18.703 29.688 1 79.94 168 ILE B O 1
ATOM 5612 N N . ILE B 1 169 ? 0.896 20.031 31.422 1 78.06 169 ILE B N 1
ATOM 5613 C CA . ILE B 1 169 ? 0.456 18.938 32.281 1 78.06 169 ILE B CA 1
ATOM 5614 C C . ILE B 1 169 ? -0.848 18.344 31.734 1 78.06 169 ILE B C 1
ATOM 5616 O O . ILE B 1 169 ? -1.013 17.125 31.688 1 78.06 169 ILE B O 1
ATOM 5620 N N . GLY B 1 170 ? -1.772 19.234 31.359 1 73.25 170 GLY B N 1
ATOM 5621 C CA . GLY B 1 170 ? -3.023 18.766 30.781 1 73.25 170 GLY B CA 1
ATOM 5622 C C . GLY B 1 170 ? -2.832 17.969 29.516 1 73.25 170 GLY B C 1
ATOM 5623 O O . GLY B 1 170 ? -3.477 16.922 29.328 1 73.25 170 GLY B O 1
ATOM 5624 N N . LEU B 1 171 ? -1.9 18.406 28.734 1 75.38 171 LEU B N 1
ATOM 5625 C CA . LEU B 1 171 ? -1.629 17.734 27.469 1 75.38 171 LEU B CA 1
ATOM 5626 C C . LEU B 1 171 ? -1.009 16.359 27.703 1 75.38 171 LEU B C 1
ATOM 5628 O O . LEU B 1 171 ? -1.312 15.406 26.984 1 75.38 171 LEU B O 1
ATOM 5632 N N . ASN B 1 172 ? -0.18 16.25 28.75 1 76.31 172 ASN B N 1
ATOM 5633 C CA . ASN B 1 172 ? 0.559 15.008 28.984 1 76.31 172 ASN B CA 1
ATOM 5634 C C . ASN B 1 172 ? -0.208 14.055 29.891 1 76.31 172 ASN B C 1
ATOM 5636 O O . ASN B 1 172 ? 0.091 12.859 29.938 1 76.31 172 ASN B O 1
ATOM 5640 N N . ALA B 1 173 ? -1.134 14.562 30.594 1 74.19 173 ALA B N 1
ATOM 5641 C CA . ALA B 1 173 ? -1.874 13.742 31.547 1 74.19 173 ALA B CA 1
ATOM 5642 C C . ALA B 1 173 ? -2.639 12.633 30.828 1 74.19 173 ALA B C 1
ATOM 5644 O O . ALA B 1 173 ? -2.748 11.516 31.344 1 74.19 173 ALA B O 1
ATOM 5645 N N . ALA B 1 174 ? -3.145 12.922 29.641 1 73.81 174 ALA B N 1
ATOM 5646 C CA . ALA B 1 174 ? -3.936 11.922 28.922 1 73.81 174 ALA B CA 1
ATOM 5647 C C . ALA B 1 174 ? -3.088 11.18 27.891 1 73.81 174 ALA B C 1
ATOM 5649 O O . ALA B 1 174 ? -3.615 10.438 27.062 1 73.81 174 ALA B O 1
ATOM 5650 N N . ARG B 1 175 ? -1.822 11.422 28.031 1 73.81 175 ARG B N 1
ATOM 5651 C CA . ARG B 1 175 ? -0.915 10.867 27.016 1 73.81 175 ARG B CA 1
ATOM 5652 C C . ARG B 1 175 ? -0.919 9.344 27.062 1 73.81 175 ARG B C 1
ATOM 5654 O O . ARG B 1 175 ? -0.981 8.695 26.016 1 73.81 175 ARG B O 1
ATOM 5661 N N . GLY B 1 176 ? -0.812 8.758 28.266 1 72.12 176 GLY B N 1
ATOM 5662 C CA . GLY B 1 176 ? -0.813 7.309 28.375 1 72.12 176 GLY B CA 1
ATOM 5663 C C . GLY B 1 176 ? -2.08 6.668 27.844 1 72.12 176 GLY B C 1
ATOM 5664 O O . GLY B 1 176 ? -2.02 5.68 27.109 1 72.12 176 GLY B O 1
ATOM 5665 N N . PHE B 1 177 ? -3.162 7.293 28.141 1 74.94 177 PHE B N 1
ATOM 5666 C CA . PHE B 1 177 ? -4.449 6.793 27.672 1 74.94 177 PHE B CA 1
ATOM 5667 C C . PHE B 1 177 ? -4.547 6.887 26.156 1 74.94 177 PHE B C 1
ATOM 5669 O O . PHE B 1 177 ? -4.992 5.941 25.5 1 74.94 177 PHE B O 1
ATOM 5676 N N . PHE B 1 178 ? -4.07 7.922 25.609 1 74.56 178 PHE B N 1
ATOM 5677 C CA . PHE B 1 178 ? -4.125 8.164 24.172 1 74.56 178 PHE B CA 1
ATOM 5678 C C . PHE B 1 178 ? -3.246 7.172 23.422 1 74.56 178 PHE B C 1
ATOM 5680 O O . PHE B 1 178 ? -3.648 6.641 22.391 1 74.56 178 PHE B O 1
ATOM 5687 N N . LEU B 1 179 ? -2.162 6.934 24.062 1 72.06 179 LEU B N 1
ATOM 5688 C CA . LEU B 1 179 ? -1.236 6.039 23.375 1 72.06 179 LEU B CA 1
ATOM 5689 C C . LEU B 1 179 ? -1.758 4.605 23.375 1 72.06 179 LEU B C 1
ATOM 5691 O O . LEU B 1 179 ? -1.686 3.912 22.359 1 72.06 179 LEU B O 1
ATOM 5695 N N . ALA B 1 180 ? -2.312 4.246 24.469 1 79.44 180 ALA B N 1
ATOM 5696 C CA . ALA B 1 180 ? -2.836 2.887 24.578 1 79.44 180 ALA B CA 1
ATOM 5697 C C . ALA B 1 180 ? -4.039 2.693 23.656 1 79.44 180 ALA B C 1
ATOM 5699 O O . ALA B 1 180 ? -4.113 1.707 22.922 1 79.44 180 ALA B O 1
ATOM 5700 N N . ARG B 1 181 ? -4.988 3.6 23.672 1 80.56 181 ARG B N 1
ATOM 5701 C CA . ARG B 1 181 ? -6.188 3.496 22.828 1 80.56 181 ARG B CA 1
ATOM 5702 C C . ARG B 1 181 ? -5.852 3.717 21.359 1 80.56 181 ARG B C 1
ATOM 5704 O O . ARG B 1 181 ? -6.477 3.121 20.484 1 80.56 181 ARG B O 1
ATOM 5711 N N . GLY B 1 182 ? -4.875 4.527 21.188 1 78.25 182 GLY B N 1
ATOM 5712 C CA . GLY B 1 182 ? -4.402 4.746 19.828 1 78.25 182 GLY B CA 1
ATOM 5713 C C . GLY B 1 182 ? -3.818 3.498 19.188 1 78.25 182 GLY B C 1
ATOM 5714 O O . GLY B 1 182 ? -4.066 3.219 18.016 1 78.25 182 GLY B O 1
ATOM 5715 N N . ARG B 1 183 ? -3.141 2.738 20 1 80.44 183 ARG B N 1
ATOM 5716 C CA . ARG B 1 183 ? -2.574 1.485 19.516 1 80.44 183 ARG B CA 1
ATOM 5717 C C . ARG B 1 183 ? -3.674 0.481 19.172 1 80.44 183 ARG B C 1
ATOM 5719 O O . ARG B 1 183 ? -3.605 -0.204 18.156 1 80.44 183 ARG B O 1
ATOM 5726 N N . THR B 1 184 ? -4.582 0.445 20.062 1 85.31 184 THR B N 1
ATOM 5727 C CA . THR B 1 184 ? -5.707 -0.456 19.828 1 85.31 184 THR B CA 1
ATOM 5728 C C . THR B 1 184 ? -6.465 -0.055 18.562 1 85.31 184 THR B C 1
ATOM 5730 O O . THR B 1 184 ? -6.867 -0.913 17.781 1 85.31 184 THR B O 1
ATOM 5733 N N . LYS B 1 185 ? -6.699 1.22 18.391 1 85.25 185 LYS B N 1
ATOM 5734 C CA . LYS B 1 185 ? -7.371 1.725 17.188 1 85.25 185 LYS B CA 1
ATOM 5735 C C . LYS B 1 185 ? -6.594 1.373 15.93 1 85.25 185 LYS B C 1
ATOM 5737 O O . LYS B 1 185 ? -7.176 0.937 14.93 1 85.25 185 LYS B O 1
ATOM 5742 N N . GLN B 1 186 ? -5.355 1.508 16.047 1 79.75 186 GLN B N 1
ATOM 5743 C CA . GLN B 1 186 ? -4.512 1.229 14.883 1 79.75 186 GLN B CA 1
ATOM 5744 C C . GLN B 1 186 ? -4.566 -0.25 14.508 1 79.75 186 GLN B C 1
ATOM 5746 O O . GLN B 1 186 ? -4.605 -0.594 13.328 1 79.75 186 GLN B O 1
ATOM 5751 N N . THR B 1 187 ? -4.492 -1.089 15.484 1 83.25 187 THR B N 1
ATOM 5752 C CA . THR B 1 187 ? -4.598 -2.521 15.234 1 83.25 187 THR B CA 1
ATOM 5753 C C . THR B 1 187 ? -5.934 -2.857 14.578 1 83.25 187 THR B C 1
ATOM 5755 O O . THR B 1 187 ? -5.98 -3.615 13.609 1 83.25 187 THR B O 1
ATOM 5758 N N . LEU B 1 188 ? -6.953 -2.262 15.094 1 85.38 188 LEU B N 1
ATOM 5759 C CA . LEU B 1 188 ? -8.289 -2.52 14.562 1 85.38 188 LEU B CA 1
ATOM 5760 C C . LEU B 1 188 ? -8.406 -2 13.133 1 85.38 188 LEU B C 1
ATOM 5762 O O . LEU B 1 188 ? -9.062 -2.625 12.297 1 85.38 188 LEU B O 1
ATOM 5766 N N . VAL B 1 189 ? -7.859 -0.888 12.883 1 82.31 189 VAL B N 1
ATOM 5767 C CA . VAL B 1 189 ? -7.859 -0.326 11.539 1 82.31 189 VAL B CA 1
ATOM 5768 C C . VAL B 1 189 ? -7.133 -1.271 10.586 1 82.31 189 VAL B C 1
ATOM 5770 O O . VAL B 1 189 ? -7.617 -1.546 9.484 1 82.31 189 VAL B O 1
ATOM 5773 N N . GLN B 1 190 ? -6.004 -1.801 11.008 1 77.62 190 GLN B N 1
ATOM 5774 C CA . GLN B 1 190 ? -5.219 -2.715 10.18 1 77.62 190 GLN B CA 1
ATOM 5775 C C . GLN B 1 190 ? -5.984 -4.008 9.914 1 77.62 190 GLN B C 1
ATOM 5777 O O . GLN B 1 190 ? -6.012 -4.496 8.781 1 77.62 190 GLN B O 1
ATOM 5782 N N . GLU B 1 191 ? -6.527 -4.473 10.914 1 84.5 191 GLU B N 1
ATOM 5783 C CA . GLU B 1 191 ? -7.305 -5.699 10.773 1 84.5 191 GLU B CA 1
ATOM 5784 C C . GLU B 1 191 ? -8.5 -5.496 9.844 1 84.5 191 GLU B C 1
ATOM 5786 O O . GLU B 1 191 ? -8.805 -6.363 9.023 1 84.5 191 GLU B O 1
ATOM 5791 N N . THR B 1 192 ? -9.172 -4.398 10.031 1 85.56 192 THR B N 1
ATOM 5792 C CA . THR B 1 192 ? -10.32 -4.094 9.195 1 85.56 192 THR B CA 1
ATOM 5793 C C . THR B 1 192 ? -9.898 -3.908 7.738 1 85.56 192 THR B C 1
ATOM 5795 O O . THR B 1 192 ? -10.578 -4.375 6.824 1 85.56 192 THR B O 1
ATOM 5798 N N . SER B 1 193 ? -8.828 -3.211 7.543 1 80.69 193 SER B N 1
ATOM 5799 C CA . SER B 1 193 ? -8.289 -3.053 6.195 1 80.69 193 SER B CA 1
ATOM 5800 C C . SER B 1 193 ? -7.953 -4.402 5.57 1 80.69 193 SER B C 1
ATOM 5802 O O . SER B 1 193 ? -8.211 -4.621 4.383 1 80.69 193 SER B O 1
ATOM 5804 N N . GLY B 1 194 ? -7.355 -5.297 6.359 1 81.19 194 GLY B N 1
ATOM 5805 C CA . GLY B 1 194 ? -7.094 -6.648 5.895 1 81.19 194 GLY B CA 1
ATOM 5806 C C . GLY B 1 194 ? -8.352 -7.395 5.492 1 81.19 194 GLY B C 1
ATOM 5807 O O . GLY B 1 194 ? -8.375 -8.094 4.477 1 81.19 194 GLY B O 1
ATOM 5808 N N . LEU B 1 195 ? -9.367 -7.254 6.289 1 86.81 195 LEU B N 1
ATOM 5809 C CA . LEU B 1 195 ? -10.641 -7.906 6.008 1 86.81 195 LEU B CA 1
ATOM 5810 C C . LEU B 1 195 ? -11.25 -7.371 4.715 1 86.81 195 LEU B C 1
ATOM 5812 O O . LEU B 1 195 ? -11.867 -8.125 3.959 1 86.81 195 LEU B O 1
ATOM 5816 N N . ILE B 1 196 ? -11.148 -6.113 4.488 1 85.62 196 ILE B N 1
ATOM 5817 C CA . ILE B 1 196 ? -11.664 -5.504 3.27 1 85.62 196 ILE B CA 1
ATOM 5818 C C . ILE B 1 196 ? -10.93 -6.059 2.057 1 85.62 196 ILE B C 1
ATOM 5820 O O . ILE B 1 196 ? -11.547 -6.406 1.049 1 85.62 196 ILE B O 1
ATOM 5824 N N . VAL B 1 197 ? -9.609 -6.121 2.127 1 80.56 197 VAL B N 1
ATOM 5825 C CA . VAL B 1 197 ? -8.797 -6.656 1.041 1 80.56 197 VAL B CA 1
ATOM 5826 C C . VAL B 1 197 ? -9.195 -8.102 0.765 1 80.56 197 VAL B C 1
ATOM 5828 O O . VAL B 1 197 ? -9.344 -8.5 -0.393 1 80.56 197 VAL B O 1
ATOM 5831 N N . GLU B 1 198 ? -9.312 -8.82 1.819 1 84.62 198 GLU B N 1
ATOM 5832 C CA . GLU B 1 198 ? -9.742 -10.211 1.687 1 84.62 198 GLU B CA 1
ATOM 5833 C C . GLU B 1 198 ? -11.117 -10.305 1.029 1 84.62 198 GLU B C 1
ATOM 5835 O O . GLU B 1 198 ? -11.367 -11.195 0.213 1 84.62 198 GLU B O 1
ATOM 5840 N N . PHE B 1 199 ? -12 -9.453 1.376 1 87.31 199 PHE B N 1
ATOM 5841 C CA . PHE B 1 199 ? -13.336 -9.422 0.795 1 87.31 199 PHE B CA 1
ATOM 5842 C C . PHE B 1 199 ? -13.266 -9.148 -0.703 1 87.31 199 PHE B C 1
ATOM 5844 O O . PHE B 1 199 ? -13.891 -9.859 -1.497 1 87.31 199 PHE B O 1
ATOM 5851 N N . VAL B 1 200 ? -12.539 -8.203 -1.013 1 83.5 200 VAL B N 1
ATOM 5852 C CA . VAL B 1 200 ? -12.461 -7.805 -2.414 1 83.5 200 VAL B CA 1
ATOM 5853 C C . VAL B 1 200 ? -11.773 -8.898 -3.225 1 83.5 200 VAL B C 1
ATOM 5855 O O . VAL B 1 200 ? -12.219 -9.242 -4.32 1 83.5 200 VAL B O 1
ATOM 5858 N N . THR B 1 201 ? -10.727 -9.461 -2.674 1 80.69 201 THR B N 1
ATOM 5859 C CA . THR B 1 201 ? -9.984 -10.508 -3.361 1 80.69 201 THR B CA 1
ATOM 5860 C C . THR B 1 201 ? -10.812 -11.781 -3.463 1 80.69 201 THR B C 1
ATOM 5862 O O . THR B 1 201 ? -10.719 -12.516 -4.449 1 80.69 201 THR B O 1
ATOM 5865 N N . GLY B 1 202 ? -11.547 -12.047 -2.441 1 86.69 202 GLY B N 1
ATOM 5866 C CA . GLY B 1 202 ? -12.32 -13.273 -2.389 1 86.69 202 GLY B CA 1
ATOM 5867 C C . GLY B 1 202 ? -13.75 -13.094 -2.855 1 86.69 202 GLY B C 1
ATOM 5868 O O . GLY B 1 202 ? -14.578 -13.992 -2.705 1 86.69 202 GLY B O 1
ATOM 5869 N N . LEU B 1 203 ? -14.078 -11.992 -3.43 1 87.56 203 LEU B N 1
ATOM 5870 C CA . LEU B 1 203 ? -15.461 -11.688 -3.764 1 87.56 203 LEU B CA 1
ATOM 5871 C C . LEU B 1 203 ? -16.031 -12.719 -4.73 1 87.56 203 LEU B C 1
ATOM 5873 O O . LEU B 1 203 ? -17.188 -13.109 -4.609 1 87.56 203 LEU B O 1
ATOM 5877 N N . LYS B 1 204 ? -15.219 -13.125 -5.695 1 86.12 204 LYS B N 1
ATOM 5878 C CA . LYS B 1 204 ? -15.664 -14.141 -6.648 1 86.12 204 LYS B CA 1
ATOM 5879 C C . LYS B 1 204 ? -16.109 -15.406 -5.926 1 86.12 204 LYS B C 1
ATOM 5881 O O . LYS B 1 204 ? -17.219 -15.898 -6.16 1 86.12 204 LYS B O 1
ATOM 5886 N N . THR B 1 205 ? -15.258 -15.875 -5.074 1 88.62 205 THR B N 1
ATOM 5887 C CA . THR B 1 205 ? -15.562 -17.094 -4.324 1 88.62 205 THR B CA 1
ATOM 5888 C C . THR B 1 205 ? -16.766 -16.875 -3.402 1 88.62 205 THR B C 1
ATOM 5890 O O . THR B 1 205 ? -17.656 -17.719 -3.322 1 88.62 205 THR B O 1
ATOM 5893 N N . LEU B 1 206 ? -16.844 -15.773 -2.748 1 90.81 206 LEU B N 1
ATOM 5894 C CA . LEU B 1 206 ? -17.922 -15.492 -1.809 1 90.81 206 LEU B CA 1
ATOM 5895 C C . LEU B 1 206 ? -19.266 -15.422 -2.529 1 90.81 206 LEU B C 1
ATOM 5897 O O . LEU B 1 206 ? -20.281 -15.906 -2.014 1 90.81 206 LEU B O 1
ATOM 5901 N N . ARG B 1 207 ? -19.281 -14.883 -3.664 1 89.12 207 ARG B N 1
ATOM 5902 C CA . ARG B 1 207 ? -20.516 -14.781 -4.438 1 89.12 207 ARG B CA 1
ATOM 5903 C C . ARG B 1 207 ? -20.969 -16.156 -4.941 1 89.12 207 ARG B C 1
ATOM 5905 O O . ARG B 1 207 ? -22.156 -16.484 -4.883 1 89.12 207 ARG B O 1
ATOM 5912 N N . LEU B 1 208 ? -19.984 -16.859 -5.477 1 89.69 208 LEU B N 1
ATOM 5913 C CA . LEU B 1 208 ? -20.297 -18.156 -6.043 1 89.69 208 LEU B CA 1
ATOM 5914 C C . LEU B 1 208 ? -20.812 -19.109 -4.969 1 89.69 208 LEU B C 1
ATOM 5916 O O . LEU B 1 208 ? -21.578 -20.031 -5.27 1 89.69 208 LEU B O 1
ATOM 5920 N N . PHE B 1 209 ? -20.484 -18.828 -3.727 1 91.38 209 PHE B N 1
ATOM 5921 C CA . PHE B 1 209 ? -20.938 -19.672 -2.629 1 91.38 209 PHE B CA 1
ATOM 5922 C C . PHE B 1 209 ? -22.031 -18.984 -1.816 1 91.38 209 PHE B C 1
ATOM 5924 O O . PHE B 1 209 ? -22.406 -19.453 -0.744 1 91.38 209 PHE B O 1
ATOM 5931 N N . ASN B 1 210 ? -22.547 -17.812 -2.246 1 88.81 210 ASN B N 1
ATOM 5932 C CA . ASN B 1 210 ? -23.609 -17.047 -1.613 1 88.81 210 ASN B CA 1
ATOM 5933 C C . ASN B 1 210 ? -23.266 -16.688 -0.171 1 88.81 210 ASN B C 1
ATOM 5935 O O . ASN B 1 210 ? -24.094 -16.859 0.731 1 88.81 210 ASN B O 1
ATOM 5939 N N . GLN B 1 211 ? -22.031 -16.281 0.012 1 89.81 211 GLN B N 1
ATOM 5940 C CA . GLN B 1 211 ? -21.578 -15.961 1.359 1 89.81 211 GLN B CA 1
ATOM 5941 C C . GLN B 1 211 ? -21.172 -14.492 1.46 1 89.81 211 GLN B C 1
ATOM 5943 O O . GLN B 1 211 ? -20.453 -14.102 2.383 1 89.81 211 GLN B O 1
ATOM 5948 N N . THR B 1 212 ? -21.672 -13.703 0.606 1 89.81 212 THR B N 1
ATOM 5949 C CA . THR B 1 212 ? -21.328 -12.281 0.615 1 89.81 212 THR B CA 1
ATOM 5950 C C . THR B 1 212 ? -21.984 -11.578 1.801 1 89.81 212 THR B C 1
ATOM 5952 O O . THR B 1 212 ? -21.344 -10.773 2.48 1 89.81 212 THR B O 1
ATOM 5955 N N . ALA B 1 213 ? -23.25 -11.945 2.146 1 88.38 213 ALA B N 1
ATOM 5956 C CA . ALA B 1 213 ? -24.016 -11.25 3.18 1 88.38 213 ALA B CA 1
ATOM 5957 C C . ALA B 1 213 ? -23.391 -11.461 4.559 1 88.38 213 ALA B C 1
ATOM 5959 O O . ALA B 1 213 ? -23.156 -10.5 5.293 1 88.38 213 ALA B O 1
ATOM 5960 N N . PRO B 1 214 ? -23.031 -12.68 4.855 1 88.5 214 PRO B N 1
ATOM 5961 C CA . PRO B 1 214 ? -22.375 -12.867 6.152 1 88.5 214 PRO B CA 1
ATOM 5962 C C . PRO B 1 214 ? -21.047 -12.109 6.262 1 88.5 214 PRO B C 1
ATOM 5964 O O . PRO B 1 214 ? -20.688 -11.633 7.344 1 88.5 214 PRO B O 1
ATOM 5967 N N . TRP B 1 215 ? -20.375 -12.109 5.242 1 89.12 215 TRP B N 1
ATOM 5968 C CA . TRP B 1 215 ? -19.094 -11.391 5.234 1 89.12 215 TRP B CA 1
ATOM 5969 C C . TRP B 1 215 ? -19.312 -9.898 5.41 1 89.12 215 TRP B C 1
ATOM 5971 O O . TRP B 1 215 ? -18.531 -9.227 6.105 1 89.12 215 TRP B O 1
ATOM 5981 N N . LEU B 1 216 ? -20.375 -9.391 4.812 1 89.69 216 LEU B N 1
ATOM 5982 C CA . LEU B 1 216 ? -20.703 -7.98 4.969 1 89.69 216 LEU B CA 1
ATOM 5983 C C . LEU B 1 216 ? -21.109 -7.672 6.406 1 89.69 216 LEU B C 1
ATOM 5985 O O . LEU B 1 216 ? -20.797 -6.598 6.926 1 89.69 216 LEU B O 1
ATOM 5989 N N . ASP B 1 217 ? -21.766 -8.586 7.02 1 90.81 217 ASP B N 1
ATOM 5990 C CA . ASP B 1 217 ? -22.141 -8.422 8.422 1 90.81 217 ASP B CA 1
ATOM 5991 C C . ASP B 1 217 ? -20.906 -8.375 9.32 1 90.81 217 ASP B C 1
ATOM 5993 O O . ASP B 1 217 ? -20.859 -7.617 10.289 1 90.81 217 ASP B O 1
ATOM 5997 N N . ARG B 1 218 ? -19.984 -9.227 8.984 1 89.75 218 ARG B N 1
ATOM 5998 C CA . ARG B 1 218 ? -18.734 -9.227 9.719 1 89.75 218 ARG B CA 1
ATOM 5999 C C . ARG B 1 218 ? -18.016 -7.891 9.586 1 89.75 218 ARG B C 1
ATOM 6001 O O . ARG B 1 218 ? -17.469 -7.371 10.555 1 89.75 218 ARG B O 1
ATOM 6008 N N . LEU B 1 219 ? -18.031 -7.355 8.414 1 89.25 219 LEU B N 1
ATOM 6009 C CA . LEU B 1 219 ? -17.406 -6.059 8.164 1 89.25 219 LEU B CA 1
ATOM 6010 C C . LEU B 1 219 ? -18.141 -4.953 8.914 1 89.25 219 LEU B C 1
ATOM 6012 O O . LEU B 1 219 ? -17.516 -4.062 9.492 1 89.25 219 LEU B O 1
ATOM 6016 N N . ASP B 1 220 ? -19.484 -5.031 8.961 1 89.81 220 ASP B N 1
ATOM 6017 C CA . ASP B 1 220 ? -20.297 -4.047 9.672 1 89.81 220 ASP B CA 1
ATOM 6018 C C . ASP B 1 220 ? -19.969 -4.035 11.164 1 89.81 220 ASP B C 1
ATOM 6020 O O . ASP B 1 220 ? -19.891 -2.971 11.781 1 89.81 220 ASP B O 1
ATOM 6024 N N . ARG B 1 221 ? -19.734 -5.164 11.664 1 91.5 221 ARG B N 1
ATOM 6025 C CA . ARG B 1 221 ? -19.391 -5.262 13.078 1 91.5 221 ARG B CA 1
ATOM 6026 C C . ARG B 1 221 ? -18.016 -4.652 13.344 1 91.5 221 ARG B C 1
ATOM 6028 O O . ARG B 1 221 ? -17.812 -3.992 14.367 1 91.5 221 ARG B O 1
ATOM 6035 N N . ARG B 1 222 ? -17.156 -4.895 12.445 1 89.75 222 ARG B N 1
ATOM 6036 C CA . ARG B 1 222 ? -15.812 -4.332 12.594 1 89.75 222 ARG B CA 1
ATOM 6037 C C . ARG B 1 222 ? -15.836 -2.811 12.477 1 89.75 222 ARG B C 1
ATOM 6039 O O . ARG B 1 222 ? -15.117 -2.113 13.188 1 89.75 222 ARG B O 1
ATOM 6046 N N . PHE B 1 223 ? -16.719 -2.311 11.609 1 86.69 223 PHE B N 1
ATOM 6047 C CA . PHE B 1 223 ? -16.859 -0.867 11.453 1 86.69 223 PHE B CA 1
ATOM 6048 C C . PHE B 1 223 ? -17.453 -0.249 12.719 1 86.69 223 PHE B C 1
ATOM 6050 O O . PHE B 1 223 ? -17.062 0.844 13.125 1 86.69 223 PHE B O 1
ATOM 6057 N N . ALA B 1 224 ? -18.375 -0.93 13.289 1 89.75 224 ALA B N 1
ATOM 6058 C CA . ALA B 1 224 ? -18.984 -0.442 14.531 1 89.75 224 ALA B CA 1
ATOM 6059 C C . ALA B 1 224 ? -17.953 -0.392 15.656 1 89.75 224 ALA B C 1
ATOM 6061 O O . ALA B 1 224 ? -17.938 0.566 16.438 1 89.75 224 ALA B O 1
ATOM 6062 N N . ALA B 1 225 ? -17.156 -1.39 15.703 1 91.88 225 ALA B N 1
ATOM 6063 C CA . ALA B 1 225 ? -16.109 -1.416 16.719 1 91.88 225 ALA B CA 1
ATOM 6064 C C . ALA B 1 225 ? -15.102 -0.29 16.484 1 91.88 225 ALA B C 1
ATOM 6066 O O . ALA B 1 225 ? -14.648 0.347 17.438 1 91.88 225 ALA B O 1
ATOM 6067 N N . LEU B 1 226 ? -14.766 -0.092 15.266 1 87.19 226 LEU B N 1
ATOM 6068 C CA . LEU B 1 226 ? -13.836 0.975 14.914 1 87.19 226 LEU B CA 1
ATOM 6069 C C . LEU B 1 226 ? -14.414 2.34 15.273 1 87.19 226 LEU B C 1
ATOM 6071 O O . LEU B 1 226 ? -13.688 3.221 15.742 1 87.19 226 LEU B O 1
ATOM 6075 N N . ARG B 1 227 ? -15.695 2.484 15.062 1 87.56 227 ARG B N 1
ATOM 6076 C CA . ARG B 1 227 ? -16.359 3.73 15.414 1 87.56 227 ARG B CA 1
ATOM 6077 C C . ARG B 1 227 ? -16.297 3.982 16.922 1 87.56 227 ARG B C 1
ATOM 6079 O O . ARG B 1 227 ? -15.945 5.086 17.359 1 87.56 227 ARG B O 1
ATOM 6086 N N . GLU B 1 228 ? -16.5 3.027 17.672 1 90.25 228 GLU B N 1
ATOM 6087 C CA . GLU B 1 228 ? -16.516 3.162 19.125 1 90.25 228 GLU B CA 1
ATOM 6088 C C . GLU B 1 228 ? -15.141 3.535 19.656 1 90.25 228 GLU B C 1
ATOM 6090 O O . GLU B 1 228 ? -15.016 4.453 20.469 1 90.25 228 GLU B O 1
ATOM 6095 N N . ILE B 1 229 ? -14.188 2.85 19.172 1 88.38 229 ILE B N 1
ATOM 6096 C CA . ILE B 1 229 ? -12.836 3.109 19.672 1 88.38 229 ILE B CA 1
ATOM 6097 C C . ILE B 1 229 ? -12.359 4.473 19.172 1 88.38 229 ILE B C 1
ATOM 6099 O O . ILE B 1 229 ? -11.656 5.188 19.891 1 88.38 229 ILE B O 1
ATOM 6103 N N . SER B 1 230 ? -12.672 4.785 17.938 1 86 230 SER B N 1
ATOM 6104 C CA . SER B 1 230 ? -12.281 6.078 17.391 1 86 230 SER B CA 1
ATOM 6105 C C . SER B 1 230 ? -12.914 7.227 18.172 1 86 230 SER B C 1
ATOM 6107 O O . SER B 1 230 ? -12.258 8.242 18.422 1 86 230 SER B O 1
ATOM 6109 N N . LEU B 1 231 ? -14.188 7.062 18.562 1 86.81 231 LEU B N 1
ATOM 6110 C CA . LEU B 1 231 ? -14.867 8.086 19.359 1 86.81 231 LEU B CA 1
ATOM 6111 C C . LEU B 1 231 ? -14.234 8.211 20.734 1 86.81 231 LEU B C 1
ATOM 6113 O O . LEU B 1 231 ? -14.109 9.32 21.266 1 86.81 231 LEU B O 1
ATOM 6117 N N . GLY B 1 232 ? -13.828 7.113 21.281 1 83.62 232 GLY B N 1
ATOM 6118 C CA . GLY B 1 232 ? -13.133 7.152 22.547 1 83.62 232 GLY B CA 1
ATOM 6119 C C . GLY B 1 232 ? -11.805 7.887 22.484 1 83.62 232 GLY B C 1
ATOM 6120 O O . GLY B 1 232 ? -11.5 8.703 23.359 1 83.62 232 GLY B O 1
ATOM 6121 N N . VAL B 1 233 ? -11.086 7.656 21.453 1 81.44 233 VAL B N 1
ATOM 6122 C CA . VAL B 1 233 ? -9.797 8.305 21.266 1 81.44 233 VAL B CA 1
ATOM 6123 C C . VAL B 1 233 ? -10 9.805 21.031 1 81.44 233 VAL B C 1
ATOM 6125 O O . VAL B 1 233 ? -9.258 10.625 21.578 1 81.44 233 VAL B O 1
ATOM 6128 N N . GLU B 1 234 ? -10.977 10.07 20.281 1 78.12 234 GLU B N 1
ATOM 6129 C CA . GLU B 1 234 ? -11.242 11.477 19.984 1 78.12 234 GLU B CA 1
ATOM 6130 C C . GLU B 1 234 ? -11.734 12.211 21.234 1 78.12 234 GLU B C 1
ATOM 6132 O O . GLU B 1 234 ? -11.398 13.375 21.453 1 78.12 234 GLU B O 1
ATOM 6137 N N . ALA B 1 235 ? -12.617 11.609 22 1 80.75 235 ALA B N 1
ATOM 6138 C CA . ALA B 1 235 ? -13.133 12.227 23.219 1 80.75 235 ALA B CA 1
ATOM 6139 C C . ALA B 1 235 ? -11.992 12.57 24.172 1 80.75 235 ALA B C 1
ATOM 6141 O O . ALA B 1 235 ? -11.953 13.672 24.734 1 80.75 235 ALA B O 1
ATOM 6142 N N . TRP B 1 236 ? -11.055 11.75 24.219 1 74.94 236 TRP B N 1
ATOM 6143 C CA . TRP B 1 236 ? -9.969 11.984 25.172 1 74.94 236 TRP B CA 1
ATOM 6144 C C . TRP B 1 236 ? -8.859 12.812 24.547 1 74.94 236 TRP B C 1
ATOM 6146 O O . TRP B 1 236 ? -8.312 13.711 25.188 1 74.94 236 TRP B O 1
ATOM 6156 N N . GLY B 1 237 ? -8.516 12.422 23.297 1 73.88 237 GLY B N 1
ATOM 6157 C CA . GLY B 1 237 ? -7.512 13.219 22.609 1 73.88 237 GLY B CA 1
ATOM 6158 C C . GLY B 1 237 ? -7.957 14.641 22.344 1 73.88 237 GLY B C 1
ATOM 6159 O O . GLY B 1 237 ? -7.242 15.594 22.672 1 73.88 237 GLY B O 1
ATOM 6160 N N . GLY B 1 238 ? -9.172 14.727 21.781 1 73.19 238 GLY B N 1
ATOM 6161 C CA . GLY B 1 238 ? -9.75 16.047 21.547 1 73.19 238 GLY B CA 1
ATOM 6162 C C . GLY B 1 238 ? -9.961 16.828 22.828 1 73.19 238 GLY B C 1
ATOM 6163 O O . GLY B 1 238 ? -9.703 18.031 22.875 1 73.19 238 GLY B O 1
ATOM 6164 N N . GLY B 1 239 ? -10.281 16.109 23.906 1 75.69 239 GLY B N 1
ATOM 6165 C CA . GLY B 1 239 ? -10.469 16.766 25.203 1 75.69 239 GLY B CA 1
ATOM 6166 C C . GLY B 1 239 ? -9.18 17.312 25.781 1 75.69 239 GLY B C 1
ATOM 6167 O O . GLY B 1 239 ? -9.164 18.406 26.344 1 75.69 239 GLY B O 1
ATOM 6168 N N . SER B 1 240 ? -8.156 16.609 25.625 1 78.44 240 SER B N 1
ATOM 6169 C CA . SER B 1 240 ? -6.867 17.062 26.141 1 78.44 240 SER B CA 1
ATOM 6170 C C . SER B 1 240 ? -6.367 18.297 25.391 1 78.44 240 SER B C 1
ATOM 6172 O O . SER B 1 240 ? -5.812 19.203 26 1 78.44 240 SER B O 1
ATOM 6174 N N . ILE B 1 241 ? -6.605 18.234 24.141 1 77.19 241 ILE B N 1
ATOM 6175 C CA . ILE B 1 241 ? -6.184 19.375 23.344 1 77.19 241 ILE B CA 1
ATOM 6176 C C . ILE B 1 241 ? -7.023 20.609 23.688 1 77.19 241 ILE B C 1
ATOM 6178 O O . ILE B 1 241 ? -6.504 21.719 23.766 1 77.19 241 ILE B O 1
ATOM 6182 N N . GLN B 1 242 ? -8.25 20.359 23.906 1 77.06 242 GLN B N 1
ATOM 6183 C CA . GLN B 1 242 ? -9.125 21.469 24.297 1 77.06 242 GLN B CA 1
ATOM 6184 C C . GLN B 1 242 ? -8.719 22.016 25.672 1 77.06 242 GLN B C 1
ATOM 6186 O O . GLN B 1 242 ? -8.758 23.234 25.875 1 77.06 242 GLN B O 1
ATOM 6191 N N . LEU B 1 243 ? -8.375 21.125 26.531 1 78.5 243 LEU B N 1
ATOM 6192 C CA . LEU B 1 243 ? -7.91 21.578 27.844 1 78.5 243 LEU B CA 1
ATOM 6193 C C . LEU B 1 243 ? -6.621 22.375 27.719 1 78.5 243 LEU B C 1
ATOM 6195 O O . LEU B 1 243 ? -6.441 23.391 28.406 1 78.5 243 LEU B O 1
ATOM 6199 N N . TYR B 1 244 ? -5.773 21.953 26.875 1 80.62 244 TYR B N 1
ATOM 6200 C CA . TYR B 1 244 ? -4.535 22.672 26.609 1 80.62 244 TYR B CA 1
ATOM 6201 C C . TYR B 1 244 ? -4.832 24.078 26.062 1 80.62 244 TYR B C 1
ATOM 6203 O O . TYR B 1 244 ? -4.262 25.062 26.547 1 80.62 244 TYR B O 1
ATOM 6211 N N . ARG B 1 245 ? -5.688 24.109 25.156 1 78.94 245 ARG B N 1
ATOM 6212 C CA . ARG B 1 245 ? -6.07 25.375 24.562 1 78.94 245 ARG B CA 1
ATOM 6213 C C . ARG B 1 245 ? -6.703 26.297 25.594 1 78.94 245 ARG B C 1
ATOM 6215 O O . ARG B 1 245 ? -6.461 27.516 25.594 1 78.94 245 ARG B O 1
ATOM 6222 N N . LEU B 1 246 ? -7.422 25.719 26.422 1 79.75 246 LEU B N 1
ATOM 6223 C CA . LEU B 1 246 ? -8.086 26.484 27.484 1 79.75 246 LEU B CA 1
ATOM 6224 C C . LEU B 1 246 ? -7.066 27.078 28.438 1 79.75 246 LEU B C 1
ATOM 6226 O O . LEU B 1 246 ? -7.203 28.219 28.875 1 79.75 246 LEU B O 1
ATOM 6230 N N . CYS B 1 247 ? -6.184 26.281 28.75 1 83.56 247 CYS B N 1
ATOM 6231 C CA . CYS B 1 247 ? -5.148 26.766 29.656 1 83.56 247 CYS B CA 1
ATOM 6232 C C . CYS B 1 247 ? -4.359 27.906 29.031 1 83.56 247 CYS B C 1
ATOM 6234 O O . CYS B 1 247 ? -4.047 28.891 29.719 1 83.56 247 CYS B O 1
ATOM 6236 N N . LEU B 1 248 ? -4.121 27.75 27.828 1 79.62 248 LEU B N 1
ATOM 6237 C CA . LEU B 1 248 ? -3.385 28.812 27.141 1 79.62 248 LEU B CA 1
ATOM 6238 C C . LEU B 1 248 ? -4.219 30.078 27.062 1 79.62 248 LEU B C 1
ATOM 6240 O O . LEU B 1 248 ? -3.709 31.188 27.297 1 79.62 248 LEU B O 1
ATOM 6244 N N . GLU B 1 249 ? -5.438 29.938 26.703 1 78 249 GLU B N 1
ATOM 6245 C CA . GLU B 1 249 ? -6.328 31.078 26.641 1 78 249 GLU B CA 1
ATOM 6246 C C . GLU B 1 249 ? -6.559 31.672 28.031 1 78 249 GLU B C 1
ATOM 6248 O O . GLU B 1 249 ? -6.797 32.875 28.172 1 78 249 GLU B O 1
ATOM 6253 N N . GLY B 1 250 ? -6.543 30.797 29.016 1 81.88 250 GLY B N 1
ATOM 6254 C CA . GLY B 1 250 ? -6.598 31.266 30.391 1 81.88 250 GLY B CA 1
ATOM 6255 C C . GLY B 1 250 ? -5.465 32.219 30.734 1 81.88 250 GLY B C 1
ATOM 6256 O O . GLY B 1 250 ? -5.625 33.094 31.594 1 81.88 250 GLY B O 1
ATOM 6257 N N . GLY B 1 251 ? -4.355 31.984 30.031 1 81.38 251 GLY B N 1
ATOM 6258 C CA . GLY B 1 251 ? -3.256 32.906 30.219 1 81.38 251 GLY B CA 1
ATOM 6259 C C . GLY B 1 251 ? -3.609 34.344 29.812 1 81.38 251 GLY B C 1
ATOM 6260 O O . GLY B 1 251 ? -3.201 35.281 30.469 1 81.38 251 GLY B O 1
ATOM 6261 N N . LEU B 1 252 ? -4.375 34.469 28.781 1 78.31 252 LEU B N 1
ATOM 6262 C CA . LEU B 1 252 ? -4.824 35.781 28.344 1 78.31 252 LEU B CA 1
ATOM 6263 C C . LEU B 1 252 ? -5.762 36.406 29.375 1 78.31 252 LEU B C 1
ATOM 6265 O O . LEU B 1 252 ? -5.699 37.625 29.625 1 78.31 252 LEU B O 1
ATOM 6269 N N . VAL B 1 253 ? -6.613 35.594 29.891 1 79.12 253 VAL B N 1
ATOM 6270 C CA . VAL B 1 253 ? -7.531 36.062 30.922 1 79.12 253 VAL B CA 1
ATOM 6271 C C . VAL B 1 253 ? -6.738 36.531 32.156 1 79.12 253 VAL B C 1
ATOM 6273 O O . VAL B 1 253 ? -7.027 37.562 32.719 1 79.12 253 VAL B O 1
ATOM 6276 N N . SER B 1 254 ? -5.832 35.719 32.5 1 84.25 254 SER B N 1
ATOM 6277 C CA . SER B 1 254 ? -4.965 36.094 33.594 1 84.25 254 SER B CA 1
ATOM 6278 C C . SER B 1 254 ? -4.234 37.406 33.344 1 84.25 254 SER B C 1
ATOM 6280 O O . SER B 1 254 ? -4.066 38.219 34.25 1 84.25 254 SER B O 1
ATOM 6282 N N . LEU B 1 255 ? -3.814 37.562 32.188 1 82.94 255 LEU B N 1
ATOM 6283 C CA . LEU B 1 255 ? -3.143 38.781 31.781 1 82.94 255 LEU B CA 1
ATOM 6284 C C . LEU B 1 255 ? -4.066 39.969 31.953 1 82.94 255 LEU B C 1
ATOM 6286 O O . LEU B 1 255 ? -3.664 41 32.5 1 82.94 255 LEU B O 1
ATOM 6290 N N . LEU B 1 256 ? -5.297 39.844 31.562 1 78.62 256 LEU B N 1
ATOM 6291 C CA . LEU B 1 256 ? -6.266 40.938 31.641 1 78.62 256 LEU B CA 1
ATOM 6292 C C . LEU B 1 256 ? -6.582 41.281 33.094 1 78.62 256 LEU B C 1
ATOM 6294 O O . LEU B 1 256 ? -6.691 42.469 33.469 1 78.62 256 LEU B O 1
ATOM 6298 N N . LEU B 1 257 ? -6.684 40.312 33.875 1 82.06 257 LEU B N 1
ATOM 6299 C CA . LEU B 1 257 ? -6.992 40.531 35.281 1 82.06 257 LEU B CA 1
ATOM 6300 C C . LEU B 1 257 ? -5.828 41.188 36 1 82.06 257 LEU B C 1
ATOM 6302 O O . LEU B 1 257 ? -6.035 42.094 36.812 1 82.06 257 LEU B O 1
ATOM 6306 N N . THR B 1 258 ? -4.715 40.719 35.719 1 84.81 258 THR B N 1
ATOM 6307 C CA . THR B 1 258 ? -3.533 41.312 36.312 1 84.81 258 THR B CA 1
ATOM 6308 C C . THR B 1 258 ? -3.365 42.781 35.875 1 84.81 258 THR B C 1
ATOM 6310 O O . THR B 1 258 ? -3.008 43.656 36.656 1 84.81 258 THR B O 1
ATOM 6313 N N . ALA B 1 259 ? -3.555 42.938 34.625 1 80.88 259 ALA B N 1
ATOM 6314 C CA . ALA B 1 259 ? -3.479 44.312 34.094 1 80.88 259 ALA B CA 1
ATOM 6315 C C . ALA B 1 259 ? -4.504 45.219 34.781 1 80.88 259 ALA B C 1
ATOM 6317 O O . ALA B 1 259 ? -4.199 46.375 35.125 1 80.88 259 ALA B O 1
ATOM 6318 N N . GLY B 1 260 ? -5.711 44.719 34.938 1 77.75 260 GLY B N 1
ATOM 6319 C CA . GLY B 1 260 ? -6.734 45.5 35.656 1 77.75 260 GLY B CA 1
ATOM 6320 C C . GLY B 1 260 ? -6.359 45.812 37.094 1 77.75 260 GLY B C 1
ATOM 6321 O O . GLY B 1 260 ? -6.598 46.906 37.562 1 77.75 260 GLY B O 1
ATOM 6322 N N . TRP B 1 261 ? -5.816 44.844 37.688 1 83.62 261 TRP B N 1
ATOM 6323 C CA . TRP B 1 261 ? -5.398 45 39.062 1 83.62 261 TRP B CA 1
ATOM 6324 C C . TRP B 1 261 ? -4.293 46.062 39.188 1 83.62 261 TRP B C 1
ATOM 6326 O O . TRP B 1 261 ? -4.344 46.938 40.062 1 83.62 261 TRP B O 1
ATOM 6336 N N . LEU B 1 262 ? -3.342 46.031 38.344 1 85.69 262 LEU B N 1
ATOM 6337 C CA . LEU B 1 262 ? -2.219 46.969 38.375 1 85.69 262 LEU B CA 1
ATOM 6338 C C . LEU B 1 262 ? -2.666 48.375 37.969 1 85.69 262 LEU B C 1
ATOM 6340 O O . LEU B 1 262 ? -2.17 49.375 38.5 1 85.69 262 LEU B O 1
ATOM 6344 N N . ALA B 1 263 ? -3.527 48.406 37.094 1 77.75 263 ALA B N 1
ATOM 6345 C CA . ALA B 1 263 ? -4.051 49.688 36.656 1 77.75 263 ALA B CA 1
ATOM 6346 C C . ALA B 1 263 ? -4.824 50.406 37.75 1 77.75 263 ALA B C 1
ATOM 6348 O O . ALA B 1 263 ? -4.734 51.625 37.906 1 77.75 263 ALA B O 1
ATOM 6349 N N . ASN B 1 264 ? -5.637 49.625 38.469 1 75.62 264 ASN B N 1
ATOM 6350 C CA . ASN B 1 264 ? -6.418 50.188 39.594 1 75.62 264 ASN B CA 1
ATOM 6351 C C . ASN B 1 264 ? -5.516 50.75 40.688 1 75.62 264 ASN B C 1
ATOM 6353 O O . ASN B 1 264 ? -5.91 51.656 41.406 1 75.62 264 ASN B O 1
ATOM 6357 N N . ARG B 1 265 ? -4.363 50.281 40.75 1 82.06 265 ARG B N 1
ATOM 6358 C CA . ARG B 1 265 ? -3.428 50.781 41.75 1 82.06 265 ARG B CA 1
ATOM 6359 C C . ARG B 1 265 ? -2.48 51.812 41.188 1 82.06 265 ARG B C 1
ATOM 6361 O O . ARG B 1 265 ? -1.561 52.281 41.844 1 82.06 265 ARG B O 1
ATOM 6368 N N . GLY B 1 266 ? -2.623 52.125 39.938 1 77.81 266 GLY B N 1
ATOM 6369 C CA . GLY B 1 266 ? -1.797 53.125 39.25 1 77.81 266 GLY B CA 1
ATOM 6370 C C . GLY B 1 266 ? -0.393 52.625 38.969 1 77.81 266 GLY B C 1
ATOM 6371 O O . GLY B 1 266 ? 0.529 53.438 38.781 1 77.81 266 GLY B O 1
ATOM 6372 N N . ALA B 1 267 ? -0.218 51.406 38.969 1 80.62 267 ALA B N 1
ATOM 6373 C CA . ALA B 1 267 ? 1.118 50.812 38.844 1 80.62 267 ALA B CA 1
ATOM 6374 C C . ALA B 1 267 ? 1.344 50.281 37.406 1 80.62 267 ALA B C 1
ATOM 6376 O O . ALA B 1 267 ? 2.34 49.594 37.156 1 80.62 267 ALA B O 1
ATOM 6377 N N . LEU B 1 268 ? 0.431 50.531 36.531 1 78.75 268 LEU B N 1
ATOM 6378 C CA . LEU B 1 268 ? 0.58 49.969 35.188 1 78.75 268 LEU B CA 1
ATOM 6379 C C . LEU B 1 268 ? 0.821 51.062 34.188 1 78.75 268 LEU B C 1
ATOM 6381 O O . LEU B 1 268 ? 0.09 52.062 34.156 1 78.75 268 LEU B O 1
ATOM 6385 N N . ASP B 1 269 ? 1.921 50.75 33.438 1 73.06 269 ASP B N 1
ATOM 6386 C CA . ASP B 1 269 ? 2.162 51.625 32.312 1 73.06 269 ASP B CA 1
ATOM 6387 C C . ASP B 1 269 ? 1.23 51.281 31.141 1 73.06 269 ASP B C 1
ATOM 6389 O O . ASP B 1 269 ? 1.165 50.125 30.719 1 73.06 269 ASP B O 1
ATOM 6393 N N . PRO B 1 270 ? 0.375 52.219 30.797 1 67.56 270 PRO B N 1
ATOM 6394 C CA . PRO B 1 270 ? -0.571 51.938 29.719 1 67.56 270 PRO B CA 1
ATOM 6395 C C . PRO B 1 270 ? 0.109 51.375 28.469 1 67.56 270 PRO B C 1
ATOM 6397 O O . PRO B 1 270 ? -0.468 50.531 27.766 1 67.56 270 PRO B O 1
ATOM 6400 N N . LEU B 1 271 ? 1.304 51.781 28.25 1 68.81 271 LEU B N 1
ATOM 6401 C CA . LEU B 1 271 ? 2.025 51.312 27.078 1 68.81 271 LEU B CA 1
ATOM 6402 C C . LEU B 1 271 ? 2.395 49.844 27.219 1 68.81 271 LEU B C 1
ATOM 6404 O O . LEU B 1 271 ? 2.383 49.094 26.234 1 68.81 271 LEU B O 1
ATOM 6408 N N . ALA B 1 272 ? 2.764 49.5 28.359 1 75.75 272 ALA B N 1
ATOM 6409 C CA . ALA B 1 272 ? 3.115 48.125 28.625 1 75.75 272 ALA B CA 1
ATOM 6410 C C . ALA B 1 272 ? 1.932 47.188 28.344 1 75.75 272 ALA B C 1
ATOM 6412 O O . ALA B 1 272 ? 2.096 46.125 27.75 1 75.75 272 ALA B O 1
ATOM 6413 N N . TRP B 1 273 ? 0.852 47.625 28.594 1 72.44 273 TRP B N 1
ATOM 6414 C CA . TRP B 1 273 ? -0.343 46.812 28.406 1 72.44 273 TRP B CA 1
ATOM 6415 C C . TRP B 1 273 ? -0.651 46.625 26.922 1 72.44 273 TRP B C 1
ATOM 6417 O O . TRP B 1 273 ? -1.044 45.562 26.5 1 72.44 273 TRP B O 1
ATOM 6427 N N . VAL B 1 274 ? -0.593 47.719 26.219 1 69.38 274 VAL B N 1
ATOM 6428 C CA . VAL B 1 274 ? -0.879 47.656 24.797 1 69.38 274 VAL B CA 1
ATOM 6429 C C . VAL B 1 274 ? 0.067 46.656 24.125 1 69.38 274 VAL B C 1
ATOM 6431 O O . VAL B 1 274 ? -0.353 45.875 23.266 1 69.38 274 VAL B O 1
ATOM 6434 N N . LEU B 1 275 ? 1.278 46.719 24.547 1 76.44 275 LEU B N 1
ATOM 6435 C CA . LEU B 1 275 ? 2.271 45.812 23.984 1 76.44 275 LEU B CA 1
ATOM 6436 C C . LEU B 1 275 ? 1.919 44.344 24.297 1 76.44 275 LEU B C 1
ATOM 6438 O O . LEU B 1 275 ? 1.988 43.5 23.406 1 76.44 275 LEU B O 1
ATOM 6442 N N . PHE B 1 276 ? 1.581 44.031 25.469 1 78.62 276 PHE B N 1
ATOM 6443 C CA . PHE B 1 276 ? 1.23 42.688 25.875 1 78.62 276 PHE B CA 1
ATOM 6444 C C . PHE B 1 276 ? -0.015 42.219 25.141 1 78.62 276 PHE B C 1
ATOM 6446 O O . PHE B 1 276 ? -0.093 41.031 24.719 1 78.62 276 PHE B O 1
ATOM 6453 N N . ALA B 1 277 ? -0.946 43 24.922 1 71.12 277 ALA B N 1
ATOM 6454 C CA . ALA B 1 277 ? -2.18 42.656 24.219 1 71.12 277 ALA B CA 1
ATOM 6455 C C . ALA B 1 277 ? -1.905 42.312 22.766 1 71.12 277 ALA B C 1
ATOM 6457 O O . ALA B 1 277 ? -2.523 41.406 22.203 1 71.12 277 ALA B O 1
ATOM 6458 N N . LEU B 1 278 ? -0.979 43.031 22.188 1 69.75 278 LEU B N 1
ATOM 6459 C CA . LEU B 1 278 ? -0.653 42.812 20.781 1 69.75 278 LEU B CA 1
ATOM 6460 C C . LEU B 1 278 ? 0.092 41.5 20.562 1 69.75 278 LEU B C 1
ATOM 6462 O O . LEU B 1 278 ? -0.095 40.844 19.547 1 69.75 278 LEU B O 1
ATOM 6466 N N . VAL B 1 279 ? 0.873 41.188 21.562 1 75.75 279 VAL B N 1
ATOM 6467 C CA . VAL B 1 279 ? 1.837 40.125 21.312 1 75.75 279 VAL B CA 1
ATOM 6468 C C . VAL B 1 279 ? 1.34 38.812 21.938 1 75.75 279 VAL B C 1
ATOM 6470 O O . VAL B 1 279 ? 1.825 37.719 21.594 1 75.75 279 VAL B O 1
ATOM 6473 N N . ALA B 1 280 ? 0.354 38.875 22.781 1 73.69 280 ALA B N 1
ATOM 6474 C CA . ALA B 1 280 ? -0.114 37.688 23.516 1 73.69 280 ALA B CA 1
ATOM 6475 C C . ALA B 1 280 ? -0.523 36.594 22.547 1 73.69 280 ALA B C 1
ATOM 6477 O O . ALA B 1 280 ? -0.157 35.438 22.719 1 73.69 280 ALA B O 1
ATOM 6478 N N . GLY B 1 281 ? -1.303 36.938 21.5 1 71 281 GLY B N 1
ATOM 6479 C CA . GLY B 1 281 ? -1.73 35.938 20.531 1 71 281 GLY B CA 1
ATOM 6480 C C . GLY B 1 281 ? -0.575 35.281 19.781 1 71 281 GLY B C 1
ATOM 6481 O O . GLY B 1 281 ? -0.594 34.094 19.5 1 71 281 GLY B O 1
ATOM 6482 N N . LYS B 1 282 ? 0.407 36 19.453 1 73.12 282 LYS B N 1
ATOM 6483 C CA . LYS B 1 282 ? 1.574 35.531 18.719 1 73.12 282 LYS B CA 1
ATOM 6484 C C . LYS B 1 282 ? 2.418 34.594 19.578 1 73.12 282 LYS B C 1
ATOM 6486 O O . LYS B 1 282 ? 3.166 33.75 19.047 1 73.12 282 LYS B O 1
ATOM 6491 N N . LEU B 1 283 ? 2.289 34.75 20.844 1 75.75 283 LEU B N 1
ATOM 6492 C CA . LEU B 1 283 ? 3.031 33.906 21.781 1 75.75 283 LEU B CA 1
ATOM 6493 C C . LEU B 1 283 ? 2.338 32.562 21.969 1 75.75 283 LEU B C 1
ATOM 6495 O O . LEU B 1 283 ? 3 31.516 22.031 1 75.75 283 LEU B O 1
ATOM 6499 N N . LEU B 1 284 ? 1.08 32.594 22 1 74.44 284 LEU B N 1
ATOM 6500 C CA . LEU B 1 284 ? 0.343 31.406 22.391 1 74.44 284 LEU B CA 1
ATOM 6501 C C . LEU B 1 284 ? 0.129 30.469 21.203 1 74.44 284 LEU B C 1
ATOM 6503 O O . LEU B 1 284 ? 0.155 29.25 21.359 1 74.44 284 LEU B O 1
ATOM 6507 N N . GLU B 1 285 ? 0 30.922 20.047 1 73.69 285 GLU B N 1
ATOM 6508 C CA . GLU B 1 285 ? -0.353 30.141 18.875 1 73.69 285 GLU B CA 1
ATOM 6509 C C . GLU B 1 285 ? 0.741 29.125 18.531 1 73.69 285 GLU B C 1
ATOM 6511 O O . GLU B 1 285 ? 0.458 27.938 18.312 1 73.69 285 GLU B O 1
ATOM 6516 N N . PRO B 1 286 ? 2.008 29.594 18.5 1 75.25 286 PRO B N 1
ATOM 6517 C CA . PRO B 1 286 ? 3.066 28.625 18.188 1 75.25 286 PRO B CA 1
ATOM 6518 C C . PRO B 1 286 ? 3.16 27.5 19.219 1 75.25 286 PRO B C 1
ATOM 6520 O O . PRO B 1 286 ? 3.584 26.391 18.906 1 75.25 286 PRO B O 1
ATOM 6523 N N . LEU B 1 287 ? 2.744 27.797 20.391 1 75.19 287 LEU B N 1
ATOM 6524 C CA . LEU B 1 287 ? 2.785 26.766 21.438 1 75.19 287 LEU B CA 1
ATOM 6525 C C . LEU B 1 287 ? 1.747 25.688 21.172 1 75.19 287 LEU B C 1
ATOM 6527 O O . LEU B 1 287 ? 1.981 24.516 21.469 1 75.19 287 LEU B O 1
ATOM 6531 N N . LEU B 1 288 ? 0.637 26.078 20.609 1 74.38 288 LEU B N 1
ATOM 6532 C CA . LEU B 1 288 ? -0.384 25.109 20.219 1 74.38 288 LEU B CA 1
ATOM 6533 C C . LEU B 1 288 ? 0.106 24.234 19.078 1 74.38 288 LEU B C 1
ATOM 6535 O O . LEU B 1 288 ? -0.091 23.016 19.109 1 74.38 288 LEU B O 1
ATOM 6539 N N . ASP B 1 289 ? 0.788 24.812 18.141 1 74.88 289 ASP B N 1
ATOM 6540 C CA . ASP B 1 289 ? 1.324 24.078 17 1 74.88 289 ASP B CA 1
ATOM 6541 C C . ASP B 1 289 ? 2.404 23.094 17.438 1 74.88 289 ASP B C 1
ATOM 6543 O O . ASP B 1 289 ? 2.516 22 16.875 1 74.88 289 ASP B O 1
ATOM 6547 N N . ALA B 1 290 ? 3.162 23.469 18.406 1 74.19 290 ALA B N 1
ATOM 6548 C CA . ALA B 1 290 ? 4.266 22.656 18.891 1 74.19 290 ALA B CA 1
ATOM 6549 C C . ALA B 1 290 ? 3.764 21.297 19.406 1 74.19 290 ALA B C 1
ATOM 6551 O O . ALA B 1 290 ? 4.426 20.281 19.219 1 74.19 290 ALA B O 1
ATOM 6552 N N . ALA B 1 291 ? 2.58 21.359 20 1 70.31 291 ALA B N 1
ATOM 6553 C CA . ALA B 1 291 ? 2.021 20.109 20.5 1 70.31 291 ALA B CA 1
ATOM 6554 C C . ALA B 1 291 ? 1.718 19.141 19.359 1 70.31 291 ALA B C 1
ATOM 6556 O O . ALA B 1 291 ? 1.953 17.938 19.484 1 70.31 291 ALA B O 1
ATOM 6557 N N . ALA B 1 292 ? 1.191 19.641 18.281 1 70.56 292 ALA B N 1
ATOM 6558 C CA . ALA B 1 292 ? 0.889 18.812 17.109 1 70.56 292 ALA B CA 1
ATOM 6559 C C . ALA B 1 292 ? 2.164 18.25 16.5 1 70.56 292 ALA B C 1
ATOM 6561 O O . ALA B 1 292 ? 2.211 17.078 16.125 1 70.56 292 ALA B O 1
ATOM 6562 N N . PHE B 1 293 ? 3.229 19.047 16.484 1 75.25 293 PHE B N 1
ATOM 6563 C CA . PHE B 1 293 ? 4.488 18.641 15.875 1 75.25 293 PHE B CA 1
ATOM 6564 C C . PHE B 1 293 ? 5.176 17.562 16.719 1 75.25 293 PHE B C 1
ATOM 6566 O O . PHE B 1 293 ? 5.809 16.656 16.188 1 75.25 293 PHE B O 1
ATOM 6573 N N . LEU B 1 294 ? 4.984 17.688 18 1 71.62 294 LEU B N 1
ATOM 6574 C CA . LEU B 1 294 ? 5.621 16.719 18.875 1 71.62 294 LEU B CA 1
ATOM 6575 C C . LEU B 1 294 ? 4.992 15.336 18.719 1 71.62 294 LEU B C 1
ATOM 6577 O O . LEU B 1 294 ? 5.695 14.328 18.75 1 71.62 294 LEU B O 1
ATOM 6581 N N . THR B 1 295 ? 3.754 15.336 18.547 1 67 295 THR B N 1
ATOM 6582 C CA . THR B 1 295 ? 3.066 14.07 18.312 1 67 295 THR B CA 1
ATOM 6583 C C . THR B 1 295 ? 3.525 13.445 17 1 67 295 THR B C 1
ATOM 6585 O O . THR B 1 295 ? 3.771 12.242 16.938 1 67 295 THR B O 1
ATOM 6588 N N . GLU B 1 296 ? 3.658 14.25 15.992 1 71.5 296 GLU B N 1
ATOM 6589 C CA . GLU B 1 296 ? 4.129 13.781 14.695 1 71.5 296 GLU B CA 1
ATOM 6590 C C . GLU B 1 296 ? 5.559 13.25 14.781 1 71.5 296 GLU B C 1
ATOM 6592 O O . GLU B 1 296 ? 5.891 12.234 14.164 1 71.5 296 GLU B O 1
ATOM 6597 N N . LEU B 1 297 ? 6.336 13.891 15.531 1 75.12 297 LEU B N 1
ATOM 6598 C CA . LEU B 1 297 ? 7.734 13.508 15.703 1 75.12 297 LEU B CA 1
ATOM 6599 C C . LEU B 1 297 ? 7.848 12.125 16.344 1 75.12 297 LEU B C 1
ATOM 6601 O O . LEU B 1 297 ? 8.703 11.328 15.969 1 75.12 297 LEU B O 1
ATOM 6605 N N . ARG B 1 298 ? 6.965 11.898 17.234 1 70.31 298 ARG B N 1
ATOM 6606 C CA . ARG B 1 298 ? 6.996 10.609 17.906 1 70.31 298 ARG B CA 1
ATOM 6607 C C . ARG B 1 298 ? 6.723 9.469 16.938 1 70.31 298 ARG B C 1
ATOM 6609 O O . ARG B 1 298 ? 7.359 8.414 17.016 1 70.31 298 ARG B O 1
ATOM 6616 N N . LEU B 1 299 ? 5.859 9.688 16.031 1 68.5 299 LEU B N 1
ATOM 6617 C CA . LEU B 1 299 ? 5.539 8.672 15.039 1 68.5 299 LEU B CA 1
ATOM 6618 C C . LEU B 1 299 ? 6.699 8.484 14.07 1 68.5 299 LEU B C 1
ATOM 6620 O O . LEU B 1 299 ? 6.977 7.359 13.641 1 68.5 299 LEU B O 1
ATOM 6624 N N . MET B 1 300 ? 7.336 9.5 13.797 1 76.19 300 MET B N 1
ATOM 6625 C CA . MET B 1 300 ? 8.438 9.453 12.844 1 76.19 300 MET B CA 1
ATOM 6626 C C . MET B 1 300 ? 9.656 8.758 13.453 1 76.19 300 MET B C 1
ATOM 6628 O O . MET B 1 300 ? 10.422 8.109 12.742 1 76.19 300 MET B O 1
ATOM 6632 N N . VAL B 1 301 ? 9.688 8.859 14.75 1 77.19 301 VAL B N 1
ATOM 6633 C CA . VAL B 1 301 ? 10.773 8.188 15.453 1 77.19 301 VAL B CA 1
ATOM 6634 C C . VAL B 1 301 ? 10.578 6.672 15.375 1 77.19 301 VAL B C 1
ATOM 6636 O O . VAL B 1 301 ? 11.555 5.922 15.258 1 77.19 301 VAL B O 1
ATOM 6639 N N . LEU B 1 302 ? 9.336 6.285 15.367 1 76 302 LEU B N 1
ATOM 6640 C CA . LEU B 1 302 ? 9.047 4.863 15.234 1 76 302 LEU B CA 1
ATOM 6641 C C . LEU B 1 302 ? 9.453 4.352 13.852 1 76 302 LEU B C 1
ATOM 6643 O O . LEU B 1 302 ? 10.008 3.254 13.734 1 76 302 LEU B O 1
ATOM 6647 N N . ALA B 1 303 ? 9.156 5.145 12.844 1 80.06 303 ALA B N 1
ATOM 6648 C CA . ALA B 1 303 ? 9.555 4.781 11.484 1 80.06 303 ALA B CA 1
ATOM 6649 C C . ALA B 1 303 ? 11.078 4.684 11.367 1 80.06 303 ALA B C 1
ATOM 6651 O O . ALA B 1 303 ? 11.602 3.773 10.727 1 80.06 303 ALA B O 1
ATOM 6652 N N . GLU B 1 304 ? 11.75 5.57 11.969 1 85.88 304 GLU B N 1
ATOM 6653 C CA . GLU B 1 304 ? 13.203 5.551 11.953 1 85.88 304 GLU B CA 1
ATOM 6654 C C . GLU B 1 304 ? 13.75 4.32 12.68 1 85.88 304 GLU B C 1
ATOM 6656 O O . GLU B 1 304 ? 14.773 3.764 12.281 1 85.88 304 GLU B O 1
ATOM 6661 N N . GLY B 1 305 ? 13.094 3.938 13.68 1 85.69 305 GLY B N 1
ATOM 6662 C CA . GLY B 1 305 ? 13.492 2.73 14.391 1 85.69 305 GLY B CA 1
ATOM 6663 C C . GLY B 1 305 ? 13.461 1.491 13.516 1 85.69 305 GLY B C 1
ATOM 6664 O O . GLY B 1 305 ? 14.352 0.644 13.602 1 85.69 305 GLY B O 1
ATOM 6665 N N . ARG B 1 306 ? 12.508 1.395 12.688 1 85.06 306 ARG B N 1
ATOM 6666 C CA . ARG B 1 306 ? 12.414 0.268 11.766 1 85.06 306 ARG B CA 1
ATOM 6667 C C . ARG B 1 306 ? 13.555 0.294 10.75 1 85.06 306 ARG B C 1
ATOM 6669 O O . ARG B 1 306 ? 14.117 -0.75 10.414 1 85.06 306 ARG B O 1
ATOM 6676 N N . ILE B 1 307 ? 13.82 1.438 10.258 1 89 307 ILE B N 1
ATOM 6677 C CA . ILE B 1 307 ? 14.906 1.589 9.305 1 89 307 ILE B CA 1
ATOM 6678 C C . ILE B 1 307 ? 16.234 1.237 9.969 1 89 307 ILE B C 1
ATOM 6680 O O . ILE B 1 307 ? 17.078 0.549 9.383 1 89 307 ILE B O 1
ATOM 6684 N N . ALA B 1 308 ? 16.312 1.707 11.188 1 88.62 308 ALA B N 1
ATOM 6685 C CA . ALA B 1 308 ? 17.547 1.434 11.938 1 88.62 308 ALA B CA 1
ATOM 6686 C C . ALA B 1 308 ? 17.703 -0.061 12.203 1 88.62 308 ALA B C 1
ATOM 6688 O O . ALA B 1 308 ? 18.812 -0.587 12.172 1 88.62 308 ALA B O 1
ATOM 6689 N N . ALA B 1 309 ? 16.625 -0.726 12.461 1 87.69 309 ALA B N 1
ATOM 6690 C CA . ALA B 1 309 ? 16.656 -2.172 12.672 1 87.69 309 ALA B CA 1
ATOM 6691 C C . ALA B 1 309 ? 17.094 -2.902 11.406 1 87.69 309 ALA B C 1
ATOM 6693 O O . ALA B 1 309 ? 17.844 -3.879 11.469 1 87.69 309 ALA B O 1
ATOM 6694 N N . LEU B 1 310 ? 16.562 -2.447 10.336 1 87 310 LEU B N 1
ATOM 6695 C CA . LEU B 1 310 ? 16.953 -3.033 9.055 1 87 310 LEU B CA 1
ATOM 6696 C C . LEU B 1 310 ? 18.438 -2.814 8.789 1 87 310 LEU B C 1
ATOM 6698 O O . LEU B 1 310 ? 19.125 -3.719 8.305 1 87 310 LEU B O 1
ATOM 6702 N N . ARG B 1 311 ? 18.969 -1.688 9.078 1 88.62 311 ARG B N 1
ATOM 6703 C CA . ARG B 1 311 ? 20.359 -1.348 8.852 1 88.62 311 ARG B CA 1
ATOM 6704 C C . ARG B 1 311 ? 21.281 -2.107 9.812 1 88.62 311 ARG B C 1
ATOM 6706 O O . ARG B 1 311 ? 22.453 -2.307 9.531 1 88.62 311 ARG B O 1
ATOM 6713 N N . ALA B 1 312 ? 20.719 -2.463 10.875 1 88.75 312 ALA B N 1
ATOM 6714 C CA . ALA B 1 312 ? 21.5 -3.168 11.883 1 88.75 312 ALA B CA 1
ATOM 6715 C C . ALA B 1 312 ? 21.641 -4.648 11.531 1 88.75 312 ALA B C 1
ATOM 6717 O O . ALA B 1 312 ? 22.484 -5.344 12.094 1 88.75 312 ALA B O 1
ATOM 6718 N N . GLU B 1 313 ? 20.828 -5.094 10.609 1 87.12 313 GLU B N 1
ATOM 6719 C CA . GLU B 1 313 ? 20.969 -6.48 10.172 1 87.12 313 GLU B CA 1
ATOM 6720 C C . GLU B 1 313 ? 22.375 -6.762 9.656 1 87.12 313 GLU B C 1
ATOM 6722 O O . GLU B 1 313 ? 22.891 -6.023 8.812 1 87.12 313 GLU B O 1
ATOM 6727 N N . PRO B 1 314 ? 22.938 -7.805 10.102 1 86.56 314 PRO B N 1
ATOM 6728 C CA . PRO B 1 314 ? 24.344 -8.07 9.742 1 86.56 314 PRO B CA 1
ATOM 6729 C C . PRO B 1 314 ? 24.5 -8.508 8.289 1 86.56 314 PRO B C 1
ATOM 6731 O O . PRO B 1 314 ? 23.641 -9.227 7.754 1 86.56 314 PRO B O 1
ATOM 6734 N N . LEU B 1 315 ? 25.578 -8.094 7.656 1 87 315 LEU B N 1
ATOM 6735 C CA . LEU B 1 315 ? 25.953 -8.484 6.305 1 87 315 LEU B CA 1
ATOM 6736 C C . LEU B 1 315 ? 26.875 -9.703 6.336 1 87 315 LEU B C 1
ATOM 6738 O O . LEU B 1 315 ? 27.484 -10.008 7.367 1 87 315 LEU B O 1
ATOM 6742 N N . LEU B 1 316 ? 26.781 -10.492 5.234 1 84.75 316 LEU B N 1
ATOM 6743 C CA . LEU B 1 316 ? 27.75 -11.57 5.117 1 84.75 316 LEU B CA 1
ATOM 6744 C C . LEU B 1 316 ? 29.156 -11.016 4.867 1 84.75 316 LEU B C 1
ATOM 6746 O O . LEU B 1 316 ? 29.312 -10.078 4.082 1 84.75 316 LEU B O 1
ATOM 6750 N N . PRO B 1 317 ? 30.125 -11.57 5.629 1 85.88 317 PRO B N 1
ATOM 6751 C CA . PRO B 1 317 ? 31.484 -11.102 5.402 1 85.88 317 PRO B CA 1
ATOM 6752 C C . PRO B 1 317 ? 31.969 -11.344 3.971 1 85.88 317 PRO B C 1
ATOM 6754 O O . PRO B 1 317 ? 31.672 -12.383 3.383 1 85.88 317 PRO B O 1
ATOM 6757 N N . GLU B 1 318 ? 32.5 -10.344 3.408 1 87.25 318 GLU B N 1
ATOM 6758 C CA . GLU B 1 318 ? 32.969 -10.438 2.027 1 87.25 318 GLU B CA 1
ATOM 6759 C C . GLU B 1 318 ? 34.406 -10.922 1.966 1 87.25 318 GLU B C 1
ATOM 6761 O O . GLU B 1 318 ? 35.25 -10.445 2.713 1 87.25 318 GLU B O 1
ATOM 6766 N N . GLY B 1 319 ? 34.531 -12.039 1.158 1 88.75 319 GLY B N 1
ATOM 6767 C CA . GLY B 1 319 ? 35.906 -12.477 0.905 1 88.75 319 GLY B CA 1
ATOM 6768 C C . GLY B 1 319 ? 36.562 -11.727 -0.234 1 88.75 319 GLY B C 1
ATOM 6769 O O . GLY B 1 319 ? 35.938 -10.875 -0.875 1 88.75 319 GLY B O 1
ATOM 6770 N N . THR B 1 320 ? 37.906 -11.922 -0.357 1 90 320 THR B N 1
ATOM 6771 C CA . THR B 1 320 ? 38.625 -11.188 -1.381 1 90 320 THR B CA 1
ATOM 6772 C C . THR B 1 320 ? 39.219 -12.141 -2.41 1 90 320 THR B C 1
ATOM 6774 O O . THR B 1 320 ? 39.75 -11.703 -3.441 1 90 320 THR B O 1
ATOM 6777 N N . ALA B 1 321 ? 38.938 -13.391 -2.199 1 91 321 ALA B N 1
ATOM 6778 C CA . ALA B 1 321 ? 39.531 -14.352 -3.125 1 91 321 ALA B CA 1
ATOM 6779 C C . ALA B 1 321 ? 38.719 -14.453 -4.41 1 91 321 ALA B C 1
ATOM 6781 O O . ALA B 1 321 ? 37.531 -14.117 -4.43 1 91 321 ALA B O 1
ATOM 6782 N N . THR B 1 322 ? 39.406 -14.789 -5.555 1 92.12 322 THR B N 1
ATOM 6783 C CA . THR B 1 322 ? 38.75 -14.961 -6.848 1 92.12 322 THR B CA 1
ATOM 6784 C C . THR B 1 322 ? 38.969 -16.375 -7.371 1 92.12 322 THR B C 1
ATOM 6786 O O . THR B 1 322 ? 39.938 -17.047 -7.004 1 92.12 322 THR B O 1
ATOM 6789 N N . LEU B 1 323 ? 38.031 -16.828 -8.148 1 89.94 323 LEU B N 1
ATOM 6790 C CA . LEU B 1 323 ? 38.125 -18.156 -8.75 1 89.94 323 LEU B CA 1
ATOM 6791 C C . LEU B 1 323 ? 38.781 -18.078 -10.133 1 89.94 323 LEU B C 1
ATOM 6793 O O . LEU B 1 323 ? 38.406 -17.234 -10.945 1 89.94 323 LEU B O 1
ATOM 6797 N N . ALA B 1 324 ? 39.812 -18.844 -10.336 1 82.69 324 ALA B N 1
ATOM 6798 C CA . ALA B 1 324 ? 40.438 -18.906 -11.648 1 82.69 324 ALA B CA 1
ATOM 6799 C C . ALA B 1 324 ? 39.594 -19.719 -12.625 1 82.69 324 ALA B C 1
ATOM 6801 O O . ALA B 1 324 ? 39.5 -19.391 -13.812 1 82.69 324 ALA B O 1
ATOM 6802 N N . ALA B 1 325 ? 39.094 -20.844 -12.344 1 82.06 325 ALA B N 1
ATOM 6803 C CA . ALA B 1 325 ? 38.25 -21.703 -13.164 1 82.06 325 ALA B CA 1
ATOM 6804 C C . ALA B 1 325 ? 37.156 -22.359 -12.328 1 82.06 325 ALA B C 1
ATOM 6806 O O . ALA B 1 325 ? 37.25 -22.438 -11.102 1 82.06 325 ALA B O 1
ATOM 6807 N N . ALA B 1 326 ? 36.125 -22.547 -13.25 1 77.5 326 ALA B N 1
ATOM 6808 C CA . ALA B 1 326 ? 35.094 -23.328 -12.578 1 77.5 326 ALA B CA 1
ATOM 6809 C C . ALA B 1 326 ? 35.562 -24.75 -12.305 1 77.5 326 ALA B C 1
ATOM 6811 O O . ALA B 1 326 ? 36.344 -25.312 -13.094 1 77.5 326 ALA B O 1
ATOM 6812 N N . GLY B 1 327 ? 35.562 -25.312 -11.141 1 82.56 327 GLY B N 1
ATOM 6813 C CA . GLY B 1 327 ? 36.031 -26.609 -10.672 1 82.56 327 GLY B CA 1
ATOM 6814 C C . GLY B 1 327 ? 34.906 -27.438 -10.039 1 82.56 327 GLY B C 1
ATOM 6815 O O . GLY B 1 327 ? 33.75 -27.281 -10.391 1 82.56 327 GLY B O 1
ATOM 6816 N N . GLU B 1 328 ? 35.438 -28.344 -9.398 1 92.75 328 GLU B N 1
ATOM 6817 C CA . GLU B 1 328 ? 34.562 -29.266 -8.688 1 92.75 328 GLU B CA 1
ATOM 6818 C C . GLU B 1 328 ? 33.781 -28.531 -7.574 1 92.75 328 GLU B C 1
ATOM 6820 O O . GLU B 1 328 ? 34.344 -27.656 -6.914 1 92.75 328 GLU B O 1
ATOM 6825 N N . VAL B 1 329 ? 32.531 -28.797 -7.508 1 96.38 329 VAL B N 1
ATOM 6826 C CA . VAL B 1 329 ? 31.734 -28.297 -6.398 1 96.38 329 VAL B CA 1
ATOM 6827 C C . VAL B 1 329 ? 31.609 -29.375 -5.328 1 96.38 329 VAL B C 1
ATOM 6829 O O . VAL B 1 329 ? 31.406 -30.562 -5.641 1 96.38 329 VAL B O 1
ATOM 6832 N N . ALA B 1 330 ? 31.781 -28.984 -4.07 1 97.12 330 ALA B N 1
ATOM 6833 C CA . ALA B 1 330 ? 31.719 -30 -3.021 1 97.12 330 ALA B CA 1
ATOM 6834 C C . ALA B 1 330 ? 31.031 -29.469 -1.772 1 97.12 330 ALA B C 1
ATOM 6836 O O . ALA B 1 330 ? 31.219 -28.297 -1.406 1 97.12 330 ALA B O 1
ATOM 6837 N N . PHE B 1 331 ? 30.172 -30.234 -1.245 1 97.38 331 PHE B N 1
ATOM 6838 C CA . PHE B 1 331 ? 29.625 -30.047 0.092 1 97.38 331 PHE B CA 1
ATOM 6839 C C . PHE B 1 331 ? 30.344 -30.938 1.101 1 97.38 331 PHE B C 1
ATOM 6841 O O . PHE B 1 331 ? 30.453 -32.156 0.896 1 97.38 331 PHE B O 1
ATOM 6848 N N . GLN B 1 332 ? 30.875 -30.328 2.125 1 97.44 332 GLN B N 1
ATOM 6849 C CA . GLN B 1 332 ? 31.594 -31.078 3.145 1 97.44 332 GLN B CA 1
ATOM 6850 C C . GLN B 1 332 ? 30.922 -30.953 4.508 1 97.44 332 GLN B C 1
ATOM 6852 O O . GLN B 1 332 ? 31.125 -29.969 5.223 1 97.44 332 GLN B O 1
ATOM 6857 N N . ASN B 1 333 ? 30.156 -32.031 4.934 1 97.19 333 ASN B N 1
ATOM 6858 C CA . ASN B 1 333 ? 29.5 -32.125 6.23 1 97.19 333 ASN B CA 1
ATOM 6859 C C . ASN B 1 333 ? 28.672 -30.859 6.527 1 97.19 333 ASN B C 1
ATOM 6861 O O . ASN B 1 333 ? 28.797 -30.281 7.605 1 97.19 333 ASN B O 1
ATOM 6865 N N . VAL B 1 334 ? 27.969 -30.5 5.582 1 97.19 334 VAL B N 1
ATOM 6866 C CA . VAL B 1 334 ? 27.219 -29.234 5.664 1 97.19 334 VAL B CA 1
ATOM 6867 C C . VAL B 1 334 ? 25.938 -29.453 6.465 1 97.19 334 VAL B C 1
ATOM 6869 O O . VAL B 1 334 ? 25.188 -30.375 6.195 1 97.19 334 VAL B O 1
ATOM 6872 N N . SER B 1 335 ? 25.719 -28.656 7.492 1 97.06 335 SER B N 1
ATOM 6873 C CA . SER B 1 335 ? 24.484 -28.578 8.266 1 97.06 335 SER B CA 1
ATOM 6874 C C . SER B 1 335 ? 23.922 -27.172 8.289 1 97.06 335 SER B C 1
ATOM 6876 O O . SER B 1 335 ? 24.688 -26.203 8.359 1 97.06 335 SER B O 1
ATOM 6878 N N . PHE B 1 336 ? 22.688 -27.062 8.117 1 94.75 336 PHE B N 1
ATOM 6879 C CA . PHE B 1 336 ? 22.062 -25.75 8.039 1 94.75 336 PHE B CA 1
ATOM 6880 C C . PHE B 1 336 ? 20.672 -25.766 8.672 1 94.75 336 PHE B C 1
ATOM 6882 O O . PHE B 1 336 ? 19.922 -26.734 8.523 1 94.75 336 PHE B O 1
ATOM 6889 N N . ARG B 1 337 ? 20.312 -24.812 9.414 1 90.62 337 ARG B N 1
ATOM 6890 C CA . ARG B 1 337 ? 18.984 -24.625 10.008 1 90.62 337 ARG B CA 1
ATOM 6891 C C . ARG B 1 337 ? 18.469 -23.219 9.75 1 90.62 337 ARG B C 1
ATOM 6893 O O . ARG B 1 337 ? 19.25 -22.25 9.719 1 90.62 337 ARG B O 1
ATOM 6900 N N . TYR B 1 338 ? 17.203 -23.172 9.352 1 81.06 338 TYR B N 1
ATOM 6901 C CA . TYR B 1 338 ? 16.531 -21.875 9.383 1 81.06 338 TYR B CA 1
ATOM 6902 C C . TYR B 1 338 ? 16.062 -21.547 10.789 1 81.06 338 TYR B C 1
ATOM 6904 O O . TYR B 1 338 ? 15.234 -22.25 11.367 1 81.06 338 TYR B O 1
ATOM 6912 N N . ASP B 1 339 ? 16.531 -20.516 11.312 1 77.5 339 ASP B N 1
ATOM 6913 C CA . ASP B 1 339 ? 16.203 -20.172 12.695 1 77.5 339 ASP B CA 1
ATOM 6914 C C . ASP B 1 339 ? 16.453 -21.344 13.625 1 77.5 339 ASP B C 1
ATOM 6916 O O . ASP B 1 339 ? 17.594 -21.75 13.828 1 77.5 339 ASP B O 1
ATOM 6920 N N . ASP B 1 340 ? 15.336 -22.078 14.008 1 78.19 340 ASP B N 1
ATOM 6921 C CA . ASP B 1 340 ? 15.547 -23.125 14.992 1 78.19 340 ASP B CA 1
ATOM 6922 C C . ASP B 1 340 ? 15.242 -24.5 14.406 1 78.19 340 ASP B C 1
ATOM 6924 O O . ASP B 1 340 ? 15.289 -25.516 15.109 1 78.19 340 ASP B O 1
ATOM 6928 N N . ALA B 1 341 ? 15.047 -24.609 13.148 1 80.81 341 ALA B N 1
ATOM 6929 C CA . ALA B 1 341 ? 14.695 -25.891 12.531 1 80.81 341 ALA B CA 1
ATOM 6930 C C . ALA B 1 341 ? 15.797 -26.359 11.586 1 80.81 341 ALA B C 1
ATOM 6932 O O . ALA B 1 341 ? 16.109 -25.672 10.602 1 80.81 341 ALA B O 1
ATOM 6933 N N . TRP B 1 342 ? 16.312 -27.5 11.883 1 89.88 342 TRP B N 1
ATOM 6934 C CA . TRP B 1 342 ? 17.344 -28.078 11.031 1 89.88 342 TRP B CA 1
ATOM 6935 C C . TRP B 1 342 ? 16.75 -28.609 9.727 1 89.88 342 TRP B C 1
ATOM 6937 O O . TRP B 1 342 ? 15.789 -29.391 9.75 1 89.88 342 TRP B O 1
ATOM 6947 N N . VAL B 1 343 ? 17.266 -28.125 8.617 1 90.75 343 VAL B N 1
ATOM 6948 C CA . VAL B 1 343 ? 16.75 -28.516 7.309 1 90.75 343 VAL B CA 1
ATOM 6949 C C . VAL B 1 343 ? 17.75 -29.469 6.633 1 90.75 343 VAL B C 1
ATOM 6951 O O . VAL B 1 343 ? 17.344 -30.406 5.949 1 90.75 343 VAL B O 1
ATOM 6954 N N . LEU B 1 344 ? 19.031 -29.203 6.781 1 95.06 344 LEU B N 1
ATOM 6955 C CA . LEU B 1 344 ? 20.094 -30.078 6.289 1 95.06 344 LEU B CA 1
ATOM 6956 C C . LEU B 1 344 ? 20.969 -30.562 7.438 1 95.06 344 LEU B C 1
ATOM 6958 O O . LEU B 1 344 ? 21.266 -29.797 8.359 1 95.06 344 LEU B O 1
ATOM 6962 N N . ARG B 1 345 ? 21.297 -31.828 7.414 1 95.94 345 ARG B N 1
ATOM 6963 C CA . ARG B 1 345 ? 22.094 -32.438 8.469 1 95.94 345 ARG B CA 1
ATOM 6964 C C . ARG B 1 345 ? 23.266 -33.219 7.883 1 95.94 345 ARG B C 1
ATOM 6966 O O . ARG B 1 345 ? 23.078 -34.344 7.379 1 95.94 345 ARG B O 1
ATOM 6973 N N . ASP B 1 346 ? 24.391 -32.719 8.031 1 95.56 346 ASP B N 1
ATOM 6974 C CA . ASP B 1 346 ? 25.641 -33.375 7.695 1 95.56 346 ASP B CA 1
ATOM 6975 C C . ASP B 1 346 ? 25.625 -33.875 6.258 1 95.56 346 ASP B C 1
ATOM 6977 O O . ASP B 1 346 ? 25.844 -35.062 6.008 1 95.56 346 ASP B O 1
ATOM 6981 N N . VAL B 1 347 ? 25.391 -33.031 5.344 1 96.75 347 VAL B N 1
ATOM 6982 C CA . VAL B 1 347 ? 25.281 -33.375 3.93 1 96.75 347 VAL B CA 1
ATOM 6983 C C . VAL B 1 347 ? 26.641 -33.25 3.254 1 96.75 347 VAL B C 1
ATOM 6985 O O . VAL B 1 347 ? 27.312 -32.219 3.361 1 96.75 347 VAL B O 1
ATOM 6988 N N . SER B 1 348 ? 27.078 -34.375 2.633 1 97.25 348 SER B N 1
ATOM 6989 C CA . SER B 1 348 ? 28.344 -34.375 1.905 1 97.25 348 SER B CA 1
ATOM 6990 C C . SER B 1 348 ? 28.188 -35 0.521 1 97.25 348 SER B C 1
ATOM 6992 O O . SER B 1 348 ? 27.578 -36.062 0.378 1 97.25 348 SER B O 1
ATOM 6994 N N . PHE B 1 349 ? 28.672 -34.312 -0.516 1 96.69 349 PHE B N 1
ATOM 6995 C CA . PHE B 1 349 ? 28.703 -34.844 -1.871 1 96.69 349 PHE B CA 1
ATOM 6996 C C . PHE B 1 349 ? 29.625 -34 -2.76 1 96.69 349 PHE B C 1
ATOM 6998 O O . PHE B 1 349 ? 30.047 -32.938 -2.365 1 96.69 349 PHE B O 1
ATOM 7005 N N . ARG B 1 350 ? 29.969 -34.531 -3.9 1 96.56 350 ARG B N 1
ATOM 7006 C CA . ARG B 1 350 ? 30.828 -33.875 -4.859 1 96.56 350 ARG B CA 1
ATOM 7007 C C . ARG B 1 350 ? 30.203 -33.844 -6.25 1 96.56 350 ARG B C 1
ATOM 7009 O O . ARG B 1 350 ? 29.516 -34.812 -6.633 1 96.56 350 ARG B O 1
ATOM 7016 N N . VAL B 1 351 ? 30.406 -32.812 -6.906 1 96.38 351 VAL B N 1
ATOM 7017 C CA . VAL B 1 351 ? 29.969 -32.625 -8.289 1 96.38 351 VAL B CA 1
ATOM 7018 C C . VAL B 1 351 ? 31.156 -32.344 -9.188 1 96.38 351 VAL B C 1
ATOM 7020 O O . VAL B 1 351 ? 31.812 -31.312 -9.047 1 96.38 351 VAL B O 1
ATOM 7023 N N . GLY B 1 352 ? 31.359 -33.281 -10.078 1 94.44 352 GLY B N 1
ATOM 7024 C CA . GLY B 1 352 ? 32.469 -33.125 -10.992 1 94.44 352 GLY B CA 1
ATOM 7025 C C . GLY B 1 352 ? 32.25 -32 -12 1 94.44 352 GLY B C 1
ATOM 7026 O O . GLY B 1 352 ? 31.109 -31.719 -12.367 1 94.44 352 GLY B O 1
ATOM 7027 N N . ALA B 1 353 ? 33.406 -31.406 -12.484 1 94.06 353 ALA B N 1
ATOM 7028 C CA . ALA B 1 353 ? 33.312 -30.359 -13.492 1 94.06 353 ALA B CA 1
ATOM 7029 C C . ALA B 1 353 ? 32.719 -30.891 -14.789 1 94.06 353 ALA B C 1
ATOM 7031 O O . ALA B 1 353 ? 33.094 -31.984 -15.242 1 94.06 353 ALA B O 1
ATOM 7032 N N . GLY B 1 354 ? 31.672 -30.188 -15.289 1 93.06 354 GLY B N 1
ATOM 7033 C CA . GLY B 1 354 ? 31.078 -30.531 -16.578 1 93.06 354 GLY B CA 1
ATOM 7034 C C . GLY B 1 354 ? 30.078 -31.656 -16.484 1 93.06 354 GLY B C 1
ATOM 7035 O O . GLY B 1 354 ? 29.625 -32.188 -17.516 1 93.06 354 GLY B O 1
ATOM 7036 N N . THR B 1 355 ? 29.734 -32.062 -15.266 1 94.81 355 THR B N 1
ATOM 7037 C CA . THR B 1 355 ? 28.781 -33.156 -15.094 1 94.81 355 THR B CA 1
ATOM 7038 C C . THR B 1 355 ? 27.438 -32.625 -14.625 1 94.81 355 THR B C 1
ATOM 7040 O O . THR B 1 355 ? 27.328 -31.469 -14.211 1 94.81 355 THR B O 1
ATOM 7043 N N . MET B 1 356 ? 26.422 -33.469 -14.758 1 94.56 356 MET B N 1
ATOM 7044 C CA . MET B 1 356 ? 25.078 -33.125 -14.328 1 94.56 356 MET B CA 1
ATOM 7045 C C . MET B 1 356 ? 24.688 -33.906 -13.086 1 94.56 356 MET B C 1
ATOM 7047 O O . MET B 1 356 ? 24.719 -35.156 -13.094 1 94.56 356 MET B O 1
ATOM 7051 N N . THR B 1 357 ? 24.391 -33.188 -12.047 1 95.69 357 THR B N 1
ATOM 7052 C CA . THR B 1 357 ? 23.906 -33.812 -10.812 1 95.69 357 THR B CA 1
ATOM 7053 C C . THR B 1 357 ? 22.453 -33.375 -10.547 1 95.69 357 THR B C 1
ATOM 7055 O O . THR B 1 357 ? 22.141 -32.188 -10.523 1 95.69 357 THR B O 1
ATOM 7058 N N . ALA B 1 358 ? 21.594 -34.344 -10.367 1 94.75 358 ALA B N 1
ATOM 7059 C CA . ALA B 1 358 ? 20.172 -34.094 -10.07 1 94.75 358 ALA B CA 1
ATOM 7060 C C . ALA B 1 358 ? 19.859 -34.375 -8.609 1 94.75 358 ALA B C 1
ATOM 7062 O O . ALA B 1 358 ? 20.359 -35.375 -8.047 1 94.75 358 ALA B O 1
ATOM 7063 N N . ILE B 1 359 ? 19.156 -33.5 -8.023 1 94.25 359 ILE B N 1
ATOM 7064 C CA . ILE B 1 359 ? 18.703 -33.688 -6.645 1 94.25 359 ILE B CA 1
ATOM 7065 C C . ILE B 1 359 ? 17.203 -33.969 -6.629 1 94.25 359 ILE B C 1
ATOM 7067 O O . ILE B 1 359 ? 16.406 -33.188 -7.168 1 94.25 359 ILE B O 1
ATOM 7071 N N . VAL B 1 360 ? 16.797 -35.094 -6.035 1 91.25 360 VAL B N 1
ATOM 7072 C CA . VAL B 1 360 ? 15.398 -35.5 -5.992 1 91.25 360 VAL B CA 1
ATOM 7073 C C . VAL B 1 360 ? 15.008 -35.875 -4.562 1 91.25 360 VAL B C 1
ATOM 7075 O O . VAL B 1 360 ? 15.875 -36.062 -3.711 1 91.25 360 VAL B O 1
ATOM 7078 N N . GLY B 1 361 ? 13.781 -35.844 -4.332 1 87.88 361 GLY B N 1
ATOM 7079 C CA . GLY B 1 361 ? 13.25 -36.156 -3.018 1 87.88 361 GLY B CA 1
ATOM 7080 C C . GLY B 1 361 ? 11.867 -35.594 -2.775 1 87.88 361 GLY B C 1
ATOM 7081 O O . GLY B 1 361 ? 11.352 -34.844 -3.596 1 87.88 361 GLY B O 1
ATOM 7082 N N . PRO B 1 362 ? 11.305 -36.031 -1.705 1 80.88 362 PRO B N 1
ATOM 7083 C CA . PRO B 1 362 ? 9.977 -35.5 -1.377 1 80.88 362 PRO B CA 1
ATOM 7084 C C . PRO B 1 362 ? 9.992 -34 -1.063 1 80.88 362 PRO B C 1
ATOM 7086 O O . PRO B 1 362 ? 11.062 -33.438 -0.894 1 80.88 362 PRO B O 1
ATOM 7089 N N . SER B 1 363 ? 8.828 -33.406 -1.131 1 73.19 363 SER B N 1
ATOM 7090 C CA . SER B 1 363 ? 8.711 -32 -0.781 1 73.19 363 SER B CA 1
ATOM 7091 C C . SER B 1 363 ? 9.188 -31.734 0.645 1 73.19 363 SER B C 1
ATOM 7093 O O . SER B 1 363 ? 8.891 -32.531 1.553 1 73.19 363 SER B O 1
ATOM 7095 N N . GLY B 1 364 ? 9.922 -30.719 0.853 1 76.12 364 GLY B N 1
ATOM 7096 C CA . GLY B 1 364 ? 10.398 -30.344 2.176 1 76.12 364 GLY B CA 1
ATOM 7097 C C . GLY B 1 364 ? 11.68 -31.062 2.566 1 76.12 364 GLY B C 1
ATOM 7098 O O . GLY B 1 364 ? 12.148 -30.938 3.701 1 76.12 364 GLY B O 1
ATOM 7099 N N . SER B 1 365 ? 12.227 -31.797 1.662 1 84.81 365 SER B N 1
ATOM 7100 C CA . SER B 1 365 ? 13.406 -32.594 1.992 1 84.81 365 SER B CA 1
ATOM 7101 C C . SER B 1 365 ? 14.656 -31.719 2.062 1 84.81 365 SER B C 1
ATOM 7103 O O . SER B 1 365 ? 15.695 -32.125 2.566 1 84.81 365 SER B O 1
ATOM 7105 N N . GLY B 1 366 ? 14.594 -30.453 1.612 1 87.38 366 GLY B N 1
ATOM 7106 C CA . GLY B 1 366 ? 15.727 -29.547 1.697 1 87.38 366 GLY B CA 1
ATOM 7107 C C . GLY B 1 366 ? 16.406 -29.312 0.36 1 87.38 366 GLY B C 1
ATOM 7108 O O . GLY B 1 366 ? 17.484 -28.703 0.3 1 87.38 366 GLY B O 1
ATOM 7109 N N . LYS B 1 367 ? 15.875 -29.781 -0.71 1 89.25 367 LYS B N 1
ATOM 7110 C CA . LYS B 1 367 ? 16.453 -29.688 -2.043 1 89.25 367 LYS B CA 1
ATOM 7111 C C . LYS B 1 367 ? 16.781 -28.234 -2.402 1 89.25 367 LYS B C 1
ATOM 7113 O O . LYS B 1 367 ? 17.922 -27.922 -2.789 1 89.25 367 LYS B O 1
ATOM 7118 N N . THR B 1 368 ? 15.828 -27.328 -2.215 1 84.94 368 THR B N 1
ATOM 7119 C CA . THR B 1 368 ? 15.992 -25.922 -2.568 1 84.94 368 THR B CA 1
ATOM 7120 C C . THR B 1 368 ? 17.031 -25.25 -1.668 1 84.94 368 THR B C 1
ATOM 7122 O O . THR B 1 368 ? 17.766 -24.375 -2.109 1 84.94 368 THR B O 1
ATOM 7125 N N . THR B 1 369 ? 17.109 -25.688 -0.436 1 89.25 369 THR B N 1
ATOM 7126 C CA . THR B 1 369 ? 18.078 -25.141 0.512 1 89.25 369 THR B CA 1
ATOM 7127 C C . THR B 1 369 ? 19.5 -25.422 0.048 1 89.25 369 THR B C 1
ATOM 7129 O O . THR B 1 369 ? 20.406 -24.594 0.229 1 89.25 369 THR B O 1
ATOM 7132 N N . LEU B 1 370 ? 19.703 -26.562 -0.54 1 92.88 370 LEU B N 1
ATOM 7133 C CA . LEU B 1 370 ? 21.031 -26.906 -1.048 1 92.88 370 LEU B CA 1
ATOM 7134 C C . LEU B 1 370 ? 21.469 -25.922 -2.123 1 92.88 370 LEU B C 1
ATOM 7136 O O . LEU B 1 370 ? 22.609 -25.469 -2.121 1 92.88 370 LEU B O 1
ATOM 7140 N N . LEU B 1 371 ? 20.562 -25.594 -2.99 1 91 371 LEU B N 1
ATOM 7141 C CA . LEU B 1 371 ? 20.875 -24.641 -4.051 1 91 371 LEU B CA 1
ATOM 7142 C C . LEU B 1 371 ? 21.141 -23.25 -3.475 1 91 371 LEU B C 1
ATOM 7144 O O . LEU B 1 371 ? 22.031 -22.547 -3.947 1 91 371 LEU B O 1
ATOM 7148 N N . HIS B 1 372 ? 20.438 -22.938 -2.475 1 90.06 372 HIS B N 1
ATOM 7149 C CA . HIS B 1 372 ? 20.594 -21.625 -1.848 1 90.06 372 HIS B CA 1
ATOM 7150 C C . HIS B 1 372 ? 21.953 -21.5 -1.181 1 90.06 372 HIS B C 1
ATOM 7152 O O . HIS B 1 372 ? 22.562 -20.422 -1.209 1 90.06 372 HIS B O 1
ATOM 7158 N N . LEU B 1 373 ? 22.375 -22.547 -0.593 1 92.75 373 LEU B N 1
ATOM 7159 C CA . LEU B 1 373 ? 23.672 -22.531 0.054 1 92.75 373 LEU B CA 1
ATOM 7160 C C . LEU B 1 373 ? 24.797 -22.422 -0.979 1 92.75 373 LEU B C 1
ATOM 7162 O O . LEU B 1 373 ? 25.797 -21.734 -0.753 1 92.75 373 LEU B O 1
ATOM 7166 N N . LEU B 1 374 ? 24.562 -23.125 -2.043 1 92.69 374 LEU B N 1
ATOM 7167 C CA . LEU B 1 374 ? 25.547 -23.062 -3.113 1 92.69 374 LEU B CA 1
ATOM 7168 C C . LEU B 1 374 ? 25.641 -21.656 -3.688 1 92.69 374 LEU B C 1
ATOM 7170 O O . LEU B 1 374 ? 26.719 -21.203 -4.074 1 92.69 374 LEU B O 1
ATOM 7174 N N . ALA B 1 375 ? 24.516 -21.016 -3.75 1 91 375 ALA B N 1
ATOM 7175 C CA . ALA B 1 375 ? 24.469 -19.641 -4.223 1 91 375 ALA B CA 1
ATOM 7176 C C . ALA B 1 375 ? 24.828 -18.672 -3.104 1 91 375 ALA B C 1
ATOM 7178 O O . ALA B 1 375 ? 24.766 -17.453 -3.291 1 91 375 ALA B O 1
ATOM 7179 N N . ARG B 1 376 ? 25.094 -19.125 -1.908 1 91.38 376 ARG B N 1
ATOM 7180 C CA . ARG B 1 376 ? 25.484 -18.391 -0.71 1 91.38 376 ARG B CA 1
ATOM 7181 C C . ARG B 1 376 ? 24.406 -17.391 -0.316 1 91.38 376 ARG B C 1
ATOM 7183 O O . ARG B 1 376 ? 24.703 -16.219 -0.027 1 91.38 376 ARG B O 1
ATOM 7190 N N . PHE B 1 377 ? 23.203 -17.844 -0.549 1 88.12 377 PHE B N 1
ATOM 7191 C CA . PHE B 1 377 ? 22.125 -17.078 0.059 1 88.12 377 PHE B CA 1
ATOM 7192 C C . PHE B 1 377 ? 22.266 -17.047 1.576 1 88.12 377 PHE B C 1
ATOM 7194 O O . PHE B 1 377 ? 21.844 -16.078 2.225 1 88.12 377 PHE B O 1
ATOM 7201 N N . PHE B 1 378 ? 22.875 -18.109 2.059 1 88.5 378 PHE B N 1
ATOM 7202 C CA . PHE B 1 378 ? 23.219 -18.312 3.461 1 88.5 378 PHE B CA 1
ATOM 7203 C C . PHE B 1 378 ? 24.594 -18.969 3.592 1 88.5 378 PHE B C 1
ATOM 7205 O O . PHE B 1 378 ? 25.062 -19.609 2.66 1 88.5 378 PHE B O 1
ATOM 7212 N N . ASP B 1 379 ? 25.094 -18.641 4.77 1 91.75 379 ASP B N 1
ATOM 7213 C CA . ASP B 1 379 ? 26.266 -19.438 5.133 1 91.75 379 ASP B CA 1
ATOM 7214 C C . ASP B 1 379 ? 25.891 -20.609 6.035 1 91.75 379 ASP B C 1
ATOM 7216 O O . ASP B 1 379 ? 25.031 -20.469 6.91 1 91.75 379 ASP B O 1
ATOM 7220 N N . PRO B 1 380 ? 26.391 -21.766 5.691 1 94.06 380 PRO B N 1
ATOM 7221 C CA . PRO B 1 380 ? 26.078 -22.891 6.562 1 94.06 380 PRO B CA 1
ATOM 7222 C C . PRO B 1 380 ? 26.625 -22.734 7.973 1 94.06 380 PRO B C 1
ATOM 7224 O O . PRO B 1 380 ? 27.656 -22.062 8.164 1 94.06 380 PRO B O 1
ATOM 7227 N N . GLN B 1 381 ? 25.953 -23.281 8.984 1 93.69 381 GLN B N 1
ATOM 7228 C CA . GLN B 1 381 ? 26.391 -23.203 10.375 1 93.69 381 GLN B CA 1
ATOM 7229 C C . GLN B 1 381 ? 27.531 -24.172 10.656 1 93.69 381 GLN B C 1
ATOM 7231 O O . GLN B 1 381 ? 28.359 -23.922 11.531 1 93.69 381 GLN B O 1
ATOM 7236 N N . ALA B 1 382 ? 27.484 -25.281 9.992 1 95.69 382 ALA B N 1
ATOM 7237 C CA . ALA B 1 382 ? 28.547 -26.266 10.094 1 95.69 382 ALA B CA 1
ATOM 7238 C C . ALA B 1 382 ? 28.953 -26.781 8.711 1 95.69 382 ALA B C 1
ATOM 7240 O O . ALA B 1 382 ? 28.109 -26.859 7.812 1 95.69 382 ALA B O 1
ATOM 7241 N N . GLY B 1 383 ? 30.203 -27.078 8.594 1 96.69 383 GLY B N 1
ATOM 7242 C CA . GLY B 1 383 ? 30.703 -27.578 7.328 1 96.69 383 GLY B CA 1
ATOM 7243 C C . GLY B 1 383 ? 31.094 -26.469 6.363 1 96.69 383 GLY B C 1
ATOM 7244 O O . GLY B 1 383 ? 31.266 -25.312 6.77 1 96.69 383 GLY B O 1
ATOM 7245 N N . ALA B 1 384 ? 31.344 -26.906 5.07 1 96.62 384 ALA B N 1
ATOM 7246 C CA . ALA B 1 384 ? 31.75 -25.906 4.086 1 96.62 384 ALA B CA 1
ATOM 7247 C C . ALA B 1 384 ? 31.297 -26.312 2.682 1 96.62 384 ALA B C 1
ATOM 7249 O O . ALA B 1 384 ? 31.219 -27.5 2.359 1 96.62 384 ALA B O 1
ATOM 7250 N N . VAL B 1 385 ? 30.969 -25.359 1.954 1 96.69 385 VAL B N 1
ATOM 7251 C CA . VAL B 1 385 ? 30.734 -25.516 0.523 1 96.69 385 VAL B CA 1
ATOM 7252 C C . VAL B 1 385 ? 31.906 -24.953 -0.264 1 96.69 385 VAL B C 1
ATOM 7254 O O . VAL B 1 385 ? 32.312 -23.797 -0.057 1 96.69 385 VAL B O 1
ATOM 7257 N N . THR B 1 386 ? 32.438 -25.797 -1.111 1 96.06 386 THR B N 1
ATOM 7258 C CA . THR B 1 386 ? 33.656 -25.359 -1.814 1 96.06 386 THR B CA 1
ATOM 7259 C C . THR B 1 386 ? 33.469 -25.453 -3.324 1 96.06 386 THR B C 1
ATOM 7261 O O . THR B 1 386 ? 32.688 -26.281 -3.811 1 96.06 386 THR B O 1
ATOM 7264 N N . ILE B 1 387 ? 34.062 -24.562 -4.016 1 95.88 387 ILE B N 1
ATOM 7265 C CA . ILE B 1 387 ? 34.188 -24.578 -5.469 1 95.88 387 ILE B CA 1
ATOM 7266 C C . ILE B 1 387 ? 35.656 -24.547 -5.867 1 95.88 387 ILE B C 1
ATOM 7268 O O . ILE B 1 387 ? 36.406 -23.672 -5.445 1 95.88 387 ILE B O 1
ATOM 7272 N N . ALA B 1 388 ? 36.094 -25.484 -6.637 1 94.56 388 ALA B N 1
ATOM 7273 C CA . ALA B 1 388 ? 37.469 -25.625 -7.012 1 94.56 388 ALA B CA 1
ATOM 7274 C C . ALA B 1 388 ? 38.375 -25.641 -5.781 1 94.56 388 ALA B C 1
ATOM 7276 O O . ALA B 1 388 ? 39.438 -25 -5.762 1 94.56 388 ALA B O 1
ATOM 7277 N N . GLY B 1 389 ? 37.844 -26.172 -4.781 1 92.38 389 GLY B N 1
ATOM 7278 C CA . GLY B 1 389 ? 38.625 -26.375 -3.574 1 92.38 389 GLY B CA 1
ATOM 7279 C C . GLY B 1 389 ? 38.594 -25.188 -2.645 1 92.38 389 GLY B C 1
ATOM 7280 O O . GLY B 1 389 ? 39.156 -25.234 -1.543 1 92.38 389 GLY B O 1
ATOM 7281 N N . ARG B 1 390 ? 38.031 -24.172 -2.971 1 94.12 390 ARG B N 1
ATOM 7282 C CA . ARG B 1 390 ? 38 -22.969 -2.145 1 94.12 390 ARG B CA 1
ATOM 7283 C C . ARG B 1 390 ? 36.625 -22.797 -1.477 1 94.12 390 ARG B C 1
ATOM 7285 O O . ARG B 1 390 ? 35.594 -22.938 -2.125 1 94.12 390 ARG B O 1
ATOM 7292 N N . ASP B 1 391 ? 36.719 -22.438 -0.262 1 95.25 391 ASP B N 1
ATOM 7293 C CA . ASP B 1 391 ? 35.469 -22.156 0.471 1 95.25 391 ASP B CA 1
ATOM 7294 C C . ASP B 1 391 ? 34.781 -20.906 -0.08 1 95.25 391 ASP B C 1
ATOM 7296 O O . ASP B 1 391 ? 35.406 -19.859 -0.25 1 95.25 391 ASP B O 1
ATOM 7300 N N . ILE B 1 392 ? 33.531 -21.031 -0.312 1 94.38 392 ILE B N 1
ATOM 7301 C CA . ILE B 1 392 ? 32.781 -19.953 -0.958 1 94.38 392 ILE B CA 1
ATOM 7302 C C . ILE B 1 392 ? 32.75 -18.734 -0.036 1 94.38 392 ILE B C 1
ATOM 7304 O O . ILE B 1 392 ? 32.531 -17.609 -0.493 1 94.38 392 ILE B O 1
ATOM 7308 N N . ARG B 1 393 ? 33 -18.828 1.253 1 94.06 393 ARG B N 1
ATOM 7309 C CA . ARG B 1 393 ? 33 -17.734 2.221 1 94.06 393 ARG B CA 1
ATOM 7310 C C . ARG B 1 393 ? 34.219 -16.844 2.043 1 94.06 393 ARG B C 1
ATOM 7312 O O . ARG B 1 393 ? 34.219 -15.68 2.467 1 94.06 393 ARG B O 1
ATOM 7319 N N . THR B 1 394 ? 35.156 -17.359 1.439 1 94.06 394 THR B N 1
ATOM 7320 C CA . THR B 1 394 ? 36.375 -16.609 1.252 1 94.06 394 THR B CA 1
ATOM 7321 C C . THR B 1 394 ? 36.406 -15.922 -0.11 1 94.06 394 THR B C 1
ATOM 7323 O O . THR B 1 394 ? 37.281 -15.102 -0.387 1 94.06 394 THR B O 1
ATOM 7326 N N . LEU B 1 395 ? 35.469 -16.156 -0.901 1 93.12 395 LEU B N 1
ATOM 7327 C CA . LEU B 1 395 ? 35.406 -15.602 -2.252 1 93.12 395 LEU B CA 1
ATOM 7328 C C . LEU B 1 395 ? 34.688 -14.25 -2.264 1 93.12 395 LEU B C 1
ATOM 7330 O O . LEU B 1 395 ? 33.844 -13.984 -1.407 1 93.12 395 LEU B O 1
ATOM 7334 N N . ASP B 1 396 ? 35.156 -13.484 -3.248 1 92.12 396 ASP B N 1
ATOM 7335 C CA . ASP B 1 396 ? 34.375 -12.289 -3.562 1 92.12 396 ASP B CA 1
ATOM 7336 C C . ASP B 1 396 ? 33.031 -12.648 -4.145 1 92.12 396 ASP B C 1
ATOM 7338 O O . ASP B 1 396 ? 32.938 -13.492 -5.039 1 92.12 396 ASP B O 1
ATOM 7342 N N . THR B 1 397 ? 32.031 -12.047 -3.633 1 90.31 397 THR B N 1
ATOM 7343 C CA . THR B 1 397 ? 30.672 -12.43 -4 1 90.31 397 THR B CA 1
ATOM 7344 C C . THR B 1 397 ? 30.422 -12.18 -5.488 1 90.31 397 THR B C 1
ATOM 7346 O O . THR B 1 397 ? 29.719 -12.961 -6.145 1 90.31 397 THR B O 1
ATOM 7349 N N . GLN B 1 398 ? 30.938 -11.086 -6.012 1 89.5 398 GLN B N 1
ATOM 7350 C CA . GLN B 1 398 ? 30.766 -10.797 -7.43 1 89.5 398 GLN B CA 1
ATOM 7351 C C . GLN B 1 398 ? 31.438 -11.852 -8.297 1 89.5 398 GLN B C 1
ATOM 7353 O O . GLN B 1 398 ? 30.906 -12.242 -9.344 1 89.5 398 GLN B O 1
ATOM 7358 N N . ASP B 1 399 ? 32.531 -12.242 -7.781 1 92.38 399 ASP B N 1
ATOM 7359 C CA . ASP B 1 399 ? 33.25 -13.281 -8.508 1 92.38 399 ASP B CA 1
ATOM 7360 C C . ASP B 1 399 ? 32.5 -14.617 -8.438 1 92.38 399 ASP B C 1
ATOM 7362 O O . ASP B 1 399 ? 32.438 -15.352 -9.422 1 92.38 399 ASP B O 1
ATOM 7366 N N . LEU B 1 400 ? 32.031 -14.891 -7.332 1 93.25 400 LEU B N 1
ATOM 7367 C CA . LEU B 1 400 ? 31.234 -16.109 -7.172 1 93.25 400 LEU B CA 1
ATOM 7368 C C . LEU B 1 400 ? 30.062 -16.125 -8.156 1 93.25 400 LEU B C 1
ATOM 7370 O O . LEU B 1 400 ? 29.859 -17.125 -8.859 1 93.25 400 LEU B O 1
ATOM 7374 N N . TYR B 1 401 ? 29.422 -15.078 -8.258 1 93 401 TYR B N 1
ATOM 7375 C CA . TYR B 1 401 ? 28.219 -15.023 -9.078 1 93 401 TYR B CA 1
ATOM 7376 C C . TYR B 1 401 ? 28.562 -14.961 -10.562 1 93 401 TYR B C 1
ATOM 7378 O O . TYR B 1 401 ? 27.75 -15.312 -11.414 1 93 401 TYR B O 1
ATOM 7386 N N . ARG B 1 402 ? 29.75 -14.539 -10.859 1 92.31 402 ARG B N 1
ATOM 7387 C CA . ARG B 1 402 ? 30.203 -14.586 -12.242 1 92.31 402 ARG B CA 1
ATOM 7388 C C . ARG B 1 402 ? 30.328 -16.031 -12.734 1 92.31 402 ARG B C 1
ATOM 7390 O O . ARG B 1 402 ? 30.125 -16.297 -13.914 1 92.31 402 ARG B O 1
ATOM 7397 N N . HIS B 1 403 ? 30.516 -16.891 -11.812 1 94.31 403 HIS B N 1
ATOM 7398 C CA . HIS B 1 403 ? 30.734 -18.281 -12.164 1 94.31 403 HIS B CA 1
ATOM 7399 C C . HIS B 1 403 ? 29.469 -19.094 -12.031 1 94.31 403 HIS B C 1
ATOM 7401 O O . HIS B 1 403 ? 29.422 -20.266 -12.43 1 94.31 403 HIS B O 1
ATOM 7407 N N . LEU B 1 404 ? 28.469 -18.484 -11.492 1 94.44 404 LEU B N 1
ATOM 7408 C CA . LEU B 1 404 ? 27.219 -19.203 -11.258 1 94.44 404 LEU B CA 1
ATOM 7409 C C . LEU B 1 404 ? 26.094 -18.672 -12.133 1 94.44 404 LEU B C 1
ATOM 7411 O O . LEU B 1 404 ? 25.922 -17.453 -12.25 1 94.44 404 LEU B O 1
ATOM 7415 N N . GLY B 1 405 ? 25.422 -19.547 -12.836 1 93 405 GLY B N 1
ATOM 7416 C CA . GLY B 1 405 ? 24.172 -19.234 -13.5 1 93 405 GLY B CA 1
ATOM 7417 C C . GLY B 1 405 ? 22.969 -19.844 -12.805 1 93 405 GLY B C 1
ATOM 7418 O O . GLY B 1 405 ? 23.062 -20.906 -12.188 1 93 405 GLY B O 1
ATOM 7419 N N . PHE B 1 406 ? 21.859 -19.094 -12.922 1 89.88 406 PHE B N 1
ATOM 7420 C CA . PHE B 1 406 ? 20.688 -19.531 -12.18 1 89.88 406 PHE B CA 1
ATOM 7421 C C . PHE B 1 406 ? 19.438 -19.469 -13.055 1 89.88 406 PHE B C 1
ATOM 7423 O O . PHE B 1 406 ? 19.25 -18.516 -13.812 1 89.88 406 PHE B O 1
ATOM 7430 N N . VAL B 1 407 ? 18.656 -20.516 -12.938 1 88.81 407 VAL B N 1
ATOM 7431 C CA . VAL B 1 407 ? 17.312 -20.516 -13.477 1 88.81 407 VAL B CA 1
ATOM 7432 C C . VAL B 1 407 ? 16.328 -21.016 -12.414 1 88.81 407 VAL B C 1
ATOM 7434 O O . VAL B 1 407 ? 16.359 -22.203 -12.047 1 88.81 407 VAL B O 1
ATOM 7437 N N . PHE B 1 408 ? 15.516 -20.125 -11.961 1 79.69 408 PHE B N 1
ATOM 7438 C CA . PHE B 1 408 ? 14.617 -20.438 -10.867 1 79.69 408 PHE B CA 1
ATOM 7439 C C . PHE B 1 408 ? 13.227 -20.781 -11.383 1 79.69 408 PHE B C 1
ATOM 7441 O O . PHE B 1 408 ? 12.898 -20.469 -12.531 1 79.69 408 PHE B O 1
ATOM 7448 N N . GLN B 1 409 ? 12.531 -21.375 -10.398 1 72.62 409 GLN B N 1
ATOM 7449 C CA . GLN B 1 409 ? 11.133 -21.672 -10.672 1 72.62 409 GLN B CA 1
ATOM 7450 C C . GLN B 1 409 ? 10.32 -20.391 -10.812 1 72.62 409 GLN B C 1
ATOM 7452 O O . GLN B 1 409 ? 9.516 -20.25 -11.742 1 72.62 409 GLN B O 1
ATOM 7457 N N . ASP B 1 410 ? 10.57 -19.531 -9.852 1 75.62 410 ASP B N 1
ATOM 7458 C CA . ASP B 1 410 ? 9.914 -18.219 -9.891 1 75.62 410 ASP B CA 1
ATOM 7459 C C . ASP B 1 410 ? 10.75 -17.203 -10.664 1 75.62 410 ASP B C 1
ATOM 7461 O O . ASP B 1 410 ? 11.711 -16.641 -10.125 1 75.62 410 ASP B O 1
ATOM 7465 N N . VAL B 1 411 ? 10.312 -16.922 -11.938 1 85.38 411 VAL B N 1
ATOM 7466 C CA . VAL B 1 411 ? 11.07 -16.047 -12.828 1 85.38 411 VAL B CA 1
ATOM 7467 C C . VAL B 1 411 ? 10.773 -14.594 -12.477 1 85.38 411 VAL B C 1
ATOM 7469 O O . VAL B 1 411 ? 9.617 -14.211 -12.297 1 85.38 411 VAL B O 1
ATOM 7472 N N . GLN B 1 412 ? 11.844 -13.93 -12.273 1 87.81 412 GLN B N 1
ATOM 7473 C CA . GLN B 1 412 ? 11.711 -12.5 -12.039 1 87.81 412 GLN B CA 1
ATOM 7474 C C . GLN B 1 412 ? 12.148 -11.703 -13.266 1 87.81 412 GLN B C 1
ATOM 7476 O O . GLN B 1 412 ? 13.289 -11.812 -13.711 1 87.81 412 GLN B O 1
ATOM 7481 N N . LEU B 1 413 ? 11.211 -10.984 -13.812 1 90.38 413 LEU B N 1
ATOM 7482 C CA . LEU B 1 413 ? 11.484 -10.055 -14.906 1 90.38 413 LEU B CA 1
ATOM 7483 C C . LEU B 1 413 ? 11.242 -8.609 -14.461 1 90.38 413 LEU B C 1
ATOM 7485 O O . LEU B 1 413 ? 10.695 -8.367 -13.391 1 90.38 413 LEU B O 1
ATOM 7489 N N . PHE B 1 414 ? 11.836 -7.719 -15.156 1 90.62 414 PHE B N 1
ATOM 7490 C CA . PHE B 1 414 ? 11.773 -6.312 -14.781 1 90.62 414 PHE B CA 1
ATOM 7491 C C . PHE B 1 414 ? 10.969 -5.512 -15.805 1 90.62 414 PHE B C 1
ATOM 7493 O O . PHE B 1 414 ? 10.867 -5.906 -16.969 1 90.62 414 PHE B O 1
ATOM 7500 N N . ASP B 1 415 ? 10.359 -4.445 -15.273 1 87.75 415 ASP B N 1
ATOM 7501 C CA . ASP B 1 415 ? 9.633 -3.572 -16.188 1 87.75 415 ASP B CA 1
ATOM 7502 C C . ASP B 1 415 ? 10.57 -2.953 -17.219 1 87.75 415 ASP B C 1
ATOM 7504 O O . ASP B 1 415 ? 11.586 -2.35 -16.859 1 87.75 415 ASP B O 1
ATOM 7508 N N . GLY B 1 416 ? 10.305 -3.141 -18.453 1 89.06 416 GLY B N 1
ATOM 7509 C CA . GLY B 1 416 ? 11.133 -2.703 -19.562 1 89.06 416 GLY B CA 1
ATOM 7510 C C . GLY B 1 416 ? 10.914 -3.518 -20.828 1 89.06 416 GLY B C 1
ATOM 7511 O O . GLY B 1 416 ? 9.859 -4.121 -21.016 1 89.06 416 GLY B O 1
ATOM 7512 N N . THR B 1 417 ? 11.898 -3.469 -21.688 1 93.62 417 THR B N 1
ATOM 7513 C CA . THR B 1 417 ? 11.805 -4.211 -22.938 1 93.62 417 THR B CA 1
ATOM 7514 C C . THR B 1 417 ? 12.375 -5.617 -22.781 1 93.62 417 THR B C 1
ATOM 7516 O O . THR B 1 417 ? 13.047 -5.91 -21.797 1 93.62 417 THR B O 1
ATOM 7519 N N . LEU B 1 418 ? 11.984 -6.461 -23.719 1 95.19 418 LEU B N 1
ATOM 7520 C CA . LEU B 1 418 ? 12.57 -7.797 -23.766 1 95.19 418 LEU B CA 1
ATOM 7521 C C . LEU B 1 418 ? 14.094 -7.723 -23.828 1 95.19 418 LEU B C 1
ATOM 7523 O O . LEU B 1 418 ? 14.781 -8.477 -23.141 1 95.19 418 LEU B O 1
ATOM 7527 N N . LEU B 1 419 ? 14.57 -6.781 -24.609 1 95.12 419 LEU B N 1
ATOM 7528 C CA . LEU B 1 419 ? 16.016 -6.613 -24.781 1 95.12 419 LEU B CA 1
ATOM 7529 C C . LEU B 1 419 ? 16.672 -6.238 -23.469 1 95.12 419 LEU B C 1
ATOM 7531 O O . LEU B 1 419 ? 17.703 -6.801 -23.094 1 95.12 419 LEU B O 1
ATOM 7535 N N . GLU B 1 420 ? 16.156 -5.32 -22.797 1 93.38 420 GLU B N 1
ATOM 7536 C CA . GLU B 1 420 ? 16.703 -4.867 -21.516 1 93.38 420 GLU B CA 1
ATOM 7537 C C . GLU B 1 420 ? 16.766 -6.008 -20.516 1 93.38 420 GLU B C 1
ATOM 7539 O O . GLU B 1 420 ? 17.719 -6.094 -19.719 1 93.38 420 GLU B O 1
ATOM 7544 N N . ASN B 1 421 ? 15.719 -6.824 -20.484 1 94.88 421 ASN B N 1
ATOM 7545 C CA . ASN B 1 421 ? 15.68 -7.965 -19.578 1 94.88 421 ASN B CA 1
ATOM 7546 C C . ASN B 1 421 ? 16.734 -9.008 -19.938 1 94.88 421 ASN B C 1
ATOM 7548 O O . ASN B 1 421 ? 17.328 -9.625 -19.062 1 94.88 421 ASN B O 1
ATOM 7552 N N . LEU B 1 422 ? 16.953 -9.164 -21.219 1 95.62 422 LEU B N 1
ATOM 7553 C CA . LEU B 1 422 ? 17.953 -10.125 -21.688 1 95.62 422 LEU B CA 1
ATOM 7554 C C . LEU B 1 422 ? 19.359 -9.625 -21.359 1 95.62 422 LEU B C 1
ATOM 7556 O O . LEU B 1 422 ? 20.219 -10.414 -20.953 1 95.62 422 LEU B O 1
ATOM 7560 N N . LEU B 1 423 ? 19.531 -8.328 -21.453 1 94.62 423 LEU B N 1
ATOM 7561 C CA . LEU B 1 423 ? 20.859 -7.746 -21.281 1 94.62 423 LEU B CA 1
ATOM 7562 C C . LEU B 1 423 ? 21.281 -7.77 -19.812 1 94.62 423 LEU B C 1
ATOM 7564 O O . LEU B 1 423 ? 22.438 -7.539 -19.5 1 94.62 423 LEU B O 1
ATOM 7568 N N . ILE B 1 424 ? 20.391 -8.117 -18.969 1 92.5 424 ILE B N 1
ATOM 7569 C CA . ILE B 1 424 ? 20.75 -8.328 -17.562 1 92.5 424 ILE B CA 1
ATOM 7570 C C . ILE B 1 424 ? 21.75 -9.484 -17.453 1 92.5 424 ILE B C 1
ATOM 7572 O O . ILE B 1 424 ? 22.625 -9.461 -16.594 1 92.5 424 ILE B O 1
ATOM 7576 N N . GLY B 1 425 ? 21.594 -10.453 -18.312 1 93.31 425 GLY B N 1
ATOM 7577 C CA . GLY B 1 425 ? 22.5 -11.586 -18.344 1 93.31 425 GLY B CA 1
ATOM 7578 C C . GLY B 1 425 ? 23.922 -11.203 -18.719 1 93.31 425 GLY B C 1
ATOM 7579 O O . GLY B 1 425 ? 24.875 -11.742 -18.172 1 93.31 425 GLY B O 1
ATOM 7580 N N . ARG B 1 426 ? 24.078 -10.367 -19.656 1 94.25 426 ARG B N 1
ATOM 7581 C CA . ARG B 1 426 ? 25.359 -9.836 -20.125 1 94.25 426 ARG B CA 1
ATOM 7582 C C . ARG B 1 426 ? 25.188 -8.43 -20.688 1 94.25 426 ARG B C 1
ATOM 7584 O O . ARG B 1 4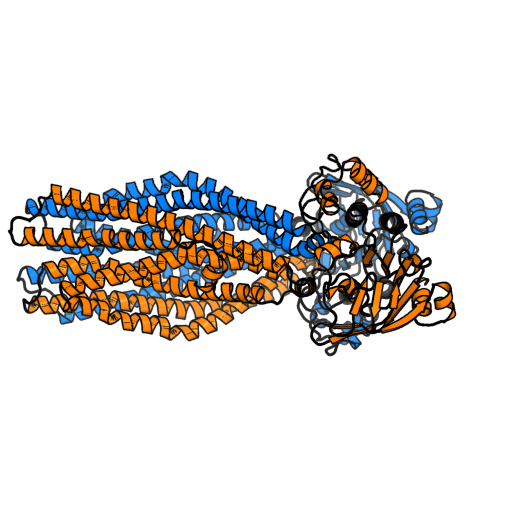26 ? 24.906 -8.266 -21.875 1 94.25 426 ARG B O 1
ATOM 7591 N N . PRO B 1 427 ? 25.641 -7.496 -19.781 1 91 427 PRO B N 1
ATOM 7592 C CA . PRO B 1 427 ? 25.5 -6.117 -20.25 1 91 427 PRO B CA 1
ATOM 7593 C C . PRO B 1 427 ? 26.406 -5.816 -21.453 1 91 427 PRO B C 1
ATOM 7595 O O . PRO B 1 427 ? 27.562 -6.23 -21.484 1 91 427 PRO B O 1
ATOM 7598 N N . GLY B 1 428 ? 25.938 -5.32 -22.547 1 89.88 428 GLY B N 1
ATOM 7599 C CA . GLY B 1 428 ? 26.719 -4.938 -23.703 1 89.88 428 GLY B CA 1
ATOM 7600 C C . GLY B 1 428 ? 26.75 -6 -24.781 1 89.88 428 GLY B C 1
ATOM 7601 O O . GLY B 1 428 ? 27.453 -5.859 -25.781 1 89.88 428 GLY B O 1
ATOM 7602 N N . ALA B 1 429 ? 26.094 -7.152 -24.453 1 93.75 429 ALA B N 1
ATOM 7603 C CA . ALA B 1 429 ? 26.031 -8.18 -25.484 1 93.75 429 ALA B CA 1
ATOM 7604 C C . ALA B 1 429 ? 25.547 -7.594 -26.812 1 93.75 429 ALA B C 1
ATOM 7606 O O . ALA B 1 429 ? 24.672 -6.73 -26.828 1 93.75 429 ALA B O 1
ATOM 7607 N N . ASP B 1 430 ? 26.125 -8.023 -27.891 1 94 430 ASP B N 1
ATOM 7608 C CA . ASP B 1 430 ? 25.734 -7.527 -29.203 1 94 430 ASP B CA 1
ATOM 7609 C C . ASP B 1 430 ? 24.453 -8.203 -29.672 1 94 430 ASP B C 1
ATOM 7611 O O . ASP B 1 430 ? 23.984 -9.172 -29.078 1 94 430 ASP B O 1
ATOM 7615 N N . GLU B 1 431 ? 23.969 -7.711 -30.75 1 93.25 431 GLU B N 1
ATOM 7616 C CA . GLU B 1 431 ? 22.688 -8.164 -31.266 1 93.25 431 GLU B CA 1
ATOM 7617 C C . GLU B 1 431 ? 22.75 -9.625 -31.719 1 93.25 431 GLU B C 1
ATOM 7619 O O . GLU B 1 431 ? 21.766 -10.367 -31.562 1 93.25 431 GLU B O 1
ATOM 7624 N N . ALA B 1 432 ? 23.859 -9.953 -32.188 1 94.75 432 ALA B N 1
ATOM 7625 C CA . ALA B 1 432 ? 24.016 -11.32 -32.688 1 94.75 432 ALA B CA 1
ATOM 7626 C C . ALA B 1 432 ? 23.984 -12.312 -31.516 1 94.75 432 ALA B C 1
ATOM 7628 O O . ALA B 1 432 ? 23.359 -13.375 -31.625 1 94.75 432 ALA B O 1
ATOM 7629 N N . ALA B 1 433 ? 24.625 -11.992 -30.484 1 95.88 433 ALA B N 1
ATOM 7630 C CA . ALA B 1 433 ? 24.656 -12.852 -29.312 1 95.88 433 ALA B CA 1
ATOM 7631 C C . ALA B 1 433 ? 23.266 -12.984 -28.703 1 95.88 433 ALA B C 1
ATOM 7633 O O . ALA B 1 433 ? 22.859 -14.062 -28.266 1 95.88 433 ALA B O 1
ATOM 7634 N N . VAL B 1 434 ? 22.578 -11.898 -28.656 1 96.44 434 VAL B N 1
ATOM 7635 C CA . VAL B 1 434 ? 21.219 -11.891 -28.094 1 96.44 434 VAL B CA 1
ATOM 7636 C C . VAL B 1 434 ? 20.297 -12.758 -28.938 1 96.44 434 VAL B C 1
ATOM 7638 O O . VAL B 1 434 ? 19.516 -13.555 -28.422 1 96.44 434 VAL B O 1
ATOM 7641 N N . ALA B 1 435 ? 20.438 -12.609 -30.219 1 95.19 435 ALA B N 1
ATOM 7642 C CA . ALA B 1 435 ? 19.609 -13.398 -31.125 1 95.19 435 ALA B CA 1
ATOM 7643 C C . ALA B 1 435 ? 19.906 -14.891 -30.984 1 95.19 435 ALA B C 1
ATOM 7645 O O . ALA B 1 435 ? 18.984 -15.711 -31 1 95.19 435 ALA B O 1
ATOM 7646 N N . ALA B 1 436 ? 21.141 -15.219 -30.875 1 95.56 436 ALA B N 1
ATOM 7647 C CA . ALA B 1 436 ? 21.547 -16.609 -30.719 1 95.56 436 ALA B CA 1
ATOM 7648 C C . ALA B 1 436 ? 20.984 -17.203 -29.438 1 95.56 436 ALA B C 1
ATOM 7650 O O . ALA B 1 436 ? 20.547 -18.359 -29.406 1 95.56 436 ALA B O 1
ATOM 7651 N N . ALA B 1 437 ? 21.062 -16.438 -28.375 1 96.12 437 ALA B N 1
ATOM 7652 C CA . ALA B 1 437 ? 20.547 -16.906 -27.094 1 96.12 437 ALA B CA 1
ATOM 7653 C C . ALA B 1 437 ? 19.031 -17.125 -27.172 1 96.12 437 ALA B C 1
ATOM 7655 O O . ALA B 1 437 ? 18.516 -18.094 -26.609 1 96.12 437 ALA B O 1
ATOM 7656 N N . CYS B 1 438 ? 18.375 -16.234 -27.828 1 96.19 438 CYS B N 1
ATOM 7657 C CA . CYS B 1 438 ? 16.938 -16.344 -27.984 1 96.19 438 CYS B CA 1
ATOM 7658 C C . CYS B 1 438 ? 16.562 -17.594 -28.781 1 96.19 438 CYS B C 1
ATOM 7660 O O . CYS B 1 438 ? 15.617 -18.297 -28.438 1 96.19 438 CYS B O 1
ATOM 7662 N N . THR B 1 439 ? 17.281 -17.797 -29.781 1 95.5 439 THR B N 1
ATOM 7663 C CA . THR B 1 439 ? 17.047 -18.969 -30.609 1 95.5 439 THR B CA 1
ATOM 7664 C C . THR B 1 439 ? 17.297 -20.25 -29.812 1 95.5 439 THR B C 1
ATOM 7666 O O . THR B 1 439 ? 16.484 -21.188 -29.875 1 95.5 439 THR B O 1
ATOM 7669 N N . ALA B 1 440 ? 18.344 -20.234 -29.094 1 94.75 440 ALA B N 1
ATOM 7670 C CA . ALA B 1 440 ? 18.688 -21.406 -28.281 1 94.75 440 ALA B CA 1
ATOM 7671 C C . ALA B 1 440 ? 17.641 -21.672 -27.203 1 94.75 440 ALA B C 1
ATOM 7673 O O . ALA B 1 440 ? 17.406 -22.812 -26.812 1 94.75 440 ALA B O 1
ATOM 7674 N N . ALA B 1 441 ? 17.016 -20.641 -26.766 1 95 441 ALA B N 1
ATOM 7675 C CA . ALA B 1 441 ? 16.016 -20.766 -25.703 1 95 441 ALA B CA 1
ATOM 7676 C C . ALA B 1 441 ? 14.609 -20.891 -26.297 1 95 441 ALA B C 1
ATOM 7678 O O . ALA B 1 441 ? 13.617 -20.859 -25.562 1 95 441 ALA B O 1
ATOM 7679 N N . TYR B 1 442 ? 14.5 -20.938 -27.609 1 93.5 442 TYR B N 1
ATOM 7680 C CA . TYR B 1 442 ? 13.227 -21.125 -28.297 1 93.5 442 TYR B CA 1
ATOM 7681 C C . TYR B 1 442 ? 12.312 -19.922 -28.078 1 93.5 442 TYR B C 1
ATOM 7683 O O . TYR B 1 442 ? 11.109 -20.094 -27.859 1 93.5 442 TYR B O 1
ATOM 7691 N N . CYS B 1 443 ? 12.859 -18.797 -28.047 1 93.62 443 CYS B N 1
ATOM 7692 C CA . CYS B 1 443 ? 12.078 -17.578 -27.875 1 93.62 443 CYS B CA 1
ATOM 7693 C C . CYS B 1 443 ? 11.578 -17.062 -29.219 1 93.62 443 CYS B C 1
ATOM 7695 O O . CYS B 1 443 ? 10.672 -16.219 -29.281 1 93.62 443 CYS B O 1
ATOM 7697 N N . ASP B 1 444 ? 12.023 -17.531 -30.297 1 91.88 444 ASP B N 1
ATOM 7698 C CA . ASP B 1 444 ? 11.789 -17 -31.641 1 91.88 444 ASP B CA 1
ATOM 7699 C C . ASP B 1 444 ? 10.305 -17.016 -31.984 1 91.88 444 ASP B C 1
ATOM 7701 O O . ASP B 1 444 ? 9.773 -16.016 -32.5 1 91.88 444 ASP B O 1
ATOM 7705 N N . PRO B 1 445 ? 9.68 -18.062 -31.688 1 86 445 PRO B N 1
ATOM 7706 C CA . PRO B 1 445 ? 8.273 -18.109 -32.094 1 86 445 PRO B CA 1
ATOM 7707 C C . PRO B 1 445 ? 7.449 -16.984 -31.484 1 86 445 PRO B C 1
ATOM 7709 O O . PRO B 1 445 ? 6.598 -16.391 -32.156 1 86 445 PRO B O 1
ATOM 7712 N N . PHE B 1 446 ? 7.656 -16.672 -30.234 1 84.75 446 PHE B N 1
ATOM 7713 C CA . PHE B 1 446 ? 6.801 -15.641 -29.656 1 84.75 446 PHE B CA 1
ATOM 7714 C C . PHE B 1 446 ? 7.352 -14.25 -29.953 1 84.75 446 PHE B C 1
ATOM 7716 O O . PHE B 1 446 ? 6.602 -13.273 -29.969 1 84.75 446 PHE B O 1
ATOM 7723 N N . LEU B 1 447 ? 8.664 -14.164 -30.203 1 90.81 447 LEU B N 1
ATOM 7724 C CA . LEU B 1 447 ? 9.242 -12.891 -30.609 1 90.81 447 LEU B CA 1
ATOM 7725 C C . LEU B 1 447 ? 8.672 -12.438 -31.953 1 90.81 447 LEU B C 1
ATOM 7727 O O . LEU B 1 447 ? 8.477 -11.242 -32.188 1 90.81 447 LEU B O 1
ATOM 7731 N N . ALA B 1 448 ? 8.406 -13.383 -32.719 1 87.75 448 ALA B N 1
ATOM 7732 C CA . ALA B 1 448 ? 7.887 -13.102 -34.062 1 87.75 448 ALA B CA 1
ATOM 7733 C C . ALA B 1 448 ? 6.457 -12.578 -34 1 87.75 448 ALA B C 1
ATOM 7735 O O . ALA B 1 448 ? 6.016 -11.836 -34.875 1 87.75 448 ALA B O 1
ATOM 7736 N N . ARG B 1 449 ? 5.797 -12.898 -32.969 1 83.12 449 ARG B N 1
ATOM 7737 C CA . ARG B 1 449 ? 4.406 -12.484 -32.812 1 83.12 449 ARG B CA 1
ATOM 7738 C C . ARG B 1 449 ? 4.316 -11.094 -32.188 1 83.12 449 ARG B C 1
ATOM 7740 O O . ARG B 1 449 ? 3.271 -10.445 -32.281 1 83.12 449 ARG B O 1
ATOM 7747 N N . LEU B 1 450 ? 5.352 -10.656 -31.672 1 87.88 450 LEU B N 1
ATOM 7748 C CA . LEU B 1 450 ? 5.359 -9.336 -31.047 1 87.88 450 LEU B CA 1
ATOM 7749 C C . LEU B 1 450 ? 5.723 -8.258 -32.062 1 87.88 450 LEU B C 1
ATOM 7751 O O . LEU B 1 450 ? 6.75 -8.352 -32.75 1 87.88 450 LEU B O 1
ATOM 7755 N N . PRO B 1 451 ? 4.895 -7.246 -32.156 1 85.81 451 PRO B N 1
ATOM 7756 C CA . PRO B 1 451 ? 5.109 -6.211 -33.188 1 85.81 451 PRO B CA 1
ATOM 7757 C C . PRO B 1 451 ? 6.469 -5.531 -33.062 1 85.81 451 PRO B C 1
ATOM 7759 O O . PRO B 1 451 ? 7.109 -5.227 -34.062 1 85.81 451 PRO B O 1
ATOM 7762 N N . ASP B 1 452 ? 7.043 -5.32 -31.906 1 91.31 452 ASP B N 1
ATOM 7763 C CA . ASP B 1 452 ? 8.289 -4.594 -31.703 1 91.31 452 ASP B CA 1
ATOM 7764 C C . ASP B 1 452 ? 9.438 -5.551 -31.375 1 91.31 452 ASP B C 1
ATOM 7766 O O . ASP B 1 452 ? 10.523 -5.117 -30.984 1 91.31 452 ASP B O 1
ATOM 7770 N N . GLY B 1 453 ? 9.133 -6.801 -31.484 1 91.44 453 GLY B N 1
ATOM 7771 C CA . GLY B 1 453 ? 10.172 -7.789 -31.234 1 91.44 453 GLY B CA 1
ATOM 7772 C C . GLY B 1 453 ? 10.867 -7.594 -29.891 1 91.44 453 GLY B C 1
ATOM 7773 O O . GLY B 1 453 ? 10.203 -7.473 -28.859 1 91.44 453 GLY B O 1
ATOM 7774 N N . LEU B 1 454 ? 12.18 -7.371 -30 1 92.88 454 LEU B N 1
ATOM 7775 C CA . LEU B 1 454 ? 13 -7.242 -28.797 1 92.88 454 LEU B CA 1
ATOM 7776 C C . LEU B 1 454 ? 12.742 -5.902 -28.109 1 92.88 454 LEU B C 1
ATOM 7778 O O . LEU B 1 454 ? 13.031 -5.75 -26.922 1 92.88 454 LEU B O 1
ATOM 7782 N N . ALA B 1 455 ? 12.203 -5.066 -28.812 1 92.81 455 ALA B N 1
ATOM 7783 C CA . ALA B 1 455 ? 11.938 -3.74 -28.25 1 92.81 455 ALA B CA 1
ATOM 7784 C C . ALA B 1 455 ? 10.57 -3.688 -27.578 1 92.81 455 ALA B C 1
ATOM 7786 O O . ALA B 1 455 ? 10.203 -2.672 -26.984 1 92.81 455 ALA B O 1
ATOM 7787 N N . SER B 1 456 ? 9.898 -4.805 -27.547 1 92.31 456 SER B N 1
ATOM 7788 C CA . SER B 1 456 ? 8.57 -4.852 -26.953 1 92.31 456 SER B CA 1
ATOM 7789 C C . SER B 1 456 ? 8.633 -4.691 -25.438 1 92.31 456 SER B C 1
ATOM 7791 O O . SER B 1 456 ? 9.484 -5.289 -24.781 1 92.31 456 SER B O 1
ATOM 7793 N N . ARG B 1 457 ? 7.82 -3.867 -24.938 1 90.06 457 ARG B N 1
ATOM 7794 C CA . ARG B 1 457 ? 7.699 -3.699 -23.5 1 90.06 457 ARG B CA 1
ATOM 7795 C C . ARG B 1 457 ? 6.891 -4.836 -22.891 1 90.06 457 ARG B C 1
ATOM 7797 O O . ARG B 1 457 ? 5.832 -5.203 -23.406 1 90.06 457 ARG B O 1
ATOM 7804 N N . ILE B 1 458 ? 7.332 -5.414 -21.797 1 87.75 458 ILE B N 1
ATOM 7805 C CA . ILE B 1 458 ? 6.707 -6.621 -21.281 1 87.75 458 ILE B CA 1
ATOM 7806 C C . ILE B 1 458 ? 5.961 -6.297 -19.984 1 87.75 458 ILE B C 1
ATOM 7808 O O . ILE B 1 458 ? 5.238 -7.141 -19.453 1 87.75 458 ILE B O 1
ATOM 7812 N N . GLY B 1 459 ? 6.125 -5.121 -19.484 1 80.62 459 GLY B N 1
ATOM 7813 C CA . GLY B 1 459 ? 5.402 -4.723 -18.281 1 80.62 459 GLY B CA 1
ATOM 7814 C C . GLY B 1 459 ? 6.059 -5.199 -17 1 80.62 459 GLY B C 1
ATOM 7815 O O . GLY B 1 459 ? 7.121 -5.82 -17.047 1 80.62 459 GLY B O 1
ATOM 7816 N N . GLU B 1 460 ? 5.367 -5.012 -15.859 1 78 460 GLU B N 1
ATOM 7817 C CA . GLU B 1 460 ? 5.887 -5.395 -14.547 1 78 460 GLU B CA 1
ATOM 7818 C C . GLU B 1 460 ? 5.988 -6.91 -14.414 1 78 460 GLU B C 1
ATOM 7820 O O . GLU B 1 460 ? 5.016 -7.629 -14.672 1 78 460 GLU B O 1
ATOM 7825 N N . ASN B 1 461 ? 7.145 -7.336 -14.102 1 79.19 461 ASN B N 1
ATOM 7826 C CA . ASN B 1 461 ? 7.438 -8.75 -13.914 1 79.19 461 ASN B CA 1
ATOM 7827 C C . ASN B 1 461 ? 6.969 -9.586 -15.109 1 79.19 461 ASN B C 1
ATOM 7829 O O . ASN B 1 461 ? 6.516 -10.719 -14.938 1 79.19 461 ASN B O 1
ATOM 7833 N N . GLY B 1 462 ? 6.902 -9.023 -16.234 1 81.38 462 GLY B N 1
ATOM 7834 C CA . GLY B 1 462 ? 6.551 -9.742 -17.453 1 81.38 462 GLY B CA 1
ATOM 7835 C C . GLY B 1 462 ? 5.086 -10.117 -17.531 1 81.38 462 GLY B C 1
ATOM 7836 O O . GLY B 1 462 ? 4.738 -11.203 -18 1 81.38 462 GLY B O 1
ATOM 7837 N N . GLN B 1 463 ? 4.297 -9.344 -17.031 1 72.81 463 GLN B N 1
ATOM 7838 C CA . GLN B 1 463 ? 2.875 -9.648 -16.938 1 72.81 463 GLN B CA 1
ATOM 7839 C C . GLN B 1 463 ? 2.262 -9.844 -18.328 1 72.81 463 GLN B C 1
ATOM 7841 O O . GLN B 1 463 ? 1.224 -10.492 -18.469 1 72.81 463 GLN B O 1
ATOM 7846 N N . ARG B 1 464 ? 2.861 -9.398 -19.359 1 77.06 464 ARG B N 1
ATOM 7847 C CA . ARG B 1 464 ? 2.326 -9.477 -20.719 1 77.06 464 ARG B CA 1
ATOM 7848 C C . ARG B 1 464 ? 2.758 -10.773 -21.406 1 77.06 464 ARG B C 1
ATOM 7850 O O . ARG B 1 464 ? 2.367 -11.031 -22.547 1 77.06 464 ARG B O 1
ATOM 7857 N N . LEU B 1 465 ? 3.568 -11.57 -20.688 1 81.94 465 LEU B N 1
ATOM 7858 C CA . LEU B 1 465 ? 4.07 -12.836 -21.234 1 81.94 465 LEU B CA 1
ATOM 7859 C C . LEU B 1 465 ? 3.424 -14.023 -20.516 1 81.94 465 LEU B C 1
ATOM 7861 O O . LEU B 1 465 ? 2.998 -13.898 -19.359 1 81.94 465 LEU B O 1
ATOM 7865 N N . SER B 1 466 ? 3.326 -15.078 -21.281 1 75.38 466 SER B N 1
ATOM 7866 C CA . SER B 1 466 ? 2.873 -16.312 -20.656 1 75.38 466 SER B CA 1
ATOM 7867 C C . SER B 1 466 ? 3.949 -16.891 -19.75 1 75.38 466 SER B C 1
ATOM 7869 O O . SER B 1 466 ? 5.109 -16.484 -19.797 1 75.38 466 SER B O 1
ATOM 7871 N N . GLY B 1 467 ? 3.539 -17.766 -18.844 1 79.25 467 GLY B N 1
ATOM 7872 C CA . GLY B 1 467 ? 4.496 -18.406 -17.953 1 79.25 467 GLY B CA 1
ATOM 7873 C C . GLY B 1 467 ? 5.641 -19.062 -18.703 1 79.25 467 GLY B C 1
ATOM 7874 O O . GLY B 1 467 ? 6.797 -18.969 -18.281 1 79.25 467 GLY B O 1
ATOM 7875 N N . GLY B 1 468 ? 5.262 -19.766 -19.797 1 82.62 468 GLY B N 1
ATOM 7876 C CA . GLY B 1 468 ? 6.281 -20.422 -20.594 1 82.62 468 GLY B CA 1
ATOM 7877 C C . GLY B 1 468 ? 7.234 -19.453 -21.266 1 82.62 468 GLY B C 1
ATOM 7878 O O . GLY B 1 468 ? 8.43 -19.719 -21.359 1 82.62 468 GLY B O 1
ATOM 7879 N N . GLU B 1 469 ? 6.641 -18.375 -21.719 1 86.88 469 GLU B N 1
ATOM 7880 C CA . GLU B 1 469 ? 7.461 -17.359 -22.375 1 86.88 469 GLU B CA 1
ATOM 7881 C C . GLU B 1 469 ? 8.414 -16.703 -21.375 1 86.88 469 GLU B C 1
ATOM 7883 O O . GLU B 1 469 ? 9.578 -16.453 -21.688 1 86.88 469 GLU B O 1
ATOM 7888 N N . ARG B 1 470 ? 7.957 -16.484 -20.172 1 89.44 470 ARG B N 1
ATOM 7889 C CA . ARG B 1 470 ? 8.781 -15.906 -19.109 1 89.44 470 ARG B CA 1
ATOM 7890 C C . ARG B 1 470 ? 9.953 -16.828 -18.766 1 89.44 470 ARG B C 1
ATOM 7892 O O . ARG B 1 470 ? 11.078 -16.359 -18.578 1 89.44 470 ARG B O 1
ATOM 7899 N N . GLN B 1 471 ? 9.664 -18.078 -18.719 1 89.5 471 GLN B N 1
ATOM 7900 C CA . GLN B 1 471 ? 10.695 -19.047 -18.391 1 89.5 471 GLN B CA 1
ATOM 7901 C C . GLN B 1 471 ? 11.758 -19.109 -19.484 1 89.5 471 GLN B C 1
ATOM 7903 O O . GLN B 1 471 ? 12.953 -19.172 -19.203 1 89.5 471 GLN B O 1
ATOM 7908 N N . ARG B 1 472 ? 11.297 -19.125 -20.719 1 91.81 472 ARG B N 1
ATOM 7909 C CA . ARG B 1 472 ? 12.234 -19.188 -21.828 1 91.81 472 ARG B CA 1
ATOM 7910 C C . ARG B 1 472 ? 13.117 -17.953 -21.875 1 91.81 472 ARG B C 1
ATOM 7912 O O . ARG B 1 472 ? 14.297 -18.031 -22.219 1 91.81 472 ARG B O 1
ATOM 7919 N N . LEU B 1 473 ? 12.539 -16.859 -21.516 1 92.88 473 LEU B N 1
ATOM 7920 C CA . LEU B 1 473 ? 13.328 -15.633 -21.453 1 92.88 473 LEU B CA 1
ATOM 7921 C C . LEU B 1 473 ? 14.391 -15.734 -20.359 1 92.88 473 LEU B C 1
ATOM 7923 O O . LEU B 1 473 ? 15.508 -15.25 -20.531 1 92.88 473 LEU B O 1
ATOM 7927 N N . SER B 1 474 ? 14 -16.266 -19.219 1 93.06 474 SER B N 1
ATOM 7928 C CA . SER B 1 474 ? 14.945 -16.469 -18.141 1 93.06 474 SER B CA 1
ATOM 7929 C C . SER B 1 474 ? 16.094 -17.391 -18.547 1 93.06 474 SER B C 1
ATOM 7931 O O . SER B 1 474 ? 17.25 -17.156 -18.188 1 93.06 474 SER B O 1
ATOM 7933 N N . ILE B 1 475 ? 15.75 -18.391 -19.312 1 93.81 475 ILE B N 1
ATOM 7934 C CA . ILE B 1 475 ? 16.766 -19.312 -19.812 1 93.81 475 ILE B CA 1
ATOM 7935 C C . ILE B 1 475 ? 17.688 -18.578 -20.797 1 93.81 475 ILE B C 1
ATOM 7937 O O . ILE B 1 475 ? 18.906 -18.75 -20.75 1 93.81 475 ILE B O 1
ATOM 7941 N N . ALA B 1 476 ? 17.078 -17.766 -21.688 1 95.56 476 ALA B N 1
ATOM 7942 C CA . ALA B 1 476 ? 17.875 -16.969 -22.625 1 95.56 476 ALA B CA 1
ATOM 7943 C C . ALA B 1 476 ? 18.875 -16.078 -21.875 1 95.56 476 ALA B C 1
ATOM 7945 O O . ALA B 1 476 ? 20.016 -15.938 -22.297 1 95.56 476 ALA B O 1
ATOM 7946 N N . ARG B 1 477 ? 18.438 -15.523 -20.844 1 94.75 477 ARG B N 1
ATOM 7947 C CA . ARG B 1 477 ? 19.297 -14.688 -20.016 1 94.75 477 ARG B CA 1
ATOM 7948 C C . ARG B 1 477 ? 20.469 -15.484 -19.453 1 94.75 477 ARG B C 1
ATOM 7950 O O . ARG B 1 477 ? 21.594 -15 -19.438 1 94.75 477 ARG B O 1
ATOM 7957 N N . ALA B 1 478 ? 20.172 -16.625 -19 1 94.38 478 ALA B N 1
ATOM 7958 C CA . ALA B 1 478 ? 21.203 -17.5 -18.453 1 94.38 478 ALA B CA 1
ATOM 7959 C C . ALA B 1 478 ? 22.188 -17.922 -19.531 1 94.38 478 ALA B C 1
ATOM 7961 O O . ALA B 1 478 ? 23.391 -18.062 -19.266 1 94.38 478 ALA B O 1
ATOM 7962 N N . ILE B 1 479 ? 21.672 -18.188 -20.719 1 95.62 479 ILE B N 1
ATOM 7963 C CA . ILE B 1 479 ? 22.516 -18.547 -21.844 1 95.62 479 ILE B CA 1
ATOM 7964 C C . ILE B 1 479 ? 23.484 -17.422 -22.156 1 95.62 479 ILE B C 1
ATOM 7966 O O . ILE B 1 479 ? 24.672 -17.641 -22.391 1 95.62 479 ILE B O 1
ATOM 7970 N N . LEU B 1 480 ? 22.984 -16.203 -22.156 1 95.25 480 LEU B N 1
ATOM 7971 C CA . LEU B 1 480 ? 23.797 -15.031 -22.438 1 95.25 480 LEU B CA 1
ATOM 7972 C C . LEU B 1 480 ? 24.891 -14.867 -21.375 1 95.25 480 LEU B C 1
ATOM 7974 O O . LEU B 1 480 ? 26.016 -14.469 -21.703 1 95.25 480 LEU B O 1
ATOM 7978 N N . LYS B 1 481 ? 24.562 -15.125 -20.156 1 94.56 481 LYS B N 1
ATOM 7979 C CA . LYS B 1 481 ? 25.547 -15 -19.078 1 94.56 481 LYS B CA 1
ATOM 7980 C C . LYS B 1 481 ? 26.688 -15.977 -19.25 1 94.56 481 LYS B C 1
ATOM 7982 O O . LYS B 1 481 ? 27.844 -15.656 -18.953 1 94.56 481 LYS B O 1
ATOM 7987 N N . ASP B 1 482 ? 26.344 -17.219 -19.719 1 93.69 482 ASP B N 1
ATOM 7988 C CA . ASP B 1 482 ? 27.312 -18.234 -20.078 1 93.69 482 ASP B CA 1
ATOM 7989 C C . ASP B 1 482 ? 28.203 -18.578 -18.891 1 93.69 482 ASP B C 1
ATOM 7991 O O . ASP B 1 482 ? 29.438 -18.609 -19.016 1 93.69 482 ASP B O 1
ATOM 7995 N N . ALA B 1 483 ? 27.656 -18.812 -17.703 1 94.88 483 ALA B N 1
ATOM 7996 C CA . ALA B 1 483 ? 28.406 -19.219 -16.516 1 94.88 483 ALA B CA 1
ATOM 7997 C C . ALA B 1 483 ? 28.75 -20.703 -16.562 1 94.88 483 ALA B C 1
ATOM 7999 O O . ALA B 1 483 ? 27.953 -21.516 -17.031 1 94.88 483 ALA B O 1
ATOM 8000 N N . PRO B 1 484 ? 29.844 -21.094 -16 1 95.44 484 PRO B N 1
ATOM 8001 C CA . PRO B 1 484 ? 30.297 -22.484 -16.078 1 95.44 484 PRO B CA 1
ATOM 8002 C C . PRO B 1 484 ? 29.5 -23.422 -15.164 1 95.44 484 PRO B C 1
ATOM 8004 O O . PRO B 1 484 ? 29.406 -24.625 -15.43 1 95.44 484 PRO B O 1
ATOM 8007 N N . ILE B 1 485 ? 28.984 -22.938 -14.102 1 96 485 ILE B N 1
ATOM 8008 C CA . ILE B 1 485 ? 28.188 -23.734 -13.18 1 96 485 ILE B CA 1
ATOM 8009 C C . ILE B 1 485 ? 26.719 -23.266 -13.234 1 96 485 ILE B C 1
ATOM 8011 O O . ILE B 1 485 ? 26.438 -22.078 -13.047 1 96 485 ILE B O 1
ATOM 8015 N N . LEU B 1 486 ? 25.859 -24.188 -13.484 1 95.12 486 LEU B N 1
ATOM 8016 C CA . LEU B 1 486 ? 24.438 -23.859 -13.641 1 95.12 486 LEU B CA 1
ATOM 8017 C C . LEU B 1 486 ? 23.609 -24.484 -12.523 1 95.12 486 LEU B C 1
ATOM 8019 O O . LEU B 1 486 ? 23.703 -25.688 -12.273 1 95.12 486 LEU B O 1
ATOM 8023 N N . LEU B 1 487 ? 22.891 -23.656 -11.875 1 93.88 487 LEU B N 1
ATOM 8024 C CA . LEU B 1 487 ? 21.938 -24.109 -10.859 1 93.88 487 LEU B CA 1
ATOM 8025 C C . LEU B 1 487 ? 20.5 -23.984 -11.367 1 93.88 487 LEU B C 1
ATOM 8027 O O . LEU B 1 487 ? 20.047 -22.891 -11.703 1 93.88 487 LEU B O 1
ATOM 8031 N N . LEU B 1 488 ? 19.75 -25.109 -11.398 1 91 488 LEU B N 1
ATOM 8032 C CA . LEU B 1 488 ? 18.391 -25.141 -11.914 1 91 488 LEU B CA 1
ATOM 8033 C C . LEU B 1 488 ? 17.406 -25.578 -10.836 1 91 488 LEU B C 1
ATOM 8035 O O . LEU B 1 488 ? 17.578 -26.641 -10.234 1 91 488 LEU B O 1
ATOM 8039 N N . ASP B 1 489 ? 16.359 -24.734 -10.547 1 85.38 489 ASP B N 1
ATOM 8040 C CA . ASP B 1 489 ? 15.328 -25.094 -9.586 1 85.38 489 ASP B CA 1
ATOM 8041 C C . ASP B 1 489 ? 13.984 -25.297 -10.281 1 85.38 489 ASP B C 1
ATOM 8043 O O . ASP B 1 489 ? 13.266 -24.344 -10.578 1 85.38 489 ASP B O 1
ATOM 8047 N N . GLU B 1 490 ? 13.406 -26.453 -10.312 1 70.62 490 GLU B N 1
ATOM 8048 C CA . GLU B 1 490 ? 12.125 -26.891 -10.844 1 70.62 490 GLU B CA 1
ATOM 8049 C C . GLU B 1 490 ? 11.664 -26.016 -12 1 70.62 490 GLU B C 1
ATOM 8051 O O . GLU B 1 490 ? 10.531 -25.531 -12.016 1 70.62 490 GLU B O 1
ATOM 8056 N N . ALA B 1 491 ? 12.211 -25.812 -13.094 1 57.22 491 ALA B N 1
ATOM 8057 C CA . ALA B 1 491 ? 11.977 -24.797 -14.117 1 57.22 491 ALA B CA 1
ATOM 8058 C C . ALA B 1 491 ? 10.758 -25.141 -14.969 1 57.22 491 ALA B C 1
ATOM 8060 O O . ALA B 1 491 ? 10.43 -24.422 -15.914 1 57.22 491 ALA B O 1
ATOM 8061 N N . THR B 1 492 ? 9.914 -26.141 -14.719 1 56.41 492 THR B N 1
ATOM 8062 C CA . THR B 1 492 ? 8.875 -26.516 -15.664 1 56.41 492 THR B CA 1
ATOM 8063 C C . THR B 1 492 ? 7.508 -26.547 -14.984 1 56.41 492 THR B C 1
ATOM 8065 O O . THR B 1 492 ? 6.543 -27.062 -15.547 1 56.41 492 THR B O 1
ATOM 8068 N N . ALA B 1 493 ? 7.297 -25.859 -13.875 1 55.31 493 ALA B N 1
ATOM 8069 C CA . ALA B 1 493 ? 6.027 -26 -13.164 1 55.31 493 ALA B CA 1
ATOM 8070 C C . ALA B 1 493 ? 4.965 -25.062 -13.734 1 55.31 493 ALA B C 1
ATOM 8072 O O . ALA B 1 493 ? 5.277 -23.969 -14.195 1 55.31 493 ALA B O 1
ATOM 8073 N N . SER B 1 494 ? 3.812 -25.516 -14.18 1 59.09 494 SER B N 1
ATOM 8074 C CA . SER B 1 494 ? 2.568 -24.781 -14.391 1 59.09 494 SER B CA 1
ATOM 8075 C C . SER B 1 494 ? 2.441 -24.312 -15.844 1 59.09 494 SER B C 1
ATOM 8077 O O . SER B 1 494 ? 1.812 -23.297 -16.109 1 59.09 494 SER B O 1
ATOM 8079 N N . VAL B 1 495 ? 3.252 -24.906 -16.734 1 64.56 495 VAL B N 1
ATOM 8080 C CA . VAL B 1 495 ? 3.168 -24.453 -18.109 1 64.56 495 VAL B CA 1
ATOM 8081 C C . VAL B 1 495 ? 2.48 -25.531 -18.969 1 64.56 495 VAL B C 1
ATOM 8083 O O . VAL B 1 495 ? 2.412 -26.688 -18.578 1 64.56 495 VAL B O 1
ATOM 8086 N N . ASP B 1 496 ? 1.857 -25.125 -20.062 1 67.81 496 ASP B N 1
ATOM 8087 C CA . ASP B 1 496 ? 1.231 -26.078 -20.984 1 67.81 496 ASP B CA 1
ATOM 8088 C C . ASP B 1 496 ? 2.26 -27.047 -21.547 1 67.81 496 ASP B C 1
ATOM 8090 O O . ASP B 1 496 ? 3.457 -26.75 -21.562 1 67.81 496 ASP B O 1
ATOM 8094 N N . PRO B 1 497 ? 1.853 -28.203 -21.875 1 67.94 497 PRO B N 1
ATOM 8095 C CA . PRO B 1 497 ? 2.762 -29.25 -22.344 1 67.94 497 PRO B CA 1
ATOM 8096 C C . PRO B 1 497 ? 3.658 -28.781 -23.5 1 67.94 497 PRO B C 1
ATOM 8098 O O . PRO B 1 497 ? 4.836 -29.156 -23.547 1 67.94 497 PRO B O 1
ATOM 8101 N N . ALA B 1 498 ? 3.057 -28.016 -24.422 1 70.5 498 ALA B N 1
ATOM 8102 C CA . ALA B 1 498 ? 3.881 -27.531 -25.531 1 70.5 498 ALA B CA 1
ATOM 8103 C C . ALA B 1 498 ? 5.004 -26.625 -25 1 70.5 498 ALA B C 1
ATOM 8105 O O . ALA B 1 498 ? 6.152 -26.75 -25.438 1 70.5 498 ALA B O 1
ATOM 8106 N N . ALA B 1 499 ? 4.684 -25.797 -24.188 1 77.25 499 ALA B N 1
ATOM 8107 C CA . ALA B 1 499 ? 5.672 -24.922 -23.578 1 77.25 499 ALA B CA 1
ATOM 8108 C C . ALA B 1 499 ? 6.684 -25.719 -22.75 1 77.25 499 ALA B C 1
ATOM 8110 O O . ALA B 1 499 ? 7.867 -25.375 -22.703 1 77.25 499 ALA B O 1
ATOM 8111 N N . GLN B 1 500 ? 6.172 -26.75 -22.156 1 78.5 500 GLN B N 1
ATOM 8112 C CA . GLN B 1 500 ? 7.066 -27.594 -21.359 1 78.5 500 GLN B CA 1
ATOM 8113 C C . GLN B 1 500 ? 8.156 -28.203 -22.25 1 78.5 500 GLN B C 1
ATOM 8115 O O . GLN B 1 500 ? 9.312 -28.297 -21.828 1 78.5 500 GLN B O 1
ATOM 8120 N N . TYR B 1 501 ? 7.727 -28.641 -23.328 1 78 501 TYR B N 1
ATOM 8121 C CA . TYR B 1 501 ? 8.68 -29.234 -24.266 1 78 501 TYR B CA 1
ATOM 8122 C C . TYR B 1 501 ? 9.734 -28.219 -24.688 1 78 501 TYR B C 1
ATOM 8124 O O . TYR B 1 501 ? 10.93 -28.516 -24.672 1 78 501 TYR B O 1
ATOM 8132 N N . GLU B 1 502 ? 9.297 -27.078 -25.062 1 84.5 502 GLU B N 1
ATOM 8133 C CA . GLU B 1 502 ? 10.227 -26.031 -25.5 1 84.5 502 GLU B CA 1
ATOM 8134 C C . GLU B 1 502 ? 11.18 -25.641 -24.375 1 84.5 502 GLU B C 1
ATOM 8136 O O . GLU B 1 502 ? 12.367 -25.438 -24.594 1 84.5 502 GLU B O 1
ATOM 8141 N N . ILE B 1 503 ? 10.703 -25.594 -23.203 1 86.5 503 ILE B N 1
ATOM 8142 C CA . ILE B 1 503 ? 11.508 -25.25 -22.047 1 86.5 503 ILE B CA 1
ATOM 8143 C C . ILE B 1 503 ? 12.547 -26.328 -21.781 1 86.5 503 ILE B C 1
ATOM 8145 O O . ILE B 1 503 ? 13.711 -26.031 -21.516 1 86.5 503 ILE B O 1
ATOM 8149 N N . GLN B 1 504 ? 12.094 -27.547 -21.891 1 84 504 GLN B N 1
ATOM 8150 C CA . GLN B 1 504 ? 13.016 -28.656 -21.656 1 84 504 GLN B CA 1
ATOM 8151 C C . GLN B 1 504 ? 14.148 -28.656 -22.672 1 84 504 GLN B C 1
ATOM 8153 O O . GLN B 1 504 ? 15.297 -28.922 -22.328 1 84 504 GLN B O 1
ATOM 8158 N N . ARG B 1 505 ? 13.828 -28.406 -23.875 1 87.12 505 ARG B N 1
ATOM 8159 C CA . ARG B 1 505 ? 14.852 -28.344 -24.906 1 87.12 505 ARG B CA 1
ATOM 8160 C C . ARG B 1 505 ? 15.812 -27.188 -24.672 1 87.12 505 ARG B C 1
ATOM 8162 O O . ARG B 1 505 ? 17.016 -27.312 -24.891 1 87.12 505 ARG B O 1
ATOM 8169 N N . ALA B 1 506 ? 15.234 -26.109 -24.328 1 89.94 506 ALA B N 1
ATOM 8170 C CA . ALA B 1 506 ? 16.062 -24.938 -24.031 1 89.94 506 ALA B CA 1
ATOM 8171 C C . ALA B 1 506 ? 17.016 -25.234 -22.875 1 89.94 506 ALA B C 1
ATOM 8173 O O . ALA B 1 506 ? 18.188 -24.844 -22.922 1 89.94 506 ALA B O 1
ATOM 8174 N N . LEU B 1 507 ? 16.547 -25.891 -21.891 1 89 507 LEU B N 1
ATOM 8175 C CA . LEU B 1 507 ? 17.359 -26.234 -20.734 1 89 507 LEU B CA 1
ATOM 8176 C C . LEU B 1 507 ? 18.469 -27.219 -21.109 1 89 507 LEU B C 1
ATOM 8178 O O . LEU B 1 507 ? 19.578 -27.125 -20.594 1 89 507 LEU B O 1
ATOM 8182 N N . SER B 1 508 ? 18.094 -28.141 -21.953 1 87.69 508 SER B N 1
ATOM 8183 C CA . SER B 1 508 ? 19.094 -29.094 -22.422 1 87.69 508 SER B CA 1
ATOM 8184 C C . SER B 1 508 ? 20.234 -28.391 -23.156 1 87.69 508 SER B C 1
ATOM 8186 O O . SER B 1 508 ? 21.406 -28.766 -23 1 87.69 508 SER B O 1
ATOM 8188 N N . HIS B 1 509 ? 19.844 -27.484 -23.922 1 90.44 509 HIS B N 1
ATOM 8189 C CA . HIS B 1 509 ? 20.844 -26.703 -24.625 1 90.44 509 HIS B CA 1
ATOM 8190 C C . HIS B 1 509 ? 21.734 -25.922 -23.656 1 90.44 509 HIS B C 1
ATOM 8192 O O . HIS B 1 509 ? 22.953 -25.891 -23.812 1 90.44 509 HIS B O 1
ATOM 8198 N N . LEU B 1 510 ? 21.125 -25.328 -22.734 1 90.62 510 LEU B N 1
ATOM 8199 C CA . LEU B 1 510 ? 21.828 -24.531 -21.734 1 90.62 510 LEU B CA 1
ATOM 8200 C C . LEU B 1 510 ? 22.797 -25.391 -20.938 1 90.62 510 LEU B C 1
ATOM 8202 O O . LEU B 1 510 ? 23.891 -24.953 -20.562 1 90.62 510 LEU B O 1
ATOM 8206 N N . ALA B 1 511 ? 22.406 -26.547 -20.672 1 90.88 511 ALA B N 1
ATOM 8207 C CA . ALA B 1 511 ? 23.156 -27.438 -19.797 1 90.88 511 ALA B CA 1
ATOM 8208 C C . ALA B 1 511 ? 24.375 -28 -20.484 1 90.88 511 ALA B C 1
ATOM 8210 O O . ALA B 1 511 ? 25.312 -28.484 -19.828 1 90.88 511 ALA B O 1
ATOM 8211 N N . GLN B 1 512 ? 24.453 -27.922 -21.766 1 89.75 512 GLN B N 1
ATOM 8212 C CA . GLN B 1 512 ? 25.531 -28.547 -22.516 1 89.75 512 GLN B CA 1
ATOM 8213 C C . GLN B 1 512 ? 26.891 -27.953 -22.141 1 89.75 512 GLN B C 1
ATOM 8215 O O . GLN B 1 512 ? 27.062 -26.734 -22.203 1 89.75 512 GLN B O 1
ATOM 8220 N N . GLY B 1 513 ? 27.766 -28.844 -21.75 1 88.75 513 GLY B N 1
ATOM 8221 C CA . GLY B 1 513 ? 29.156 -28.438 -21.516 1 88.75 513 GLY B CA 1
ATOM 8222 C C . GLY B 1 513 ? 29.344 -27.719 -20.203 1 88.75 513 GLY B C 1
ATOM 8223 O O . GLY B 1 513 ? 30.359 -27.047 -20 1 88.75 513 GLY B O 1
ATOM 8224 N N . ARG B 1 514 ? 28.422 -27.75 -19.359 1 94.06 514 ARG B N 1
ATOM 8225 C CA . ARG B 1 514 ? 28.5 -27.031 -18.094 1 94.06 514 ARG B CA 1
ATOM 8226 C C . ARG B 1 514 ? 28.281 -27.969 -16.906 1 94.06 514 ARG B C 1
ATOM 8228 O O . ARG B 1 514 ? 27.797 -29.094 -17.094 1 94.06 514 ARG B O 1
ATOM 8235 N N . THR B 1 515 ? 28.781 -27.547 -15.75 1 95.38 515 THR B N 1
ATOM 8236 C CA . THR B 1 515 ? 28.422 -28.219 -14.508 1 95.38 515 THR B CA 1
ATOM 8237 C C . THR B 1 515 ? 27 -27.875 -14.094 1 95.38 515 THR B C 1
ATOM 8239 O O . THR B 1 515 ? 26.672 -26.703 -13.914 1 95.38 515 THR B O 1
ATOM 8242 N N . VAL B 1 516 ? 26.172 -28.859 -14.023 1 94.94 516 VAL B N 1
ATOM 8243 C CA . VAL B 1 516 ? 24.766 -28.578 -13.781 1 94.94 516 VAL B CA 1
ATOM 8244 C C . VAL B 1 516 ? 24.328 -29.25 -12.477 1 94.94 516 VAL B C 1
ATOM 8246 O O . VAL B 1 516 ? 24.609 -30.422 -12.242 1 94.94 516 VAL B O 1
ATOM 8249 N N . ILE B 1 517 ? 23.781 -28.5 -11.641 1 94.81 517 ILE B N 1
ATOM 8250 C CA . ILE B 1 517 ? 23.094 -29 -10.453 1 94.81 517 ILE B CA 1
ATOM 8251 C C . ILE B 1 517 ? 21.609 -28.641 -10.523 1 94.81 517 ILE B C 1
ATOM 8253 O O . ILE B 1 517 ? 21.25 -27.453 -10.539 1 94.81 517 ILE B O 1
ATOM 8257 N N . MET B 1 518 ? 20.766 -29.594 -10.539 1 92 518 MET B N 1
ATOM 8258 C CA . MET B 1 518 ? 19.344 -29.312 -10.773 1 92 518 MET B CA 1
ATOM 8259 C C . MET B 1 518 ? 18.469 -30.031 -9.742 1 92 518 MET B C 1
ATOM 8261 O O . MET B 1 518 ? 18.75 -31.172 -9.383 1 92 518 MET B O 1
ATOM 8265 N N . VAL B 1 519 ? 17.531 -29.328 -9.227 1 89.75 519 VAL B N 1
ATOM 8266 C CA . VAL B 1 519 ? 16.469 -29.906 -8.406 1 89.75 519 VAL B CA 1
ATOM 8267 C C . VAL B 1 519 ? 15.297 -30.312 -9.289 1 89.75 519 VAL B C 1
ATOM 8269 O O . VAL B 1 519 ? 14.766 -29.484 -10.039 1 89.75 519 VAL B O 1
ATOM 8272 N N . ALA B 1 520 ? 14.906 -31.609 -9.305 1 83.12 520 ALA B N 1
ATOM 8273 C CA . ALA B 1 520 ? 13.852 -32.094 -10.195 1 83.12 520 ALA B CA 1
ATOM 8274 C C . ALA B 1 520 ? 12.703 -32.688 -9.398 1 83.12 520 ALA B C 1
ATOM 8276 O O . ALA B 1 520 ? 12.922 -33.375 -8.391 1 83.12 520 ALA B O 1
ATOM 8277 N N . HIS B 1 521 ? 11.625 -32.438 -9.906 1 73.69 521 HIS B N 1
ATOM 8278 C CA . HIS B 1 521 ? 10.438 -33.094 -9.359 1 73.69 521 HIS B CA 1
ATOM 8279 C C . HIS B 1 521 ? 9.961 -34.219 -10.266 1 73.69 521 HIS B C 1
ATOM 8281 O O . HIS B 1 521 ? 9.312 -35.156 -9.805 1 73.69 521 HIS B O 1
ATOM 8287 N N . ARG B 1 522 ? 10.242 -34.062 -11.523 1 75.94 522 ARG B N 1
ATOM 8288 C CA . ARG B 1 522 ? 9.906 -35.094 -12.492 1 75.94 522 ARG B CA 1
ATOM 8289 C C . ARG B 1 522 ? 11.125 -35.938 -12.828 1 75.94 522 ARG B C 1
ATOM 8291 O O . ARG B 1 522 ? 12.055 -35.469 -13.492 1 75.94 522 ARG B O 1
ATOM 8298 N N . LEU B 1 523 ? 10.992 -37.188 -12.578 1 83.12 523 LEU B N 1
ATOM 8299 C CA . LEU B 1 523 ? 12.156 -38.062 -12.633 1 83.12 523 LEU B CA 1
ATOM 8300 C C . LEU B 1 523 ? 12.523 -38.375 -14.078 1 83.12 523 LEU B C 1
ATOM 8302 O O . LEU B 1 523 ? 13.68 -38.688 -14.375 1 83.12 523 LEU B O 1
ATOM 8306 N N . HIS B 1 524 ? 11.602 -38.25 -14.961 1 77.56 524 HIS B N 1
ATOM 8307 C CA . HIS B 1 524 ? 11.875 -38.562 -16.359 1 77.56 524 HIS B CA 1
ATOM 8308 C C . HIS B 1 524 ? 12.867 -37.594 -16.969 1 77.56 524 HIS B C 1
ATOM 8310 O O . HIS B 1 524 ? 13.609 -37.938 -17.891 1 77.56 524 HIS B O 1
ATOM 8316 N N . THR B 1 525 ? 12.992 -36.469 -16.438 1 77.38 525 THR B N 1
ATOM 8317 C CA . THR B 1 525 ? 13.836 -35.406 -16.984 1 77.38 525 THR B CA 1
ATOM 8318 C C . THR B 1 525 ? 15.289 -35.594 -16.562 1 77.38 525 THR B C 1
ATOM 8320 O O . THR B 1 525 ? 16.188 -34.969 -17.109 1 77.38 525 THR B O 1
ATOM 8323 N N . ILE B 1 526 ? 15.5 -36.5 -15.617 1 86.31 526 ILE B N 1
ATOM 8324 C CA . ILE B 1 526 ? 16.859 -36.625 -15.078 1 86.31 526 ILE B CA 1
ATOM 8325 C C . ILE B 1 526 ? 17.391 -38.031 -15.305 1 86.31 526 ILE B C 1
ATOM 8327 O O . ILE B 1 526 ? 18.328 -38.469 -14.625 1 86.31 526 ILE B O 1
ATOM 8331 N N . ARG B 1 527 ? 16.781 -38.719 -16.172 1 87.69 527 ARG B N 1
ATOM 8332 C CA . ARG B 1 527 ? 17.219 -40.094 -16.438 1 87.69 527 ARG B CA 1
ATOM 8333 C C . ARG B 1 527 ? 18.672 -40.156 -16.906 1 87.69 527 ARG B C 1
ATOM 8335 O O . ARG B 1 527 ? 19.375 -41.125 -16.656 1 87.69 527 ARG B O 1
ATOM 8342 N N . HIS B 1 528 ? 19.156 -39.125 -17.516 1 86.75 528 HIS B N 1
ATOM 8343 C CA . HIS B 1 528 ? 20.484 -39.125 -18.125 1 86.75 528 HIS B CA 1
ATOM 8344 C C . HIS B 1 528 ? 21.484 -38.406 -17.234 1 86.75 528 HIS B C 1
ATOM 8346 O O . HIS B 1 528 ? 22.609 -38.125 -17.656 1 86.75 528 HIS B O 1
ATOM 8352 N N . ALA B 1 529 ? 21.141 -38.062 -16.031 1 93.19 529 ALA B N 1
ATOM 8353 C CA . ALA B 1 529 ? 22.047 -37.406 -15.125 1 93.19 529 ALA B CA 1
ATOM 8354 C C . ALA B 1 529 ? 23.234 -38.281 -14.75 1 93.19 529 ALA B C 1
ATOM 8356 O O . ALA B 1 529 ? 23.078 -39.5 -14.641 1 93.19 529 ALA B O 1
ATOM 8357 N N . ASP B 1 530 ? 24.422 -37.656 -14.508 1 94.62 530 ASP B N 1
ATOM 8358 C CA . ASP B 1 530 ? 25.609 -38.375 -14.125 1 94.62 530 ASP B CA 1
ATOM 8359 C C . ASP B 1 530 ? 25.531 -38.844 -12.672 1 94.62 530 ASP B C 1
ATOM 8361 O O . ASP B 1 530 ? 26.141 -39.844 -12.305 1 94.62 530 ASP B O 1
ATOM 8365 N N . GLN B 1 531 ? 24.844 -38.094 -11.945 1 95.56 531 GLN B N 1
ATOM 8366 C CA . GLN B 1 531 ? 24.641 -38.375 -10.531 1 95.56 531 GLN B CA 1
ATOM 8367 C C . GLN B 1 531 ? 23.266 -37.938 -10.055 1 95.56 531 GLN B C 1
ATOM 8369 O O . GLN B 1 531 ? 22.812 -36.844 -10.422 1 95.56 531 GLN B O 1
ATOM 8374 N N . ILE B 1 532 ? 22.609 -38.844 -9.359 1 96.12 532 ILE B N 1
ATOM 8375 C CA . ILE B 1 532 ? 21.328 -38.5 -8.75 1 96.12 532 ILE B CA 1
ATOM 8376 C C . ILE B 1 532 ? 21.438 -38.625 -7.23 1 96.12 532 ILE B C 1
ATOM 8378 O O . ILE B 1 532 ? 21.891 -39.656 -6.711 1 96.12 532 ILE B O 1
ATOM 8382 N N . LEU B 1 533 ? 21.125 -37.531 -6.578 1 96.19 533 LEU B N 1
ATOM 8383 C CA . LEU B 1 533 ? 21.094 -37.5 -5.121 1 96.19 533 LEU B CA 1
ATOM 8384 C C . LEU B 1 533 ? 19.672 -37.531 -4.602 1 96.19 533 LEU B C 1
ATOM 8386 O O . LEU B 1 533 ? 18.859 -36.656 -4.926 1 96.19 533 LEU B O 1
ATOM 8390 N N . VAL B 1 534 ? 19.375 -38.531 -3.824 1 95.94 534 VAL B N 1
ATOM 8391 C CA . VAL B 1 534 ? 18.047 -38.625 -3.225 1 95.94 534 VAL B CA 1
ATOM 8392 C C . VAL B 1 534 ? 18.094 -38.062 -1.798 1 95.94 534 VAL B C 1
ATOM 8394 O O . VAL B 1 534 ? 18.734 -38.656 -0.923 1 95.94 534 VAL B O 1
ATOM 8397 N N . LEU B 1 535 ? 17.406 -37 -1.68 1 94.31 535 LEU B N 1
ATOM 8398 C CA . LEU B 1 535 ? 17.375 -36.312 -0.395 1 94.31 535 LEU B CA 1
ATOM 8399 C C . LEU B 1 535 ? 16.078 -36.594 0.354 1 94.31 535 LEU B C 1
ATOM 8401 O O . LEU B 1 535 ? 15 -36.562 -0.236 1 94.31 535 LEU B O 1
ATOM 8405 N N . ASP B 1 536 ? 16.234 -36.938 1.61 1 92.5 536 ASP B N 1
ATOM 8406 C CA . ASP B 1 536 ? 15.094 -37.156 2.49 1 92.5 536 ASP B CA 1
ATOM 8407 C C . ASP B 1 536 ? 15.375 -36.625 3.896 1 92.5 536 ASP B C 1
ATOM 8409 O O . ASP B 1 536 ? 16.422 -36.906 4.473 1 92.5 536 ASP B O 1
ATOM 8413 N N . GLN B 1 537 ? 14.477 -35.875 4.406 1 90 537 GLN B N 1
ATOM 8414 C CA . GLN B 1 537 ? 14.547 -35.312 5.75 1 90 537 GLN B CA 1
ATOM 8415 C C . GLN B 1 537 ? 15.898 -34.656 6.004 1 90 537 GLN B C 1
ATOM 8417 O O . GLN B 1 537 ? 16.516 -34.875 7.051 1 90 537 GLN B O 1
ATOM 8422 N N . GLY B 1 538 ? 16.469 -34.094 4.992 1 93 538 GLY B N 1
ATOM 8423 C CA . GLY B 1 538 ? 17.656 -33.281 5.148 1 93 538 GLY B CA 1
ATOM 8424 C C . GLY B 1 538 ? 18.953 -34.062 4.996 1 93 538 GLY B C 1
ATOM 8425 O O . GLY B 1 538 ? 20.031 -33.562 5.234 1 93 538 GLY B O 1
ATOM 8426 N N . ARG B 1 539 ? 18.812 -35.344 4.676 1 95.06 539 ARG B N 1
ATOM 8427 C CA . ARG B 1 539 ? 19.984 -36.188 4.5 1 95.06 539 ARG B CA 1
ATOM 8428 C C . ARG B 1 539 ? 19.984 -36.875 3.135 1 95.06 539 ARG B C 1
ATOM 8430 O O . ARG B 1 539 ? 18.922 -37.094 2.557 1 95.06 539 ARG B O 1
ATOM 8437 N N . ILE B 1 540 ? 21.156 -37.125 2.648 1 95.62 540 ILE B N 1
ATOM 8438 C CA . ILE B 1 540 ? 21.25 -37.875 1.408 1 95.62 540 ILE B CA 1
ATOM 8439 C C . ILE B 1 540 ? 21.094 -39.375 1.705 1 95.62 540 ILE B C 1
ATOM 8441 O O . ILE B 1 540 ? 21.938 -39.969 2.379 1 95.62 540 ILE B O 1
ATOM 8445 N N . LEU B 1 541 ? 20.141 -39.969 1.186 1 94.75 541 LEU B N 1
ATOM 8446 C CA . LEU B 1 541 ? 19.828 -41.375 1.447 1 94.75 541 LEU B CA 1
ATOM 8447 C C . LEU B 1 541 ? 20.469 -42.281 0.389 1 94.75 541 LEU B C 1
ATOM 8449 O O . LEU B 1 541 ? 20.875 -43.406 0.685 1 94.75 541 LEU B O 1
ATOM 8453 N N . GLU B 1 542 ? 20.281 -41.844 -0.847 1 95.5 542 GLU B N 1
ATOM 8454 C CA . GLU B 1 542 ? 20.781 -42.594 -1.986 1 95.5 542 GLU B CA 1
ATOM 8455 C C . GLU B 1 542 ? 21.562 -41.719 -2.941 1 95.5 542 GLU B C 1
ATOM 8457 O O . GLU B 1 542 ? 21.297 -40.531 -3.053 1 95.5 542 GLU B O 1
ATOM 8462 N N . GLN B 1 543 ? 22.625 -42.281 -3.539 1 95.31 543 GLN B N 1
ATOM 8463 C CA . GLN B 1 543 ? 23.422 -41.594 -4.547 1 95.31 543 GLN B CA 1
ATOM 8464 C C . GLN B 1 543 ? 23.844 -42.562 -5.66 1 95.31 543 GLN B C 1
ATOM 8466 O O . GLN B 1 543 ? 24.234 -43.688 -5.398 1 95.31 543 GLN B O 1
ATOM 8471 N N . GLY B 1 544 ? 23.594 -42.125 -6.859 1 94.81 544 GLY B N 1
ATOM 8472 C CA . GLY B 1 544 ? 24 -42.938 -7.984 1 94.81 544 GLY B CA 1
ATOM 8473 C C . GLY B 1 544 ? 23.344 -42.531 -9.289 1 94.81 544 GLY B C 1
ATOM 8474 O O . GLY B 1 544 ? 22.859 -41.406 -9.422 1 94.81 544 GLY B O 1
ATOM 8475 N N . ARG B 1 545 ? 23.391 -43.344 -10.289 1 95.62 545 ARG B N 1
ATOM 8476 C CA . ARG B 1 545 ? 22.766 -43.125 -11.586 1 95.62 545 ARG B CA 1
ATOM 8477 C C . ARG B 1 545 ? 21.359 -43.75 -11.625 1 95.62 545 ARG B C 1
ATOM 8479 O O . ARG B 1 545 ? 21 -44.531 -10.75 1 95.62 545 ARG B O 1
ATOM 8486 N N . HIS B 1 546 ? 20.625 -43.406 -12.594 1 94.38 546 HIS B N 1
ATOM 8487 C CA . HIS B 1 546 ? 19.234 -43.812 -12.727 1 94.38 546 HIS B CA 1
ATOM 8488 C C . HIS B 1 546 ? 19.078 -45.312 -12.609 1 94.38 546 HIS B C 1
ATOM 8490 O O . HIS B 1 546 ? 18.344 -45.812 -11.742 1 94.38 546 HIS B O 1
ATOM 8496 N N . ASP B 1 547 ? 19.875 -46.062 -13.375 1 93.12 547 ASP B N 1
ATOM 8497 C CA . ASP B 1 547 ? 19.734 -47.5 -13.438 1 93.12 547 ASP B CA 1
ATOM 8498 C C . ASP B 1 547 ? 20.172 -48.156 -12.125 1 93.12 547 ASP B C 1
ATOM 8500 O O . ASP B 1 547 ? 19.531 -49.125 -11.656 1 93.12 547 ASP B O 1
ATOM 8504 N N . ASP B 1 548 ? 21.188 -47.625 -11.516 1 94.44 548 ASP B N 1
ATOM 8505 C CA . ASP B 1 548 ? 21.703 -48.156 -10.258 1 94.44 548 ASP B CA 1
ATOM 8506 C C . ASP B 1 548 ? 20.688 -47.969 -9.125 1 94.44 548 ASP B C 1
ATOM 8508 O O . ASP B 1 548 ? 20.5 -48.844 -8.297 1 94.44 548 ASP B O 1
ATOM 8512 N N . LEU B 1 549 ? 20.109 -46.812 -9.18 1 94.25 549 LEU B N 1
ATOM 8513 C CA . LEU B 1 549 ? 19.172 -46.469 -8.109 1 94.25 549 LEU B CA 1
ATOM 8514 C C . LEU B 1 549 ? 17.875 -47.25 -8.25 1 94.25 549 LEU B C 1
ATOM 8516 O O . LEU B 1 549 ? 17.234 -47.562 -7.25 1 94.25 549 LEU B O 1
ATOM 8520 N N . LEU B 1 550 ? 17.469 -47.5 -9.461 1 93.69 550 LEU B N 1
ATOM 8521 C CA . LEU B 1 550 ? 16.281 -48.312 -9.688 1 93.69 550 LEU B CA 1
ATOM 8522 C C . LEU B 1 550 ? 16.5 -49.75 -9.188 1 93.69 550 LEU B C 1
ATOM 8524 O O . LEU B 1 550 ? 15.594 -50.375 -8.633 1 93.69 550 LEU B O 1
ATOM 8528 N N . ALA B 1 551 ? 17.719 -50.219 -9.367 1 92.75 551 ALA B N 1
ATOM 8529 C CA . ALA B 1 551 ? 18.078 -51.594 -8.984 1 92.75 551 ALA B CA 1
ATOM 8530 C C . ALA B 1 551 ? 18.141 -51.719 -7.465 1 92.75 551 ALA B C 1
ATOM 8532 O O . ALA B 1 551 ? 17.859 -52.812 -6.926 1 92.75 551 ALA B O 1
ATOM 8533 N N . GLN B 1 552 ? 18.406 -50.688 -6.832 1 92.69 552 GLN B N 1
ATOM 8534 C CA . GLN B 1 552 ? 18.547 -50.719 -5.383 1 92.69 552 GLN B CA 1
ATOM 8535 C C . GLN B 1 552 ? 17.188 -50.75 -4.699 1 92.69 552 GLN B C 1
ATOM 8537 O O . GLN B 1 552 ? 17.094 -51.031 -3.504 1 92.69 552 GLN B O 1
ATOM 8542 N N . ALA B 1 553 ? 16.062 -50.438 -5.371 1 88.94 553 ALA B N 1
ATOM 8543 C CA . ALA B 1 553 ? 14.68 -50.531 -4.914 1 88.94 553 ALA B CA 1
ATOM 8544 C C . ALA B 1 553 ? 14.453 -49.688 -3.666 1 88.94 553 ALA B C 1
ATOM 8546 O O . ALA B 1 553 ? 13.781 -50.125 -2.727 1 88.94 553 ALA B O 1
ATOM 8547 N N . GLY B 1 554 ? 15.141 -48.625 -3.605 1 91.81 554 GLY B N 1
ATOM 8548 C CA . GLY B 1 554 ? 14.969 -47.75 -2.48 1 91.81 554 GLY B CA 1
ATOM 8549 C C . GLY B 1 554 ? 13.93 -46.656 -2.734 1 91.81 554 GLY B C 1
ATOM 8550 O O . GLY B 1 554 ? 12.914 -46.906 -3.389 1 91.81 554 GLY B O 1
ATOM 8551 N N . LEU B 1 555 ? 14.148 -45.5 -2.133 1 90.62 555 LEU B N 1
ATOM 8552 C CA . LEU B 1 555 ? 13.211 -44.406 -2.234 1 90.62 555 LEU B CA 1
ATOM 8553 C C . LEU B 1 555 ? 13.094 -43.906 -3.676 1 90.62 555 LEU B C 1
ATOM 8555 O O . LEU B 1 555 ? 12 -43.562 -4.129 1 90.62 555 LEU B O 1
ATOM 8559 N N . TYR B 1 556 ? 14.141 -43.906 -4.375 1 92.12 556 TYR B N 1
ATOM 8560 C CA . TYR B 1 556 ? 14.133 -43.469 -5.77 1 92.12 556 TYR B CA 1
ATOM 8561 C C . TYR B 1 556 ? 13.203 -44.344 -6.602 1 92.12 556 TYR B C 1
ATOM 8563 O O . TYR B 1 556 ? 12.406 -43.844 -7.395 1 92.12 556 TYR B O 1
ATOM 8571 N N . ALA B 1 557 ? 13.391 -45.594 -6.434 1 91.94 557 ALA B N 1
ATOM 8572 C CA . ALA B 1 557 ? 12.562 -46.531 -7.168 1 91.94 557 ALA B CA 1
ATOM 8573 C C . ALA B 1 557 ? 11.086 -46.344 -6.824 1 91.94 557 ALA B C 1
ATOM 8575 O O . ALA B 1 557 ? 10.219 -46.469 -7.695 1 91.94 557 ALA B O 1
ATOM 8576 N N . ALA B 1 558 ? 10.875 -46.094 -5.629 1 87.44 558 ALA B N 1
ATOM 8577 C CA . ALA B 1 558 ? 9.5 -45.875 -5.188 1 87.44 558 ALA B CA 1
ATOM 8578 C C . ALA B 1 558 ? 8.906 -44.625 -5.844 1 87.44 558 ALA B C 1
ATOM 8580 O O . ALA B 1 558 ? 7.762 -44.625 -6.289 1 87.44 558 ALA B O 1
ATOM 8581 N N . LEU B 1 559 ? 9.695 -43.562 -5.852 1 85.69 559 LEU B N 1
ATOM 8582 C CA . LEU B 1 559 ? 9.25 -42.344 -6.473 1 85.69 559 LEU B CA 1
ATOM 8583 C C . LEU B 1 559 ? 9.016 -42.531 -7.965 1 85.69 559 LEU B C 1
ATOM 8585 O O . LEU B 1 559 ? 8.062 -41.969 -8.523 1 85.69 559 LEU B O 1
ATOM 8589 N N . TRP B 1 560 ? 9.867 -43.25 -8.578 1 85.88 560 TRP B N 1
ATOM 8590 C CA . TRP B 1 560 ? 9.773 -43.531 -10.016 1 85.88 560 TRP B CA 1
ATOM 8591 C C . TRP B 1 560 ? 8.492 -44.281 -10.344 1 85.88 560 TRP B C 1
ATOM 8593 O O . TRP B 1 560 ? 7.816 -43.969 -11.328 1 85.88 560 TRP B O 1
ATOM 8603 N N . ARG B 1 561 ? 8.211 -45.219 -9.586 1 82.75 561 ARG B N 1
ATOM 8604 C CA . ARG B 1 561 ? 7.004 -46 -9.789 1 82.75 561 ARG B CA 1
ATOM 8605 C C . ARG B 1 561 ? 5.75 -45.156 -9.617 1 82.75 561 ARG B C 1
ATOM 8607 O O . ARG B 1 561 ? 4.773 -45.312 -10.344 1 82.75 561 ARG B O 1
ATOM 8614 N N . GLU B 1 562 ? 5.848 -44.344 -8.727 1 76.69 562 GLU B N 1
ATOM 8615 C CA . GLU B 1 562 ? 4.707 -43.469 -8.453 1 76.69 562 GLU B CA 1
ATOM 8616 C C . GLU B 1 562 ? 4.441 -42.531 -9.625 1 76.69 562 GLU B C 1
ATOM 8618 O O . GLU B 1 562 ? 3.289 -42.188 -9.914 1 76.69 562 GLU B O 1
ATOM 8623 N N . GLN B 1 563 ? 5.43 -42.094 -10.227 1 76 563 GLN B N 1
ATOM 8624 C CA . GLN B 1 563 ? 5.293 -41.156 -11.328 1 76 563 GLN B CA 1
ATOM 8625 C C . GLN B 1 563 ? 4.926 -41.875 -12.625 1 76 563 GLN B C 1
ATOM 8627 O O . GLN B 1 563 ? 4.344 -41.281 -13.531 1 76 563 GLN B O 1
ATOM 8632 N N . SER B 1 564 ? 5.312 -43.094 -12.789 1 65.81 564 SER B N 1
ATOM 8633 C CA . SER B 1 564 ? 5.027 -43.844 -14 1 65.81 564 SER B CA 1
ATOM 8634 C C . SER B 1 564 ? 3.592 -44.375 -14 1 65.81 564 SER B C 1
ATOM 8636 O O . SER B 1 564 ? 3.086 -44.812 -15.031 1 65.81 564 SER B O 1
ATOM 8638 N N . ARG B 1 565 ? 2.832 -44.219 -12.891 1 57.56 565 ARG B N 1
ATOM 8639 C CA . ARG B 1 565 ? 1.438 -44.656 -12.828 1 57.56 565 ARG B CA 1
ATOM 8640 C C . ARG B 1 565 ? 0.507 -43.562 -13.328 1 57.56 565 ARG B C 1
ATOM 8642 O O . ARG B 1 565 ? 0.74 -42.375 -13.062 1 57.56 565 ARG B O 1
#

InterPro domains:
  IPR003439 ABC transporter-like, ATP-binding domain [PF00005] (344-493)
  IPR003439 ABC transporter-like, ATP-binding domain [PS50893] (329-562)
  IPR003593 AAA+ ATPase domain [SM00382] (353-539)
  IPR011527 ABC transporter type 1, transmembrane domain [PF00664] (31-270)
  IPR011527 ABC transporter type 1, transmembrane domain [PS50929] (18-299)
  IPR017871 ABC transporter-like, conserved site [PS00211] (465-479)
  IPR027417 P-loop containing nucleoside triphosphate hydrolase [G3DSA:3.40.50.300] (320-565)
  IPR027417 P-loop containing nucleoside triphosphate hydrolase [SSF52540] (322-563)
  IPR036640 ABC transporter type 1, transmembrane domain superfamily [G3DSA:1.20.1560.10] (1-314)
  IPR036640 ABC transporter type 1, transmembrane domain superfamily [SSF90123] (10-314)
  IPR039421 Type 1 protein exporter [PTHR24221] (59-559)

Solvent-accessible surface area (backbone atoms only — not comparable to full-atom values): 57032 Å² total; per-residue (Å²): 106,67,64,57,52,63,58,15,74,45,74,60,61,42,32,54,49,9,52,51,27,39,53,50,16,45,51,32,63,50,47,49,55,54,54,52,39,54,44,48,42,24,52,71,69,70,41,79,40,92,58,54,68,70,56,46,51,50,52,44,49,49,28,52,50,48,21,50,49,24,41,50,51,11,50,51,27,22,42,53,20,27,50,49,31,40,51,30,33,50,51,48,52,53,51,47,58,74,53,40,38,52,47,58,54,68,72,40,55,56,67,55,56,35,42,46,65,47,53,29,46,49,45,46,42,42,39,51,57,44,46,51,54,50,40,51,50,24,50,48,44,33,52,53,51,49,56,54,40,38,72,75,40,49,68,55,40,46,33,40,49,62,25,47,62,54,16,52,47,44,46,55,68,50,40,65,58,44,52,55,47,46,49,53,43,49,52,50,50,50,51,48,49,50,50,48,39,49,45,61,67,36,38,64,60,28,50,48,47,69,42,48,65,64,52,50,50,53,50,51,51,50,51,53,51,49,48,53,47,49,50,52,42,42,57,51,49,51,42,26,52,50,48,22,50,46,26,50,53,46,7,54,52,38,28,53,51,50,50,50,54,32,45,76,68,69,71,48,56,70,50,59,50,53,41,50,42,46,44,49,56,66,37,49,52,31,53,58,50,36,53,57,44,51,56,52,48,54,56,31,50,53,36,45,48,53,52,49,52,59,67,62,53,74,59,68,77,77,23,83,40,75,77,90,61,86,42,37,37,35,37,44,47,27,21,35,51,62,89,90,46,76,41,34,52,59,32,66,52,76,40,57,67,54,34,37,36,35,38,35,56,59,90,85,14,36,65,68,57,53,54,34,43,74,70,51,26,44,79,61,81,35,57,46,51,25,50,53,80,38,52,58,67,44,26,20,64,68,52,52,28,59,43,39,28,65,40,53,58,77,69,79,48,55,67,41,28,49,45,61,52,38,33,49,30,31,79,83,64,48,70,67,56,52,50,51,22,30,53,56,18,60,38,50,73,62,40,71,70,38,93,53,37,54,66,30,69,30,40,65,53,33,66,76,44,52,68,45,54,46,46,23,48,46,46,18,15,34,47,54,44,62,30,50,32,36,41,38,37,49,72,64,70,64,43,56,69,71,43,37,51,46,44,50,52,19,49,53,57,60,45,58,87,20,20,32,42,32,40,44,84,57,67,80,79,50,55,83,32,69,28,36,37,33,29,47,84,16,28,73,77,46,74,37,33,52,70,59,38,47,71,64,62,42,70,62,29,51,54,51,54,60,66,75,102,107,66,65,56,52,64,59,16,73,44,75,60,61,42,32,53,50,9,51,51,27,38,53,50,16,45,50,33,64,50,45,50,55,54,53,52,38,54,43,49,41,25,52,72,71,71,39,79,38,93,57,54,70,70,56,47,50,50,51,45,50,49,30,51,50,48,20,50,49,24,41,50,52,10,51,51,26,22,41,54,20,28,50,49,31,41,53,32,33,50,49,48,52,51,51,47,60,73,54,41,38,53,48,59,54,68,71,40,55,56,68,56,57,36,41,46,67,48,54,29,45,48,45,47,42,41,39,49,56,43,46,51,55,52,40,51,52,24,53,46,43,33,51,54,51,48,56,54,40,37,71,74,40,50,69,55,40,48,33,42,49,61,25,47,63,54,17,52,48,41,47,53,67,50,39,66,59,42,52,54,48,47,51,52,43,49,52,50,50,51,52,49,49,50,50,49,39,48,45,60,66,36,39,65,61,27,50,48,46,69,41,50,66,64,52,50,51,54,49,52,52,50,50,52,51,50,48,54,48,49,49,52,41,42,56,50,50,52,43,26,51,50,48,21,52,45,26,50,53,45,9,55,52,38,29,53,51,50,51,51,55,32,45,76,69,68,71,48,56,69,52,59,50,52,41,50,42,48,45,48,56,67,38,50,51,32,53,58,51,36,56,57,45,51,56,52,48,54,55,31,50,53,34,45,49,53,53,50,52,60,66,61,53,72,60,67,77,78,25,83,40,75,78,91,60,89,40,38,38,35,36,44,47,27,23,36,52,62,89,88,45,76,42,34,52,59,31,64,52,75,43,57,64,54,33,37,36,36,38,35,55,60,89,86,14,36,66,69,56,53,54,35,42,73,69,53,26,44,79,62,81,35,58,46,49,26,50,53,80,37,52,58,68,45,27,20,64,66,50,53,29,59,41,38,27,64,39,54,57,78,71,79,49,57,67,40,26,48,46,61,53,38,32,50,32,32,78,82,63,50,70,66,57,52,50,50,24,30,52,55,16,61,39,51,73,62,39,70,69,38,94,53,39,54,67,30,70,30,41,65,53,33,67,77,46,52,70,43,55,46,46,24,47,46,45,19,14,35,48,54,44,62,31,50,31,35,40,37,35,49,73,66,70,63,43,56,69,70,42,38,52,46,44,51,51,19,48,53,56,60,46,58,86,21,22,31,41,32,40,47,86,56,67,78,81,50,55,83,32,69,29,34,39,34,29,48,85,15,29,72,78,46,75,38,34,52,69,59,38,47,71,63,62,42,70,62,29,52,54,49,53,60,67,75,100

Foldseek 3Di:
DVVLQVQLPDDQVLQVLLLVLLLVLLVLVLVLLVLVLQQVLCVVVVHDRPDDPVRNVVSNVVSVVSSVVSNVSSLVSLQVSLVSSLVSSLVSLVVLVVQAQLLVVVPDDVVVSVCLSPPLSVLLSCCSNPLVSLLSSLVSNLVVVLVVLCVLPVLLSCLLCVLQVVLVCLLCVCVVVLVVLVVVLVVLVVVLVVLVVVCVVCVVVCVVVVNNVVSVVVSVVSVVVSVVSVVVSCCSNVVSLVSSVVSNVSSVVSSVVSQVVCVVVVNDDPSSSSSCVVCSVVNSVSVSVNSVSVVSVVVSVVSVVVSVVSSPRDGQDFAADADPDFFKKWWALFWADDPPGTLAGGATDIFGWQFEEEEEEDPSLCLVVVLCVLLPSDPTPDTAIDTPRHGPSNHGNVRSVLQEFEQEQQFFAAFFFLQVRLCVLPPPDDPVLLVVLCVLLVLVVVLVVDPVRRRDTQGHRNPNDDLLNRRSSSLSSRLSSLHQEYEEEASQPPDPPVSSVSNLSSVVSSSHRHGYYYYYHDPVSCQPGQKYFYGGSNYTDDMGHNVVVCVVVPPSVVSNVVNVD/DVVLQVQLPDDQVLQVLLLVLLLVLLVLVLVLLVLVLQQVLCVVVVHDRPDDPVRNVVSNVVSVVSSVVSNVSSLVSLQVSLVSSLVSSLVSLVVLVVQAQLLVVVPDDVVVSVCLSPPLSVLLSCCSNPLVSLLSSLVSNLVVVLVVLCVLPVLLSCLLCVLQVVLVCLLCVCVVVLVVLVVVLVVLVVVLVVLVVCCVVCVVVCVVVVNNVVSVVVSVVSVVVSVVSVVVSCCSNVVSLVSSVVSNVSSVVSSVVSQVVCVVVVNDDPSSSSSCVVCSVVNRVSVSVNSVSVVSVVVSVVSVVVSVVSSPRDGQDFAADADPDFFKKWWALFWADDPPGTQAGGATDIFGWQFEEEEEEDPSLCLVVVLCVLLPSDPTPDTAIDTPRHGPSNHGNVRSVLQEFEQEQQFFAAFFFLQVRLCVLPPPDDPVLLVVLCVLLVLVVVLVVDPVRRRDTQGHRNPNDDLLNRRSSSLSSRQSSLHQEYEEEASQPPDPPVSSVSNLSSVVSSSHRHGYYYYYHDVVSCQPGQKYFYGGSNYTDDMGHNVVVCVVVPPSVVSNVVNVD

Radius of gyration: 37.41 Å; Cα contacts (8 Å, |Δi|>4): 1744; chains: 2; bounding box: 77×116×79 Å

Nearest PDB structures (foldseek):
  9fw3-assembly1_B  TM=8.605E-01  e=4.299E-37  Mycolicibacterium thermoresistibile ATCC 19527
  9g2s-assembly1_B  TM=8.582E-01  e=5.370E-36  Mycolicibacterium thermoresistibile ATCC 19527
  9g2t-assembly1_B  TM=8.606E-01  e=2.540E-35  Mycolicibacterium thermoresistibile ATCC 19527
  9g2k-assembly1_B  TM=8.597E-01  e=3.085E-35  Mycolicibacterium thermoresistibile ATCC 19527
  7vgf-assembly1_B  TM=8.060E-01  e=3.047E-32  Homo sapiens

pLDDT: mean 85.0, std 8.26, range [55.31, 97.44]

Secondary structure (DSSP, 8-state):
-HHHHHHH----HHHHHHHHHHHHHHHHHHHHHHHHHHHHHHHHTTS--SS-HHHHHHHHHHHHHHHHHHHHHHHHHHHHHHHHHHHHHHHHHHHHHHHS-HHHHHHS-HHHHHHIIIIIHHHHHHIIIIIHHHHHHHHHHHHHHHHHHHHH-HHHHHHHHTHHHHHHHHHHHTHHHHHHHHHHHHHHHHHHHHHHHHHHHTHHHHHHTT-HHHHHHHHHHHHHHHHHHHHHHHHHHHHHHHHHHHHHHHHHHHHHHHHHHHHHTT---HHHHHHHHHHHHHHHHHHHHHHHHHHHHHHHHHHHHHHHHHHHSPPPPPP-B--SS---EEEEEEEEEETTEEEEEEEEEEE-TT-EEEEE-STTSSHHHHHHHHTTSS--SEEEEEETTEEGGGB-HHHHHHHEEEE-SS----SSBHHHHHTTTSTT--HHHHHHHHHHTT-HHHHHHSTTGGG-B--GGGTTS-HHHHHHHHHHHHHHHT-SEEEEE-TTTT--HHHHHHHHHHHHHHHTTSEEEEE-S-GGGGTT-SEEEEEETTEEEEEE-HHHHHHHTSHHHHHHHHHH-/-HHHHHHH----HHHHHHHHHHHHHHHHHHHHHHHHHHHHHHHHTTS--SS-HHHHHHHHHHHHHHHHHHHHHHHHHHHHHHHHHHHHHHHHHHHHHHHS-HHHHHHS-HHHHHHIIIIIHHHHHHIIIIIHHHHHHHHHHHHHHHHHHHHH-HHHHHHHHTHHHHHHHHHHHTHHHHHHHHHHHHHHHHHHHHHHHHHHHTHHHHHHTT-HHHHHHHHHHHHHHHHHHHHHHHHHHHHHHHHHHHHHHHHHHHHHHHHHHHHHTT---HHHHHHHHHHHHHHHHHHHHHHHHHHHHHHHHHHHHHHHHHHHSPPPPPP-B--SS---EEEEEEEEEETTEEEEEEEEEEE-TT-EEEEE-STTSSHHHHHHHHTTSS--SEEEEEETTEEGGGB-HHHHHHHEEEE-SS----SSBHHHHHTTTSTT--HHHHHHHHHHTT-HHHHHHSTTGGG-B--GGGTTS-HHHHHHHHHHHHHHHT-SEEEEE-TTTT--HHHHHHHHHHHHHHHTTSEEEEE-S-GGGGTT-SEEEEEETTEEEEEE-HHHHHHTTSHHHHHHHHHH-

Sequence (1130 aa):
MNRVIATSGRPKGALWRGLGLRVLERIFAITPFFLGSLWLADAVSGREPALSLPLLGMCLAALLAGQMLCSYLGQMACFLGAYDLMIGYREQVIDHIGRLPLGVLQKRRIGHLAAIVTDDVKRVEEIFTHVAIDLVAAASAPLLFLAVLTWVDWRLSLALMVTLPMAIIGLNAARGFFLARGRTKQTLVQETSGLIVEFVTGLKTLRLFNQTAPWLDRLDRRFAALREISLGVEAWGGGSIQLYRLCLEGGLVSLLLTAGWLANRGALDPLAWVLFALVAGKLLEPLLDAAAFLTELRLMVLAEGRIAALRAEPLLPEGTATLAAAGEVAFQNVSFRYDDAWVLRDVSFRVGAGTMTAIVGPSGSGKTTLLHLLARFFDPQAGAVTIAGRDIRTLDTQDLYRHLGFVFQDVQLFDGTLLENLLIGRPGADEAAVAAACTAAYCDPFLARLPDGLASRIGENGQRLSGGERQRLSIARAILKDAPILLLDEATASVDPAAQYEIQRALSHLAQGRTVIMVAHRLHTIRHADQILVLDQGRILEQGRHDDLLAQAGLYAALWREQSRMNRVIATSGRPKGALWRGLGLRVLERIFAITPFFLGSLWLADAVSGREPALSLPLLGMCLAALLAGQMLCSYLGQMACFLGAYDLMIGYREQVIDHIGRLPLGVLQKRRIGHLAAIVTDDVKRVEEIFTHVAIDLVAAASAPLLFLAVLTWVDWRLSLALMVTLPMAIIGLNAARGFFLARGRTKQTLVQETSGLIVEFVTGLKTLRLFNQTAPWLDRLDRRFAALREISLGVEAWGGGSIQLYRLCLEGGLVSLLLTAGWLANRGALDPLAWVLFALVAGKLLEPLLDAAAFLTELRLMVLAEGRIAALRAEPLLPEGTATLAAAGEVAFQNVSFRYDDAWVLRDVSFRVGAGTMTAIVGPSGSGKTTLLHLLARFFDPQAGAVTIAGRDIRTLDTQDLYRHLGFVFQDVQLFDGTLLENLLIGRPGADEAAVAAACTAAYCDPFLARLPDGLASRIGENGQRLSGGERQRLSIARAILKDAPILLLDEATASVDPAAQYEIQRALSHLAQGRTVIMVAHRLHTIRHADQILVLDQGRILEQGRHDDLLAQAGLYAALWREQSR